Protein AF-0000000074732002 (afdb_homodimer)

Sequence (1206 aa):
MQPGLLLALLLPKAAGVPVTGSPECPCVDVESGGYGRGCAAHDINNSAYPQCMSDAPPGWCGDMWCYVNRSNCLVTNEVSISPTAPPAYWSYTTCGYRDLFSLNNITDSIRGQTLRVLFIGNTGGWKGNYCTDNGQICVNQRGYGPVQRILDSMTRSSGFNLHQLNEAPEAVREHMARVNPTGSQFDLCTWATGMGFVDICGCSMVMLPRRTDASPFLTLWTEPVVLVGPLRGNQGLGGDFGAMLGKAFRPLSPGLWGLAVVVALSMSFLITMFEKTEGGQFEDVEHGESFGSGLFMAFFSLVTFEVQFAPQTVGGRIVSLGLAFILILLVSGYTASLTSFLVVDNRLSSTVSDLNGAIRLGLKICAHRSDSVQLLLNGVKEENVVIQQSRSVVLPSVSEGACDLAVVRQEDLEASQAQNGGSFCQLTRIGDPVTTSMIGIAVSKKWSWALQYAMTSAEQEGLVLQAQSAYKPQDFCSAVAAEAEATAEPPSLQVEGMAGPFVLTSAIAGFGVLVHLTKAQIDKRRRGRKSQREKSQREKMNPEVTDATDTFEDVGQEAAKPVLPELQVEAAGAAQAGTKSLARDEVNAKEDEVEDCLQVSPIMQPGLLLALLLPKAAGVPVTGSPECPCVDVESGGYGRGCAAHDINNSAYPQCMSDAPPGWCGDMWCYVNRSNCLVTNEVSISPTAPPAYWSYTTCGYRDLFSLNNITDSIRGQTLRVLFIGNTGGWKGNYCTDNGQICVNQRGYGPVQRILDSMTRSSGFNLHQLNEAPEAVREHMARVNPTGSQFDLCTWATGMGFVDICGCSMVMLPRRTDASPFLTLWTEPVVLVGPLRGNQGLGGDFGAMLGKAFRPLSPGLWGLAVVVALSMSFLITMFEKTEGGQFEDVEHGESFGSGLFMAFFSLVTFEVQFAPQTVGGRIVSLGLAFILILLVSGYTASLTSFLVVDNRLSSTVSDLNGAIRLGLKICAHRSDSVQLLLNGVKEENVVIQQSRSVVLPSVSEGACDLAVVRQEDLEASQAQNGGSFCQLTRIGDPVTTSMIGIAVSKKWSWALQYAMTSAEQEGLVLQAQSAYKPQDFCSAVAAEAEATAEPPSLQVEGMAGPFVLTSAIAGFGVLVHLTKAQIDKRRRGRKSQREKSQREKMNPEVTDATDTFEDVGQEAAKPVLPELQVEAAGAAQAGTKSLARDEVNAKEDEVEDCLQVSPI

Structure (mmCIF, N/CA/C/O backbone):
data_AF-0000000074732002-model_v1
#
loop_
_entity.id
_entity.type
_entity.pdbx_description
1 polymer 'Ionotropic glutamate receptor C-terminal domain-containing protein'
#
loop_
_atom_site.group_PDB
_atom_site.id
_atom_site.type_symbol
_atom_site.label_atom_id
_atom_site.label_alt_id
_atom_site.label_comp_id
_atom_site.label_asym_id
_atom_site.label_entity_id
_atom_site.label_seq_id
_atom_site.pdbx_PDB_ins_code
_atom_site.Cartn_x
_atom_site.Cartn_y
_atom_site.Cartn_z
_atom_site.occupancy
_atom_site.B_iso_or_equiv
_atom_site.auth_seq_id
_atom_site.auth_comp_id
_atom_site.auth_asym_id
_atom_site.auth_atom_id
_atom_site.pdbx_PDB_model_num
ATOM 1 N N . MET A 1 1 ? 47 73.25 50.094 1 30.72 1 MET A N 1
ATOM 2 C CA . MET A 1 1 ? 45.688 73.25 49.438 1 30.72 1 MET A CA 1
ATOM 3 C C . MET A 1 1 ? 45.625 72.062 48.469 1 30.72 1 MET A C 1
ATOM 5 O O . MET A 1 1 ? 46.312 72 47.438 1 30.72 1 MET A O 1
ATOM 9 N N . GLN A 1 2 ? 45.625 70.875 49 1 38.81 2 GLN A N 1
ATOM 10 C CA . GLN A 1 2 ? 45.781 69.562 48.344 1 38.81 2 GLN A CA 1
ATOM 11 C C . GLN A 1 2 ? 44.625 69.312 47.406 1 38.81 2 GLN A C 1
ATOM 13 O O . GLN A 1 2 ? 43.469 69.5 47.781 1 38.81 2 GLN A O 1
ATOM 18 N N . PRO A 1 3 ? 44.844 69.312 46.031 1 44.06 3 PRO A N 1
ATOM 19 C CA . PRO A 1 3 ? 43.781 69.062 45.062 1 44.06 3 PRO A CA 1
ATOM 20 C C . PRO A 1 3 ? 43.062 67.75 45.312 1 44.06 3 PRO A C 1
ATOM 22 O O . PRO A 1 3 ? 43.688 66.688 45.5 1 44.06 3 PRO A O 1
ATOM 25 N N . GLY A 1 4 ? 41.875 67.688 45.969 1 35.75 4 GLY A N 1
ATOM 26 C CA . GLY A 1 4 ? 40.969 66.562 46.188 1 35.75 4 GLY A CA 1
ATOM 27 C C . GLY A 1 4 ? 40.469 65.938 44.906 1 35.75 4 GLY A C 1
ATOM 28 O O . GLY A 1 4 ? 39.844 66.562 44.094 1 35.75 4 GLY A O 1
ATOM 29 N N . LEU A 1 5 ? 41.281 65 44.344 1 39.12 5 LEU A N 1
ATOM 30 C CA . LEU A 1 5 ? 40.875 64.25 43.188 1 39.12 5 LEU A CA 1
ATOM 31 C C . LEU A 1 5 ? 39.5 63.594 43.406 1 39.12 5 LEU A C 1
ATOM 33 O O . LEU A 1 5 ? 39.344 62.812 44.344 1 39.12 5 LEU A O 1
ATOM 37 N N . LEU A 1 6 ? 38.406 64.25 43 1 36.28 6 LEU A N 1
ATOM 38 C CA . LEU A 1 6 ? 37.062 63.75 42.906 1 36.28 6 LEU A CA 1
ATOM 39 C C . LEU A 1 6 ? 37.031 62.469 42.062 1 36.28 6 LEU A C 1
ATOM 41 O O . LEU A 1 6 ? 37.312 62.469 40.875 1 36.28 6 LEU A O 1
ATOM 45 N N . LEU A 1 7 ? 37.281 61.312 42.656 1 35.44 7 LEU A N 1
ATOM 46 C CA . LEU A 1 7 ? 37.031 60.031 42.062 1 35.44 7 LEU A CA 1
ATOM 47 C C . LEU A 1 7 ? 35.562 59.875 41.656 1 35.44 7 LEU A C 1
ATOM 49 O O . LEU A 1 7 ? 34.688 59.812 42.531 1 35.44 7 LEU A O 1
ATOM 53 N N . ALA A 1 8 ? 35.156 60.469 40.531 1 36.59 8 ALA A N 1
ATOM 54 C CA . ALA A 1 8 ? 33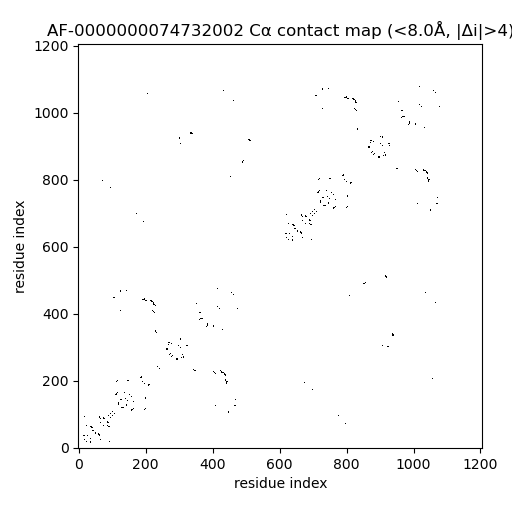.875 60.156 39.969 1 36.59 8 ALA A CA 1
ATOM 55 C C . ALA A 1 8 ? 33.656 58.625 39.875 1 36.59 8 ALA A C 1
ATOM 57 O O . ALA A 1 8 ? 34.406 57.938 39.156 1 36.59 8 ALA A O 1
ATOM 58 N N . LEU A 1 9 ? 33.156 58.062 40.906 1 33.19 9 LEU A N 1
ATOM 59 C CA . LEU A 1 9 ? 32.594 56.719 40.875 1 33.19 9 LEU A CA 1
ATOM 60 C C . LEU A 1 9 ? 31.703 56.5 39.656 1 33.19 9 LEU A C 1
ATOM 62 O O . LEU A 1 9 ? 30.641 57.125 39.531 1 33.19 9 LEU A O 1
ATOM 66 N N . LEU A 1 10 ? 32.344 56.344 38.469 1 34.72 10 LEU A N 1
ATOM 67 C CA . LEU A 1 10 ? 31.562 55.812 37.344 1 34.72 10 LEU A CA 1
ATOM 68 C C . LEU A 1 10 ? 30.734 54.625 37.75 1 34.72 10 LEU A C 1
ATOM 70 O O . LEU A 1 10 ? 31.266 53.531 38.031 1 34.72 10 LEU A O 1
ATOM 74 N N . LEU A 1 11 ? 29.609 54.844 38.406 1 33.88 11 LEU A N 1
ATOM 75 C CA . LEU A 1 11 ? 28.625 53.781 38.531 1 33.88 11 LEU A CA 1
ATOM 76 C C . LEU A 1 11 ? 28.359 53.094 37.219 1 33.88 11 LEU A C 1
ATOM 78 O O . LEU A 1 11 ? 28.062 53.75 36.219 1 33.88 11 LEU A O 1
ATOM 82 N N . PRO A 1 12 ? 28.984 51.938 37 1 36.31 12 PRO A N 1
ATOM 83 C CA . PRO A 1 12 ? 28.562 51.25 35.781 1 36.31 12 PRO A CA 1
ATOM 84 C C . PRO A 1 12 ? 27.047 51.25 35.594 1 36.31 12 PRO A C 1
ATOM 86 O O . PRO A 1 12 ? 26.312 50.969 36.531 1 36.31 12 PRO A O 1
ATOM 89 N N . LYS A 1 13 ? 26.562 52.188 34.781 1 39.94 13 LYS A N 1
ATOM 90 C CA . LYS A 1 13 ? 25.172 52.094 34.375 1 39.94 13 LYS A CA 1
ATOM 91 C C . LYS A 1 13 ? 24.766 50.625 34.156 1 39.94 13 LYS A C 1
ATOM 93 O O . LYS A 1 13 ? 25.531 49.844 33.594 1 39.94 13 LYS A O 1
ATOM 98 N N . ALA A 1 14 ? 23.891 50.188 35 1 36.88 14 ALA A N 1
ATOM 99 C CA . ALA A 1 14 ? 23.172 48.906 34.781 1 36.88 14 ALA A CA 1
ATOM 100 C C . ALA A 1 14 ? 22.875 48.688 33.312 1 36.88 14 ALA A C 1
ATOM 102 O O . ALA A 1 14 ? 22.172 49.469 32.688 1 36.88 14 ALA A O 1
ATOM 103 N N . ALA A 1 15 ? 23.875 48.312 32.562 1 37.59 15 ALA A N 1
ATOM 104 C CA . ALA A 1 15 ? 23.656 47.844 31.203 1 37.59 15 ALA A CA 1
ATOM 105 C C . ALA A 1 15 ? 22.312 47.125 31.094 1 37.59 15 ALA A C 1
ATOM 107 O O . ALA A 1 15 ? 22.031 46.156 31.844 1 37.59 15 ALA A O 1
ATOM 108 N N . GLY A 1 16 ? 21.234 47.875 30.812 1 38.06 16 GLY A N 1
ATOM 109 C CA . GLY A 1 16 ? 19.938 47.312 30.516 1 38.06 16 GLY A CA 1
ATOM 110 C C . GLY A 1 16 ? 20.031 45.938 29.891 1 38.06 16 GLY A C 1
ATOM 111 O O . GLY A 1 16 ? 21.016 45.594 29.219 1 38.06 16 GLY A O 1
ATOM 112 N N . VAL A 1 17 ? 19.5 44.969 30.562 1 43.12 17 VAL A N 1
ATOM 113 C CA . VAL A 1 17 ? 19.406 43.625 30.016 1 43.12 17 VAL A CA 1
ATOM 114 C C . VAL A 1 17 ? 19.281 43.688 28.5 1 43.12 17 VAL A C 1
ATOM 116 O O . VAL A 1 17 ? 18.391 44.344 27.969 1 43.12 17 VAL A O 1
ATOM 119 N N . PRO A 1 18 ? 20.266 43.625 27.734 1 48.44 18 PRO A N 1
ATOM 120 C CA . PRO A 1 18 ? 20.141 43.656 26.266 1 48.44 18 PRO A CA 1
ATOM 121 C C . PRO A 1 18 ? 18.906 42.906 25.766 1 48.44 18 PRO A C 1
ATOM 123 O O . PRO A 1 18 ? 18.531 41.875 26.328 1 48.44 18 PRO A O 1
ATOM 126 N N . VAL A 1 19 ? 17.859 43.531 25.266 1 58.47 19 VAL A N 1
ATOM 127 C CA . VAL A 1 19 ? 16.656 43.062 24.594 1 58.47 19 VAL A CA 1
ATOM 128 C C . VAL A 1 19 ? 17 42 23.562 1 58.47 19 VAL A C 1
ATOM 130 O O . VAL A 1 19 ? 17.219 42.281 22.391 1 58.47 19 VAL A O 1
ATOM 133 N N . THR A 1 20 ? 17.625 40.875 23.984 1 70 20 THR A N 1
ATOM 134 C CA . THR A 1 20 ? 18.281 40 23.031 1 70 20 THR A CA 1
ATOM 135 C C . THR A 1 20 ? 17.344 38.875 22.594 1 70 20 THR A C 1
ATOM 137 O O . THR A 1 20 ? 16.656 38.281 23.422 1 70 20 THR A O 1
ATOM 140 N N . GLY A 1 21 ? 16.609 38.625 21.625 1 78.69 21 GLY A N 1
ATOM 141 C CA . GLY A 1 21 ? 15.969 37.562 20.875 1 78.69 21 GLY A CA 1
ATOM 142 C C . GLY A 1 21 ? 16.719 37.188 19.609 1 78.69 21 GLY A C 1
ATOM 143 O O . GLY A 1 21 ? 17.688 37.844 19.234 1 78.69 21 GLY A O 1
ATOM 144 N N . SER A 1 22 ? 16.406 36.094 19.172 1 81.38 22 SER A N 1
ATOM 145 C CA . SER A 1 22 ? 16.984 35.719 17.891 1 81.38 22 SER A CA 1
ATOM 146 C C . SER A 1 22 ? 16.875 36.844 16.859 1 81.38 22 SER A C 1
ATOM 148 O O . SER A 1 22 ? 15.922 37.625 16.906 1 81.38 22 SER A O 1
ATOM 150 N N . PRO A 1 23 ? 17.859 36.969 16.016 1 79.81 23 PRO A N 1
ATOM 151 C CA . PRO A 1 23 ? 17.766 38 14.977 1 79.81 23 PRO A CA 1
ATOM 152 C C . PRO A 1 23 ? 16.516 37.875 14.117 1 79.81 23 PRO A C 1
ATOM 154 O O . PRO A 1 23 ? 16.031 38.875 13.586 1 79.81 23 PRO A O 1
ATOM 157 N N . GLU A 1 24 ? 15.977 36.688 14.031 1 81 24 GLU A N 1
ATOM 158 C CA . GLU A 1 24 ? 14.797 36.438 13.211 1 81 24 GLU A CA 1
ATOM 159 C C . GLU A 1 24 ? 13.531 36.938 13.898 1 81 24 GLU A C 1
ATOM 161 O O . GLU A 1 24 ? 12.484 37.094 13.266 1 81 24 GLU A O 1
ATOM 166 N N . CYS A 1 25 ? 13.656 37.219 15.18 1 86.88 25 CYS A N 1
ATOM 167 C CA . CYS A 1 25 ? 12.539 37.688 15.984 1 86.88 25 CYS A CA 1
ATOM 168 C C . CYS A 1 25 ? 13.023 38.438 17.219 1 86.88 25 CYS A C 1
ATOM 170 O O . CYS A 1 25 ? 12.961 37.938 18.328 1 86.88 25 CYS A O 1
ATOM 172 N N . PRO A 1 26 ? 13.414 39.719 17.016 1 86.69 26 PRO A N 1
ATOM 173 C CA . PRO A 1 26 ? 13.977 40.469 18.141 1 86.69 26 PRO A CA 1
ATOM 174 C C . PRO A 1 26 ? 12.938 40.812 19.203 1 86.69 26 PRO A C 1
ATOM 176 O O . PRO A 1 26 ? 11.773 41.094 18.875 1 86.69 26 PRO A O 1
ATOM 179 N N . CYS A 1 27 ? 13.383 40.719 20.422 1 89.12 27 CYS A N 1
ATOM 180 C CA . CYS A 1 27 ? 12.516 41.125 21.516 1 89.12 27 CYS A CA 1
ATOM 181 C C . CYS A 1 27 ? 12.234 42.625 21.469 1 89.12 27 CYS A C 1
ATOM 183 O O . CYS A 1 27 ? 13.07 43.406 21 1 89.12 27 CYS A O 1
ATOM 185 N N . VAL A 1 28 ? 11 42.969 21.844 1 85.12 28 VAL A N 1
ATOM 186 C CA . VAL A 1 28 ? 10.633 44.375 21.859 1 85.12 28 VAL A CA 1
ATOM 187 C C . VAL A 1 28 ? 10.812 44.938 23.281 1 85.12 28 VAL A C 1
ATOM 189 O O . VAL A 1 28 ? 10.711 44.219 24.266 1 85.12 28 VAL A O 1
ATOM 192 N N . ASP A 1 29 ? 11.234 46.188 23.328 1 76.06 29 ASP A N 1
ATOM 193 C CA . ASP A 1 29 ? 11.359 46.875 24.594 1 76.06 29 ASP A CA 1
ATOM 194 C C . ASP A 1 29 ? 10.008 47.406 25.062 1 76.06 29 ASP A C 1
ATOM 196 O O . ASP A 1 29 ? 9.492 48.375 24.516 1 76.06 29 ASP A O 1
ATOM 200 N N . VAL A 1 30 ? 9.352 46.562 25.844 1 69.06 30 VAL A N 1
ATOM 201 C CA . VAL A 1 30 ? 8.031 47 26.297 1 69.06 30 VAL A CA 1
ATOM 202 C C . VAL A 1 30 ? 8.172 47.75 27.625 1 69.06 30 VAL A C 1
ATOM 204 O O . VAL A 1 30 ? 9.094 47.469 28.391 1 69.06 30 VAL A O 1
ATOM 207 N N . GLU A 1 31 ? 7.504 48.875 27.734 1 61.06 31 GLU A N 1
ATOM 208 C CA . GLU A 1 31 ? 7.551 49.75 28.906 1 61.06 31 GLU A CA 1
ATOM 209 C C . GLU A 1 31 ? 7.008 49.031 30.141 1 61.06 31 GLU A C 1
ATOM 211 O O . GLU A 1 31 ? 7.254 49.5 31.266 1 61.06 31 GLU A O 1
ATOM 216 N N . SER A 1 32 ? 6.32 47.906 29.922 1 55.59 32 SER A N 1
ATOM 217 C CA . SER A 1 32 ? 5.555 47.438 31.062 1 55.59 32 SER A CA 1
ATOM 218 C C . SER A 1 32 ? 6.434 46.625 32.031 1 55.59 32 SER A C 1
ATOM 220 O O . SER A 1 32 ? 6.559 45.406 31.891 1 55.59 32 SER A O 1
ATOM 222 N N . GLY A 1 33 ? 6.938 47.312 33.156 1 64.94 33 GLY A N 1
ATOM 223 C CA . GLY A 1 33 ? 7.438 46.812 34.438 1 64.94 33 GLY A CA 1
ATOM 224 C C . GLY A 1 33 ? 8.367 45.625 34.281 1 64.94 33 GLY A C 1
ATOM 225 O O . GLY A 1 33 ? 8.523 44.812 35.219 1 64.94 33 GLY A O 1
ATOM 226 N N . GLY A 1 34 ? 8.914 45.375 33.125 1 76.31 34 GLY A N 1
ATOM 227 C CA . GLY A 1 34 ? 9.953 44.375 33 1 76.31 34 GLY A CA 1
ATOM 228 C C . GLY A 1 34 ? 9.422 43.031 32.5 1 76.31 34 GLY A C 1
ATOM 229 O O . GLY A 1 34 ? 10.195 42.188 32 1 76.31 34 GLY A O 1
ATOM 230 N N . TYR A 1 35 ? 8.094 42.844 32.625 1 84.75 35 TYR A N 1
ATOM 231 C CA . TYR A 1 35 ? 7.508 41.594 32.188 1 84.75 35 TYR A CA 1
ATOM 232 C C . TYR A 1 35 ? 7.539 41.469 30.688 1 84.75 35 TYR A C 1
ATOM 234 O O . TYR A 1 35 ? 7.023 42.312 29.969 1 84.75 35 TYR A O 1
ATOM 242 N N . GLY A 1 36 ? 8.258 40.406 30.281 1 86.44 36 GLY A N 1
ATOM 243 C CA . GLY A 1 36 ? 8.344 40.156 28.859 1 86.44 36 GLY A CA 1
ATOM 244 C C . GLY A 1 36 ? 9.453 40.938 28.172 1 86.44 36 GLY A C 1
ATOM 245 O O . GLY A 1 36 ? 9.648 40.781 26.953 1 86.44 36 GLY A O 1
ATOM 246 N N . ARG A 1 37 ? 10.117 41.75 29.078 1 84.44 37 ARG A N 1
ATOM 247 C CA . ARG A 1 37 ? 11.234 42.469 28.516 1 84.44 37 ARG A CA 1
ATOM 248 C C . ARG A 1 37 ? 12.484 41.625 28.422 1 84.44 37 ARG A C 1
ATOM 250 O O . ARG A 1 37 ? 13.031 41.188 29.453 1 84.44 37 ARG A O 1
ATOM 257 N N . GLY A 1 38 ? 12.891 41.375 27.188 1 86.5 38 GLY A N 1
ATOM 258 C CA . GLY A 1 38 ? 14.055 40.5 26.984 1 86.5 38 GLY A CA 1
ATOM 259 C C . GLY A 1 38 ? 13.797 39.062 27.344 1 86.5 38 GLY A C 1
ATOM 260 O O . GLY A 1 38 ? 12.766 38.75 27.953 1 86.5 38 GLY A O 1
ATOM 261 N N . CYS A 1 39 ? 14.695 38.25 26.906 1 88.94 39 CYS A N 1
ATOM 262 C CA . CYS A 1 39 ? 14.539 36.812 27.156 1 88.94 39 CYS A CA 1
ATOM 263 C C . CYS A 1 39 ? 14.82 36.469 28.625 1 88.94 39 CYS A C 1
ATOM 265 O O . CYS A 1 39 ? 15.945 36.625 29.094 1 88.94 39 CYS A O 1
ATOM 267 N N . ALA A 1 40 ? 13.797 36.125 29.359 1 88.69 40 ALA A N 1
ATOM 268 C CA . ALA A 1 40 ? 13.883 35.688 30.75 1 88.69 40 ALA A CA 1
ATOM 269 C C . ALA A 1 40 ? 12.711 34.781 31.109 1 88.69 40 ALA A C 1
ATOM 271 O O . ALA A 1 40 ? 11.766 34.656 30.344 1 88.69 40 ALA A O 1
ATOM 272 N N . ALA A 1 41 ? 12.922 34.062 32.219 1 89.75 41 ALA A N 1
ATOM 273 C CA . ALA A 1 41 ? 11.812 33.25 32.719 1 89.75 41 ALA A CA 1
ATOM 274 C C . ALA A 1 41 ? 10.758 34.125 33.406 1 89.75 41 ALA A C 1
ATOM 276 O O . ALA A 1 41 ? 10.609 34.062 34.625 1 89.75 41 ALA A O 1
ATOM 277 N N . HIS A 1 42 ? 10.031 34.812 32.656 1 87.38 42 HIS A N 1
ATOM 278 C CA . HIS A 1 42 ? 9.109 35.812 33.156 1 87.38 42 HIS A CA 1
ATOM 279 C C . HIS A 1 42 ? 7.984 35.188 33.969 1 87.38 42 HIS A C 1
ATOM 281 O O . HIS A 1 42 ? 7.344 35.844 34.781 1 87.38 42 HIS A O 1
ATOM 287 N N . ASP A 1 43 ? 7.773 33.906 33.75 1 86.5 43 ASP A N 1
ATOM 288 C CA . ASP A 1 43 ? 6.609 33.281 34.375 1 86.5 43 ASP A CA 1
ATOM 289 C C . ASP A 1 43 ? 7.016 32.5 35.625 1 86.5 43 ASP A C 1
ATOM 291 O O . ASP A 1 43 ? 6.16 31.938 36.312 1 86.5 43 ASP A O 1
ATOM 295 N N . ILE A 1 44 ? 8.305 32.531 35.812 1 87.56 44 ILE A N 1
ATOM 296 C CA . ILE A 1 44 ? 8.75 31.781 36.969 1 87.56 44 ILE A CA 1
ATOM 297 C C . ILE A 1 44 ? 8.156 32.406 38.219 1 87.56 44 ILE A C 1
ATOM 299 O O . ILE A 1 44 ? 8.25 33.625 38.438 1 87.56 44 ILE A O 1
ATOM 303 N N . ASN A 1 45 ? 7.516 31.641 39.062 1 79.31 45 ASN A N 1
ATOM 304 C CA . ASN A 1 45 ? 6.906 32.062 40.344 1 79.31 45 ASN A CA 1
ATOM 305 C C . ASN A 1 45 ? 5.961 33.25 40.125 1 79.31 45 ASN A C 1
ATOM 307 O O . ASN A 1 45 ? 5.941 34.188 40.938 1 79.31 45 ASN A O 1
ATOM 311 N N . ASN A 1 46 ? 5.422 33.312 38.875 1 76.31 46 ASN A N 1
ATOM 312 C CA . ASN A 1 46 ? 4.508 34.406 38.531 1 76.31 46 ASN A CA 1
ATOM 313 C C . ASN A 1 46 ? 3.08 34.094 38.969 1 76.31 46 ASN A C 1
ATOM 315 O O . ASN A 1 46 ? 2.533 33.031 38.656 1 76.31 46 ASN A O 1
ATOM 319 N N . SER A 1 47 ? 2.531 35 39.625 1 71.81 47 SER A N 1
ATOM 320 C CA . SER A 1 47 ? 1.199 34.844 40.188 1 71.81 47 SER A CA 1
ATOM 321 C C . SER A 1 47 ? 0.131 34.812 39.094 1 71.81 47 SER A C 1
ATOM 323 O O . SER A 1 47 ? -0.982 34.344 39.312 1 71.81 47 SER A O 1
ATOM 325 N N . ALA A 1 48 ? 0.428 35.312 37.969 1 73.88 48 ALA A N 1
ATOM 326 C CA . ALA A 1 48 ? -0.546 35.312 36.875 1 73.88 48 ALA A CA 1
ATOM 327 C C . ALA A 1 48 ? -0.835 33.906 36.375 1 73.88 48 ALA A C 1
ATOM 329 O O . ALA A 1 48 ? -1.889 33.656 35.812 1 73.88 48 ALA A O 1
ATOM 330 N N . TYR A 1 49 ? 0.095 33.062 36.688 1 77.12 49 TYR A N 1
ATOM 331 C CA . TYR A 1 49 ? -0.057 31.641 36.312 1 77.12 49 TYR A CA 1
ATOM 332 C C . TYR A 1 49 ? 0.107 30.75 37.562 1 77.12 49 TYR A C 1
ATOM 334 O O . TYR A 1 49 ? 1.218 30.328 37.875 1 77.12 49 TYR A O 1
ATOM 342 N N . PRO A 1 50 ? -0.963 30.578 38.219 1 77.5 50 PRO A N 1
ATOM 343 C CA . PRO A 1 50 ? -0.922 29.828 39.469 1 77.5 50 PRO A CA 1
ATOM 344 C C . PRO A 1 50 ? -0.18 28.5 39.344 1 77.5 50 PRO A C 1
ATOM 346 O O . PRO A 1 50 ? 0.439 28.031 40.281 1 77.5 50 PRO A O 1
ATOM 349 N N . GLN A 1 51 ? -0.234 27.859 38.188 1 80.19 51 GLN A N 1
ATOM 350 C CA . GLN A 1 51 ? 0.463 26.609 37.969 1 80.19 51 GLN A CA 1
ATOM 351 C C . GLN A 1 51 ? 1.967 26.766 38.188 1 80.19 51 GLN A C 1
ATOM 353 O O . GLN A 1 51 ? 2.652 25.812 38.562 1 80.19 51 GLN A O 1
ATOM 358 N N . CYS A 1 52 ? 2.396 27.875 37.875 1 86.31 52 CYS A N 1
ATOM 359 C CA . CYS A 1 52 ? 3.83 28.125 38 1 86.31 52 CYS A CA 1
ATOM 360 C C . CYS A 1 52 ? 4.242 28.328 39.438 1 86.31 52 CYS A C 1
ATOM 362 O O . CYS A 1 52 ? 5.434 28.359 39.75 1 86.31 52 CYS A O 1
ATOM 364 N N . MET A 1 53 ? 3.318 28.406 40.344 1 83 53 MET A N 1
ATOM 365 C CA . MET A 1 53 ? 3.58 28.547 41.781 1 83 53 MET A CA 1
ATOM 366 C C . MET A 1 53 ? 3.393 27.203 42.5 1 83 53 MET A C 1
ATOM 368 O O . MET A 1 53 ? 3.637 27.094 43.688 1 83 53 MET A O 1
ATOM 372 N N . SER A 1 54 ? 3.023 26.281 41.781 1 82.44 54 SER A N 1
ATOM 373 C CA . SER A 1 54 ? 2.752 24.969 42.344 1 82.44 54 SER A CA 1
ATOM 374 C C . SER A 1 54 ? 4.043 24.219 42.688 1 82.44 54 SER A C 1
ATOM 376 O O . SER A 1 54 ? 5.133 24.688 42.312 1 82.44 54 SER A O 1
ATOM 378 N N . ASP A 1 55 ? 3.902 23.141 43.469 1 82.44 55 ASP A N 1
ATOM 379 C CA . ASP A 1 55 ? 5.035 22.312 43.875 1 82.44 55 ASP A CA 1
ATOM 380 C C . ASP A 1 55 ? 5.715 21.656 42.688 1 82.44 55 ASP A C 1
ATOM 382 O O . ASP A 1 55 ? 6.918 21.406 42.688 1 82.44 55 ASP A O 1
ATOM 386 N N . ALA A 1 56 ? 4.984 21.391 41.656 1 82.5 56 ALA A N 1
ATOM 387 C CA . ALA A 1 56 ? 5.531 20.812 40.438 1 82.5 56 ALA A CA 1
ATOM 388 C C . ALA A 1 56 ? 5.16 21.656 39.219 1 82.5 56 ALA A C 1
ATOM 390 O O . ALA A 1 56 ? 4.277 21.281 38.438 1 82.5 56 ALA A O 1
ATOM 391 N N . PRO A 1 57 ? 5.859 22.766 39.094 1 81.5 57 PRO A N 1
ATOM 392 C CA . PRO A 1 57 ? 5.484 23.656 38 1 81.5 57 PRO A CA 1
ATOM 393 C C . PRO A 1 57 ? 5.785 23.062 36.625 1 81.5 57 PRO A C 1
ATOM 395 O O . PRO A 1 57 ? 6.762 22.328 36.469 1 81.5 57 PRO A O 1
ATOM 398 N N . PRO A 1 58 ? 4.926 23.328 35.781 1 78.19 58 PRO A N 1
ATOM 399 C CA . PRO A 1 58 ? 5.227 22.891 34.406 1 78.19 58 PRO A CA 1
ATOM 400 C C . PRO A 1 58 ? 6.559 23.438 33.906 1 78.19 58 PRO A C 1
ATOM 402 O O . PRO A 1 58 ? 7.004 24.5 34.344 1 78.19 58 PRO A O 1
ATOM 405 N N . GLY A 1 59 ? 7.172 22.75 33.031 1 75.81 59 GLY A N 1
ATOM 406 C CA . GLY A 1 59 ? 8.492 23.094 32.531 1 75.81 59 GLY A CA 1
ATOM 407 C C . GLY A 1 59 ? 8.555 24.469 31.891 1 75.81 59 GLY A C 1
ATOM 408 O O . GLY A 1 59 ? 9.57 25.156 31.984 1 75.81 59 GLY A O 1
ATOM 409 N N . TRP A 1 60 ? 7.402 24.891 31.328 1 80.19 60 TRP A N 1
ATOM 410 C CA . TRP A 1 60 ? 7.426 26.156 30.578 1 80.19 60 TRP A CA 1
ATOM 411 C C . TRP A 1 60 ? 7.52 27.344 31.531 1 80.19 60 TRP A C 1
ATOM 413 O O . TRP A 1 60 ? 7.852 28.453 31.125 1 80.19 60 TRP A O 1
ATOM 423 N N . CYS A 1 61 ? 7.152 27.109 32.812 1 84.25 61 CYS A N 1
ATOM 424 C CA . CYS A 1 61 ? 7.254 28.188 33.781 1 84.25 61 CYS A CA 1
ATOM 425 C C . CYS A 1 61 ? 8.68 28.703 33.875 1 84.25 61 CYS A C 1
ATOM 427 O O . CYS A 1 61 ? 8.906 29.875 34.156 1 84.25 61 CYS A O 1
ATOM 429 N N . GLY A 1 62 ? 9.625 27.75 33.688 1 84.94 62 GLY A N 1
ATOM 430 C CA . GLY A 1 62 ? 11.031 28.109 33.781 1 84.94 62 GLY A CA 1
ATOM 431 C C . GLY A 1 62 ? 11.648 28.469 32.438 1 84.94 62 GLY A C 1
ATOM 432 O O . GLY A 1 62 ? 12.828 28.828 32.375 1 84.94 62 GLY A O 1
ATOM 433 N N . ASP A 1 63 ? 10.859 28.469 31.391 1 86.44 63 ASP A N 1
ATOM 434 C CA . ASP A 1 63 ? 11.383 28.766 30.062 1 86.44 63 ASP A CA 1
ATOM 435 C C . ASP A 1 63 ? 11.43 30.281 29.828 1 86.44 63 ASP A C 1
ATOM 437 O O . ASP A 1 63 ? 10.633 31.031 30.391 1 86.44 63 ASP A O 1
ATOM 441 N N . MET A 1 64 ? 12.367 30.656 28.969 1 86.94 64 MET A N 1
ATOM 442 C CA . MET A 1 64 ? 12.531 32.094 28.703 1 86.94 64 MET A CA 1
ATOM 443 C C . MET A 1 64 ? 11.68 32.531 27.516 1 86.94 64 MET A C 1
ATOM 445 O O . MET A 1 64 ? 11.539 31.766 26.547 1 86.94 64 MET A O 1
ATOM 449 N N . TRP A 1 65 ? 11 33.625 27.656 1 88.5 65 TRP A N 1
ATOM 450 C CA . TRP A 1 65 ? 10.242 34.219 26.562 1 88.5 65 TRP A CA 1
ATOM 451 C C . TRP A 1 65 ? 10.312 35.75 26.641 1 88.5 65 TRP A C 1
ATOM 453 O O . TRP A 1 65 ? 10.812 36.312 27.609 1 88.5 65 TRP A O 1
ATOM 463 N N . CYS A 1 66 ? 9.938 36.438 25.531 1 88.31 66 CYS A N 1
ATOM 464 C CA . CYS A 1 66 ? 9.859 37.906 25.516 1 88.31 66 CYS A CA 1
ATOM 465 C C . CYS A 1 66 ? 8.758 38.375 24.578 1 88.31 66 CYS A C 1
ATOM 467 O O . CYS A 1 66 ? 8.203 37.594 23.812 1 88.31 66 CYS A O 1
ATOM 469 N N . TYR A 1 67 ? 8.352 39.562 24.75 1 87.5 67 TYR A N 1
ATOM 470 C CA . TYR A 1 67 ? 7.438 40.188 23.797 1 87.5 67 TYR A CA 1
ATOM 471 C C . TYR A 1 67 ? 8.148 40.5 22.484 1 87.5 67 TYR A C 1
ATOM 473 O O . TYR A 1 67 ? 9.32 40.875 22.484 1 87.5 67 TYR A O 1
ATOM 481 N N . VAL A 1 68 ? 7.469 40.25 21.453 1 85.88 68 VAL A N 1
ATOM 482 C CA . VAL A 1 68 ? 8.039 40.438 20.125 1 85.88 68 VAL A CA 1
ATOM 483 C C . VAL A 1 68 ? 7.047 41.219 19.25 1 85.88 68 VAL A C 1
ATOM 485 O O . VAL A 1 68 ? 5.875 41.344 19.609 1 85.88 68 VAL A O 1
ATOM 488 N N . ASN A 1 69 ? 7.613 41.844 18.234 1 78.62 69 ASN A N 1
ATOM 489 C CA . ASN A 1 69 ? 6.789 42.406 17.172 1 78.62 69 ASN A CA 1
ATOM 490 C C . ASN A 1 69 ? 6.469 41.375 16.094 1 78.62 69 ASN A C 1
ATOM 492 O O . ASN A 1 69 ? 7.375 40.906 15.422 1 78.62 69 ASN A O 1
ATOM 496 N N . ARG A 1 70 ? 5.266 41.031 15.938 1 75.56 70 ARG A N 1
ATOM 497 C CA . ARG A 1 70 ? 4.844 40 15.016 1 75.56 70 ARG A CA 1
ATOM 498 C C . ARG A 1 70 ? 5.344 40.281 13.602 1 75.56 70 ARG A C 1
ATOM 500 O O . ARG A 1 70 ? 5.664 39.344 12.859 1 75.56 70 ARG A O 1
ATOM 507 N N . SER A 1 71 ? 5.402 41.531 13.234 1 71 71 SER A N 1
ATOM 508 C CA . SER A 1 71 ? 5.758 41.906 11.867 1 71 71 SER A CA 1
ATOM 509 C C . SER A 1 71 ? 7.215 41.562 11.562 1 71 71 SER A C 1
ATOM 511 O O . SER A 1 71 ? 7.586 41.375 10.406 1 71 71 SER A O 1
ATOM 513 N N . ASN A 1 72 ? 7.98 41.5 12.664 1 74.75 72 ASN A N 1
ATOM 514 C CA . ASN A 1 72 ? 9.398 41.219 12.469 1 74.75 72 ASN A CA 1
ATOM 515 C C . ASN A 1 72 ? 9.805 39.875 13.07 1 74.75 72 ASN A C 1
ATOM 517 O O . ASN A 1 72 ? 10.969 39.688 13.414 1 74.75 72 ASN A O 1
ATOM 521 N N . CYS A 1 73 ? 8.828 39.094 13.273 1 79.88 73 CYS A N 1
ATOM 522 C CA . CYS A 1 73 ? 9.109 37.812 13.922 1 79.88 73 CYS A CA 1
ATOM 523 C C . CYS A 1 73 ? 8.805 36.656 12.992 1 79.88 73 CYS A C 1
ATOM 525 O O . CYS A 1 73 ? 7.641 36.406 12.656 1 79.88 73 CYS A O 1
ATOM 527 N N . LEU A 1 74 ? 9.859 35.938 12.602 1 72.44 74 LEU A N 1
ATOM 528 C CA . LEU A 1 74 ? 9.711 34.844 11.641 1 72.44 74 LEU A CA 1
ATOM 529 C C . LEU A 1 74 ? 9.555 33.5 12.344 1 72.44 74 LEU A C 1
ATOM 531 O O . LEU A 1 74 ? 9.305 32.5 11.703 1 72.44 74 LEU A O 1
ATOM 535 N N . VAL A 1 75 ? 9.711 33.594 13.688 1 79.25 75 VAL A N 1
ATOM 536 C CA . VAL A 1 75 ? 9.602 32.344 14.438 1 79.25 75 VAL A CA 1
ATOM 537 C C . VAL A 1 75 ? 8.258 32.281 15.156 1 79.25 75 VAL A C 1
ATOM 539 O O . VAL A 1 75 ? 7.465 33.219 15.078 1 79.25 75 VAL A O 1
ATOM 542 N N . THR A 1 76 ? 8.047 31.188 15.727 1 78.75 76 THR A N 1
ATOM 543 C CA . THR A 1 76 ? 6.754 30.984 16.375 1 78.75 76 THR A CA 1
ATOM 544 C C . THR A 1 76 ? 6.504 32.031 17.438 1 78.75 76 THR A C 1
ATOM 546 O O . THR A 1 76 ? 7.387 32.344 18.234 1 78.75 76 THR A O 1
ATOM 549 N N . ASN A 1 77 ? 5.363 32.688 17.359 1 76.69 77 ASN A N 1
ATOM 550 C CA . ASN A 1 77 ? 4.898 33.688 18.312 1 76.69 77 ASN A CA 1
ATOM 551 C C . ASN A 1 77 ? 3.381 33.656 18.469 1 76.69 77 ASN A C 1
ATOM 553 O O . ASN A 1 77 ? 2.678 33.125 17.594 1 76.69 77 ASN A O 1
ATOM 557 N N . GLU A 1 78 ? 2.971 33.969 19.609 1 74.25 78 GLU A N 1
ATOM 558 C CA . GLU A 1 78 ? 1.538 33.969 19.891 1 74.25 78 GLU A CA 1
ATOM 559 C C . GLU A 1 78 ? 1.081 35.312 20.438 1 74.25 78 GLU A C 1
ATOM 561 O O . GLU A 1 78 ? 1.883 36.062 21 1 74.25 78 GLU A O 1
ATOM 566 N N . VAL A 1 79 ? -0.176 35.625 20.219 1 66.56 79 VAL A N 1
ATOM 567 C CA . VAL A 1 79 ? -0.743 36.875 20.688 1 66.56 79 VAL A CA 1
ATOM 568 C C . VAL A 1 79 ? -0.935 36.812 22.203 1 66.56 79 VAL A C 1
ATOM 570 O O . VAL A 1 79 ? -1.355 35.781 22.75 1 66.56 79 VAL A O 1
ATOM 573 N N . SER A 1 80 ? -0.401 37.781 22.906 1 62.59 80 SER A N 1
ATOM 574 C CA . SER A 1 80 ? -0.615 37.875 24.359 1 62.59 80 SER A CA 1
ATOM 575 C C . SER A 1 80 ? -2.014 38.406 24.672 1 62.59 80 SER A C 1
ATOM 577 O O . SER A 1 80 ? -2.51 39.312 24 1 62.59 80 SER A O 1
ATOM 579 N N . ILE A 1 81 ? -2.791 37.594 25.422 1 51.44 81 ILE A N 1
ATOM 580 C CA . ILE A 1 81 ? -4.125 38.031 25.812 1 51.44 81 ILE A CA 1
ATOM 581 C C . ILE A 1 81 ? -4.02 39.094 26.922 1 51.44 81 ILE A C 1
ATOM 583 O O . ILE A 1 81 ? -5.039 39.562 27.438 1 51.44 81 ILE A O 1
ATOM 587 N N . SER A 1 82 ? -2.895 39.406 27.406 1 49.53 82 SER A N 1
ATOM 588 C CA . SER A 1 82 ? -2.873 40.344 28.516 1 49.53 82 SER A CA 1
ATOM 589 C C . SER A 1 82 ? -3.492 41.688 28.141 1 49.53 82 SER A C 1
ATOM 591 O O . SER A 1 82 ? -3.189 42.219 27.078 1 49.53 82 SER A O 1
ATOM 593 N N . PRO A 1 83 ? -4.594 42.125 28.797 1 43.34 83 PRO A N 1
ATOM 594 C CA . PRO A 1 83 ? -5.344 43.375 28.609 1 43.34 83 PRO A CA 1
ATOM 595 C C . PRO A 1 83 ? -4.438 44.594 28.5 1 43.34 83 PRO A C 1
ATOM 597 O O . PRO A 1 83 ? -4.895 45.656 28.125 1 43.34 83 PRO A O 1
ATOM 600 N N . THR A 1 84 ? -3.566 44.75 29.297 1 42.75 84 THR A N 1
ATOM 601 C CA . THR A 1 84 ? -3.004 46.062 29.516 1 42.75 84 THR A CA 1
ATOM 602 C C . THR A 1 84 ? -2.23 46.562 28.297 1 42.75 84 THR A C 1
ATOM 604 O O . THR A 1 84 ? -1.922 47.75 28.172 1 42.75 84 THR A O 1
ATOM 607 N N . ALA A 1 85 ? -1.327 45.875 27.688 1 42.31 85 ALA A N 1
ATOM 608 C CA . ALA A 1 85 ? -0.413 46.438 26.703 1 42.31 85 ALA A CA 1
ATOM 609 C C . ALA A 1 85 ? -0.907 46.156 25.281 1 42.31 85 ALA A C 1
ATOM 611 O O . ALA A 1 85 ? -1.697 45.25 25.062 1 42.31 85 ALA A O 1
ATOM 612 N N . PRO A 1 86 ? -0.654 47.062 24.328 1 47.72 86 PRO A N 1
ATOM 613 C CA . PRO A 1 86 ? -0.893 46.812 22.906 1 47.72 86 PRO A CA 1
ATOM 614 C C . PRO A 1 86 ? -0.668 45.344 22.516 1 47.72 86 PRO A C 1
ATOM 616 O O . PRO A 1 86 ? 0.08 44.625 23.188 1 47.72 86 PRO A O 1
ATOM 619 N N . PRO A 1 87 ? -1.619 44.75 21.766 1 53.22 87 PRO A N 1
ATOM 620 C CA . PRO A 1 87 ? -1.541 43.312 21.406 1 53.22 87 PRO A CA 1
ATOM 621 C C . PRO A 1 87 ? -0.103 42.812 21.297 1 53.22 87 PRO A C 1
ATOM 623 O O . PRO A 1 87 ? 0.634 43.25 20.406 1 53.22 87 PRO A O 1
ATOM 626 N N . ALA A 1 88 ? 0.568 42.594 22.422 1 67.31 88 ALA A N 1
ATOM 627 C CA . ALA A 1 88 ? 1.956 42.156 22.438 1 67.31 88 ALA A CA 1
ATOM 628 C C . ALA A 1 88 ? 2.051 40.656 22.094 1 67.31 88 ALA A C 1
ATOM 630 O O . ALA A 1 88 ? 1.107 39.906 22.328 1 67.31 88 ALA A O 1
ATOM 631 N N . TYR A 1 89 ? 2.824 40.375 21.125 1 81.25 89 TYR A N 1
ATOM 632 C CA . TYR A 1 89 ? 3.162 39 20.797 1 81.25 89 TYR A CA 1
ATOM 633 C C . TYR A 1 89 ? 4.332 38.5 21.641 1 81.25 89 TYR A C 1
ATOM 635 O O . TYR A 1 89 ? 5.176 39.281 22.062 1 81.25 89 TYR A O 1
ATOM 643 N N . TRP A 1 90 ? 4.152 37.344 22.047 1 86.19 90 TRP A N 1
ATOM 644 C CA . TRP A 1 90 ? 5.25 36.75 22.797 1 86.19 90 TRP A CA 1
ATOM 645 C C . TRP A 1 90 ? 5.82 35.531 22.078 1 86.19 90 TRP A C 1
ATOM 647 O O . TRP A 1 90 ? 5.141 34.938 21.25 1 86.19 90 TRP A O 1
ATOM 657 N N . SER A 1 91 ? 7.109 35.281 22.312 1 86.75 91 SER A N 1
ATOM 658 C CA . SER A 1 91 ? 7.773 34.156 21.656 1 86.75 91 SER A CA 1
ATOM 659 C C . SER A 1 91 ? 8.766 33.5 22.609 1 86.75 91 SER A C 1
ATOM 661 O O . SER A 1 91 ? 9.703 34.125 23.078 1 86.75 91 SER A O 1
ATOM 663 N N . TYR A 1 92 ? 8.531 32.219 22.906 1 85.25 92 TYR A N 1
ATOM 664 C CA . TYR A 1 92 ? 9.531 31.391 23.578 1 85.25 92 TYR A CA 1
ATOM 665 C C . TYR A 1 92 ? 10.688 31.078 22.625 1 85.25 92 TYR A C 1
ATOM 667 O O . TYR A 1 92 ? 11.852 31.047 23.047 1 85.25 92 TYR A O 1
ATOM 675 N N . THR A 1 93 ? 10.359 31.062 21.406 1 83.12 93 THR A N 1
ATOM 676 C CA . THR A 1 93 ? 11.266 30.562 20.375 1 83.12 93 THR A CA 1
ATOM 677 C C . THR A 1 93 ? 12.438 31.531 20.172 1 83.12 93 THR A C 1
ATOM 679 O O . THR A 1 93 ? 13.578 31.094 19.969 1 83.12 93 THR A O 1
ATOM 682 N N . THR A 1 94 ? 12.078 32.781 20.172 1 86.25 94 THR A N 1
ATOM 683 C CA . THR A 1 94 ? 13.148 33.75 19.969 1 86.25 94 THR A CA 1
ATOM 684 C C . THR A 1 94 ? 14.188 33.656 21.078 1 86.25 94 THR A C 1
ATOM 686 O O . THR A 1 94 ? 15.344 34.031 20.875 1 86.25 94 THR A O 1
ATOM 689 N N . CYS A 1 95 ? 13.711 33.094 22.219 1 86.12 95 CYS A N 1
ATOM 690 C CA . CYS A 1 95 ? 14.609 32.969 23.359 1 86.12 95 CYS A CA 1
ATOM 691 C C . CYS A 1 95 ? 15.219 31.578 23.438 1 86.12 95 CYS A C 1
ATOM 693 O O . CYS A 1 95 ? 15.852 31.234 24.438 1 86.12 95 CYS A O 1
ATOM 695 N N . GLY A 1 96 ? 14.953 30.781 22.438 1 77.31 96 GLY A N 1
ATOM 696 C CA . GLY A 1 96 ? 15.609 29.484 22.328 1 77.31 96 GLY A CA 1
ATOM 697 C C . GLY A 1 96 ? 14.789 28.344 22.938 1 77.31 96 GLY A C 1
ATOM 698 O O . GLY A 1 96 ? 15.297 27.25 23.141 1 77.31 96 GLY A O 1
ATOM 699 N N . TYR A 1 97 ? 13.594 28.656 23.266 1 79.56 97 TYR A N 1
ATOM 700 C CA . TYR A 1 97 ? 12.766 27.625 23.891 1 79.56 97 TYR A CA 1
ATOM 701 C C . TYR A 1 97 ? 11.57 27.281 23.016 1 79.56 97 TYR A C 1
ATOM 703 O O . TYR A 1 97 ? 11.102 28.125 22.234 1 79.56 97 TYR A O 1
ATOM 711 N N . ARG A 1 98 ? 11.281 26.109 23.094 1 75.81 98 ARG A N 1
ATOM 712 C CA . ARG A 1 98 ? 10.031 25.703 22.469 1 75.81 98 ARG A CA 1
ATOM 713 C C . ARG A 1 98 ? 8.828 26.219 23.25 1 75.81 98 ARG A C 1
ATOM 715 O O . ARG A 1 98 ? 8.867 26.281 24.484 1 75.81 98 ARG A O 1
ATOM 722 N N . ASP A 1 99 ? 7.926 26.688 22.469 1 74.69 99 ASP A N 1
ATOM 723 C CA . ASP A 1 99 ? 6.723 27.188 23.141 1 74.69 99 ASP A CA 1
ATOM 724 C C . ASP A 1 99 ? 5.934 26.031 23.766 1 74.69 99 ASP A C 1
ATOM 726 O O . ASP A 1 99 ? 4.938 25.578 23.203 1 74.69 99 ASP A O 1
ATOM 730 N N . LEU A 1 100 ? 6.449 25.625 24.812 1 70.88 100 LEU A N 1
ATOM 731 C CA . LEU A 1 100 ? 5.754 24.562 25.516 1 70.88 100 LEU A CA 1
ATOM 732 C C . LEU A 1 100 ? 4.473 25.062 26.156 1 70.88 100 LEU A C 1
ATOM 734 O O . LEU A 1 100 ? 3.562 24.281 26.453 1 70.88 100 LEU A O 1
ATOM 738 N N . PHE A 1 101 ? 4.488 26.375 26.391 1 68.19 101 PHE A N 1
ATOM 739 C CA . PHE A 1 101 ? 3.301 26.984 26.969 1 68.19 101 PHE A CA 1
ATOM 740 C C . PHE A 1 101 ? 2.082 26.75 26.078 1 68.19 101 PHE A C 1
ATOM 742 O O . PHE A 1 101 ? 1.069 26.219 26.547 1 68.19 101 PHE A O 1
ATOM 749 N N . SER A 1 102 ? 2.436 27.141 24.75 1 62.22 102 SER A N 1
ATOM 750 C CA . SER A 1 102 ? 1.339 26.984 23.797 1 62.22 102 SER A CA 1
ATOM 751 C C . SER A 1 102 ? 1.123 25.516 23.438 1 62.22 102 SER A C 1
ATOM 753 O O . SER A 1 102 ? -0.012 25.078 23.234 1 62.22 102 SER A O 1
ATOM 755 N N . LEU A 1 103 ? 2.527 24.766 23.328 1 55.81 103 LEU A N 1
ATOM 756 C CA . LEU A 1 103 ? 2.504 23.375 22.875 1 55.81 103 LEU A CA 1
ATOM 757 C C . LEU A 1 103 ? 2.02 22.453 23.984 1 55.81 103 LEU A C 1
ATOM 759 O O . LEU A 1 103 ? 1.334 21.469 23.719 1 55.81 103 LEU A O 1
ATOM 763 N N . ASN A 1 104 ? 2.99 22.438 25.172 1 51.09 104 ASN A N 1
ATOM 764 C CA . ASN A 1 104 ? 2.422 21.672 26.281 1 51.09 104 ASN A CA 1
ATOM 765 C C . ASN A 1 104 ? 0.896 21.656 26.234 1 51.09 104 ASN A C 1
ATOM 767 O O . ASN A 1 104 ? 0.266 20.688 26.672 1 51.09 104 ASN A O 1
ATOM 771 N N . ASN A 1 105 ? 0.552 22.469 25.375 1 49.22 105 ASN A N 1
ATOM 772 C CA . ASN A 1 105 ? -0.901 22.578 25.297 1 49.22 105 ASN A CA 1
ATOM 773 C C . ASN A 1 105 ? -1.46 21.766 24.125 1 49.22 105 ASN A C 1
ATOM 775 O O . ASN A 1 105 ? -2.674 21.578 24.016 1 49.22 105 ASN A O 1
ATOM 779 N N . ILE A 1 106 ? -0.485 21.438 23.156 1 53.66 106 ILE A N 1
ATOM 780 C CA . ILE A 1 106 ? -1.153 20.688 22.094 1 53.66 106 ILE A CA 1
ATOM 781 C C . ILE A 1 106 ? -1.827 19.453 22.688 1 53.66 106 ILE A C 1
ATOM 783 O O . ILE A 1 106 ? -3.006 19.203 22.422 1 53.66 106 ILE A O 1
ATOM 787 N N . THR A 1 107 ? -0.901 18.531 23.328 1 56.31 107 THR A N 1
ATOM 788 C CA . THR A 1 107 ? -1.568 17.391 23.953 1 56.31 107 THR A CA 1
ATOM 789 C C . THR A 1 107 ? -2.592 17.875 24.984 1 56.31 107 THR A C 1
ATOM 791 O O . THR A 1 107 ? -3.709 17.359 25.031 1 56.31 107 THR A O 1
ATOM 794 N N . ASP A 1 108 ? -2.055 18.781 25.672 1 60.84 108 ASP A N 1
ATOM 795 C CA . ASP A 1 108 ? -2.943 19.266 26.719 1 60.84 108 ASP A CA 1
ATOM 796 C C . ASP A 1 108 ? -4.035 20.172 26.141 1 60.84 108 ASP A C 1
ATOM 798 O O . ASP A 1 108 ? -5.117 20.297 26.719 1 60.84 108 ASP A O 1
ATOM 802 N N . SER A 1 109 ? -3.686 20.594 24.938 1 65.31 109 SER A N 1
ATOM 803 C CA . SER A 1 109 ? -4.625 21.547 24.359 1 65.31 109 SER A CA 1
ATOM 804 C C . SER A 1 109 ? -5.918 20.859 23.938 1 65.31 109 SER A C 1
ATOM 806 O O . SER A 1 109 ? -6.996 21.453 24 1 65.31 109 SER A O 1
ATOM 808 N N . ILE A 1 110 ? -5.684 19.609 23.594 1 79.19 110 ILE A N 1
ATOM 809 C CA . ILE A 1 110 ? -6.887 18.953 23.078 1 79.19 110 ILE A CA 1
ATOM 810 C C . ILE A 1 110 ? -7.57 18.188 24.203 1 79.19 110 ILE A C 1
ATOM 812 O O . ILE A 1 110 ? -8.766 17.875 24.125 1 79.19 110 ILE A O 1
ATOM 816 N N . ARG A 1 111 ? -6.805 17.984 25.234 1 80.81 111 ARG A N 1
ATOM 817 C CA . ARG A 1 111 ? -7.348 17.203 26.344 1 80.81 111 ARG A CA 1
ATOM 818 C C . ARG A 1 111 ? -8.516 17.922 27 1 80.81 111 ARG A C 1
ATOM 820 O O . ARG A 1 111 ? -8.438 19.125 27.281 1 80.81 111 ARG A O 1
ATOM 827 N N . GLY A 1 112 ? -9.672 17.219 27.156 1 81 112 GLY A N 1
ATOM 828 C CA . GLY A 1 112 ? -10.852 17.75 27.812 1 81 112 GLY A CA 1
ATOM 829 C C . GLY A 1 112 ? -11.734 18.547 26.891 1 81 112 GLY A C 1
ATOM 830 O O . GLY A 1 112 ? -12.852 18.938 27.266 1 81 112 GLY A O 1
ATOM 831 N N . GLN A 1 113 ? -11.188 18.844 25.75 1 83.75 113 GLN A N 1
ATOM 832 C CA . GLN A 1 113 ? -11.984 19.594 24.781 1 83.75 113 GLN A CA 1
ATOM 833 C C . GLN A 1 113 ? -13.039 18.719 24.125 1 83.75 113 GLN A C 1
ATOM 835 O O . GLN A 1 113 ? -12.883 17.5 24.047 1 83.75 113 GLN A O 1
ATOM 840 N N . THR A 1 114 ? -14.094 19.375 23.766 1 90.88 114 THR A N 1
ATOM 841 C CA . THR A 1 114 ? -15.141 18.688 23.016 1 90.88 114 THR A CA 1
ATOM 842 C C . THR A 1 114 ? -15.141 19.141 21.562 1 90.88 114 THR A C 1
ATOM 844 O O . THR A 1 114 ? -15.367 20.312 21.266 1 90.88 114 THR A O 1
ATOM 847 N N . LEU A 1 115 ? -14.875 18.25 20.719 1 93.5 115 LEU A N 1
ATOM 848 C CA . LEU A 1 115 ? -14.797 18.547 19.281 1 93.5 115 LEU A CA 1
ATOM 849 C C . LEU A 1 115 ? -16.094 18.156 18.578 1 93.5 115 LEU A C 1
ATOM 851 O O . LEU A 1 115 ? -16.656 17.094 18.859 1 93.5 115 LEU A O 1
ATOM 855 N N . ARG A 1 116 ? -16.625 19.031 17.719 1 94.06 116 ARG A N 1
ATOM 856 C CA . ARG A 1 116 ? -17.812 18.766 16.906 1 94.06 116 ARG A CA 1
ATOM 857 C C . ARG A 1 116 ? -17.484 17.844 15.75 1 94.06 116 ARG A C 1
ATOM 859 O O . ARG A 1 116 ? -16.578 18.141 14.953 1 94.06 116 ARG A O 1
ATOM 866 N N . VAL A 1 117 ? -18.188 16.75 15.641 1 96.69 117 VAL A N 1
ATOM 867 C CA . VAL A 1 117 ? -17.906 15.781 14.594 1 96.69 117 VAL A CA 1
ATOM 868 C C . VAL A 1 117 ? -19.156 15.531 13.758 1 96.69 117 VAL A C 1
ATOM 870 O O . VAL A 1 117 ? -20.266 15.469 14.297 1 96.69 117 VAL A O 1
ATOM 873 N N . LEU A 1 118 ? -19.016 15.555 12.484 1 96.38 118 LEU A N 1
ATOM 874 C CA . LEU A 1 118 ? -20.031 15.125 11.539 1 96.38 118 LEU A CA 1
ATOM 875 C C . LEU A 1 118 ? -19.688 13.773 10.93 1 96.38 118 LEU A C 1
ATOM 877 O O . LEU A 1 118 ? -18.812 13.688 10.062 1 96.38 118 LEU A O 1
ATOM 881 N N . PHE A 1 119 ? -20.391 12.758 11.336 1 96.62 119 PHE A N 1
ATOM 882 C CA . PHE A 1 119 ? -20.156 11.422 10.797 1 96.62 119 PHE A CA 1
ATOM 883 C C . PHE A 1 119 ? -20.859 11.242 9.461 1 96.62 119 PHE A C 1
ATOM 885 O O . PHE A 1 119 ? -22 11.648 9.297 1 96.62 119 PHE A O 1
ATOM 892 N N . ILE A 1 120 ? -20.125 10.719 8.516 1 95.75 120 ILE A N 1
ATOM 893 C CA . ILE A 1 120 ? -20.656 10.445 7.188 1 95.75 120 ILE A CA 1
ATOM 894 C C . ILE A 1 120 ? -20.438 8.969 6.84 1 95.75 120 ILE A C 1
ATOM 896 O O . ILE A 1 120 ? -19.391 8.406 7.137 1 95.75 120 ILE A O 1
ATOM 900 N N . GLY A 1 121 ? -21.484 8.398 6.266 1 94.56 121 GLY A N 1
ATOM 901 C CA . GLY A 1 121 ? -21.328 7.035 5.781 1 94.56 121 GLY A CA 1
ATOM 902 C C . GLY A 1 121 ? -20.562 6.945 4.477 1 94.56 121 GLY A C 1
ATOM 903 O O . GLY A 1 121 ? -20.938 7.57 3.486 1 94.56 121 GLY A O 1
ATOM 904 N N . ASN A 1 122 ? -19.516 6.156 4.48 1 93.31 122 ASN A N 1
ATOM 905 C CA . ASN A 1 122 ? -18.75 5.977 3.258 1 93.31 122 ASN A CA 1
ATOM 906 C C . ASN A 1 122 ? -19.516 5.156 2.221 1 93.31 122 ASN A C 1
ATOM 908 O O . ASN A 1 122 ? -20.406 4.383 2.572 1 93.31 122 ASN A O 1
ATOM 912 N N . THR A 1 123 ? -19.156 5.32 0.886 1 84.94 123 THR A N 1
ATOM 913 C CA . THR A 1 123 ? -19.875 4.684 -0.21 1 84.94 123 THR A CA 1
ATOM 914 C C . THR A 1 123 ? -19.203 3.379 -0.617 1 84.94 123 THR A C 1
ATOM 916 O O . THR A 1 123 ? -19.781 2.57 -1.343 1 84.94 123 THR A O 1
ATOM 919 N N . GLY A 1 124 ? -18.156 2.963 -0.088 1 82.94 124 GLY A N 1
ATOM 920 C CA . GLY A 1 124 ? -17.469 1.758 -0.498 1 82.94 124 GLY A CA 1
ATOM 921 C C . GLY A 1 124 ? -16.312 1.389 0.429 1 82.94 124 GLY A C 1
ATOM 922 O O . GLY A 1 124 ? -16.078 2.062 1.434 1 82.94 124 GLY A O 1
ATOM 923 N N . GLY A 1 125 ? -15.859 0.117 0.062 1 89.75 125 GLY A N 1
ATOM 924 C CA . GLY A 1 125 ? -14.727 -0.348 0.84 1 89.75 125 GLY A CA 1
ATOM 925 C C . GLY A 1 125 ? -15.109 -0.833 2.227 1 89.75 125 GLY A C 1
ATOM 926 O O . GLY A 1 125 ? -16.281 -1.076 2.5 1 89.75 125 GLY A O 1
ATOM 927 N N . TRP A 1 126 ? -14.148 -1.069 3.051 1 93.44 126 TRP A N 1
ATOM 928 C CA . TRP A 1 126 ? -14.406 -1.574 4.395 1 93.44 126 TRP A CA 1
ATOM 929 C C . TRP A 1 126 ? -13.648 -0.762 5.438 1 93.44 126 TRP A C 1
ATOM 931 O O . TRP A 1 126 ? -13.883 -0.907 6.641 1 93.44 126 TRP A O 1
ATOM 941 N N . LYS A 1 127 ? -12.812 0.136 5 1 94.75 127 LYS A N 1
ATOM 942 C CA . LYS A 1 127 ? -11.945 0.842 5.934 1 94.75 127 LYS A CA 1
ATOM 943 C C . LYS A 1 127 ? -12.609 2.113 6.453 1 94.75 127 LYS A C 1
ATOM 945 O O . LYS A 1 127 ? -12.102 2.758 7.371 1 94.75 127 LYS A O 1
ATOM 950 N N . GLY A 1 128 ? -13.742 2.508 5.922 1 95.12 128 GLY A N 1
ATOM 951 C CA . GLY A 1 128 ? -14.375 3.771 6.254 1 95.12 128 GLY A CA 1
ATOM 952 C C . GLY A 1 128 ? -15.344 3.668 7.418 1 95.12 128 GLY A C 1
ATOM 953 O O . GLY A 1 128 ? -15.188 2.805 8.281 1 95.12 128 GLY A O 1
ATOM 954 N N . ASN A 1 129 ? -16.109 4.73 7.59 1 96.12 129 ASN A N 1
ATOM 955 C CA . ASN A 1 129 ? -17.234 4.766 8.508 1 96.12 129 ASN A CA 1
ATOM 956 C C . ASN A 1 129 ? -18.547 4.449 7.793 1 96.12 129 ASN A C 1
ATOM 958 O O . ASN A 1 129 ? -18.828 5 6.727 1 96.12 129 ASN A O 1
ATOM 962 N N . TYR A 1 130 ? -19.312 3.566 8.461 1 94.88 130 TYR A N 1
ATOM 963 C CA . TYR A 1 130 ? -20.531 3.137 7.777 1 94.88 130 TYR A CA 1
ATOM 964 C C . TYR A 1 130 ? -21.75 3.285 8.68 1 94.88 130 TYR A C 1
ATOM 966 O O . TYR A 1 130 ? -21.641 3.098 9.898 1 94.88 130 TYR A O 1
ATOM 974 N N . CYS A 1 131 ? -22.812 3.693 8.039 1 94 131 CYS A N 1
ATOM 975 C CA . CYS A 1 131 ? -24.094 3.793 8.711 1 94 131 CYS A CA 1
ATOM 976 C C . CYS A 1 131 ? -25.234 3.43 7.758 1 94 131 CYS A C 1
ATOM 978 O O . CYS A 1 131 ? -25 2.805 6.723 1 94 131 CYS A O 1
ATOM 980 N N . THR A 1 132 ? -26.422 3.762 8.078 1 87.56 132 THR A N 1
ATOM 981 C CA . THR A 1 132 ? -27.609 3.27 7.383 1 87.56 132 THR A CA 1
ATOM 982 C C . THR A 1 132 ? -27.609 3.721 5.926 1 87.56 132 THR A C 1
ATOM 984 O O . THR A 1 132 ? -27.891 2.928 5.023 1 87.56 132 THR A O 1
ATOM 987 N N . ASP A 1 133 ? -27.25 4.973 5.738 1 86.12 133 ASP A N 1
ATOM 988 C CA . ASP A 1 133 ? -27.281 5.52 4.383 1 86.12 133 ASP A CA 1
ATOM 989 C C . ASP A 1 133 ? -25.859 5.836 3.896 1 86.12 133 ASP A C 1
ATOM 991 O O . ASP A 1 133 ? -25.172 6.676 4.48 1 86.12 133 ASP A O 1
ATOM 995 N N . ASN A 1 134 ? -25.531 5.219 2.758 1 84.38 134 ASN A N 1
ATOM 996 C CA . ASN A 1 134 ? -24.203 5.473 2.184 1 84.38 134 ASN A CA 1
ATOM 997 C C . ASN A 1 134 ? -24.109 6.879 1.598 1 84.38 134 ASN A C 1
ATOM 999 O O . ASN A 1 134 ? -25.031 7.34 0.927 1 84.38 134 ASN A O 1
ATOM 1003 N N . GLY A 1 135 ? -23.047 7.457 1.864 1 87.88 135 GLY A N 1
ATOM 1004 C CA . GLY A 1 135 ? -22.781 8.766 1.281 1 87.88 135 GLY A CA 1
ATOM 1005 C C . GLY A 1 135 ? -23.547 9.883 1.96 1 87.88 135 GLY A C 1
ATOM 1006 O O . GLY A 1 135 ? -23.531 11.023 1.492 1 87.88 135 GLY A O 1
ATOM 1007 N N . GLN A 1 136 ? -24.203 9.492 3.088 1 90.5 136 GLN A N 1
ATOM 1008 C CA . GLN A 1 136 ? -25.016 10.484 3.799 1 90.5 136 GLN A CA 1
ATOM 1009 C C . GLN A 1 136 ? -24.531 10.656 5.234 1 90.5 136 GLN A C 1
ATOM 1011 O O . GLN A 1 136 ? -23.781 9.82 5.75 1 90.5 136 GLN A O 1
ATOM 1016 N N . ILE A 1 137 ? -24.953 11.773 5.781 1 93.25 137 ILE A N 1
ATOM 1017 C CA . ILE A 1 137 ? -24.656 12.039 7.184 1 93.25 137 ILE A CA 1
ATOM 1018 C C . ILE A 1 137 ? -25.312 10.984 8.062 1 93.25 137 ILE A C 1
ATOM 1020 O O . ILE A 1 137 ? -26.484 10.625 7.84 1 93.25 137 ILE A O 1
ATOM 1024 N N . CYS A 1 138 ? -24.5 10.461 8.977 1 94.38 138 CYS A N 1
ATOM 1025 C CA . CYS A 1 138 ? -25.016 9.492 9.93 1 94.38 138 CYS A CA 1
ATOM 1026 C C . CYS A 1 138 ? -25.875 10.18 10.984 1 94.38 138 CYS A C 1
ATOM 1028 O O . CYS A 1 138 ? -25.359 10.594 12.031 1 94.38 138 CYS A O 1
ATOM 1030 N N . VAL A 1 139 ? -27.172 10.141 10.797 1 92.38 139 VAL A N 1
ATOM 1031 C CA . VAL A 1 139 ? -28.078 10.859 11.703 1 92.38 139 VAL A CA 1
ATOM 1032 C C . VAL A 1 139 ? -28.344 10.008 12.945 1 92.38 139 VAL A C 1
ATOM 1034 O O . VAL A 1 139 ? -28.781 8.867 12.836 1 92.38 139 VAL A O 1
ATOM 1037 N N . ASN A 1 140 ? -28.094 10.5 14.117 1 89.06 140 ASN A N 1
ATOM 1038 C CA . ASN A 1 140 ? -28.344 9.914 15.422 1 89.06 140 ASN A CA 1
ATOM 1039 C C . ASN A 1 140 ? -27.609 8.594 15.602 1 89.06 140 ASN A C 1
ATOM 1041 O O . ASN A 1 140 ? -28.094 7.68 16.266 1 89.06 140 ASN A O 1
ATOM 1045 N N . GLN A 1 141 ? -26.562 8.508 14.844 1 89.25 141 GLN A N 1
ATOM 1046 C CA . GLN A 1 141 ? -25.688 7.344 14.984 1 89.25 141 GLN A CA 1
ATOM 1047 C C . GLN A 1 141 ? -24.25 7.691 14.609 1 89.25 141 GLN A C 1
ATOM 1049 O O . GLN A 1 141 ? -24.016 8.508 13.711 1 89.25 141 GLN A O 1
ATOM 1054 N N . ARG A 1 142 ? -23.312 7.125 15.242 1 88.44 142 ARG A N 1
ATOM 1055 C CA . ARG A 1 142 ? -21.891 7.371 14.945 1 88.44 142 ARG A CA 1
ATOM 1056 C C . ARG A 1 142 ? -21.438 6.527 13.766 1 88.44 142 ARG A C 1
ATOM 1058 O O . ARG A 1 142 ? -20.578 6.957 12.992 1 88.44 142 ARG A O 1
ATOM 1065 N N . GLY A 1 143 ? -22.094 5.438 13.562 1 91.62 143 GLY A N 1
ATOM 1066 C CA . GLY A 1 143 ? -21.656 4.504 12.539 1 91.62 143 GLY A CA 1
ATOM 1067 C C . GLY A 1 143 ? -20.703 3.449 13.07 1 91.62 143 GLY A C 1
ATOM 1068 O O . GLY A 1 143 ? -20.578 3.264 14.289 1 91.62 143 GLY A O 1
ATOM 1069 N N . TYR A 1 144 ? -20.25 2.627 12.188 1 93.81 144 TYR A N 1
ATOM 1070 C CA . TYR A 1 144 ? -19.297 1.574 12.523 1 93.81 144 TYR A CA 1
ATOM 1071 C C . TYR A 1 144 ? -18.203 1.472 11.461 1 93.81 144 TYR A C 1
ATOM 1073 O O . TYR A 1 144 ? -18.344 2.014 10.359 1 93.81 144 TYR A O 1
ATOM 1081 N N . GLY A 1 145 ? -17.094 0.87 11.844 1 95.12 145 GLY A N 1
ATOM 1082 C CA . GLY A 1 145 ? -15.977 0.692 10.93 1 95.12 145 GLY A CA 1
ATOM 1083 C C . GLY A 1 145 ? -14.648 1.131 11.516 1 95.12 145 GLY A C 1
ATOM 1084 O O . GLY A 1 145 ? -14.602 1.624 12.648 1 95.12 145 GLY A O 1
ATOM 1085 N N . PRO A 1 146 ? -13.617 0.932 10.773 1 95.75 146 PRO A N 1
ATOM 1086 C CA . PRO A 1 146 ? -12.281 1.255 11.281 1 95.75 146 PRO A CA 1
ATOM 1087 C C . PRO A 1 146 ? -12.125 2.732 11.633 1 95.75 146 PRO A C 1
ATOM 1089 O O . PRO A 1 146 ? -11.492 3.068 12.633 1 95.75 146 PRO A O 1
ATOM 1092 N N . VAL A 1 147 ? -12.719 3.611 10.828 1 96.31 147 VAL A N 1
ATOM 1093 C CA . VAL A 1 147 ? -12.562 5.043 11.07 1 96.31 147 VAL A CA 1
ATOM 1094 C C . VAL A 1 147 ? -13.203 5.422 12.398 1 96.31 147 VAL A C 1
ATOM 1096 O O . VAL A 1 147 ? -12.633 6.191 13.172 1 96.31 147 VAL A O 1
ATOM 1099 N N . GLN A 1 148 ? -14.375 4.941 12.609 1 95.12 148 GLN A N 1
ATOM 1100 C CA . GLN A 1 148 ? -15.023 5.211 13.891 1 95.12 148 GLN A CA 1
ATOM 1101 C C . GLN A 1 148 ? -14.188 4.688 15.047 1 95.12 148 GLN A C 1
ATOM 1103 O O . GLN A 1 148 ? -14.047 5.363 16.078 1 95.12 148 GLN A O 1
ATOM 1108 N N . ARG A 1 149 ? -13.656 3.57 14.93 1 94.88 149 ARG A N 1
ATOM 1109 C CA . ARG A 1 149 ? -12.836 2.98 15.984 1 94.88 149 ARG A CA 1
ATOM 1110 C C . ARG A 1 149 ? -11.547 3.773 16.188 1 94.88 149 ARG A C 1
ATOM 1112 O O . ARG A 1 149 ? -11.062 3.898 17.312 1 94.88 149 ARG A O 1
ATOM 1119 N N . ILE A 1 150 ? -10.977 4.199 15.125 1 95.44 150 ILE A N 1
ATOM 1120 C CA . ILE A 1 150 ? -9.773 5.023 15.203 1 95.44 150 ILE A CA 1
ATOM 1121 C C . ILE A 1 150 ? -10.078 6.312 15.961 1 95.44 150 ILE A C 1
ATOM 1123 O O . ILE A 1 150 ? -9.32 6.723 16.844 1 95.44 150 ILE A O 1
ATOM 1127 N N . LEU A 1 151 ? -11.188 6.93 15.648 1 96.06 151 LEU A N 1
ATOM 1128 C CA . LEU A 1 151 ? -11.57 8.148 16.344 1 96.06 151 LEU A CA 1
ATOM 1129 C C . LEU A 1 151 ? -11.805 7.875 17.828 1 96.06 151 LEU A C 1
ATOM 1131 O O . LEU A 1 151 ? -11.414 8.672 18.688 1 96.06 151 LEU A O 1
ATOM 1135 N N . ASP A 1 152 ? -12.391 6.727 18.109 1 93.5 152 ASP A N 1
ATOM 1136 C CA . ASP A 1 152 ? -12.578 6.344 19.5 1 93.5 152 ASP A CA 1
ATOM 1137 C C . ASP A 1 152 ? -11.242 6.164 20.219 1 93.5 152 ASP A C 1
ATOM 1139 O O . ASP A 1 152 ? -11.078 6.57 21.359 1 93.5 152 ASP A O 1
ATOM 1143 N N . SER A 1 153 ? -10.406 5.566 19.531 1 91.94 153 SER A N 1
ATOM 1144 C CA . SER A 1 153 ? -9.078 5.344 20.094 1 91.94 153 SER A CA 1
ATOM 1145 C C . SER A 1 153 ? -8.352 6.664 20.344 1 91.94 153 SER A C 1
ATOM 1147 O O . SER A 1 153 ? -7.664 6.82 21.359 1 91.94 153 SER A O 1
ATOM 1149 N N . MET A 1 154 ? -8.461 7.551 19.406 1 92.5 154 MET A N 1
ATOM 1150 C CA . MET A 1 154 ? -7.84 8.859 19.578 1 92.5 154 MET A CA 1
ATOM 1151 C C . MET A 1 154 ? -8.43 9.602 20.766 1 92.5 154 MET A C 1
ATOM 1153 O O . MET A 1 154 ? -7.707 10.258 21.516 1 92.5 154 MET A O 1
ATOM 1157 N N . THR A 1 155 ? -9.758 9.469 20.922 1 91.75 155 THR A N 1
ATOM 1158 C CA . THR A 1 155 ? -10.414 10.109 22.047 1 91.75 155 THR A CA 1
ATOM 1159 C C . THR A 1 155 ? -9.914 9.539 23.375 1 91.75 155 THR A C 1
ATOM 1161 O O . THR A 1 155 ? -9.695 10.273 24.328 1 91.75 155 THR A O 1
ATOM 1164 N N . ARG A 1 156 ? -9.711 8.312 23.391 1 86.19 156 ARG A N 1
ATOM 1165 C CA . ARG A 1 156 ? -9.273 7.645 24.625 1 86.19 156 ARG A CA 1
ATOM 1166 C C . ARG A 1 156 ? -7.816 7.984 24.938 1 86.19 156 ARG A C 1
ATOM 1168 O O . ARG A 1 156 ? -7.473 8.273 26.078 1 86.19 156 ARG A O 1
ATOM 1175 N N . SER A 1 157 ? -7.051 8.008 23.953 1 81.81 157 SER A N 1
ATOM 1176 C CA . SER A 1 157 ? -5.617 8.211 24.156 1 81.81 157 SER A CA 1
ATOM 1177 C C . SER A 1 157 ? -5.297 9.664 24.453 1 81.81 157 SER A C 1
ATOM 1179 O O . SER A 1 157 ? -4.414 9.961 25.266 1 81.81 157 SER A O 1
ATOM 1181 N N . SER A 1 158 ? -5.98 10.57 23.812 1 84.94 158 SER A N 1
ATOM 1182 C CA . SER A 1 158 ? -5.645 11.977 23.953 1 84.94 158 SER A CA 1
ATOM 1183 C C . SER A 1 158 ? -6.598 12.688 24.906 1 84.94 158 SER A C 1
ATOM 1185 O O . SER A 1 158 ? -6.344 13.82 25.312 1 84.94 158 SER A O 1
ATOM 1187 N N . GLY A 1 159 ? -7.695 12.07 25.188 1 83.12 159 GLY A N 1
ATOM 1188 C CA . GLY A 1 159 ? -8.562 12.547 26.25 1 83.12 159 GLY A CA 1
ATOM 1189 C C . GLY A 1 159 ? -9.531 13.625 25.781 1 83.12 159 GLY A C 1
ATOM 1190 O O . GLY A 1 159 ? -9.93 14.492 26.578 1 83.12 159 GLY A O 1
ATOM 1191 N N . PHE A 1 160 ? -9.789 13.781 24.516 1 89.81 160 PHE A N 1
ATOM 1192 C CA . PHE A 1 160 ? -10.805 14.727 24.062 1 89.81 160 PHE A CA 1
ATOM 1193 C C . PHE A 1 160 ? -12.148 14.016 23.859 1 89.81 160 PHE A C 1
ATOM 1195 O O . PHE A 1 160 ? -12.219 12.789 23.938 1 89.81 160 PHE A O 1
ATOM 1202 N N . ASN A 1 161 ? -13.195 14.828 23.734 1 91.5 161 ASN A N 1
ATOM 1203 C CA . ASN A 1 161 ? -14.539 14.297 23.562 1 91.5 161 ASN A CA 1
ATOM 1204 C C . ASN A 1 161 ? -15.117 14.68 22.203 1 91.5 161 ASN A C 1
ATOM 1206 O O . ASN A 1 161 ? -14.648 15.625 21.562 1 91.5 161 ASN A O 1
ATOM 1210 N N . LEU A 1 162 ? -16.094 13.836 21.828 1 94.69 162 LEU A N 1
ATOM 1211 C CA . LEU A 1 162 ? -16.75 14.109 20.547 1 94.69 162 LEU A CA 1
ATOM 1212 C C . LEU A 1 162 ? -18.203 14.477 20.75 1 94.69 162 LEU A C 1
ATOM 1214 O O . LEU A 1 162 ? -18.922 13.828 21.531 1 94.69 162 LEU A O 1
ATOM 1218 N N . HIS A 1 163 ? -18.578 15.578 20.156 1 94.81 163 HIS A N 1
ATOM 1219 C CA . HIS A 1 163 ? -19.984 15.969 20.062 1 94.81 163 HIS A CA 1
ATOM 1220 C C . HIS A 1 163 ? -20.5 15.781 18.641 1 94.81 163 HIS A C 1
ATOM 1222 O O . HIS A 1 163 ? -20.109 16.516 17.734 1 94.81 163 HIS A O 1
ATOM 1228 N N . GLN A 1 164 ? -21.391 14.93 18.469 1 95 164 GLN A N 1
ATOM 1229 C CA . GLN A 1 164 ? -21.875 14.586 17.141 1 95 164 GLN A CA 1
ATOM 1230 C C . GLN A 1 164 ? -22.938 15.57 16.672 1 95 164 GLN A C 1
ATOM 1232 O O . GLN A 1 164 ? -23.922 15.812 17.391 1 95 164 GLN A O 1
ATOM 1237 N N . LEU A 1 165 ? -22.688 16.031 15.445 1 93.88 165 LEU A N 1
ATOM 1238 C CA . LEU A 1 165 ? -23.688 16.844 14.766 1 93.88 165 LEU A CA 1
ATOM 1239 C C . LEU A 1 165 ? -24.516 15.984 13.812 1 93.88 165 LEU A C 1
ATOM 1241 O O . LEU A 1 165 ? -24 15.055 13.188 1 93.88 165 LEU A O 1
ATOM 1245 N N . ASN A 1 166 ? -25.766 16.312 13.703 1 92.38 166 ASN A N 1
ATOM 1246 C CA . ASN A 1 166 ? -26.656 15.508 12.867 1 92.38 166 ASN A CA 1
ATOM 1247 C C . ASN A 1 166 ? -26.922 16.188 11.523 1 92.38 166 ASN A C 1
ATOM 1249 O O . ASN A 1 166 ? -27.547 15.594 10.641 1 92.38 166 ASN A O 1
ATOM 1253 N N . GLU A 1 167 ? -26.516 17.406 11.461 1 90 167 GLU A N 1
ATOM 1254 C CA . GLU A 1 167 ? -26.641 18.141 10.203 1 90 167 GLU A CA 1
ATOM 1255 C C . GLU A 1 167 ? -25.547 19.188 10.062 1 90 167 GLU A C 1
ATOM 1257 O O . GLU A 1 167 ? -25 19.656 11.062 1 90 167 GLU A O 1
ATOM 1262 N N . ALA A 1 168 ? -25.266 19.422 8.789 1 86.5 168 ALA A N 1
ATOM 1263 C CA . ALA A 1 168 ? -24.297 20.5 8.555 1 86.5 168 ALA A CA 1
ATOM 1264 C C . ALA A 1 168 ? -24.906 21.859 8.867 1 86.5 168 ALA A C 1
ATOM 1266 O O . ALA A 1 168 ? -26.094 22.094 8.625 1 86.5 168 ALA A O 1
ATOM 1267 N N . PRO A 1 169 ? -24.109 22.672 9.359 1 81.38 169 PRO A N 1
ATOM 1268 C CA . PRO A 1 169 ? -24.609 24.016 9.656 1 81.38 169 PRO A CA 1
ATOM 1269 C C . PRO A 1 169 ? -25.219 24.703 8.438 1 81.38 169 PRO A C 1
ATOM 1271 O O . PRO A 1 169 ? -24.703 24.547 7.32 1 81.38 169 PRO A O 1
ATOM 1274 N N . GLU A 1 170 ? -26.281 25.438 8.68 1 79.69 170 GLU A N 1
ATOM 1275 C CA . GLU A 1 170 ? -27.047 26.062 7.613 1 79.69 170 GLU A CA 1
ATOM 1276 C C . GLU A 1 170 ? -26.172 27.016 6.797 1 79.69 170 GLU A C 1
ATOM 1278 O O . GLU A 1 170 ? -26.281 27.062 5.57 1 79.69 170 GLU A O 1
ATOM 1283 N N . ALA A 1 171 ? -25.344 27.703 7.48 1 71.75 171 ALA A N 1
ATOM 1284 C CA . ALA A 1 171 ? -24.484 28.672 6.801 1 71.75 171 ALA A CA 1
ATOM 1285 C C . ALA A 1 171 ? -23.609 27.984 5.758 1 71.75 171 ALA A C 1
ATOM 1287 O O . ALA A 1 171 ? -23.359 28.531 4.688 1 71.75 171 ALA A O 1
ATOM 1288 N N . VAL A 1 172 ? -23.188 26.797 6.102 1 81.75 172 VAL A N 1
ATOM 1289 C CA . VAL A 1 172 ? -22.312 26.047 5.203 1 81.75 172 VAL A CA 1
ATOM 1290 C C . VAL A 1 172 ? -23.125 25.516 4.027 1 81.75 172 VAL A C 1
ATOM 1292 O O . VAL A 1 172 ? -22.656 25.547 2.883 1 81.75 172 VAL A O 1
ATOM 1295 N N . ARG A 1 173 ? -24.25 25.062 4.281 1 85.5 173 ARG A N 1
ATOM 1296 C CA . ARG A 1 173 ? -25.125 24.547 3.229 1 85.5 173 ARG A CA 1
ATOM 1297 C C . ARG A 1 173 ? -25.453 25.641 2.213 1 85.5 173 ARG A C 1
ATOM 1299 O O . ARG A 1 173 ? -25.453 25.391 1.006 1 85.5 173 ARG A O 1
ATOM 1306 N N . GLU A 1 174 ? -25.75 26.781 2.703 1 77.75 174 GLU A N 1
ATOM 1307 C CA . GLU A 1 174 ? -26.062 27.906 1.825 1 77.75 174 GLU A CA 1
ATOM 1308 C C . GLU A 1 174 ? -24.859 28.297 0.973 1 77.75 174 GLU A C 1
ATOM 1310 O O . GLU A 1 174 ? -25 28.562 -0.222 1 77.75 174 GLU A O 1
ATOM 1315 N N . HIS A 1 175 ? -23.766 28.297 1.63 1 76.12 175 HIS A N 1
ATOM 1316 C CA . HIS A 1 175 ? -22.562 28.641 0.894 1 76.12 175 HIS A CA 1
ATOM 1317 C C . HIS A 1 175 ? -22.281 27.625 -0.2 1 76.12 175 HIS A C 1
ATOM 1319 O O . HIS A 1 175 ? -21.938 27.984 -1.33 1 76.12 175 HIS A O 1
ATOM 1325 N N . MET A 1 176 ? -22.344 26.438 0.154 1 79.19 176 MET A N 1
ATOM 1326 C CA . MET A 1 176 ? -22.062 25.375 -0.809 1 79.19 176 MET A CA 1
ATOM 1327 C C . MET A 1 176 ? -23.047 25.422 -1.974 1 79.19 176 MET A C 1
ATOM 1329 O O . MET A 1 176 ? -22.672 25.172 -3.121 1 79.19 176 MET A O 1
ATOM 1333 N N . ALA A 1 177 ? -24.234 25.641 -1.693 1 80.31 177 ALA A N 1
ATOM 1334 C CA . ALA A 1 177 ? -25.25 25.734 -2.738 1 80.31 177 ALA A CA 1
ATOM 1335 C C . ALA A 1 177 ? -24.906 26.812 -3.752 1 80.31 177 ALA A C 1
ATOM 1337 O O . ALA A 1 177 ? -25.234 26.703 -4.934 1 80.31 177 ALA A O 1
ATOM 1338 N N . ARG A 1 178 ? -24.234 27.797 -3.336 1 73.81 178 ARG A N 1
ATOM 1339 C CA . ARG A 1 178 ? -23.844 28.922 -4.195 1 73.81 178 ARG A CA 1
ATOM 1340 C C . ARG A 1 178 ? -22.625 28.578 -5.039 1 73.81 178 ARG A C 1
ATOM 1342 O O . ARG A 1 178 ? -22.562 28.906 -6.223 1 73.81 178 ARG A O 1
ATOM 1349 N N . VAL A 1 179 ? -21.641 27.891 -4.441 1 71.94 179 VAL A N 1
ATOM 1350 C CA . VAL A 1 179 ? -20.328 27.734 -5.082 1 71.94 179 VAL A CA 1
ATOM 1351 C C . VAL A 1 179 ? -20.266 26.391 -5.793 1 71.94 179 VAL A C 1
ATOM 1353 O O . VAL A 1 179 ? -19.641 26.266 -6.848 1 71.94 179 VAL A O 1
ATOM 1356 N N . ASN A 1 180 ? -20.781 25.375 -5.137 1 75.25 180 ASN A N 1
ATOM 1357 C CA . ASN A 1 180 ? -20.766 24.031 -5.68 1 75.25 180 ASN A CA 1
ATOM 1358 C C . ASN A 1 180 ? -22.062 23.281 -5.406 1 75.25 180 ASN A C 1
ATOM 1360 O O . ASN A 1 180 ? -22.109 22.375 -4.586 1 75.25 180 ASN A O 1
ATOM 1364 N N . PRO A 1 181 ? -22.969 23.609 -6.199 1 72.12 181 PRO A N 1
ATOM 1365 C CA . PRO A 1 181 ? -24.297 23.062 -5.93 1 72.12 181 PRO A CA 1
ATOM 1366 C C . PRO A 1 181 ? -24.359 21.547 -6.062 1 72.12 181 PRO A C 1
ATOM 1368 O O . PRO A 1 181 ? -25.234 20.906 -5.48 1 72.12 181 PRO A O 1
ATOM 1371 N N . THR A 1 182 ? -23.469 21 -6.691 1 68.62 182 THR A N 1
ATOM 1372 C CA . THR A 1 182 ? -23.5 19.562 -6.91 1 68.62 182 THR A CA 1
ATOM 1373 C C . THR A 1 182 ? -22.5 18.859 -5.988 1 68.62 182 THR A C 1
ATOM 1375 O O . THR A 1 182 ? -22.125 17.703 -6.23 1 68.62 182 THR A O 1
ATOM 1378 N N . GLY A 1 183 ? -22.219 19.547 -4.996 1 78.19 183 GLY A N 1
ATOM 1379 C CA . GLY A 1 183 ? -21.219 18.969 -4.105 1 78.19 183 GLY A CA 1
ATOM 1380 C C . GLY A 1 183 ? -21.766 17.828 -3.264 1 78.19 183 GLY A C 1
ATOM 1381 O O . GLY A 1 183 ? -22.953 17.797 -2.939 1 78.19 183 GLY A O 1
ATOM 1382 N N . SER A 1 184 ? -20.969 16.859 -2.971 1 84.19 184 SER A N 1
ATOM 1383 C CA . SER A 1 184 ? -21.328 15.711 -2.139 1 84.19 184 SER A CA 1
ATOM 1384 C C . SER A 1 184 ? -21.344 16.078 -0.661 1 84.19 184 SER A C 1
ATOM 1386 O O . SER A 1 184 ? -20.922 17.172 -0.286 1 84.19 184 SER A O 1
ATOM 1388 N N . GLN A 1 185 ? -21.891 15.195 0.131 1 90.62 185 GLN A N 1
ATOM 1389 C CA . GLN A 1 185 ? -21.859 15.398 1.575 1 90.62 185 GLN A CA 1
ATOM 1390 C C . GLN A 1 185 ? -20.422 15.414 2.1 1 90.62 185 GLN A C 1
ATOM 1392 O O . GLN A 1 185 ? -20.141 16.047 3.115 1 90.62 185 GLN A O 1
ATOM 1397 N N . PHE A 1 186 ? -19.594 14.766 1.366 1 91.69 186 PHE A N 1
ATOM 1398 C CA . PHE A 1 186 ? -18.188 14.789 1.717 1 91.69 186 PHE A CA 1
ATOM 1399 C C . PHE A 1 186 ? -17.609 16.188 1.54 1 91.69 186 PHE A C 1
ATOM 1401 O O . PHE A 1 186 ? -16.875 16.672 2.408 1 91.69 186 PHE A O 1
ATOM 1408 N N . ASP A 1 187 ? -17.922 16.828 0.489 1 89.12 187 ASP A N 1
ATOM 1409 C CA . ASP A 1 187 ? -17.469 18.188 0.232 1 89.12 187 ASP A CA 1
ATOM 1410 C C . ASP A 1 187 ? -18.078 19.172 1.222 1 89.12 187 ASP A C 1
ATOM 1412 O O . ASP A 1 187 ? -17.406 20.094 1.685 1 89.12 187 ASP A O 1
ATOM 1416 N N . LEU A 1 188 ? -19.312 18.906 1.44 1 90.38 188 LEU A N 1
ATOM 1417 C CA . LEU A 1 188 ? -20 19.766 2.402 1 90.38 188 LEU A CA 1
ATOM 1418 C C . LEU A 1 188 ? -19.312 19.734 3.758 1 90.38 188 LEU A C 1
ATOM 1420 O O . LEU A 1 188 ? -19.094 20.781 4.371 1 90.38 188 LEU A O 1
ATOM 1424 N N . CYS A 1 189 ? -18.969 18.609 4.227 1 94.12 189 CYS A N 1
ATOM 1425 C CA . CYS A 1 189 ? -18.297 18.469 5.508 1 94.12 189 CYS A CA 1
ATOM 1426 C C . CYS A 1 189 ? -16.906 19.109 5.461 1 94.12 189 CYS A C 1
ATOM 1428 O O . CYS A 1 189 ? -16.469 19.703 6.438 1 94.12 189 CYS A O 1
ATOM 1430 N N . THR A 1 190 ? -16.234 18.922 4.348 1 92.12 190 THR A N 1
ATOM 1431 C CA . THR A 1 190 ? -14.914 19.516 4.188 1 92.12 190 THR A CA 1
ATOM 1432 C C . THR A 1 190 ? -14.977 21.031 4.289 1 92.12 190 THR A C 1
ATOM 1434 O O . THR A 1 190 ? -14.133 21.656 4.938 1 92.12 190 THR A O 1
ATOM 1437 N N . TRP A 1 191 ? -15.969 21.578 3.693 1 86.25 191 TRP A N 1
ATOM 1438 C CA . TRP A 1 191 ? -16.156 23.016 3.783 1 86.25 191 TRP A CA 1
ATOM 1439 C C . TRP A 1 191 ? -16.516 23.438 5.207 1 86.25 191 TRP A C 1
ATOM 1441 O O . TRP A 1 191 ? -16.062 24.469 5.691 1 86.25 191 TRP A O 1
ATOM 1451 N N . ALA A 1 192 ? -17.297 22.625 5.855 1 88.94 192 ALA A N 1
ATOM 1452 C CA . ALA A 1 192 ? -17.703 22.922 7.23 1 88.94 192 ALA A CA 1
ATOM 1453 C C . ALA A 1 192 ? -16.5 22.953 8.156 1 88.94 192 ALA A C 1
ATOM 1455 O O . ALA A 1 192 ? -16.406 23.812 9.047 1 88.94 192 ALA A O 1
ATOM 1456 N N . THR A 1 193 ? -15.594 22.047 7.984 1 91.31 193 THR A N 1
ATOM 1457 C CA . THR A 1 193 ? -14.391 22.016 8.812 1 91.31 193 THR A CA 1
ATOM 1458 C C . THR A 1 193 ? -13.461 23.172 8.453 1 91.31 193 THR A C 1
ATOM 1460 O O . THR A 1 193 ? -12.844 23.781 9.336 1 91.31 193 THR A O 1
ATOM 1463 N N . GLY A 1 194 ? -13.375 23.422 7.172 1 85.19 194 GLY A N 1
ATOM 1464 C CA . GLY A 1 194 ? -12.555 24.562 6.754 1 85.19 194 GLY A CA 1
ATOM 1465 C C . GLY A 1 194 ? -13.039 25.875 7.309 1 85.19 194 GLY A C 1
ATOM 1466 O O . GLY A 1 194 ? -12.227 26.766 7.59 1 85.19 194 GLY A O 1
ATOM 1467 N N . MET A 1 195 ? -14.297 25.938 7.5 1 82.12 195 MET A N 1
ATOM 1468 C CA . MET A 1 195 ? -14.906 27.172 8 1 82.12 195 MET A CA 1
ATOM 1469 C C . MET A 1 195 ? -14.953 27.172 9.523 1 82.12 195 MET A C 1
ATOM 1471 O O . MET A 1 195 ? -15.281 28.188 10.141 1 82.12 195 MET A O 1
ATOM 1475 N N . GLY A 1 196 ? -14.641 26.016 10.125 1 83.19 196 GLY A N 1
ATOM 1476 C CA . GLY A 1 196 ? -14.516 25.938 11.57 1 83.19 196 GLY A CA 1
ATOM 1477 C C . GLY A 1 196 ? -15.82 25.594 12.266 1 83.19 196 GLY A C 1
ATOM 1478 O O . GLY A 1 196 ? -15.891 25.562 13.5 1 83.19 196 GLY A O 1
ATOM 1479 N N . PHE A 1 197 ? -16.938 25.328 11.438 1 86.94 197 PHE A N 1
ATOM 1480 C CA . PHE A 1 197 ? -18.219 24.969 12.031 1 86.94 197 PHE A CA 1
ATOM 1481 C C . PHE A 1 197 ? -18.188 23.547 12.578 1 86.94 197 PHE A C 1
ATOM 1483 O O . PHE A 1 197 ? -18.938 23.203 13.5 1 86.94 197 PHE A O 1
ATOM 1490 N N . VAL A 1 198 ? -17.391 22.766 11.93 1 91.25 198 VAL A N 1
ATOM 1491 C CA . VAL A 1 198 ? -17.156 21.375 12.297 1 91.25 198 VAL A CA 1
ATOM 1492 C C . VAL A 1 198 ? -15.664 21.141 12.539 1 91.25 198 VAL A C 1
ATOM 1494 O O . VAL A 1 198 ? -14.828 21.812 11.922 1 91.25 198 VAL A O 1
ATOM 1497 N N . ASP A 1 199 ? -15.375 20.25 13.461 1 93.19 199 ASP A N 1
ATOM 1498 C CA . ASP A 1 199 ? -13.969 20.047 13.781 1 93.19 199 ASP A CA 1
ATOM 1499 C C . ASP A 1 199 ? -13.414 18.812 13.07 1 93.19 199 ASP A C 1
ATOM 1501 O O . ASP A 1 199 ? -12.234 18.766 12.734 1 93.19 199 ASP A O 1
ATOM 1505 N N . ILE A 1 200 ? -14.305 17.797 12.969 1 97.12 200 ILE A N 1
ATOM 1506 C CA . ILE A 1 200 ? -13.859 16.547 12.375 1 97.12 200 ILE A CA 1
ATOM 1507 C C . ILE A 1 200 ? -14.945 16 11.445 1 97.12 200 ILE A C 1
ATOM 1509 O O . ILE A 1 200 ? -16.109 15.945 11.812 1 97.12 200 ILE A O 1
ATOM 1513 N N . CYS A 1 201 ? -14.547 15.648 10.242 1 97.56 201 CYS A N 1
ATOM 1514 C CA . CYS A 1 201 ? -15.414 14.828 9.406 1 97.56 201 CYS A CA 1
ATOM 1515 C C . CYS A 1 201 ? -15.172 13.344 9.664 1 97.56 201 CYS A C 1
ATOM 1517 O O . CYS A 1 201 ? -14.156 12.797 9.242 1 97.56 201 CYS A O 1
ATOM 1519 N N . GLY A 1 202 ? -16.125 12.695 10.289 1 96.75 202 GLY A N 1
ATOM 1520 C CA . GLY A 1 202 ? -15.961 11.305 10.688 1 96.75 202 GLY A CA 1
ATOM 1521 C C . GLY A 1 202 ? -16.172 10.328 9.547 1 96.75 202 GLY A C 1
ATOM 1522 O O . GLY A 1 202 ? -17.109 9.523 9.578 1 96.75 202 GLY A O 1
ATOM 1523 N N . CYS A 1 203 ? -15.312 10.406 8.562 1 96.38 203 CYS A N 1
ATOM 1524 C CA . CYS A 1 203 ? -15.305 9.516 7.41 1 96.38 203 CYS A CA 1
ATOM 1525 C C . CYS A 1 203 ? -13.938 9.5 6.738 1 96.38 203 CYS A C 1
ATOM 1527 O O . CYS A 1 203 ? -13.102 10.352 7.02 1 96.38 203 CYS A O 1
ATOM 1529 N N . SER A 1 204 ? -13.68 8.484 5.98 1 95.25 204 SER A N 1
ATOM 1530 C CA . SER A 1 204 ? -12.453 8.445 5.191 1 95.25 204 SER A CA 1
ATOM 1531 C C . SER A 1 204 ? -12.695 8.922 3.766 1 95.25 204 SER A C 1
ATOM 1533 O O . SER A 1 204 ? -13.633 8.469 3.104 1 95.25 204 SER A O 1
ATOM 1535 N N . MET A 1 205 ? -11.906 9.859 3.324 1 92.81 205 MET A N 1
ATOM 1536 C CA . MET A 1 205 ? -12.078 10.367 1.966 1 92.81 205 MET A CA 1
ATOM 1537 C C . MET A 1 205 ? -10.734 10.523 1.268 1 92.81 205 MET A C 1
ATOM 1539 O O . MET A 1 205 ? -9.703 10.648 1.926 1 92.81 205 MET A O 1
ATOM 1543 N N . VAL A 1 206 ? -10.836 10.453 -0.044 1 90.31 206 VAL A N 1
ATOM 1544 C CA . VAL A 1 206 ? -9.648 10.734 -0.844 1 90.31 206 VAL A CA 1
ATOM 1545 C C . VAL A 1 206 ? -9.266 12.203 -0.703 1 90.31 206 VAL A C 1
ATOM 1547 O O . VAL A 1 206 ? -10.117 13.086 -0.784 1 90.31 206 VAL A O 1
ATOM 1550 N N . MET A 1 207 ? -8 12.406 -0.437 1 92.81 207 MET A N 1
ATOM 1551 C CA . MET A 1 207 ? -7.508 13.773 -0.321 1 92.81 207 MET A CA 1
ATOM 1552 C C . MET A 1 207 ? -7.293 14.391 -1.697 1 92.81 207 MET A C 1
ATOM 1554 O O . MET A 1 207 ? -6.188 14.344 -2.24 1 92.81 207 MET A O 1
ATOM 1558 N N . LEU A 1 208 ? -8.305 15.023 -2.16 1 86.5 208 LEU A N 1
ATOM 1559 C CA . LEU A 1 208 ? -8.266 15.734 -3.434 1 86.5 208 LEU A CA 1
ATOM 1560 C C . LEU A 1 208 ? -7.848 17.188 -3.232 1 86.5 208 LEU A C 1
ATOM 1562 O O . LEU A 1 208 ? -8.094 17.766 -2.174 1 86.5 208 LEU A O 1
ATOM 1566 N N . PRO A 1 209 ? -7.281 17.812 -4.27 1 84 209 PRO A N 1
ATOM 1567 C CA . PRO A 1 209 ? -6.871 19.203 -4.129 1 84 209 PRO A CA 1
ATOM 1568 C C . PRO A 1 209 ? -8.031 20.125 -3.77 1 84 209 PRO A C 1
ATOM 1570 O O . PRO A 1 209 ? -7.867 21.047 -2.959 1 84 209 PRO A O 1
ATOM 1573 N N . ARG A 1 210 ? -9.148 19.891 -4.324 1 81.31 210 ARG A N 1
ATOM 1574 C CA . ARG A 1 210 ? -10.297 20.75 -4.012 1 81.31 210 ARG A CA 1
ATOM 1575 C C . ARG A 1 210 ? -10.68 20.625 -2.541 1 81.31 210 ARG A C 1
ATOM 1577 O O . ARG A 1 210 ? -11.156 21.594 -1.938 1 81.31 210 ARG A O 1
ATOM 1584 N N . ARG A 1 211 ? -10.484 19.5 -1.964 1 87.12 211 ARG A N 1
ATOM 1585 C CA . ARG A 1 211 ? -10.82 19.281 -0.56 1 87.12 211 ARG A CA 1
ATOM 1586 C C . ARG A 1 211 ? -9.734 19.844 0.352 1 87.12 211 ARG A C 1
ATOM 1588 O O . ARG A 1 211 ? -10.031 20.484 1.363 1 87.12 211 ARG A O 1
ATOM 1595 N N . THR A 1 212 ? -8.453 19.625 -0.053 1 89.5 212 THR A N 1
ATOM 1596 C CA . THR A 1 212 ? -7.359 20.094 0.794 1 89.5 212 THR A CA 1
ATOM 1597 C C . THR A 1 212 ? -7.211 21.609 0.696 1 89.5 212 THR A C 1
ATOM 1599 O O . THR A 1 212 ? -6.574 22.219 1.548 1 89.5 212 THR A O 1
ATOM 1602 N N . ASP A 1 213 ? -7.785 22.125 -0.327 1 82 213 ASP A N 1
ATOM 1603 C CA . ASP A 1 213 ? -7.879 23.578 -0.418 1 82 213 ASP A CA 1
ATOM 1604 C C . ASP A 1 213 ? -8.891 24.141 0.583 1 82 213 ASP A C 1
ATOM 1606 O O . ASP A 1 213 ? -8.719 25.234 1.111 1 82 213 ASP A O 1
ATOM 1610 N N . ALA A 1 214 ? -9.867 23.312 0.806 1 83.44 214 ALA A N 1
ATOM 1611 C CA . ALA A 1 214 ? -10.977 23.766 1.639 1 83.44 214 ALA A CA 1
ATOM 1612 C C . ALA A 1 214 ? -10.672 23.562 3.119 1 83.44 214 ALA A C 1
ATOM 1614 O O . ALA A 1 214 ? -11.141 24.328 3.969 1 83.44 214 ALA A O 1
ATOM 1615 N N . SER A 1 215 ? -9.945 22.531 3.41 1 89.81 215 SER A N 1
ATOM 1616 C CA . SER A 1 215 ? -9.688 22.203 4.809 1 89.81 215 SER A CA 1
ATOM 1617 C C . SER A 1 215 ? -8.406 21.375 4.953 1 89.81 215 SER A C 1
ATOM 1619 O O . SER A 1 215 ? -8.008 20.672 4.023 1 89.81 215 SER A O 1
ATOM 1621 N N . PRO A 1 216 ? -7.766 21.516 6.164 1 91.69 216 PRO A N 1
ATOM 1622 C CA . PRO A 1 216 ? -6.68 20.578 6.449 1 91.69 216 PRO A CA 1
ATOM 1623 C C . PRO A 1 216 ? -7.172 19.141 6.629 1 91.69 216 PRO A C 1
ATOM 1625 O O . PRO A 1 216 ? -8.344 18.922 6.941 1 91.69 216 PRO A O 1
ATOM 1628 N N . PHE A 1 217 ? -6.211 18.281 6.375 1 96.25 217 PHE A N 1
ATOM 1629 C CA . PHE A 1 217 ? -6.551 16.875 6.484 1 96.25 217 PHE A CA 1
ATOM 1630 C C . PHE A 1 217 ? -5.617 16.156 7.457 1 96.25 217 PHE A C 1
ATOM 1632 O O . PHE A 1 217 ? -4.438 16.516 7.562 1 96.25 217 PHE A O 1
ATOM 1639 N N . LEU A 1 218 ? -6.184 15.258 8.148 1 96.19 218 LEU A N 1
ATOM 1640 C CA . LEU A 1 218 ? -5.438 14.219 8.852 1 96.19 218 LEU A CA 1
ATOM 1641 C C . LEU A 1 218 ? -5.316 12.961 8 1 96.19 218 LEU A C 1
ATOM 1643 O O . LEU A 1 218 ? -6.316 12.297 7.723 1 96.19 218 LEU A O 1
ATOM 1647 N N . THR A 1 219 ? -4.133 12.672 7.621 1 94.38 219 THR A N 1
ATOM 1648 C CA . THR A 1 219 ? -3.945 11.492 6.789 1 94.38 219 THR A CA 1
ATOM 1649 C C . THR A 1 219 ? -4.066 10.219 7.621 1 94.38 219 THR A C 1
ATOM 1651 O O . THR A 1 219 ? -3.455 10.109 8.688 1 94.38 219 THR A O 1
ATOM 1654 N N . LEU A 1 220 ? -4.801 9.297 7.098 1 94 220 LEU A N 1
ATOM 1655 C CA . LEU A 1 220 ? -4.988 8.023 7.789 1 94 220 LEU A CA 1
ATOM 1656 C C . LEU A 1 220 ? -4.082 6.945 7.203 1 94 220 LEU A C 1
ATOM 1658 O O . LEU A 1 220 ? -3.404 6.227 7.941 1 94 220 LEU A O 1
ATOM 1662 N N . TRP A 1 221 ? -4.191 6.773 5.945 1 91.75 221 TRP A N 1
ATOM 1663 C CA . TRP A 1 221 ? -3.385 5.781 5.246 1 91.75 221 TRP A CA 1
ATOM 1664 C C . TRP A 1 221 ? -3.33 6.078 3.752 1 91.75 221 TRP A C 1
ATOM 1666 O O . TRP A 1 221 ? -3.982 7.012 3.273 1 91.75 221 TRP A O 1
ATOM 1676 N N . THR A 1 222 ? -2.428 5.398 3.121 1 90.94 222 THR A N 1
ATOM 1677 C CA . THR A 1 222 ? -2.426 5.383 1.663 1 90.94 222 THR A CA 1
ATOM 1678 C C . THR A 1 222 ? -3.102 4.121 1.135 1 90.94 222 THR A C 1
ATOM 1680 O O . THR A 1 222 ? -2.918 3.033 1.687 1 90.94 222 THR A O 1
ATOM 1683 N N . GLU A 1 223 ? -3.939 4.379 0.223 1 90.75 223 GLU A N 1
ATOM 1684 C CA . GLU A 1 223 ? -4.691 3.26 -0.339 1 90.75 223 GLU A CA 1
ATOM 1685 C C . GLU A 1 223 ? -4.23 2.941 -1.758 1 90.75 223 GLU A C 1
ATOM 1687 O O . GLU A 1 223 ? -4.305 3.793 -2.646 1 90.75 223 GLU A O 1
ATOM 1692 N N . PRO A 1 224 ? -3.76 1.693 -1.95 1 89 224 PRO A N 1
ATOM 1693 C CA . PRO A 1 224 ? -3.373 1.317 -3.312 1 89 224 PRO A CA 1
ATOM 1694 C C . PRO A 1 224 ? -4.57 1.196 -4.254 1 89 224 PRO A C 1
ATOM 1696 O O . PRO A 1 224 ? -5.629 0.712 -3.85 1 89 224 PRO A O 1
ATOM 1699 N N . VAL A 1 225 ? -4.371 1.665 -5.387 1 90.62 225 VAL A N 1
ATOM 1700 C CA . VAL A 1 225 ? -5.297 1.443 -6.492 1 90.62 225 VAL A CA 1
ATOM 1701 C C . VAL A 1 225 ? -4.746 0.361 -7.418 1 90.62 225 VAL A C 1
ATOM 1703 O O . VAL A 1 225 ? -3.686 0.534 -8.023 1 90.62 225 VAL A O 1
ATOM 1706 N N . VAL A 1 226 ? -5.516 -0.709 -7.555 1 91.94 226 VAL A N 1
ATOM 1707 C CA . VAL A 1 226 ? -4.941 -1.897 -8.18 1 91.94 226 VAL A CA 1
ATOM 1708 C C . VAL A 1 226 ? -5.676 -2.205 -9.477 1 91.94 226 VAL A C 1
ATOM 1710 O O . VAL A 1 226 ? -6.848 -1.852 -9.633 1 91.94 226 VAL A O 1
ATOM 1713 N N . LEU A 1 227 ? -4.871 -2.787 -10.305 1 92.44 227 LEU A N 1
ATOM 1714 C CA . LEU A 1 227 ? -5.422 -3.332 -11.539 1 92.44 227 LEU A CA 1
ATOM 1715 C C . LEU A 1 227 ? -5.988 -4.73 -11.312 1 92.44 227 LEU A C 1
ATOM 1717 O O . LEU A 1 227 ? -5.336 -5.578 -10.703 1 92.44 227 LEU A O 1
ATOM 1721 N N . VAL A 1 228 ? -7.23 -4.941 -11.711 1 92.56 228 VAL A N 1
ATOM 1722 C CA . VAL A 1 228 ? -7.914 -6.207 -11.469 1 92.56 228 VAL A CA 1
ATOM 1723 C C . VAL A 1 228 ? -8.398 -6.793 -12.797 1 92.56 228 VAL A C 1
ATOM 1725 O O . VAL A 1 228 ? -8.906 -6.062 -13.656 1 92.56 228 VAL A O 1
ATOM 1728 N N . GLY A 1 229 ? -8.164 -8.047 -12.938 1 88.88 229 GLY A N 1
ATOM 1729 C CA . GLY A 1 229 ? -8.594 -8.75 -14.133 1 88.88 229 GLY A CA 1
ATOM 1730 C C . GLY A 1 229 ? -8.938 -10.211 -13.883 1 88.88 229 GLY A C 1
ATOM 1731 O O . GLY A 1 229 ? -8.711 -10.727 -12.781 1 88.88 229 GLY A O 1
ATOM 1732 N N . PRO A 1 230 ? -9.633 -10.789 -14.766 1 83.88 230 PRO A N 1
ATOM 1733 C CA . PRO A 1 230 ? -10.031 -12.195 -14.617 1 83.88 230 PRO A CA 1
ATOM 1734 C C . PRO A 1 230 ? -8.844 -13.148 -14.656 1 83.88 230 PRO A C 1
ATOM 1736 O O . PRO A 1 230 ? -7.867 -12.906 -15.367 1 83.88 230 PRO A O 1
ATOM 1739 N N . LEU A 1 231 ? -8.93 -14.023 -13.57 1 65.62 231 LEU A N 1
ATOM 1740 C CA . LEU A 1 231 ? -7.977 -15.125 -13.586 1 65.62 231 LEU A CA 1
ATOM 1741 C C . LEU A 1 231 ? -8.32 -16.125 -14.688 1 65.62 231 LEU A C 1
ATOM 1743 O O . LEU A 1 231 ? -9.422 -16.672 -14.711 1 65.62 231 LEU A O 1
ATOM 1747 N N . ARG A 1 232 ? -7.992 -16.016 -15.781 1 52.91 232 ARG A N 1
ATOM 1748 C CA . ARG A 1 232 ? -8.297 -17.016 -16.797 1 52.91 232 ARG A CA 1
ATOM 1749 C C . ARG A 1 232 ? -7.383 -18.219 -16.672 1 52.91 232 ARG A C 1
ATOM 1751 O O . ARG A 1 232 ? -6.16 -18.078 -16.594 1 52.91 232 ARG A O 1
ATOM 1758 N N . GLY A 1 233 ? -7.742 -19.156 -15.75 1 44.41 233 GLY A N 1
ATOM 1759 C CA . GLY A 1 233 ? -7.062 -20.422 -15.953 1 44.41 233 GLY A CA 1
ATOM 1760 C C . GLY A 1 233 ? -6.668 -20.656 -17.406 1 44.41 233 GLY A C 1
ATOM 1761 O O . GLY A 1 233 ? -7.285 -20.109 -18.312 1 44.41 233 GLY A O 1
ATOM 1762 N N . ASN A 1 234 ? -5.453 -20.734 -17.594 1 38.31 234 ASN A N 1
ATOM 1763 C CA . ASN A 1 234 ? -5.332 -21.312 -18.922 1 38.31 234 ASN A CA 1
ATOM 1764 C C . ASN A 1 234 ? -6.469 -22.297 -19.203 1 38.31 234 ASN A C 1
ATOM 1766 O O . ASN A 1 234 ? -6.422 -23.453 -18.781 1 38.31 234 ASN A O 1
ATOM 1770 N N . GLN A 1 235 ? -7.691 -22.031 -18.688 1 36.84 235 GLN A N 1
ATOM 1771 C CA . GLN A 1 235 ? -8.742 -22.938 -19.156 1 36.84 235 GLN A CA 1
ATOM 1772 C C . GLN A 1 235 ? -8.32 -23.656 -20.422 1 36.84 235 GLN A C 1
ATOM 1774 O O . GLN A 1 235 ? -7.832 -23.031 -21.375 1 36.84 235 GLN A O 1
ATOM 1779 N N . GLY A 1 236 ? -7.828 -24.891 -20.25 1 36.22 236 GLY A N 1
ATOM 1780 C CA . GLY A 1 236 ? -7.875 -25.797 -21.406 1 36.22 236 GLY A CA 1
ATOM 1781 C C . GLY A 1 236 ? -8.891 -25.375 -22.438 1 36.22 236 GLY A C 1
ATOM 1782 O O . GLY A 1 236 ? -9.875 -24.703 -22.125 1 36.22 236 GLY A O 1
ATOM 1783 N N . LEU A 1 237 ? -8.477 -24.906 -23.531 1 33.97 237 LEU A N 1
ATOM 1784 C CA . LEU A 1 237 ? -9.398 -24.953 -24.656 1 33.97 237 LEU A CA 1
ATOM 1785 C C . LEU A 1 237 ? -10.609 -25.828 -24.344 1 33.97 237 LEU A C 1
ATOM 1787 O O . LEU A 1 237 ? -10.461 -27.031 -24.125 1 33.97 237 LEU A O 1
ATOM 1791 N N . GLY A 1 238 ? -11.547 -25.531 -23.562 1 36.62 238 GLY A N 1
ATOM 1792 C CA . GLY A 1 238 ? -12.836 -26.203 -23.422 1 36.62 238 GLY A CA 1
ATOM 1793 C C . GLY A 1 238 ? -12.984 -27.406 -24.344 1 36.62 238 GLY A C 1
ATOM 1794 O O . GLY A 1 238 ? -12.008 -27.875 -24.922 1 36.62 238 GLY A O 1
ATOM 1795 N N . GLY A 1 239 ? -14.312 -27.5 -24.938 1 40.31 239 GLY A N 1
ATOM 1796 C CA . GLY A 1 239 ? -15.375 -28.344 -25.484 1 40.31 239 GLY A CA 1
ATOM 1797 C C . GLY A 1 239 ? -14.961 -29.109 -26.719 1 40.31 239 GLY A C 1
ATOM 1798 O O . GLY A 1 239 ? -15.773 -29.812 -27.312 1 40.31 239 GLY A O 1
ATOM 1799 N N . ASP A 1 240 ? -14.062 -28.531 -27.406 1 42.66 240 ASP A N 1
ATOM 1800 C CA . ASP A 1 240 ? -13.977 -29.156 -28.719 1 42.66 240 ASP A CA 1
ATOM 1801 C C . ASP A 1 240 ? -13.273 -30.516 -28.641 1 42.66 240 ASP A C 1
ATOM 1803 O O . ASP A 1 240 ? -12.18 -30.609 -28.062 1 42.66 240 ASP A O 1
ATOM 1807 N N . PHE A 1 241 ? -14.07 -31.469 -28.516 1 50.72 241 PHE A N 1
ATOM 1808 C CA . PHE A 1 241 ? -13.617 -32.844 -28.625 1 50.72 241 PHE A CA 1
ATOM 1809 C C . PHE A 1 241 ? -12.266 -32.938 -29.328 1 50.72 241 PHE A C 1
ATOM 1811 O O . PHE A 1 241 ? -11.383 -33.688 -28.906 1 50.72 241 PHE A O 1
ATOM 1818 N N . GLY A 1 242 ? -12.18 -32 -30.172 1 52.34 242 GLY A N 1
ATOM 1819 C CA . GLY A 1 242 ? -10.914 -31.953 -30.891 1 52.34 242 GLY A CA 1
ATOM 1820 C C . GLY A 1 242 ? -9.758 -31.453 -30.047 1 52.34 242 GLY A C 1
ATOM 1821 O O . GLY A 1 242 ? -8.648 -31.984 -30.125 1 52.34 242 GLY A O 1
ATOM 1822 N N . ALA A 1 243 ? -10.031 -30.609 -29.141 1 54.47 243 ALA A N 1
ATOM 1823 C CA . ALA A 1 243 ? -8.961 -30.047 -28.312 1 54.47 243 ALA A CA 1
ATOM 1824 C C . ALA A 1 243 ? -8.523 -31.047 -27.234 1 54.47 243 ALA A C 1
ATOM 1826 O O . ALA A 1 243 ? -7.336 -31.156 -26.938 1 54.47 243 ALA A O 1
ATOM 1827 N N . MET A 1 244 ? -9.43 -31.719 -26.781 1 52.81 244 MET A N 1
ATOM 1828 C CA . MET A 1 244 ? -9.117 -32.75 -25.797 1 52.81 244 MET A CA 1
ATOM 1829 C C . MET A 1 244 ? -8.25 -33.844 -26.422 1 52.81 244 MET A C 1
ATOM 1831 O O . MET A 1 244 ? -7.309 -34.312 -25.797 1 52.81 244 MET A O 1
ATOM 1835 N N . LEU A 1 245 ? -8.711 -34.219 -27.703 1 55.25 245 LEU A N 1
ATOM 1836 C CA . LEU A 1 245 ? -7.941 -35.219 -28.438 1 55.25 245 LEU A CA 1
ATOM 1837 C C . LEU A 1 245 ? -6.539 -34.688 -28.734 1 55.25 245 LEU A C 1
ATOM 1839 O O . LEU A 1 245 ? -5.574 -35.469 -28.734 1 55.25 245 LEU A O 1
ATOM 1843 N N . GLY A 1 246 ? -6.59 -33.312 -28.797 1 58.19 246 GLY A N 1
ATOM 1844 C CA . GLY A 1 246 ? -5.332 -32.719 -29.203 1 58.19 246 GLY A CA 1
ATOM 1845 C C . GLY A 1 246 ? -4.383 -32.469 -28.031 1 58.19 246 GLY A C 1
ATOM 1846 O O . GLY A 1 246 ? -3.184 -32.281 -28.234 1 58.19 246 GLY A O 1
ATOM 1847 N N . LYS A 1 247 ? -4.859 -32.656 -26.875 1 61.69 247 LYS A N 1
ATOM 1848 C CA . LYS A 1 247 ? -4.023 -32.375 -25.719 1 61.69 247 LYS A CA 1
ATOM 1849 C C . LYS A 1 247 ? -2.859 -33.344 -25.625 1 61.69 247 LYS A C 1
ATOM 1851 O O . LYS A 1 247 ? -1.761 -32.969 -25.203 1 61.69 247 LYS A O 1
ATOM 1856 N N . ALA A 1 248 ? -3.193 -34.594 -26 1 61.06 248 ALA A N 1
ATOM 1857 C CA . ALA A 1 248 ? -2.162 -35.625 -25.922 1 61.06 248 ALA A CA 1
ATOM 1858 C C . ALA A 1 248 ? -1.031 -35.344 -26.906 1 61.06 248 ALA A C 1
ATOM 1860 O O . ALA A 1 248 ? 0.088 -35.812 -26.734 1 61.06 248 ALA A O 1
ATOM 1861 N N . PHE A 1 249 ? -1.354 -34.469 -27.906 1 63.09 249 PHE A N 1
ATOM 1862 C CA . PHE A 1 249 ? -0.373 -34.25 -28.953 1 63.09 249 PHE A CA 1
ATOM 1863 C C . PHE A 1 249 ? 0.273 -32.875 -28.797 1 63.09 249 PHE A C 1
ATOM 1865 O O . PHE A 1 249 ? 1.123 -32.469 -29.594 1 63.09 249 PHE A O 1
ATOM 1872 N N . ARG A 1 250 ? -0.088 -32.219 -27.703 1 63.84 250 ARG A N 1
ATOM 1873 C CA . ARG A 1 250 ? 0.372 -30.844 -27.531 1 63.84 250 ARG A CA 1
ATOM 1874 C C . ARG A 1 250 ? 1.825 -30.797 -27.062 1 63.84 250 ARG A C 1
ATOM 1876 O O . ARG A 1 250 ? 2.551 -29.844 -27.344 1 63.84 250 ARG A O 1
ATOM 1883 N N . PRO A 1 251 ? 2.234 -31.828 -26.391 1 63.53 251 PRO A N 1
ATOM 1884 C CA . PRO A 1 251 ? 3.594 -31.719 -25.859 1 63.53 251 PRO A CA 1
ATOM 1885 C C . PRO A 1 251 ? 4.652 -31.609 -26.953 1 63.53 251 PRO A C 1
ATOM 1887 O O . PRO A 1 251 ? 5.699 -30.984 -26.734 1 63.53 251 PRO A O 1
ATOM 1890 N N . LEU A 1 252 ? 4.371 -32.312 -28.125 1 64.38 252 LEU A N 1
ATOM 1891 C CA . LEU A 1 252 ? 5.305 -32.219 -29.234 1 64.38 252 LEU A CA 1
ATOM 1892 C C . LEU A 1 252 ? 4.688 -31.453 -30.406 1 64.38 252 LEU A C 1
ATOM 1894 O O . LEU A 1 252 ? 3.482 -31.531 -30.641 1 64.38 252 LEU A O 1
ATOM 1898 N N . SER A 1 253 ? 5.43 -30.547 -31.016 1 66.75 253 SER A N 1
ATOM 1899 C CA . SER A 1 253 ? 4.949 -29.828 -32.188 1 66.75 253 SER A CA 1
ATOM 1900 C C . SER A 1 253 ? 4.582 -30.797 -33.312 1 66.75 253 SER A C 1
ATOM 1902 O O . SER A 1 253 ? 5.082 -31.922 -33.375 1 66.75 253 SER A O 1
ATOM 1904 N N . PRO A 1 254 ? 3.658 -30.469 -34.188 1 71.75 254 PRO A N 1
ATOM 1905 C CA . PRO A 1 254 ? 3.293 -31.328 -35.312 1 71.75 254 PRO A CA 1
ATOM 1906 C C . PRO A 1 254 ? 4.488 -31.688 -36.188 1 71.75 254 PRO A C 1
ATOM 1908 O O . PRO A 1 254 ? 4.562 -32.812 -36.688 1 71.75 254 PRO A O 1
ATOM 1911 N N . GLY A 1 255 ? 5.41 -30.766 -36.281 1 68.19 255 GLY A N 1
ATOM 1912 C CA . GLY A 1 255 ? 6.625 -31.094 -37 1 68.19 255 GLY A CA 1
ATOM 1913 C C . GLY A 1 255 ? 7.449 -32.188 -36.344 1 68.19 255 GLY A C 1
ATOM 1914 O O . GLY A 1 255 ? 7.953 -33.094 -37.031 1 68.19 255 GLY A O 1
ATOM 1915 N N . LEU A 1 256 ? 7.535 -32.094 -35.062 1 70.94 256 LEU A N 1
ATOM 1916 C CA . LEU A 1 256 ? 8.312 -33.094 -34.344 1 70.94 256 LEU A CA 1
ATOM 1917 C C . LEU A 1 256 ? 7.605 -34.438 -34.375 1 70.94 256 LEU A C 1
ATOM 1919 O O . LEU A 1 256 ? 8.25 -35.469 -34.469 1 70.94 256 LEU A O 1
ATOM 1923 N N . TRP A 1 257 ? 6.32 -34.406 -34.344 1 74.88 257 TRP A N 1
ATOM 1924 C CA . TRP A 1 257 ? 5.57 -35.656 -34.5 1 74.88 257 TRP A CA 1
ATOM 1925 C C . TRP A 1 257 ? 5.852 -36.312 -35.844 1 74.88 257 TRP A C 1
ATOM 1927 O O . TRP A 1 257 ? 6.086 -37.5 -35.938 1 74.88 257 TRP A O 1
ATOM 1937 N N . GLY A 1 258 ? 5.789 -35.531 -36.906 1 75.19 258 GLY A N 1
ATOM 1938 C CA . GLY A 1 258 ? 6.074 -36.031 -38.25 1 75.19 258 GLY A CA 1
ATOM 1939 C C . GLY A 1 258 ? 7.473 -36.594 -38.375 1 75.19 258 GLY A C 1
ATOM 1940 O O . GLY A 1 258 ? 7.648 -37.688 -38.969 1 75.19 258 GLY A O 1
ATOM 1941 N N . LEU A 1 259 ? 8.359 -35.906 -37.812 1 72.69 259 LEU A N 1
ATOM 1942 C CA . LEU A 1 259 ? 9.734 -36.375 -37.875 1 72.69 259 LEU A CA 1
ATOM 1943 C C . LEU A 1 259 ? 9.914 -37.688 -37.125 1 72.69 259 LEU A C 1
ATOM 1945 O O . LEU A 1 259 ? 10.641 -38.562 -37.562 1 72.69 259 LEU A O 1
ATOM 1949 N N . ALA A 1 260 ? 9.289 -37.812 -35.969 1 75.5 260 ALA A N 1
ATOM 1950 C CA . ALA A 1 260 ? 9.367 -39.031 -35.188 1 75.5 260 ALA A CA 1
ATOM 1951 C C . ALA A 1 260 ? 8.812 -40.219 -35.969 1 75.5 260 ALA A C 1
ATOM 1953 O O . ALA A 1 260 ? 9.406 -41.312 -35.969 1 75.5 260 ALA A O 1
ATOM 1954 N N . VAL A 1 261 ? 7.723 -40 -36.719 1 79.81 261 VAL A N 1
ATOM 1955 C CA . VAL A 1 261 ? 7.102 -41.062 -37.5 1 79.81 261 VAL A CA 1
ATOM 1956 C C . VAL A 1 261 ? 8.023 -41.438 -38.656 1 79.81 261 VAL A C 1
ATOM 1958 O O . VAL A 1 261 ? 8.242 -42.625 -38.906 1 79.81 261 VAL A O 1
ATOM 1961 N N . VAL A 1 262 ? 8.633 -40.469 -39.312 1 78.38 262 VAL A N 1
ATOM 1962 C CA . VAL A 1 262 ? 9.5 -40.719 -40.469 1 78.38 262 VAL A CA 1
ATOM 1963 C C . VAL A 1 262 ? 10.742 -41.469 -40 1 78.38 262 VAL A C 1
ATOM 1965 O O . VAL A 1 262 ? 11.164 -42.438 -40.656 1 78.38 262 VAL A O 1
ATOM 1968 N N . VAL A 1 263 ? 11.336 -41.062 -38.938 1 77.94 263 VAL A N 1
ATOM 1969 C CA . VAL A 1 263 ? 12.539 -41.719 -38.438 1 77.94 263 VAL A CA 1
ATOM 1970 C C . VAL A 1 263 ? 12.227 -43.125 -38 1 77.94 263 VAL A C 1
ATOM 1972 O O . VAL A 1 263 ? 12.969 -44.062 -38.312 1 77.94 263 VAL A O 1
ATOM 1975 N N . ALA A 1 264 ? 11.125 -43.344 -37.281 1 79.56 264 ALA A N 1
ATOM 1976 C CA . ALA A 1 264 ? 10.75 -44.688 -36.844 1 79.56 264 ALA A CA 1
ATOM 1977 C C . ALA A 1 264 ? 10.477 -45.594 -38.031 1 79.56 264 ALA A C 1
ATOM 1979 O O . ALA A 1 264 ? 10.891 -46.75 -38.031 1 79.56 264 ALA A O 1
ATOM 1980 N N . LEU A 1 265 ? 9.812 -45.062 -39.031 1 80.81 265 LEU A N 1
ATOM 1981 C CA . LEU A 1 265 ? 9.492 -45.844 -40.219 1 80.81 265 LEU A CA 1
ATOM 1982 C C . LEU A 1 265 ? 10.758 -46.156 -41 1 80.81 265 LEU A C 1
ATOM 1984 O O . LEU A 1 265 ? 10.938 -47.281 -41.469 1 80.81 265 LEU A O 1
ATOM 1988 N N . SER A 1 266 ? 11.633 -45.219 -41.188 1 81.38 266 SER A N 1
ATOM 1989 C CA . SER A 1 266 ? 12.867 -45.438 -41.938 1 81.38 266 SER A CA 1
ATOM 1990 C C . SER A 1 266 ? 13.766 -46.438 -41.25 1 81.38 266 SER A C 1
ATOM 1992 O O . SER A 1 266 ? 14.289 -47.344 -41.906 1 81.38 266 SER A O 1
ATOM 1994 N N . MET A 1 267 ? 13.867 -46.344 -39.969 1 80.38 267 MET A N 1
ATOM 1995 C CA . MET A 1 267 ? 14.711 -47.281 -39.25 1 80.38 267 MET A CA 1
ATOM 1996 C C . MET A 1 267 ? 14.086 -48.656 -39.219 1 80.38 267 MET A C 1
ATOM 1998 O O . MET A 1 267 ? 14.797 -49.656 -39.344 1 80.38 267 MET A O 1
ATOM 2002 N N . SER A 1 268 ? 12.797 -48.719 -39.062 1 82.88 268 SER A N 1
ATOM 2003 C CA . SER A 1 268 ? 12.117 -50.031 -39.094 1 82.88 268 SER A CA 1
ATOM 2004 C C . SER A 1 268 ? 12.25 -50.688 -40.469 1 82.88 268 SER A C 1
ATOM 2006 O O . SER A 1 268 ? 12.398 -51.906 -40.562 1 82.88 268 SER A O 1
ATOM 2008 N N . PHE A 1 269 ? 12.219 -49.844 -41.5 1 81.75 269 PHE A N 1
ATOM 2009 C CA . PHE A 1 269 ? 12.414 -50.344 -42.844 1 81.75 269 PHE A CA 1
ATOM 2010 C C . PHE A 1 269 ? 13.82 -50.906 -43.031 1 81.75 269 PHE A C 1
ATOM 2012 O O . PHE A 1 269 ? 14 -52 -43.594 1 81.75 269 PHE A O 1
ATOM 2019 N N . LEU A 1 270 ? 14.766 -50.25 -42.531 1 80.31 270 LEU A N 1
ATOM 2020 C CA . LEU A 1 270 ? 16.141 -50.719 -42.625 1 80.31 270 LEU A CA 1
ATOM 2021 C C . LEU A 1 270 ? 16.328 -52.031 -41.875 1 80.31 270 LEU A C 1
ATOM 2023 O O . LEU A 1 270 ? 16.969 -52.938 -42.375 1 80.31 270 LEU A O 1
ATOM 2027 N N . ILE A 1 271 ? 15.703 -52.125 -40.719 1 81.62 271 ILE A N 1
ATOM 2028 C CA . ILE A 1 271 ? 15.805 -53.375 -39.969 1 81.62 271 ILE A CA 1
ATOM 2029 C C . ILE A 1 271 ? 15.164 -54.5 -40.719 1 81.62 271 ILE A C 1
ATOM 2031 O O . ILE A 1 271 ? 15.727 -55.594 -40.812 1 81.62 271 ILE A O 1
ATOM 2035 N N . THR A 1 272 ? 14.023 -54.25 -41.344 1 83.94 272 THR A N 1
ATOM 2036 C CA . THR A 1 272 ? 13.32 -55.281 -42.094 1 83.94 272 THR A CA 1
ATOM 2037 C C . THR A 1 272 ? 14.148 -55.75 -43.312 1 83.94 272 THR A C 1
ATOM 2039 O O . THR A 1 272 ? 14.195 -56.938 -43.594 1 83.94 272 THR A O 1
ATOM 2042 N N . MET A 1 273 ? 14.875 -54.781 -43.906 1 81.06 273 MET A N 1
ATOM 2043 C CA . MET A 1 273 ? 15.719 -55.125 -45.062 1 81.06 273 MET A CA 1
ATOM 2044 C C . MET A 1 273 ? 16.922 -55.938 -44.625 1 81.06 273 MET A C 1
ATOM 2046 O O . MET A 1 273 ? 17.281 -56.906 -45.312 1 81.06 273 MET A O 1
ATOM 2050 N N . PHE A 1 274 ? 17.453 -55.594 -43.531 1 79.31 274 PHE A N 1
ATOM 2051 C CA . PHE A 1 274 ? 18.609 -56.344 -43.031 1 79.31 274 PHE A CA 1
ATOM 2052 C C . PHE A 1 274 ? 18.203 -57.719 -42.562 1 79.31 274 PHE A C 1
ATOM 2054 O O . PHE A 1 274 ? 18.938 -58.688 -42.781 1 79.31 274 PHE A O 1
ATOM 2061 N N . GLU A 1 275 ? 17.016 -57.812 -42.062 1 81.31 275 GLU A N 1
ATOM 2062 C CA . GLU A 1 275 ? 16.578 -59.094 -41.469 1 81.31 275 GLU A CA 1
ATOM 2063 C C . GLU A 1 275 ? 16 -60 -42.531 1 81.31 275 GLU A C 1
ATOM 2065 O O . GLU A 1 275 ? 15.68 -61.156 -42.25 1 81.31 275 GLU A O 1
ATOM 2070 N N . LYS A 1 276 ? 16 -59.562 -43.719 1 80 276 LYS A N 1
ATOM 2071 C CA . LYS A 1 276 ? 15.586 -60.438 -44.844 1 80 276 LYS A CA 1
ATOM 2072 C C . LYS A 1 276 ? 16.766 -61.25 -45.375 1 80 276 LYS A C 1
ATOM 2074 O O . LYS A 1 276 ? 16.578 -62.219 -46.094 1 80 276 LYS A O 1
ATOM 2079 N N . THR A 1 277 ? 17.906 -60.906 -44.938 1 74.06 277 THR A N 1
ATOM 2080 C CA . THR A 1 277 ? 19.078 -61.625 -45.375 1 74.06 277 THR A CA 1
ATOM 2081 C C . THR A 1 277 ? 19.188 -62.969 -44.625 1 74.06 277 THR A C 1
ATOM 2083 O O . THR A 1 277 ? 18.422 -63.219 -43.688 1 74.06 277 THR A O 1
ATOM 2086 N N . GLU A 1 278 ? 20.094 -63.875 -45.125 1 71.94 278 GLU A N 1
ATOM 2087 C CA . GLU A 1 278 ? 20.281 -65.188 -44.562 1 71.94 278 GLU A CA 1
ATOM 2088 C C . GLU A 1 278 ? 20.5 -65.125 -43.062 1 71.94 278 GLU A C 1
ATOM 2090 O O . GLU A 1 278 ? 21.359 -64.438 -42.562 1 71.94 278 GLU A O 1
ATOM 2095 N N . GLY A 1 279 ? 19.641 -65.812 -42.219 1 64.75 279 GLY A N 1
ATOM 2096 C CA . GLY A 1 279 ? 19.766 -65.875 -40.781 1 64.75 279 GLY A CA 1
ATOM 2097 C C . GLY A 1 279 ? 18.922 -64.875 -40.062 1 64.75 279 GLY A C 1
ATOM 2098 O O . GLY A 1 279 ? 18.938 -64.812 -38.844 1 64.75 279 GLY A O 1
ATOM 2099 N N . GLY A 1 280 ? 18.203 -64.125 -40.938 1 71.94 280 GLY A N 1
ATOM 2100 C CA . GLY A 1 280 ? 17.453 -63.031 -40.312 1 71.94 280 GLY A CA 1
ATOM 2101 C C . GLY A 1 280 ? 16.062 -63.438 -39.875 1 71.94 280 GLY A C 1
ATOM 2102 O O . GLY A 1 280 ? 15.609 -64.562 -40.219 1 71.94 280 GLY A O 1
ATOM 2103 N N . GLN A 1 281 ? 15.383 -62.562 -39 1 75.88 281 GLN A N 1
ATOM 2104 C CA . GLN A 1 281 ? 14.062 -62.781 -38.406 1 75.88 281 GLN A CA 1
ATOM 2105 C C . GLN A 1 281 ? 13.016 -62.969 -39.5 1 75.88 281 GLN A C 1
ATOM 2107 O O . GLN A 1 281 ? 12.07 -63.75 -39.344 1 75.88 281 GLN A O 1
ATOM 2112 N N . PHE A 1 282 ? 13.227 -62.406 -40.719 1 75.56 282 PHE A N 1
ATOM 2113 C CA . PHE A 1 282 ? 12.234 -62.438 -41.781 1 75.56 282 PHE A CA 1
ATOM 2114 C C . PHE A 1 282 ? 12.727 -63.25 -42.969 1 75.56 282 PHE A C 1
ATOM 2116 O O . PHE A 1 282 ? 12.266 -63.062 -44.094 1 75.56 282 PHE A O 1
ATOM 2123 N N . GLU A 1 283 ? 13.68 -64.125 -42.688 1 73.88 283 GLU A N 1
ATOM 2124 C CA . GLU A 1 283 ? 14.273 -64.875 -43.781 1 73.88 283 GLU A CA 1
ATOM 2125 C C . GLU A 1 283 ? 13.211 -65.688 -44.5 1 73.88 283 GLU A C 1
ATOM 2127 O O . GLU A 1 283 ? 13.164 -65.688 -45.75 1 73.88 283 GLU A O 1
ATOM 2132 N N . ASP A 1 284 ? 12.32 -66.438 -43.719 1 72.44 284 ASP A N 1
ATOM 2133 C CA . ASP A 1 284 ? 11.414 -67.375 -44.344 1 72.44 284 ASP A CA 1
ATOM 2134 C C . ASP A 1 284 ? 10.055 -66.75 -44.625 1 72.44 284 ASP A C 1
ATOM 2136 O O . ASP A 1 284 ? 9.109 -67.438 -45 1 72.44 284 ASP A O 1
ATOM 2140 N N . VAL A 1 285 ? 9.953 -65.438 -44.438 1 74 285 VAL A N 1
ATOM 2141 C CA . VAL A 1 285 ? 8.648 -64.812 -44.594 1 74 285 VAL A CA 1
ATOM 2142 C C . VAL A 1 285 ? 8.539 -64.188 -45.969 1 74 285 VAL A C 1
ATOM 2144 O O . VAL A 1 285 ? 9.531 -63.688 -46.531 1 74 285 VAL A O 1
ATOM 2147 N N . GLU A 1 286 ? 7.426 -64.375 -46.656 1 73.94 286 GLU A N 1
ATOM 2148 C CA . GLU A 1 286 ? 7.199 -63.844 -48 1 73.94 286 GLU A CA 1
ATOM 2149 C C . GLU A 1 286 ? 7.379 -62.312 -47.969 1 73.94 286 GLU A C 1
ATOM 2151 O O . GLU A 1 286 ? 7.16 -61.688 -46.969 1 73.94 286 GLU A O 1
ATOM 2156 N N . HIS A 1 287 ? 7.949 -61.812 -49.125 1 71.69 287 HIS A N 1
ATOM 2157 C CA . HIS A 1 287 ? 8.297 -60.406 -49.25 1 71.69 287 HIS A CA 1
ATOM 2158 C C . HIS A 1 287 ? 7.141 -59.5 -48.812 1 71.69 287 HIS A C 1
ATOM 2160 O O . HIS A 1 287 ? 7.344 -58.531 -48.094 1 71.69 287 HIS A O 1
ATOM 2166 N N . GLY A 1 288 ? 5.914 -59.812 -49.219 1 70.06 288 GLY A N 1
ATOM 2167 C CA . GLY A 1 288 ? 4.766 -59 -48.875 1 70.06 288 GLY A CA 1
ATOM 2168 C C . GLY A 1 288 ? 4.418 -59.062 -47.375 1 70.06 288 GLY A C 1
ATOM 2169 O O . GLY A 1 288 ? 4.094 -58.031 -46.781 1 70.06 288 GLY A O 1
ATOM 2170 N N . GLU A 1 289 ? 4.598 -60.094 -46.812 1 75.56 289 GLU A N 1
ATOM 2171 C CA . GLU A 1 289 ? 4.27 -60.281 -45.406 1 75.56 289 GLU A CA 1
ATOM 2172 C C . GLU A 1 289 ? 5.348 -59.688 -44.5 1 75.56 289 GLU A C 1
ATOM 2174 O O . GLU A 1 289 ? 5.047 -59.188 -43.406 1 75.56 289 GLU A O 1
ATOM 2179 N N . SER A 1 290 ? 6.547 -59.75 -45.031 1 75.69 290 SER A N 1
ATOM 2180 C CA . SER A 1 290 ? 7.641 -59.156 -44.25 1 75.69 290 SER A CA 1
ATOM 2181 C C . SER A 1 290 ? 7.496 -57.656 -44.156 1 75.69 290 SER A C 1
ATOM 2183 O O . SER A 1 290 ? 7.738 -57.062 -43.094 1 75.69 290 SER A O 1
ATOM 2185 N N . PHE A 1 291 ? 7.043 -57.125 -45.281 1 76.25 291 PHE A N 1
ATOM 2186 C CA . PHE A 1 291 ? 6.832 -55.656 -45.312 1 76.25 291 PHE A CA 1
ATOM 2187 C C . PHE A 1 291 ? 5.695 -55.281 -44.375 1 76.25 291 PHE A C 1
ATOM 2189 O O . PHE A 1 291 ? 5.797 -54.281 -43.625 1 76.25 291 PHE A O 1
ATOM 2196 N N . GLY A 1 292 ? 4.645 -56.031 -44.406 1 77.44 292 GLY A N 1
ATOM 2197 C CA . GLY A 1 292 ? 3.537 -55.781 -43.5 1 77.44 292 GLY A CA 1
ATOM 2198 C C . GLY A 1 292 ? 3.902 -55.938 -42.031 1 77.44 292 GLY A C 1
ATOM 2199 O O . GLY A 1 292 ? 3.525 -55.094 -41.188 1 77.44 292 GLY A O 1
ATOM 2200 N N . SER A 1 293 ? 4.66 -56.906 -41.812 1 78.62 293 SER A N 1
ATOM 2201 C CA . SER A 1 293 ? 5.09 -57.156 -40.438 1 78.62 293 SER A CA 1
ATOM 2202 C C . SER A 1 293 ? 6.047 -56.062 -39.969 1 78.62 293 SER A C 1
ATOM 2204 O O . SER A 1 293 ? 5.957 -55.594 -38.812 1 78.62 293 SER A O 1
ATOM 2206 N N . GLY A 1 294 ? 6.918 -55.656 -40.875 1 78.06 294 GLY A N 1
ATOM 2207 C CA . GLY A 1 294 ? 7.828 -54.562 -40.562 1 78.06 294 GLY A CA 1
ATOM 2208 C C . GLY A 1 294 ? 7.113 -53.25 -40.25 1 78.06 294 GLY A C 1
ATOM 2209 O O . GLY A 1 294 ? 7.465 -52.562 -39.281 1 78.06 294 GLY A O 1
ATOM 2210 N N . LEU A 1 295 ? 6.148 -52.969 -41 1 78.62 295 LEU A N 1
ATOM 2211 C CA . LEU A 1 295 ? 5.359 -51.75 -40.812 1 78.62 295 LEU A CA 1
ATOM 2212 C C . LEU A 1 295 ? 4.625 -51.781 -39.469 1 78.62 295 LEU A C 1
ATOM 2214 O O . LEU A 1 295 ? 4.551 -50.781 -38.75 1 78.62 295 LEU A O 1
ATOM 2218 N N . PHE A 1 296 ? 4.145 -52.844 -39.188 1 78.06 296 PHE A N 1
ATOM 2219 C CA . PHE A 1 296 ? 3.457 -53.031 -37.906 1 78.06 296 PHE A CA 1
ATOM 2220 C C . PHE A 1 296 ? 4.418 -52.812 -36.75 1 78.06 296 PHE A C 1
ATOM 2222 O O . PHE A 1 296 ? 4.09 -52.125 -35.781 1 78.06 296 PHE A O 1
ATOM 2229 N N . MET A 1 297 ? 5.52 -53.438 -36.844 1 81 297 ME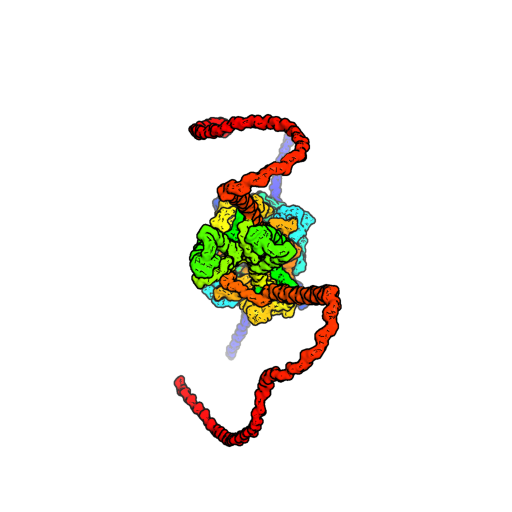T A N 1
ATOM 2230 C CA . MET A 1 297 ? 6.477 -53.344 -35.75 1 81 297 MET A CA 1
ATOM 2231 C C . MET A 1 297 ? 6.973 -51.906 -35.594 1 81 297 MET A C 1
ATOM 2233 O O . MET A 1 297 ? 7.262 -51.469 -34.5 1 81 297 MET A O 1
ATOM 2237 N N . ALA A 1 298 ? 6.996 -51.25 -36.719 1 79.5 298 ALA A N 1
ATOM 2238 C CA . ALA A 1 298 ? 7.383 -49.844 -36.656 1 79.5 298 ALA A CA 1
ATOM 2239 C C . ALA A 1 298 ? 6.367 -49.031 -35.875 1 79.5 298 ALA A C 1
ATOM 2241 O O . ALA A 1 298 ? 6.734 -48.25 -34.969 1 79.5 298 ALA A O 1
ATOM 2242 N N . PHE A 1 299 ? 5.137 -49.188 -36.156 1 80.25 299 PHE A N 1
ATOM 2243 C CA . PHE A 1 299 ? 4.086 -48.438 -35.469 1 80.25 299 PHE A CA 1
ATOM 2244 C C . PHE A 1 299 ? 3.977 -48.844 -34 1 80.25 299 PHE A C 1
ATOM 2246 O O . PHE A 1 299 ? 3.77 -48 -33.125 1 80.25 299 PHE A O 1
ATOM 2253 N N . PHE A 1 300 ? 4.129 -50.062 -33.812 1 80.75 300 PHE A N 1
ATOM 2254 C CA . PHE A 1 300 ? 4.066 -50.562 -32.438 1 80.75 300 PHE A CA 1
ATOM 2255 C C . PHE A 1 300 ? 5.207 -50 -31.609 1 80.75 300 PHE A C 1
ATOM 2257 O O . PHE A 1 300 ? 5.012 -49.625 -30.453 1 80.75 300 PHE A O 1
ATOM 2264 N N . SER A 1 301 ? 6.316 -49.906 -32.219 1 77.81 301 SER A N 1
ATOM 2265 C CA . SER A 1 301 ? 7.461 -49.312 -31.516 1 77.81 301 SER A CA 1
ATOM 2266 C C . SER A 1 301 ? 7.223 -47.844 -31.188 1 77.81 301 SER A C 1
ATOM 2268 O O . SER A 1 301 ? 7.59 -47.375 -30.109 1 77.81 301 SER A O 1
ATOM 2270 N N . LEU A 1 302 ? 6.602 -47.156 -32.094 1 76.81 302 LEU A N 1
ATOM 2271 C CA . LEU A 1 302 ? 6.352 -45.75 -31.891 1 76.81 302 LEU A CA 1
ATOM 2272 C C . LEU A 1 302 ? 5.305 -45.5 -30.812 1 76.81 302 LEU A C 1
ATOM 2274 O O . LEU A 1 302 ? 5.418 -44.562 -30.031 1 76.81 302 LEU A O 1
ATOM 2278 N N . VAL A 1 303 ? 4.395 -46.344 -30.781 1 74.12 303 VAL A N 1
ATOM 2279 C CA . VAL A 1 303 ? 3.303 -46.156 -29.844 1 74.12 303 VAL A CA 1
ATOM 2280 C C . VAL A 1 303 ? 3.758 -46.594 -28.438 1 74.12 303 VAL A C 1
ATOM 2282 O O . VAL A 1 303 ? 3.406 -45.969 -27.453 1 74.12 303 VAL A O 1
ATOM 2285 N N . THR A 1 304 ? 4.613 -47.531 -28.359 1 72.94 304 THR A N 1
ATOM 2286 C CA . THR A 1 304 ? 5.051 -48.031 -27.062 1 72.94 304 THR A CA 1
ATOM 2287 C C . THR A 1 304 ? 6.367 -47.406 -26.641 1 72.94 304 THR A C 1
ATOM 2289 O O . THR A 1 304 ? 6.809 -47.562 -25.516 1 72.94 304 THR A O 1
ATOM 2292 N N . PHE A 1 305 ? 6.91 -46.719 -27.578 1 73.25 305 PHE A N 1
ATOM 2293 C CA . PHE A 1 305 ? 8.234 -46.156 -27.375 1 73.25 305 PHE A CA 1
ATOM 2294 C C . PHE A 1 305 ? 9.242 -47.219 -26.984 1 73.25 305 PHE A C 1
ATOM 2296 O O . PHE A 1 305 ? 10.125 -46.969 -26.156 1 73.25 305 PHE A O 1
ATOM 2303 N N . GLU A 1 306 ? 8.984 -48.469 -27.406 1 75.31 306 GLU A N 1
ATOM 2304 C CA . GLU A 1 306 ? 9.883 -49.594 -27.234 1 75.31 306 GLU A CA 1
ATOM 2305 C C . GLU A 1 306 ? 10.094 -50.344 -28.547 1 75.31 306 GLU A C 1
ATOM 2307 O O . GLU A 1 306 ? 9.156 -50.5 -29.344 1 75.31 306 GLU A O 1
ATOM 2312 N N . VAL A 1 307 ? 11.383 -50.75 -28.812 1 74.06 307 VAL A N 1
ATOM 2313 C CA . VAL A 1 307 ? 11.695 -51.469 -30.047 1 74.06 307 VAL A CA 1
ATOM 2314 C C . VAL A 1 307 ? 11.125 -52.906 -29.969 1 74.06 307 VAL A C 1
ATOM 2316 O O . VAL A 1 307 ? 11.375 -53.625 -29 1 74.06 307 VAL A O 1
ATOM 2319 N N . GLN A 1 308 ? 10.25 -53.281 -30.922 1 76.31 308 GLN A N 1
ATOM 2320 C CA . GLN A 1 308 ? 9.586 -54.594 -30.922 1 76.31 308 GLN A CA 1
ATOM 2321 C C . GLN A 1 308 ? 10.305 -55.562 -31.859 1 76.31 308 GLN A C 1
ATOM 2323 O O . GLN A 1 308 ? 9.953 -56.75 -31.906 1 76.31 308 GLN A O 1
ATOM 2328 N N . PHE A 1 309 ? 11.43 -55.188 -32.531 1 77.81 309 PHE A N 1
ATOM 2329 C CA . PHE A 1 309 ? 12.195 -56.062 -33.406 1 77.81 309 PHE A CA 1
ATOM 2330 C C . PHE A 1 309 ? 13.141 -56.938 -32.625 1 77.81 309 PHE A C 1
ATOM 2332 O O . PHE A 1 309 ? 13.609 -56.562 -31.547 1 77.81 309 PHE A O 1
ATOM 2339 N N . ALA A 1 310 ? 13.141 -58.188 -32.938 1 76.88 310 ALA A N 1
ATOM 2340 C CA . ALA A 1 310 ? 14.172 -59.062 -32.406 1 76.88 310 ALA A CA 1
ATOM 2341 C C . ALA A 1 310 ? 15.211 -59.375 -33.469 1 76.88 310 ALA A C 1
ATOM 2343 O O . ALA A 1 310 ? 15.227 -60.5 -34.031 1 76.88 310 ALA A O 1
ATOM 2344 N N . PRO A 1 311 ? 16.016 -58.406 -33.719 1 72.12 311 PRO A N 1
ATOM 2345 C CA . PRO A 1 311 ? 16.969 -58.562 -34.812 1 72.12 311 PRO A CA 1
ATOM 2346 C C . PRO A 1 311 ? 18 -59.656 -34.531 1 72.12 311 PRO A C 1
ATOM 2348 O O . PRO A 1 311 ? 18.453 -59.812 -33.406 1 72.12 311 PRO A O 1
ATOM 2351 N N . GLN A 1 312 ? 18.297 -60.438 -35.594 1 73.44 312 GLN A N 1
ATOM 2352 C CA . GLN A 1 312 ? 19.297 -61.5 -35.469 1 73.44 312 GLN A CA 1
ATOM 2353 C C . GLN A 1 312 ? 20.578 -61.125 -36.219 1 73.44 312 GLN A C 1
ATOM 2355 O O . GLN A 1 312 ? 21.641 -61.656 -35.938 1 73.44 312 GLN A O 1
ATOM 2360 N N . THR A 1 313 ? 20.453 -60.156 -37.094 1 74.75 313 THR A N 1
ATOM 2361 C CA . THR A 1 313 ? 21.625 -59.688 -37.844 1 74.75 313 THR A CA 1
ATOM 2362 C C . THR A 1 313 ? 22.344 -58.562 -37.094 1 74.75 313 THR A C 1
ATOM 2364 O O . THR A 1 313 ? 21.75 -57.906 -36.281 1 74.75 313 THR A O 1
ATOM 2367 N N . VAL A 1 314 ? 23.672 -58.5 -37.344 1 70.38 314 VAL A N 1
ATOM 2368 C CA . VAL A 1 314 ? 24.469 -57.5 -36.688 1 70.38 314 VAL A CA 1
ATOM 2369 C C . VAL A 1 314 ? 23.969 -56.094 -37.094 1 70.38 314 VAL A C 1
ATOM 2371 O O . VAL A 1 314 ? 23.859 -55.219 -36.25 1 70.38 314 VAL A O 1
ATOM 2374 N N . GLY A 1 315 ? 23.688 -55.938 -38.344 1 70.56 315 GLY A N 1
ATOM 2375 C CA . GLY A 1 315 ? 23.156 -54.656 -38.812 1 70.56 315 GLY A CA 1
ATOM 2376 C C . GLY A 1 315 ? 21.812 -54.312 -38.188 1 70.56 315 GLY A C 1
ATOM 2377 O O . GLY A 1 315 ? 21.594 -53.156 -37.75 1 70.56 315 GLY A O 1
ATOM 2378 N N . GLY A 1 316 ? 20.969 -55.25 -38.125 1 76.94 316 GLY A N 1
ATOM 2379 C CA . GLY A 1 316 ? 19.672 -55.031 -37.5 1 76.94 316 GLY A CA 1
ATOM 2380 C C . GLY A 1 316 ? 19.75 -54.688 -36.031 1 76.94 316 GLY A C 1
ATOM 2381 O O . GLY A 1 316 ? 19.016 -53.812 -35.562 1 76.94 316 GLY A O 1
ATOM 2382 N N . ARG A 1 317 ? 20.688 -55.219 -35.344 1 73.62 317 ARG A N 1
ATOM 2383 C CA . ARG A 1 317 ? 20.859 -54.969 -33.906 1 73.62 317 ARG A CA 1
ATOM 2384 C C . ARG A 1 317 ? 21.359 -53.531 -33.688 1 73.62 317 ARG A C 1
ATOM 2386 O O . ARG A 1 317 ? 20.891 -52.844 -32.781 1 73.62 317 ARG A O 1
ATOM 2393 N N . ILE A 1 318 ? 22.172 -53.094 -34.531 1 71.06 318 ILE A N 1
ATOM 2394 C CA . ILE A 1 318 ? 22.719 -51.75 -34.406 1 71.06 318 ILE A CA 1
ATOM 2395 C C . ILE A 1 318 ? 21.625 -50.719 -34.688 1 71.06 318 ILE A C 1
ATOM 2397 O O . ILE A 1 318 ? 21.469 -49.75 -33.938 1 71.06 318 ILE A O 1
ATOM 2401 N N . VAL A 1 319 ? 20.906 -50.906 -35.688 1 78.06 319 VAL A N 1
ATOM 2402 C CA . VAL A 1 319 ? 19.844 -49.969 -36.031 1 78.06 319 VAL A CA 1
ATOM 2403 C C . VAL A 1 319 ? 18.75 -50 -34.969 1 78.06 319 VAL A C 1
ATOM 2405 O O . VAL A 1 319 ? 18.156 -48.969 -34.625 1 78.06 319 VAL A O 1
ATOM 2408 N N . SER A 1 320 ? 18.594 -51.156 -34.375 1 77.81 320 SER A N 1
ATOM 2409 C CA . SER A 1 320 ? 17.609 -51.281 -33.312 1 77.81 320 SER A CA 1
ATOM 2410 C C . SER A 1 320 ? 18.031 -50.5 -32.062 1 77.81 320 SER A C 1
ATOM 2412 O O . SER A 1 320 ? 17.188 -49.906 -31.375 1 77.81 320 SER A O 1
ATOM 2414 N N . LEU A 1 321 ? 19.297 -50.469 -31.859 1 70.94 321 LEU A N 1
ATOM 2415 C CA . LEU A 1 321 ? 19.797 -49.656 -30.766 1 70.94 321 LEU A CA 1
ATOM 2416 C C . LEU A 1 321 ? 19.562 -48.188 -31.031 1 70.94 321 LEU A C 1
ATOM 2418 O O . LEU A 1 321 ? 19.234 -47.438 -30.109 1 70.94 321 LEU A O 1
ATOM 2422 N N . GLY A 1 322 ? 19.75 -47.75 -32.219 1 73.5 322 GLY A N 1
ATOM 2423 C CA . GLY A 1 322 ? 19.453 -46.375 -32.594 1 73.5 322 GLY A CA 1
ATOM 2424 C C . GLY A 1 322 ? 17.984 -46.031 -32.438 1 73.5 322 GLY A C 1
ATOM 2425 O O . GLY A 1 322 ? 17.641 -44.969 -31.906 1 73.5 322 GLY A O 1
ATOM 2426 N N . LEU A 1 323 ? 17.172 -46.906 -32.812 1 77.25 323 LEU A N 1
ATOM 2427 C CA . LEU A 1 323 ? 15.742 -46.688 -32.688 1 77.25 323 LEU A CA 1
ATOM 2428 C C . LEU A 1 323 ? 15.336 -46.625 -31.219 1 77.25 323 LEU A C 1
ATOM 2430 O O . LEU A 1 323 ? 14.539 -45.781 -30.828 1 77.25 323 LEU A O 1
ATOM 2434 N N . ALA A 1 324 ? 15.93 -47.5 -30.422 1 70.69 324 ALA A N 1
ATOM 2435 C CA . ALA A 1 324 ? 15.641 -47.5 -28.984 1 70.69 324 ALA A CA 1
ATOM 2436 C C . ALA A 1 324 ? 16.047 -46.188 -28.344 1 70.69 324 ALA A C 1
ATOM 2438 O O . ALA A 1 324 ? 15.328 -45.625 -27.5 1 70.69 324 ALA A O 1
ATOM 2439 N N . PHE A 1 325 ? 17.125 -45.656 -28.766 1 67.69 325 PHE A N 1
ATOM 2440 C CA . PHE A 1 325 ? 17.641 -44.406 -28.234 1 67.69 325 PHE A CA 1
ATOM 2441 C C . PHE A 1 325 ? 16.703 -43.25 -28.531 1 67.69 325 PHE A C 1
ATOM 2443 O O . PHE A 1 325 ? 16.391 -42.469 -27.641 1 67.69 325 PHE A O 1
ATOM 2450 N N . ILE A 1 326 ? 16.266 -43.188 -29.75 1 71.31 326 ILE A N 1
ATOM 2451 C CA . ILE A 1 326 ? 15.398 -42.094 -30.141 1 71.31 326 ILE A CA 1
ATOM 2452 C C . ILE A 1 326 ? 14.047 -42.219 -29.422 1 71.31 326 ILE A C 1
ATOM 2454 O O . ILE A 1 326 ? 13.461 -41.219 -29.016 1 71.31 326 ILE A O 1
ATOM 2458 N N . LEU A 1 327 ? 13.586 -43.406 -29.203 1 74.25 327 LEU A N 1
ATOM 2459 C CA . LEU A 1 327 ? 12.281 -43.625 -28.578 1 74.25 327 LEU A CA 1
ATOM 2460 C C . LEU A 1 327 ? 12.32 -43.25 -27.094 1 74.25 327 LEU A C 1
ATOM 2462 O O . LEU A 1 327 ? 11.383 -42.656 -26.578 1 74.25 327 LEU A O 1
ATOM 2466 N N . ILE A 1 328 ? 13.43 -43.562 -26.469 1 65.12 328 ILE A N 1
ATOM 2467 C CA . ILE A 1 328 ? 13.547 -43.219 -25.047 1 65.12 328 ILE A CA 1
ATOM 2468 C C . ILE A 1 328 ? 13.625 -41.719 -24.906 1 65.12 328 ILE A C 1
ATOM 2470 O O . ILE A 1 328 ? 13.047 -41.125 -23.969 1 65.12 328 ILE A O 1
ATOM 2474 N N . LEU A 1 329 ? 14.281 -41.094 -25.828 1 63.72 329 LEU A N 1
ATOM 2475 C CA . LEU A 1 329 ? 14.367 -39.625 -25.797 1 63.72 329 LEU A CA 1
ATOM 2476 C C . LEU A 1 329 ? 13.008 -39 -26.078 1 63.72 329 LEU A C 1
ATOM 2478 O O . LEU A 1 329 ? 12.656 -38 -25.453 1 63.72 329 LEU A O 1
ATOM 2482 N N . LEU A 1 330 ? 12.312 -39.594 -26.938 1 68.56 330 LEU A N 1
ATOM 2483 C CA . LEU A 1 330 ? 11.008 -39.062 -27.297 1 68.56 330 LEU A CA 1
ATOM 2484 C C . LEU A 1 330 ? 10.023 -39.188 -26.141 1 68.56 330 LEU A C 1
ATOM 2486 O O . LEU A 1 330 ? 9.273 -38.25 -25.844 1 68.56 330 LEU A O 1
ATOM 2490 N N . VAL A 1 331 ? 10.07 -40.344 -25.453 1 71.44 331 VAL A N 1
ATOM 2491 C CA . VAL A 1 331 ? 9.133 -40.531 -24.359 1 71.44 331 VAL A CA 1
ATOM 2492 C C . VAL A 1 331 ? 9.508 -39.656 -23.172 1 71.44 331 VAL A C 1
ATOM 2494 O O . VAL A 1 331 ? 8.633 -39.062 -22.516 1 71.44 331 VAL A O 1
ATOM 2497 N N . SER A 1 332 ? 10.703 -39.5 -22.984 1 62.94 332 SER A N 1
ATOM 2498 C CA . SER A 1 332 ? 11.164 -38.625 -21.922 1 62.94 332 SER A CA 1
ATOM 2499 C C . SER A 1 332 ? 10.828 -37.156 -22.234 1 62.94 332 SER A C 1
ATOM 2501 O O . SER A 1 332 ? 10.391 -36.406 -21.344 1 62.94 332 SER A O 1
ATOM 2503 N N . GLY A 1 333 ? 11.094 -36.781 -23.438 1 61.38 333 GLY A N 1
ATOM 2504 C CA . GLY A 1 333 ? 10.727 -35.438 -23.844 1 61.38 333 GLY A CA 1
ATOM 2505 C C . GLY A 1 333 ? 9.234 -35.188 -23.781 1 61.38 333 GLY A C 1
ATOM 2506 O O . GLY A 1 333 ? 8.805 -34.125 -23.359 1 61.38 333 GLY A O 1
ATOM 2507 N N . TYR A 1 334 ? 8.484 -36.062 -24.203 1 66.31 334 TYR A N 1
ATOM 2508 C CA . TYR A 1 334 ? 7.031 -35.969 -24.141 1 66.31 334 TYR A CA 1
ATOM 2509 C C . TYR A 1 334 ? 6.547 -35.812 -22.719 1 66.31 334 TYR A C 1
ATOM 2511 O O . TYR A 1 334 ? 5.727 -34.938 -22.422 1 66.31 334 TYR A O 1
ATOM 2519 N N . THR A 1 335 ? 7.086 -36.594 -21.812 1 66.44 335 THR A N 1
ATOM 2520 C CA . THR A 1 335 ? 6.656 -36.594 -20.406 1 66.44 335 THR A CA 1
ATOM 2521 C C . THR A 1 335 ? 7.051 -35.25 -19.75 1 66.44 335 THR A C 1
ATOM 2523 O O . THR A 1 335 ? 6.273 -34.688 -18.984 1 66.44 335 THR A O 1
ATOM 2526 N N . ALA A 1 336 ? 8.117 -34.812 -20.062 1 60.19 336 ALA A N 1
ATOM 2527 C CA . ALA A 1 336 ? 8.602 -33.562 -19.5 1 60.19 336 ALA A CA 1
ATOM 2528 C C . ALA A 1 336 ? 7.75 -32.375 -19.984 1 60.19 336 ALA A C 1
ATOM 2530 O O . ALA A 1 336 ? 7.402 -31.5 -19.188 1 60.19 336 ALA A O 1
ATOM 2531 N N . SER A 1 337 ? 7.535 -32.344 -21.234 1 59.22 337 SER A N 1
ATOM 2532 C CA . SER A 1 337 ? 6.734 -31.266 -21.812 1 59.22 337 SER A CA 1
ATOM 2533 C C . SER A 1 337 ? 5.301 -31.297 -21.281 1 59.22 337 SER A C 1
ATOM 2535 O O . SER A 1 337 ? 4.707 -30.266 -21.016 1 59.22 337 SER A O 1
ATOM 2537 N N . LEU A 1 338 ? 4.859 -32.469 -21.156 1 62.88 338 LEU A N 1
ATOM 2538 C CA . LEU A 1 338 ? 3.52 -32.594 -20.609 1 62.88 338 LEU A CA 1
ATOM 2539 C C . LEU A 1 338 ? 3.467 -32.094 -19.172 1 62.88 338 LEU A C 1
ATOM 2541 O O . LEU A 1 338 ? 2.494 -31.438 -18.781 1 62.88 338 LEU A O 1
ATOM 2545 N N . THR A 1 339 ? 4.48 -32.312 -18.469 1 60.09 339 THR A N 1
ATOM 2546 C CA . THR A 1 339 ? 4.578 -31.828 -17.094 1 60.09 339 THR A CA 1
ATOM 2547 C C . THR A 1 339 ? 4.566 -30.312 -17.047 1 60.09 339 THR A C 1
ATOM 2549 O O . THR A 1 339 ? 3.881 -29.719 -16.219 1 60.09 339 THR A O 1
ATOM 2552 N N . SER A 1 340 ? 5.316 -29.797 -17.859 1 56.72 340 SER A N 1
ATOM 2553 C CA . SER A 1 340 ? 5.406 -28.344 -17.922 1 56.72 340 SER A CA 1
ATOM 2554 C C . SER A 1 340 ? 4.051 -27.719 -18.25 1 56.72 340 SER A C 1
ATOM 2556 O O . SER A 1 340 ? 3.674 -26.703 -17.656 1 56.72 340 SER A O 1
ATOM 2558 N N . PHE A 1 341 ? 3.453 -28.359 -19.203 1 54.06 341 PHE A N 1
ATOM 2559 C CA . PHE A 1 341 ? 2.141 -27.859 -19.594 1 54.06 341 PHE A CA 1
ATOM 2560 C C . PHE A 1 341 ? 1.161 -27.953 -18.438 1 54.06 341 PHE A C 1
ATOM 2562 O O . PHE A 1 341 ? 0.364 -27.031 -18.203 1 54.06 341 PHE A O 1
ATOM 2569 N N . LEU A 1 342 ? 1.302 -28.922 -17.766 1 53.53 342 LEU A N 1
ATOM 2570 C CA . LEU A 1 342 ? 0.354 -29.141 -16.672 1 53.53 342 LEU A CA 1
ATOM 2571 C C . LEU A 1 342 ? 0.653 -28.203 -15.508 1 53.53 342 LEU A C 1
ATOM 2573 O O . LEU A 1 342 ? -0.264 -27.766 -14.812 1 53.53 342 LEU A O 1
ATOM 2577 N N . VAL A 1 343 ? 1.814 -27.984 -15.344 1 53.31 343 VAL A N 1
ATOM 2578 C CA . VAL A 1 343 ? 2.209 -27.078 -14.266 1 53.31 343 VAL A CA 1
ATOM 2579 C C . VAL A 1 343 ? 1.828 -25.656 -14.625 1 53.31 343 VAL A C 1
ATOM 2581 O O . VAL A 1 343 ? 1.324 -24.906 -13.781 1 53.31 343 VAL A O 1
ATOM 2584 N N . VAL A 1 344 ? 2.244 -25.25 -15.828 1 48.91 344 VAL A N 1
ATOM 2585 C CA . VAL A 1 344 ? 1.981 -23.891 -16.25 1 48.91 344 VAL A CA 1
ATOM 2586 C C . VAL A 1 344 ? 0.476 -23.656 -16.375 1 48.91 344 VAL A C 1
ATOM 2588 O O . VAL A 1 344 ? -0.024 -22.578 -16.047 1 48.91 344 VAL A O 1
ATOM 2591 N N . ASP A 1 345 ? -0.169 -24.625 -17.078 1 47.84 345 ASP A N 1
ATOM 2592 C CA . ASP A 1 345 ? -1.609 -24.484 -17.266 1 47.84 345 ASP A CA 1
ATOM 2593 C C . ASP A 1 345 ? -2.33 -24.312 -15.938 1 47.84 345 ASP A C 1
ATOM 2595 O O . ASP A 1 345 ? -3.375 -23.672 -15.867 1 47.84 345 ASP A O 1
ATOM 2599 N N . ASN A 1 346 ? -1.822 -24.906 -15.039 1 44.72 346 ASN A N 1
ATOM 2600 C CA . ASN A 1 346 ? -2.521 -24.797 -13.758 1 44.72 346 ASN A CA 1
ATOM 2601 C C . ASN A 1 346 ? -2.244 -23.469 -13.07 1 44.72 346 ASN A C 1
ATOM 2603 O O . ASN A 1 346 ? -2.871 -23.156 -12.055 1 44.72 346 ASN A O 1
ATOM 2607 N N . ARG A 1 347 ? -1.293 -22.891 -13.555 1 44.38 347 ARG A N 1
ATOM 2608 C CA . ARG A 1 347 ? -1.09 -21.594 -12.922 1 44.38 347 ARG A CA 1
ATOM 2609 C C . ARG A 1 347 ? -2.033 -20.547 -13.508 1 44.38 347 ARG A C 1
ATOM 2611 O O . ARG A 1 347 ? -2.139 -20.422 -14.727 1 44.38 347 ARG A O 1
ATOM 2618 N N . LEU A 1 348 ? -3.07 -20.297 -12.93 1 45.06 348 LEU A N 1
ATOM 2619 C CA . LEU A 1 348 ? -4.008 -19.219 -13.234 1 45.06 348 LEU A CA 1
ATOM 2620 C C . LEU A 1 348 ? -3.27 -17.906 -13.469 1 45.06 348 LEU A C 1
ATOM 2622 O O . LEU A 1 348 ? -2.5 -17.453 -12.617 1 45.06 348 LEU A O 1
ATOM 2626 N N . SER A 1 349 ? -2.727 -17.719 -14.727 1 52.16 349 SER A N 1
ATOM 2627 C CA . SER A 1 349 ? -2.068 -16.438 -14.906 1 52.16 349 SER A CA 1
ATOM 2628 C C . SER A 1 349 ? -2.984 -15.438 -15.602 1 52.16 349 SER A C 1
ATOM 2630 O O . SER A 1 349 ? -3.904 -15.828 -16.328 1 52.16 349 SER A O 1
ATOM 2632 N N . SER A 1 350 ? -3.053 -14.234 -15.141 1 57.22 350 SER A N 1
ATOM 2633 C CA . SER A 1 350 ? -3.762 -13.148 -15.812 1 57.22 350 SER A CA 1
ATOM 2634 C C . SER A 1 350 ? -3.188 -12.883 -17.203 1 57.22 350 SER A C 1
ATOM 2636 O O . SER A 1 350 ? -2.031 -13.211 -17.469 1 57.22 350 SER A O 1
ATOM 2638 N N . THR A 1 351 ? -4.082 -12.617 -18.219 1 60.59 351 THR A N 1
ATOM 2639 C CA . THR A 1 351 ? -3.727 -12.289 -19.594 1 60.59 351 THR A CA 1
ATOM 2640 C C . THR A 1 351 ? -2.635 -11.227 -19.625 1 60.59 351 THR A C 1
ATOM 2642 O O . THR A 1 351 ? -1.808 -11.211 -20.547 1 60.59 351 THR A O 1
ATOM 2645 N N . VAL A 1 352 ? -2.736 -10.328 -18.594 1 75.31 352 VAL A N 1
ATOM 2646 C CA . VAL A 1 352 ? -1.76 -9.242 -18.547 1 75.31 352 VAL A CA 1
ATOM 2647 C C . VAL A 1 352 ? -1.055 -9.25 -17.188 1 75.31 352 VAL A C 1
ATOM 2649 O O . VAL A 1 352 ? -1.642 -9.641 -16.172 1 75.31 352 VAL A O 1
ATOM 2652 N N . SER A 1 353 ? 0.201 -8.898 -17.25 1 71.88 353 SER A N 1
ATOM 2653 C CA . SER A 1 353 ? 0.99 -8.93 -16.031 1 71.88 353 SER A CA 1
ATOM 2654 C C . SER A 1 353 ? 1.019 -7.559 -15.359 1 71.88 353 SER A C 1
ATOM 2656 O O . SER A 1 353 ? 1.301 -7.457 -14.156 1 71.88 353 SER A O 1
ATOM 2658 N N . ASP A 1 354 ? 0.858 -6.562 -16.219 1 81.94 354 ASP A N 1
ATOM 2659 C CA . ASP A 1 354 ? 0.911 -5.207 -15.68 1 81.94 354 ASP A CA 1
ATOM 2660 C C . ASP A 1 354 ? 0.084 -4.246 -16.531 1 81.94 354 ASP A C 1
ATOM 2662 O O . ASP A 1 354 ? -0.523 -4.652 -17.516 1 81.94 354 ASP A O 1
ATOM 2666 N N . LEU A 1 355 ? 0.034 -3.008 -16.062 1 86.81 355 LEU A N 1
ATOM 2667 C CA . LEU A 1 355 ? -0.746 -1.988 -16.766 1 86.81 355 LEU A CA 1
ATOM 2668 C C . LEU A 1 355 ? -0.174 -1.717 -18.141 1 86.81 355 LEU A C 1
ATOM 2670 O O . LEU A 1 355 ? -0.923 -1.472 -19.094 1 86.81 355 LEU A O 1
ATOM 2674 N N . ASN A 1 356 ? 1.136 -1.745 -18.266 1 84.19 356 ASN A N 1
ATOM 2675 C CA . ASN A 1 356 ? 1.763 -1.531 -19.562 1 84.19 356 ASN A CA 1
ATOM 2676 C C . ASN A 1 356 ? 1.342 -2.596 -20.578 1 84.19 356 ASN A C 1
ATOM 2678 O O . ASN A 1 356 ? 1.149 -2.299 -21.75 1 84.19 356 ASN A O 1
ATOM 2682 N N . GLY A 1 357 ? 1.27 -3.793 -20.031 1 82.06 357 GLY A N 1
ATOM 2683 C CA . GLY A 1 357 ? 0.756 -4.855 -20.875 1 82.06 357 GLY A CA 1
ATOM 2684 C C . GLY A 1 357 ? -0.664 -4.609 -21.359 1 82.06 357 GLY A C 1
ATOM 2685 O O . GLY A 1 357 ? -0.995 -4.883 -22.516 1 82.06 357 GLY A O 1
ATOM 2686 N N . ALA A 1 358 ? -1.451 -4.066 -20.562 1 88.88 358 ALA A N 1
ATOM 2687 C CA . ALA A 1 358 ? -2.834 -3.75 -20.906 1 88.88 358 ALA A CA 1
ATOM 2688 C C . ALA A 1 358 ? -2.898 -2.641 -21.953 1 88.88 358 ALA A C 1
ATOM 2690 O O . ALA A 1 358 ? -3.732 -2.684 -22.859 1 88.88 358 ALA A O 1
ATOM 2691 N N . ILE A 1 359 ? -2.051 -1.68 -21.781 1 89.88 359 ILE A N 1
ATOM 2692 C CA . ILE A 1 359 ? -1.999 -0.553 -22.703 1 89.88 359 ILE A CA 1
ATOM 2693 C C . ILE A 1 359 ? -1.57 -1.039 -24.078 1 89.88 359 ILE A C 1
ATOM 2695 O O . ILE A 1 359 ? -2.154 -0.644 -25.094 1 89.88 359 ILE A O 1
ATOM 2699 N N . ARG A 1 360 ? -0.61 -1.918 -24.109 1 85.25 360 ARG A N 1
ATOM 2700 C CA . ARG A 1 360 ? -0.093 -2.451 -25.359 1 85.25 360 ARG A CA 1
ATOM 2701 C C . ARG A 1 360 ? -1.162 -3.25 -26.094 1 85.25 360 ARG A C 1
ATOM 2703 O O . ARG A 1 360 ? -1.247 -3.195 -27.328 1 85.25 360 ARG A O 1
ATOM 2710 N N . LEU A 1 361 ? -1.966 -3.918 -25.375 1 86 361 LEU A N 1
ATOM 2711 C CA . LEU A 1 361 ? -2.992 -4.77 -25.969 1 86 361 LEU A CA 1
ATOM 2712 C C . LEU A 1 361 ? -4.258 -3.969 -26.266 1 86 361 LEU A C 1
ATOM 2714 O O . LEU A 1 361 ? -5.184 -4.477 -26.906 1 86 361 LEU A O 1
ATOM 2718 N N . GLY A 1 362 ? -4.336 -2.727 -25.766 1 88.06 362 GLY A N 1
ATOM 2719 C CA . GLY A 1 362 ? -5.48 -1.867 -26.016 1 88.06 362 GLY A CA 1
ATOM 2720 C C . GLY A 1 362 ? -6.742 -2.322 -25.312 1 88.06 362 GLY A C 1
ATOM 2721 O O . GLY A 1 362 ? -7.836 -2.26 -25.859 1 88.06 362 GLY A O 1
ATOM 2722 N N . LEU A 1 363 ? -6.613 -2.785 -24.141 1 90.88 363 LEU A N 1
ATOM 2723 C CA . LEU A 1 363 ? -7.75 -3.299 -23.391 1 90.88 363 LEU A CA 1
ATOM 2724 C C . LEU A 1 363 ? -8.547 -2.158 -22.766 1 90.88 363 LEU A C 1
ATOM 2726 O O . LEU A 1 363 ? -7.98 -1.114 -22.422 1 90.88 363 LEU A O 1
ATOM 2730 N N . LYS A 1 364 ? -9.82 -2.396 -22.625 1 93.94 364 LYS A N 1
ATOM 2731 C CA . LYS A 1 364 ? -10.695 -1.428 -21.969 1 93.94 364 LYS A CA 1
ATOM 2732 C C . LYS A 1 364 ? -10.656 -1.592 -20.453 1 93.94 364 LYS A C 1
ATOM 2734 O O . LYS A 1 364 ? -10.781 -2.705 -19.953 1 93.94 364 LYS A O 1
ATOM 2739 N N . ILE A 1 365 ? -10.469 -0.466 -19.797 1 95.31 365 ILE A N 1
ATOM 2740 C CA . ILE A 1 365 ? -10.328 -0.503 -18.344 1 95.31 365 ILE A CA 1
ATOM 2741 C C . ILE A 1 365 ? -11.445 0.314 -17.703 1 95.31 365 ILE A C 1
ATOM 2743 O O . ILE A 1 365 ? -11.602 1.5 -18 1 95.31 365 ILE A O 1
ATOM 2747 N N . CYS A 1 366 ? -12.219 -0.313 -16.828 1 95.5 366 CYS A N 1
ATOM 2748 C CA . CYS A 1 366 ? -13.25 0.379 -16.062 1 95.5 366 CYS A CA 1
ATOM 2749 C C . CYS A 1 366 ? -12.664 1 -14.805 1 95.5 366 CYS A C 1
ATOM 2751 O O . CYS A 1 366 ? -11.828 0.387 -14.133 1 95.5 366 CYS A O 1
ATOM 2753 N N . ALA A 1 367 ? -13.031 2.234 -14.492 1 93.62 367 ALA A N 1
ATOM 2754 C CA . ALA A 1 367 ? -12.555 2.918 -13.289 1 93.62 367 ALA A CA 1
ATOM 2755 C C . ALA A 1 367 ? -13.594 3.908 -12.773 1 93.62 367 ALA A C 1
ATOM 2757 O O . ALA A 1 367 ? -14.422 4.406 -13.539 1 93.62 367 ALA A O 1
ATOM 2758 N N . HIS A 1 368 ? -13.594 4.086 -11.469 1 89.31 368 HIS A N 1
ATOM 2759 C CA . HIS A 1 368 ? -14.375 5.172 -10.891 1 89.31 368 HIS A CA 1
ATOM 2760 C C . HIS A 1 368 ? -13.836 6.531 -11.32 1 89.31 368 HIS A C 1
ATOM 2762 O O . HIS A 1 368 ? -12.648 6.668 -11.617 1 89.31 368 HIS A O 1
ATOM 2768 N N . ARG A 1 369 ? -14.641 7.531 -11.25 1 82.88 369 ARG A N 1
ATOM 2769 C CA . ARG A 1 369 ? -14.297 8.875 -11.688 1 82.88 369 ARG A CA 1
ATOM 2770 C C . ARG A 1 369 ? -13.07 9.406 -10.953 1 82.88 369 ARG A C 1
ATOM 2772 O O . ARG A 1 369 ? -12.211 10.047 -11.555 1 82.88 369 ARG A O 1
ATOM 2779 N N . SER A 1 370 ? -12.977 9.094 -9.719 1 76.38 370 SER A N 1
ATOM 2780 C CA . SER A 1 370 ? -11.883 9.617 -8.906 1 76.38 370 SER A CA 1
ATOM 2781 C C . SER A 1 370 ? -10.555 8.961 -9.273 1 76.38 370 SER A C 1
ATOM 2783 O O . SER A 1 370 ? -9.492 9.531 -9.047 1 76.38 370 SER A O 1
ATOM 2785 N N . ASP A 1 371 ? -10.57 7.797 -9.875 1 83.19 371 ASP A N 1
ATOM 2786 C CA . ASP A 1 371 ? -9.359 7.039 -10.156 1 83.19 371 ASP A CA 1
ATOM 2787 C C . ASP A 1 371 ? -9.023 7.07 -11.648 1 83.19 371 ASP A C 1
ATOM 2789 O O . ASP A 1 371 ? -7.926 6.672 -12.047 1 83.19 371 ASP A O 1
ATOM 2793 N N . SER A 1 372 ? -9.953 7.555 -12.461 1 84.62 372 SER A N 1
ATOM 2794 C CA . SER A 1 372 ? -9.789 7.527 -13.906 1 84.62 372 SER A CA 1
ATOM 2795 C C . SER A 1 372 ? -8.664 8.453 -14.352 1 84.62 372 SER A C 1
ATOM 2797 O O . SER A 1 372 ? -7.98 8.18 -15.344 1 84.62 372 SER A O 1
ATOM 2799 N N . VAL A 1 373 ? -8.492 9.516 -13.633 1 78 373 VAL A N 1
ATOM 2800 C CA . VAL A 1 373 ? -7.484 10.508 -14 1 78 373 VAL A CA 1
ATOM 2801 C C . VAL A 1 373 ? -6.094 9.883 -13.938 1 78 373 VAL A C 1
ATOM 2803 O O . VAL A 1 373 ? -5.238 10.172 -14.773 1 78 373 VAL A O 1
ATOM 2806 N N . GLN A 1 374 ? -5.957 9.078 -13.031 1 79.06 374 GLN A N 1
ATOM 2807 C CA . GLN A 1 374 ? -4.652 8.453 -12.844 1 79.06 374 GLN A CA 1
ATOM 2808 C C . GLN A 1 374 ? -4.336 7.48 -13.977 1 79.06 374 GLN A C 1
ATOM 2810 O O . GLN A 1 374 ? -3.176 7.312 -14.352 1 79.06 374 GLN A O 1
ATOM 2815 N N . LEU A 1 375 ? -5.316 6.879 -14.492 1 86.75 375 LEU A N 1
ATOM 2816 C CA . LEU A 1 375 ? -5.117 5.984 -15.625 1 86.75 375 LEU A CA 1
ATOM 2817 C C . LEU A 1 375 ? -4.637 6.754 -16.844 1 86.75 375 LEU A C 1
ATOM 2819 O O . LEU A 1 375 ? -3.727 6.305 -17.547 1 86.75 375 LEU A O 1
ATOM 2823 N N . LEU A 1 376 ? -5.195 7.887 -17.016 1 84.56 376 LEU A N 1
ATOM 2824 C CA . LEU A 1 376 ? -4.836 8.727 -18.156 1 84.56 376 LEU A CA 1
ATOM 2825 C C . LEU A 1 376 ? -3.402 9.227 -18.031 1 84.56 376 LEU A C 1
ATOM 2827 O O . LEU A 1 376 ? -2.66 9.266 -19.016 1 84.56 376 LEU A O 1
ATOM 2831 N N . LEU A 1 377 ? -3.084 9.5 -16.859 1 78.69 377 LEU A N 1
ATOM 2832 C CA . LEU A 1 377 ? -1.743 10.016 -16.594 1 78.69 377 LEU A CA 1
ATOM 2833 C C . LEU A 1 377 ? -0.698 8.922 -16.781 1 78.69 377 LEU A C 1
ATOM 2835 O O . LEU A 1 377 ? 0.457 9.211 -17.109 1 78.69 377 LEU A O 1
ATOM 2839 N N . ASN A 1 378 ? -1.115 7.711 -16.641 1 81.75 378 ASN A N 1
ATOM 2840 C CA . ASN A 1 378 ? -0.193 6.59 -16.797 1 81.75 378 ASN A CA 1
ATOM 2841 C C . ASN A 1 378 ? -0.132 6.098 -18.234 1 81.75 378 ASN A C 1
ATOM 2843 O O . ASN A 1 378 ? 0.44 5.043 -18.516 1 81.75 378 ASN A O 1
ATOM 2847 N N . GLY A 1 379 ? -0.829 6.77 -19.094 1 82.81 379 GLY A N 1
ATOM 2848 C CA . GLY A 1 379 ? -0.643 6.477 -20.5 1 82.81 379 GLY A CA 1
ATOM 2849 C C . GLY A 1 379 ? -1.816 5.738 -21.125 1 82.81 379 GLY A C 1
ATOM 2850 O O . GLY A 1 379 ? -1.778 5.375 -22.297 1 82.81 379 GLY A O 1
ATOM 2851 N N . VAL A 1 380 ? -2.818 5.504 -20.344 1 90.75 380 VAL A N 1
ATOM 2852 C CA . VAL A 1 380 ? -3.99 4.859 -20.938 1 90.75 380 VAL A CA 1
ATOM 2853 C C . VAL A 1 380 ? -4.75 5.859 -21.797 1 90.75 380 VAL A C 1
ATOM 2855 O O . VAL A 1 380 ? -5.008 6.988 -21.375 1 90.75 380 VAL A O 1
ATOM 2858 N N . LYS A 1 381 ? -5.074 5.438 -22.969 1 90.31 381 LYS A N 1
ATOM 2859 C CA . LYS A 1 381 ? -5.82 6.316 -23.859 1 90.31 381 LYS A CA 1
ATOM 2860 C C . LYS A 1 381 ? -7.238 6.555 -23.344 1 90.31 381 LYS A C 1
ATOM 2862 O O . LYS A 1 381 ? -7.84 5.668 -22.734 1 90.31 381 LYS A O 1
ATOM 2867 N N . GLU A 1 382 ? -7.793 7.691 -23.594 1 90.38 382 GLU A N 1
ATOM 2868 C CA . GLU A 1 382 ? -9.109 8.094 -23.109 1 90.38 382 GLU A CA 1
ATOM 2869 C C . GLU A 1 382 ? -10.195 7.156 -23.641 1 90.38 382 GLU A C 1
ATOM 2871 O O . GLU A 1 382 ? -11.172 6.875 -22.938 1 90.38 382 GLU A O 1
ATOM 2876 N N . GLU A 1 383 ? -10 6.625 -24.797 1 90.5 383 GLU A N 1
ATOM 2877 C CA . GLU A 1 383 ? -10.992 5.754 -25.438 1 90.5 383 GLU A CA 1
ATOM 2878 C C . GLU A 1 383 ? -11.07 4.402 -24.719 1 90.5 383 GLU A C 1
ATOM 2880 O O . GLU A 1 383 ? -12.086 3.717 -24.797 1 90.5 383 GLU A O 1
ATOM 2885 N N . ASN A 1 384 ? -10.039 4.102 -24.062 1 93.12 384 ASN A N 1
ATOM 2886 C CA . ASN A 1 384 ? -9.961 2.795 -23.422 1 93.12 384 ASN A CA 1
ATOM 2887 C C . ASN A 1 384 ? -10.352 2.869 -21.953 1 93.12 384 ASN A C 1
ATOM 2889 O O . ASN A 1 384 ? -10.344 1.858 -21.25 1 93.12 384 ASN A O 1
ATOM 2893 N N . VAL A 1 385 ? -10.648 4.07 -21.531 1 94.12 385 VAL A N 1
ATOM 2894 C CA . VAL A 1 385 ? -11.07 4.23 -20.141 1 94.12 385 VAL A CA 1
ATOM 2895 C C . VAL A 1 385 ? -12.594 4.367 -20.078 1 94.12 385 VAL A C 1
ATOM 2897 O O . VAL A 1 385 ? -13.164 5.27 -20.688 1 94.12 385 VAL A O 1
ATOM 2900 N N . VAL A 1 386 ? -13.219 3.484 -19.359 1 93.88 386 VAL A N 1
ATOM 2901 C CA . VAL A 1 386 ? -14.656 3.551 -19.125 1 93.88 386 VAL A CA 1
ATOM 2902 C C . VAL A 1 386 ? -14.922 4.051 -17.703 1 93.88 386 VAL A C 1
ATOM 2904 O O . VAL A 1 386 ? -14.648 3.348 -16.719 1 93.88 386 VAL A O 1
ATOM 2907 N N . ILE A 1 387 ? -15.547 5.191 -17.625 1 92.56 387 ILE A N 1
ATOM 2908 C CA . ILE A 1 387 ? -15.742 5.84 -16.328 1 92.56 387 ILE A CA 1
ATOM 2909 C C . ILE A 1 387 ? -17.078 5.402 -15.727 1 92.56 387 ILE A C 1
ATOM 2911 O O . ILE A 1 387 ? -18.109 5.469 -16.391 1 92.56 387 ILE A O 1
ATOM 2915 N N . GLN A 1 388 ? -16.953 4.961 -14.516 1 88.94 388 GLN A N 1
ATOM 2916 C CA . GLN A 1 388 ? -18.141 4.594 -13.758 1 88.94 388 GLN A CA 1
ATOM 2917 C C . GLN A 1 388 ? -18.438 5.629 -12.68 1 88.94 388 GLN A C 1
ATOM 2919 O O . GLN A 1 388 ? -17.531 6.215 -12.094 1 88.94 388 GLN A O 1
ATOM 2924 N N . GLN A 1 389 ? -19.703 5.77 -12.352 1 80.19 389 GLN A N 1
ATOM 2925 C CA . GLN A 1 389 ? -20.125 6.809 -11.414 1 80.19 389 GLN A CA 1
ATOM 2926 C C . GLN A 1 389 ? -20.062 6.309 -9.977 1 80.19 389 GLN A C 1
ATOM 2928 O O . GLN A 1 389 ? -19.922 7.098 -9.039 1 80.19 389 GLN A O 1
ATOM 2933 N N . SER A 1 390 ? -20.297 5.035 -9.945 1 82.19 390 SER A N 1
ATOM 2934 C CA . SER A 1 390 ? -20.297 4.465 -8.602 1 82.19 390 SER A CA 1
ATOM 2935 C C . SER A 1 390 ? -19.188 3.426 -8.453 1 82.19 390 SER A C 1
ATOM 2937 O O . SER A 1 390 ? -18.906 2.676 -9.383 1 82.19 390 SER A O 1
ATOM 2939 N N . ARG A 1 391 ? -18.625 3.361 -7.266 1 84.31 391 ARG A N 1
ATOM 2940 C CA . ARG A 1 391 ? -17.531 2.432 -6.969 1 84.31 391 ARG A CA 1
ATOM 2941 C C . ARG A 1 391 ? -18.031 0.989 -6.996 1 84.31 391 ARG A C 1
ATOM 2943 O O . ARG A 1 391 ? -17.297 0.081 -7.379 1 84.31 391 ARG A O 1
ATOM 2950 N N . SER A 1 392 ? -19.281 0.786 -6.688 1 82.38 392 SER A N 1
ATOM 2951 C CA . SER A 1 392 ? -19.828 -0.559 -6.52 1 82.38 392 SER A CA 1
ATOM 2952 C C . SER A 1 392 ? -20.078 -1.227 -7.867 1 82.38 392 SER A C 1
ATOM 2954 O O . SER A 1 392 ? -20.219 -2.449 -7.941 1 82.38 392 SER A O 1
ATOM 2956 N N . VAL A 1 393 ? -19.984 -0.431 -8.922 1 88.25 393 VAL A N 1
ATOM 2957 C CA . VAL A 1 393 ? -20.359 -0.982 -10.227 1 88.25 393 VAL A CA 1
ATOM 2958 C C . VAL A 1 393 ? -19.094 -1.322 -11.023 1 88.25 393 VAL A C 1
ATOM 2960 O O . VAL A 1 393 ? -19.172 -2.033 -12.023 1 88.25 393 VAL A O 1
ATOM 2963 N N . VAL A 1 394 ? -18 -1.018 -10.539 1 92.31 394 VAL A N 1
ATOM 2964 C CA . VAL A 1 394 ? -16.766 -1.146 -11.312 1 92.31 394 VAL A CA 1
ATOM 2965 C C . VAL A 1 394 ? -16.438 -2.623 -11.516 1 92.31 394 VAL A C 1
ATOM 2967 O O . VAL A 1 394 ? -16.219 -3.072 -12.641 1 92.31 394 VAL A O 1
ATOM 2970 N N . LEU A 1 395 ? -16.469 -3.426 -10.477 1 91.94 395 LEU A N 1
ATOM 2971 C CA . LEU A 1 395 ? -16.078 -4.828 -10.562 1 91.94 395 LEU A CA 1
ATOM 2972 C C . LEU A 1 395 ? -17.125 -5.637 -11.328 1 91.94 395 LEU A C 1
ATOM 2974 O O . LEU A 1 395 ? -16.781 -6.449 -12.188 1 91.94 395 LEU A O 1
ATOM 2978 N N . PRO A 1 396 ? -18.422 -5.402 -11.055 1 90.56 396 PRO A N 1
ATOM 2979 C CA . PRO A 1 396 ? -19.422 -6.105 -11.844 1 90.56 396 PRO A CA 1
ATOM 2980 C C . PRO A 1 396 ? -19.312 -5.816 -13.344 1 90.56 396 PRO A C 1
ATOM 2982 O O . PRO A 1 396 ? -19.641 -6.676 -14.164 1 90.56 396 PRO A O 1
ATOM 2985 N N . SER A 1 397 ? -18.812 -4.68 -13.703 1 92.38 397 SER A N 1
ATOM 2986 C CA . SER A 1 397 ? -18.688 -4.324 -15.109 1 92.38 397 SER A CA 1
ATOM 2987 C C . SER A 1 397 ? -17.656 -5.203 -15.812 1 92.38 397 SER A C 1
ATOM 2989 O O . SER A 1 397 ? -17.766 -5.445 -17.016 1 92.38 397 SER A O 1
ATOM 2991 N N . VAL A 1 398 ? -16.688 -5.621 -15.117 1 91.19 398 VAL A N 1
ATOM 2992 C CA . VAL A 1 398 ? -15.695 -6.527 -15.68 1 91.19 398 VAL A CA 1
ATOM 2993 C C . VAL A 1 398 ? -16.281 -7.93 -15.805 1 91.19 398 VAL A C 1
ATOM 2995 O O . VAL A 1 398 ? -16.094 -8.602 -16.828 1 91.19 398 VAL A O 1
ATOM 2998 N N . SER A 1 399 ? -16.984 -8.305 -14.828 1 84.38 399 SER A N 1
ATOM 2999 C CA . SER A 1 399 ? -17.594 -9.633 -14.82 1 84.38 399 SER A CA 1
ATOM 3000 C C . SER A 1 399 ? -18.656 -9.758 -15.906 1 84.38 399 SER A C 1
ATOM 3002 O O . SER A 1 399 ? -18.875 -10.844 -16.453 1 84.38 399 SER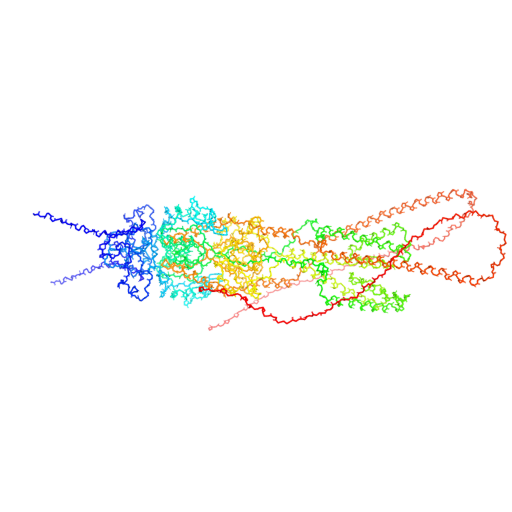 A O 1
ATOM 3004 N N . GLU A 1 400 ? -19.328 -8.672 -16.172 1 85.88 400 GLU A N 1
ATOM 3005 C CA . GLU A 1 400 ? -20.391 -8.656 -17.172 1 85.88 400 GLU A CA 1
ATOM 3006 C C . GLU A 1 400 ? -19.812 -8.469 -18.578 1 85.88 400 GLU A C 1
ATOM 3008 O O . GLU A 1 400 ? -20.516 -8.609 -19.562 1 85.88 400 GLU A O 1
ATOM 3013 N N . GLY A 1 401 ? -18.562 -8.148 -18.688 1 86.62 401 GLY A N 1
ATOM 3014 C CA . GLY A 1 401 ? -17.891 -8.078 -19.969 1 86.62 401 GLY A CA 1
ATOM 3015 C C . GLY A 1 401 ? -17.906 -6.688 -20.578 1 86.62 401 GLY A C 1
ATOM 3016 O O . GLY A 1 401 ? -17.562 -6.512 -21.75 1 86.62 401 GLY A O 1
ATOM 3017 N N . ALA A 1 402 ? -18.266 -5.75 -19.844 1 89.81 402 ALA A N 1
ATOM 3018 C CA . ALA A 1 402 ? -18.266 -4.375 -20.344 1 89.81 402 ALA A CA 1
ATOM 3019 C C . ALA A 1 402 ? -16.844 -3.848 -20.484 1 89.81 402 ALA A C 1
ATOM 3021 O O . ALA A 1 402 ? -16.562 -3.01 -21.344 1 89.81 402 ALA A O 1
ATOM 3022 N N . CYS A 1 403 ? -16 -4.285 -19.594 1 94.19 403 CYS A N 1
ATOM 3023 C CA . CYS A 1 403 ? -14.586 -3.945 -19.609 1 94.19 403 CYS A CA 1
ATOM 3024 C C . CYS A 1 403 ? -13.727 -5.191 -19.453 1 94.19 403 CYS A C 1
ATOM 3026 O O . CYS A 1 403 ? -14.203 -6.223 -18.969 1 94.19 403 CYS A O 1
ATOM 3028 N N . ASP A 1 404 ? -12.539 -5.086 -19.938 1 91.12 404 ASP A N 1
ATOM 3029 C CA . ASP A 1 404 ? -11.602 -6.203 -19.828 1 91.12 404 ASP A CA 1
ATOM 3030 C C . ASP A 1 404 ? -10.961 -6.246 -18.438 1 91.12 404 ASP A C 1
ATOM 3032 O O . ASP A 1 404 ? -10.727 -7.328 -17.891 1 91.12 404 ASP A O 1
ATOM 3036 N N . LEU A 1 405 ? -10.648 -5.066 -18.031 1 94.19 405 LEU A N 1
ATOM 3037 C CA . LEU A 1 405 ? -9.992 -4.902 -16.75 1 94.19 405 LEU A CA 1
ATOM 3038 C C . LEU A 1 405 ? -10.656 -3.793 -15.938 1 94.19 405 LEU A C 1
ATOM 3040 O O . LEU A 1 405 ? -11.484 -3.049 -16.453 1 94.19 405 LEU A O 1
ATOM 3044 N N . ALA A 1 406 ? -10.328 -3.777 -14.68 1 94.88 406 ALA A N 1
ATOM 3045 C CA . ALA A 1 406 ? -10.82 -2.705 -13.82 1 94.88 406 ALA A CA 1
ATOM 3046 C C . ALA A 1 406 ? -9.711 -2.182 -12.914 1 94.88 406 ALA A C 1
ATOM 3048 O O . ALA A 1 406 ? -8.758 -2.904 -12.602 1 94.88 406 ALA A O 1
ATOM 3049 N N . VAL A 1 407 ? -9.836 -0.913 -12.641 1 94.19 407 VAL A N 1
ATOM 3050 C CA . VAL A 1 407 ? -9 -0.32 -11.602 1 94.19 407 VAL A CA 1
ATOM 3051 C C . VAL A 1 407 ? -9.859 0.019 -10.383 1 94.19 407 VAL A C 1
ATOM 3053 O O . VAL A 1 407 ? -10.844 0.751 -10.492 1 94.19 407 VAL A O 1
ATOM 3056 N N . VAL A 1 408 ? -9.531 -0.61 -9.297 1 93.31 408 VAL A N 1
ATOM 3057 C CA . VAL A 1 408 ? -10.281 -0.389 -8.062 1 93.31 408 VAL A CA 1
ATOM 3058 C C . VAL A 1 408 ? -9.32 -0.243 -6.887 1 93.31 408 VAL A C 1
ATOM 3060 O O . VAL A 1 408 ? -8.164 -0.67 -6.969 1 93.31 408 VAL A O 1
ATOM 3063 N N . ARG A 1 409 ? -9.82 0.373 -5.875 1 92.56 409 ARG A N 1
ATOM 3064 C CA . ARG A 1 409 ? -9.047 0.414 -4.637 1 92.56 409 ARG A CA 1
ATOM 3065 C C . ARG A 1 409 ? -8.961 -0.969 -4 1 92.56 409 ARG A C 1
ATOM 3067 O O . ARG A 1 409 ? -9.906 -1.754 -4.078 1 92.56 409 ARG A O 1
ATOM 3074 N N . GLN A 1 410 ? -7.863 -1.212 -3.398 1 91.44 410 GLN A N 1
ATOM 3075 C CA . GLN A 1 410 ? -7.637 -2.518 -2.789 1 91.44 410 GLN A CA 1
ATOM 3076 C C . GLN A 1 410 ? -8.727 -2.846 -1.771 1 91.44 410 GLN A C 1
ATOM 3078 O O . GLN A 1 410 ? -9.195 -3.982 -1.701 1 91.44 410 GLN A O 1
ATOM 3083 N N . GLU A 1 411 ? -9.133 -1.877 -0.99 1 92.44 411 GLU A N 1
ATOM 3084 C CA . GLU A 1 411 ? -10.164 -2.121 0.015 1 92.44 411 GLU A CA 1
ATOM 3085 C C . GLU A 1 411 ? -11.492 -2.496 -0.636 1 92.44 411 GLU A C 1
ATOM 3087 O O . GLU A 1 411 ? -12.273 -3.268 -0.072 1 92.44 411 GLU A O 1
ATOM 3092 N N . ASP A 1 412 ? -11.742 -1.896 -1.802 1 92.31 412 ASP A N 1
ATOM 3093 C CA . ASP A 1 412 ? -12.969 -2.219 -2.518 1 92.31 412 ASP A CA 1
ATOM 3094 C C . ASP A 1 412 ? -12.945 -3.656 -3.029 1 92.31 412 ASP A C 1
ATOM 3096 O O . ASP A 1 412 ? -13.961 -4.352 -2.994 1 92.31 412 ASP A O 1
ATOM 3100 N N . LEU A 1 413 ? -11.844 -4.023 -3.57 1 92.31 413 LEU A N 1
ATOM 3101 C CA . LEU A 1 413 ? -11.688 -5.395 -4.047 1 92.31 413 LEU A CA 1
ATOM 3102 C C . LEU A 1 413 ? -11.883 -6.391 -2.91 1 92.31 413 LEU A C 1
ATOM 3104 O O . LEU A 1 413 ? -12.633 -7.363 -3.057 1 92.31 413 LEU A O 1
ATOM 3108 N N . GLU A 1 414 ? -11.266 -6.18 -1.831 1 90.12 414 GLU A N 1
ATOM 3109 C CA . GLU A 1 414 ? -11.344 -7.059 -0.667 1 90.12 414 GLU A CA 1
ATOM 3110 C C . GLU A 1 414 ? -12.773 -7.137 -0.137 1 90.12 414 GLU A C 1
ATOM 3112 O O . GLU A 1 414 ? -13.258 -8.219 0.214 1 90.12 414 GLU A O 1
ATOM 3117 N N . ALA A 1 415 ? -13.391 -5.961 -0.026 1 91 415 ALA A N 1
ATOM 3118 C CA . ALA A 1 415 ? -14.766 -5.914 0.469 1 91 415 ALA A CA 1
ATOM 3119 C C . ALA A 1 415 ? -15.711 -6.668 -0.461 1 91 415 ALA A C 1
ATOM 3121 O O . ALA A 1 415 ? -16.594 -7.387 -0.002 1 91 415 ALA A O 1
ATOM 3122 N N . SER A 1 416 ? -15.516 -6.461 -1.738 1 89.94 416 SER A N 1
ATOM 3123 C CA . SER A 1 416 ? -16.391 -7.102 -2.717 1 89.94 416 SER A CA 1
ATOM 3124 C C . SER A 1 416 ? -16.188 -8.617 -2.734 1 89.94 416 SER A C 1
ATOM 3126 O O . SER A 1 416 ? -17.141 -9.375 -2.906 1 89.94 416 SER A O 1
ATOM 3128 N N . GLN A 1 417 ? -15.039 -9.047 -2.564 1 89.06 417 GLN A N 1
ATOM 3129 C CA . GLN A 1 417 ? -14.734 -10.469 -2.605 1 89.06 417 GLN A CA 1
ATOM 3130 C C . GLN A 1 417 ? -15.195 -11.172 -1.335 1 89.06 417 GLN A C 1
ATOM 3132 O O . GLN A 1 417 ? -15.367 -12.391 -1.319 1 89.06 417 GLN A O 1
ATOM 3137 N N . ALA A 1 418 ? -15.297 -10.484 -0.371 1 86.56 418 ALA A N 1
ATOM 3138 C CA . ALA A 1 418 ? -15.742 -11.062 0.896 1 86.56 418 ALA A CA 1
ATOM 3139 C C . ALA A 1 418 ? -17.266 -11.148 0.957 1 86.56 418 ALA A C 1
ATOM 3141 O O . ALA A 1 418 ? -17.812 -11.867 1.797 1 86.56 418 ALA A O 1
ATOM 3142 N N . GLN A 1 419 ? -17.844 -10.43 0.051 1 82.06 419 GLN A N 1
ATOM 3143 C CA . GLN A 1 419 ? -19.297 -10.414 0.067 1 82.06 419 GLN A CA 1
ATOM 3144 C C . GLN A 1 419 ? -19.859 -11.766 -0.343 1 82.06 419 GLN A C 1
ATOM 3146 O O . GLN A 1 419 ? -19.312 -12.445 -1.206 1 82.06 419 GLN A O 1
ATOM 3151 N N . ASN A 1 420 ? -20.922 -12.156 0.187 1 74.81 420 ASN A N 1
ATOM 3152 C CA . ASN A 1 420 ? -21.703 -13.352 -0.119 1 74.81 420 ASN A CA 1
ATOM 3153 C C . ASN A 1 420 ? -20.828 -14.602 -0.149 1 74.81 420 ASN A C 1
ATOM 3155 O O . ASN A 1 420 ? -20.984 -15.453 -1.021 1 74.81 420 ASN A O 1
ATOM 3159 N N . GLY A 1 421 ? -19.828 -14.688 0.663 1 69.69 421 GLY A N 1
ATOM 3160 C CA . GLY A 1 421 ? -19 -15.883 0.77 1 69.69 421 GLY A CA 1
ATOM 3161 C C . GLY A 1 421 ? -18 -16.016 -0.357 1 69.69 421 GLY A C 1
ATOM 3162 O O . GLY A 1 421 ? -17.578 -17.125 -0.699 1 69.69 421 GLY A O 1
ATOM 3163 N N . GLY A 1 422 ? -17.641 -14.93 -1.022 1 75.56 422 GLY A N 1
ATOM 3164 C CA . GLY A 1 422 ? -16.594 -15 -2.033 1 75.56 422 GLY A CA 1
ATOM 3165 C C . GLY A 1 422 ? -17.078 -14.578 -3.412 1 75.56 422 GLY A C 1
ATOM 3166 O O . GLY A 1 422 ? -16.891 -15.312 -4.387 1 75.56 422 GLY A O 1
ATOM 3167 N N . SER A 1 423 ? -17.547 -13.453 -3.512 1 82.69 423 SER A N 1
ATOM 3168 C CA . SER A 1 423 ? -17.953 -12.93 -4.812 1 82.69 423 SER A CA 1
ATOM 3169 C C . SER A 1 423 ? -16.75 -12.422 -5.598 1 82.69 423 SER A C 1
ATOM 3171 O O . SER A 1 423 ? -15.758 -11.992 -5.008 1 82.69 423 SER A O 1
ATOM 3173 N N . PHE A 1 424 ? -16.719 -12.539 -6.852 1 86.94 424 PHE A N 1
ATOM 3174 C CA . PHE A 1 424 ? -15.727 -12 -7.777 1 86.94 424 PHE A CA 1
ATOM 3175 C C . PHE A 1 424 ? -14.375 -12.664 -7.562 1 86.94 424 PHE A C 1
ATOM 3177 O O . PHE A 1 424 ? -13.336 -12.031 -7.738 1 86.94 424 PHE A O 1
ATOM 3184 N N . CYS A 1 425 ? -14.414 -13.805 -7 1 83 425 CYS A N 1
ATOM 3185 C CA . CYS A 1 425 ? -13.164 -14.516 -6.75 1 83 425 CYS A CA 1
ATOM 3186 C C . CYS A 1 425 ? -12.461 -14.859 -8.055 1 83 425 CYS A C 1
ATOM 3188 O O . CYS A 1 425 ? -11.289 -15.234 -8.055 1 83 425 CYS A O 1
ATOM 3190 N N . GLN A 1 426 ? -13.164 -14.664 -9.156 1 79.56 426 GLN A N 1
ATOM 3191 C CA . GLN A 1 426 ? -12.555 -14.906 -10.461 1 79.56 426 GLN A CA 1
ATOM 3192 C C . GLN A 1 426 ? -11.672 -13.734 -10.883 1 79.56 426 GLN A C 1
ATOM 3194 O O . GLN A 1 426 ? -10.961 -13.812 -11.883 1 79.56 426 GLN A O 1
ATOM 3199 N N . LEU A 1 427 ? -11.836 -12.695 -10.195 1 86.69 427 LEU A N 1
ATOM 3200 C CA . LEU A 1 427 ? -11.008 -11.516 -10.461 1 86.69 427 LEU A CA 1
ATOM 3201 C C . LEU A 1 427 ? -9.844 -11.438 -9.484 1 86.69 427 LEU A C 1
ATOM 3203 O O . LEU A 1 427 ? -10 -11.75 -8.305 1 86.69 427 LEU A O 1
ATOM 3207 N N . THR A 1 428 ? -8.688 -11.133 -10.07 1 83.5 428 THR A N 1
ATOM 3208 C CA . THR A 1 428 ? -7.512 -11.039 -9.211 1 83.5 428 THR A CA 1
ATOM 3209 C C . THR A 1 428 ? -6.715 -9.773 -9.516 1 83.5 428 THR A C 1
ATOM 3211 O O . THR A 1 428 ? -6.852 -9.195 -10.594 1 83.5 428 THR A O 1
ATOM 3214 N N . ARG A 1 429 ? -6 -9.398 -8.5 1 87.06 429 ARG A N 1
ATOM 3215 C CA . ARG A 1 429 ? -5.094 -8.266 -8.656 1 87.06 429 ARG A CA 1
ATOM 3216 C C . ARG A 1 429 ? -3.957 -8.594 -9.617 1 87.06 429 ARG A C 1
ATOM 3218 O O . ARG A 1 429 ? -3.41 -9.703 -9.586 1 87.06 429 ARG A O 1
ATOM 3225 N N . ILE A 1 430 ? -3.705 -7.594 -10.477 1 83.88 430 ILE A N 1
ATOM 3226 C CA . ILE A 1 430 ? -2.676 -7.789 -11.492 1 83.88 430 ILE A CA 1
ATOM 3227 C C . ILE A 1 430 ? -1.491 -6.867 -11.203 1 83.88 430 ILE A C 1
ATOM 3229 O O . ILE A 1 430 ? -1.637 -5.641 -11.195 1 83.88 430 ILE A O 1
ATOM 3233 N N . GLY A 1 431 ? -0.372 -7.41 -11.023 1 75.56 431 GLY A N 1
ATOM 3234 C CA . GLY A 1 431 ? 0.844 -6.617 -10.922 1 75.56 431 GLY A CA 1
ATOM 3235 C C . GLY A 1 431 ? 0.849 -5.676 -9.734 1 75.56 431 GLY A C 1
ATOM 3236 O O . GLY A 1 431 ? 0.146 -5.91 -8.75 1 75.56 431 GLY A O 1
ATOM 3237 N N . ASP A 1 432 ? 1.705 -4.652 -9.82 1 74.19 432 ASP A N 1
ATOM 3238 C CA . ASP A 1 432 ? 1.844 -3.625 -8.789 1 74.19 432 ASP A CA 1
ATOM 3239 C C . ASP A 1 432 ? 0.704 -2.613 -8.867 1 74.19 432 ASP A C 1
ATOM 3241 O O . ASP A 1 432 ? 0.054 -2.479 -9.906 1 74.19 432 ASP A O 1
ATOM 3245 N N . PRO A 1 433 ? 0.51 -2.053 -7.754 1 85.06 433 PRO A N 1
ATOM 3246 C CA . PRO A 1 433 ? -0.527 -1.02 -7.797 1 85.06 433 PRO A CA 1
ATOM 3247 C C . PRO A 1 433 ? -0.241 0.058 -8.844 1 85.06 433 PRO A C 1
ATOM 3249 O O . PRO A 1 433 ? 0.916 0.435 -9.047 1 85.06 433 PRO A O 1
ATOM 3252 N N . VAL A 1 434 ? -1.357 0.49 -9.484 1 84.44 434 VAL A N 1
ATOM 3253 C CA . VAL A 1 434 ? -1.262 1.53 -10.5 1 84.44 434 VAL A CA 1
ATOM 3254 C C . VAL A 1 434 ? -0.871 2.855 -9.852 1 84.44 434 VAL A C 1
ATOM 3256 O O . VAL A 1 434 ? -0.073 3.615 -10.406 1 84.44 434 VAL A O 1
ATOM 3259 N N . THR A 1 435 ? -1.55 3.102 -8.773 1 83.56 435 THR A N 1
ATOM 3260 C CA . THR A 1 435 ? -1.271 4.301 -7.996 1 83.56 435 THR A CA 1
ATOM 3261 C C . THR A 1 435 ? -1.674 4.102 -6.535 1 83.56 435 THR A C 1
ATOM 3263 O O . THR A 1 435 ? -2.164 3.035 -6.164 1 83.56 435 THR A O 1
ATOM 3266 N N . THR A 1 436 ? -1.23 5.043 -5.785 1 84.81 436 THR A N 1
ATOM 3267 C CA . THR A 1 436 ? -1.658 5.078 -4.391 1 84.81 436 THR A CA 1
ATOM 3268 C C . THR A 1 436 ? -2.352 6.398 -4.07 1 84.81 436 THR A C 1
ATOM 3270 O O . THR A 1 436 ? -1.951 7.453 -4.57 1 84.81 436 THR A O 1
ATOM 3273 N N . SER A 1 437 ? -3.451 6.34 -3.406 1 87.25 437 SER A N 1
ATOM 3274 C CA . SER A 1 437 ? -4.18 7.539 -3.016 1 87.25 437 SER A CA 1
ATOM 3275 C C . SER A 1 437 ? -4.059 7.797 -1.517 1 87.25 437 SER A C 1
ATOM 3277 O O . SER A 1 437 ? -4.109 6.863 -0.715 1 87.25 437 SER A O 1
ATOM 3279 N N . MET A 1 438 ? -3.887 9.078 -1.24 1 91.06 438 MET A N 1
ATOM 3280 C CA . MET A 1 438 ? -3.891 9.461 0.169 1 91.06 438 MET A CA 1
ATOM 3281 C C . MET A 1 438 ? -5.316 9.57 0.701 1 91.06 438 MET A C 1
ATOM 3283 O O . MET A 1 438 ? -6.156 10.25 0.104 1 91.06 438 MET A O 1
ATOM 3287 N N . ILE A 1 439 ? -5.543 8.883 1.767 1 94.12 439 ILE A N 1
ATOM 3288 C CA . ILE A 1 439 ? -6.852 8.891 2.406 1 94.12 439 ILE A CA 1
ATOM 3289 C C . ILE A 1 439 ? -6.758 9.57 3.768 1 94.12 439 ILE A C 1
ATOM 3291 O O . ILE A 1 439 ? -5.844 9.289 4.547 1 94.12 439 ILE A O 1
ATOM 3295 N N . GLY A 1 440 ? -7.695 10.461 3.977 1 96.38 440 GLY A N 1
ATOM 3296 C CA . GLY A 1 440 ? -7.66 11.172 5.246 1 96.38 440 GLY A CA 1
ATOM 3297 C C . GLY A 1 440 ? -9.023 11.656 5.695 1 96.38 440 GLY A C 1
ATOM 3298 O O . GLY A 1 440 ? -10.047 11.266 5.129 1 96.38 440 GLY A O 1
ATOM 3299 N N . ILE A 1 441 ? -9 12.406 6.809 1 97.25 441 ILE A N 1
ATOM 3300 C CA . ILE A 1 441 ? -10.156 13.047 7.422 1 97.25 441 ILE A CA 1
ATOM 3301 C C . ILE A 1 441 ? -9.961 14.562 7.441 1 97.25 441 ILE A C 1
ATOM 3303 O O . ILE A 1 441 ? -8.898 15.047 7.852 1 97.25 441 ILE A O 1
ATOM 3307 N N . ALA A 1 442 ? -11.023 15.195 6.938 1 96.81 442 ALA A N 1
ATOM 3308 C CA . ALA A 1 442 ? -10.953 16.656 7.027 1 96.81 442 ALA A CA 1
ATOM 3309 C C . ALA A 1 442 ? -11.117 17.125 8.469 1 96.81 442 ALA A C 1
ATOM 3311 O O . ALA A 1 442 ? -11.953 16.594 9.211 1 96.81 442 ALA A O 1
ATOM 3312 N N . VAL A 1 443 ? -10.25 18.031 8.836 1 96.25 443 VAL A N 1
ATOM 3313 C CA . VAL A 1 443 ? -10.281 18.531 10.203 1 96.25 443 VAL A CA 1
ATOM 3314 C C . VAL A 1 443 ? -10.188 20.062 10.203 1 96.25 443 VAL A C 1
ATOM 3316 O O . VAL A 1 443 ? -9.789 20.656 9.195 1 96.25 443 VAL A O 1
ATOM 3319 N N . SER A 1 444 ? -10.609 20.625 11.328 1 90.25 444 SER A N 1
ATOM 3320 C CA . SER A 1 444 ? -10.5 22.078 11.445 1 90.25 444 SER A CA 1
ATOM 3321 C C . SER A 1 444 ? -9.055 22.516 11.617 1 90.25 444 SER A C 1
ATOM 3323 O O . SER A 1 444 ? -8.234 21.766 12.156 1 90.25 444 SER A O 1
ATOM 3325 N N . LYS A 1 445 ? -8.789 23.688 11.148 1 83.25 445 LYS A N 1
ATOM 3326 C CA . LYS A 1 445 ? -7.441 24.234 11.242 1 83.25 445 LYS A CA 1
ATOM 3327 C C . LYS A 1 445 ? -6.98 24.312 12.695 1 83.25 445 LYS A C 1
ATOM 3329 O O . LYS A 1 445 ? -5.812 24.047 12.992 1 83.25 445 LYS A O 1
ATOM 3334 N N . LYS A 1 446 ? -7.879 24.594 13.531 1 78.44 446 LYS A N 1
ATOM 3335 C CA . LYS A 1 446 ? -7.578 24.781 14.945 1 78.44 446 LYS A CA 1
ATOM 3336 C C . LYS A 1 446 ? -6.988 23.516 15.555 1 78.44 446 LYS A C 1
ATOM 3338 O O . LYS A 1 446 ? -6.066 23.578 16.375 1 78.44 446 LYS A O 1
ATOM 3343 N N . TRP A 1 447 ? -7.453 22.406 15.109 1 87.38 447 TRP A N 1
ATOM 3344 C CA . TRP A 1 447 ? -7.117 21.172 15.805 1 87.38 447 TRP A CA 1
ATOM 3345 C C . TRP A 1 447 ? -6.25 20.266 14.93 1 87.38 447 TRP A C 1
ATOM 3347 O O . TRP A 1 447 ? -5.91 19.156 15.32 1 87.38 447 TRP A O 1
ATOM 3357 N N . SER A 1 448 ? -5.891 20.703 13.773 1 90.94 448 SER A N 1
ATOM 3358 C CA . SER A 1 448 ? -5.199 19.875 12.805 1 90.94 448 SER A CA 1
ATOM 3359 C C . SER A 1 448 ? -3.92 19.281 13.383 1 90.94 448 SER A C 1
ATOM 3361 O O . SER A 1 448 ? -3.672 18.078 13.266 1 90.94 448 SER A O 1
ATOM 3363 N N . TRP A 1 449 ? -3.113 20.078 14.047 1 88.19 449 TRP A N 1
ATOM 3364 C CA . TRP A 1 449 ? -1.835 19.609 14.586 1 88.19 449 TRP A CA 1
ATOM 3365 C C . TRP A 1 449 ? -2.045 18.688 15.773 1 88.19 449 TRP A C 1
ATOM 3367 O O . TRP A 1 449 ? -1.403 17.641 15.875 1 88.19 449 TRP A O 1
ATOM 3377 N N . ALA A 1 450 ? -2.941 19.047 16.656 1 87.5 450 ALA A N 1
ATOM 3378 C CA . ALA A 1 450 ? -3.229 18.234 17.828 1 87.5 450 ALA A CA 1
ATOM 3379 C C . ALA A 1 450 ? -3.762 16.859 17.422 1 87.5 450 ALA A C 1
ATOM 3381 O O . ALA A 1 450 ? -3.424 15.844 18.031 1 87.5 450 ALA A O 1
ATOM 3382 N N . LEU A 1 451 ? -4.562 16.906 16.438 1 92.62 451 LEU A N 1
ATOM 3383 C CA . LEU A 1 451 ? -5.148 15.648 15.977 1 92.62 451 LEU A CA 1
ATOM 3384 C C . LEU A 1 451 ? -4.098 14.781 15.289 1 92.62 451 LEU A C 1
ATOM 3386 O O . LEU A 1 451 ? -4.16 13.547 15.352 1 92.62 451 LEU A O 1
ATOM 3390 N N . GLN A 1 452 ? -3.201 15.445 14.609 1 92.94 452 GLN A N 1
ATOM 3391 C CA . GLN A 1 452 ? -2.1 14.68 14.031 1 92.94 452 GLN A CA 1
ATOM 3392 C C . GLN A 1 452 ? -1.288 13.977 15.109 1 92.94 452 GLN A C 1
ATOM 3394 O O . GLN A 1 452 ? -0.892 12.82 14.938 1 92.94 452 GLN A O 1
ATOM 3399 N N . TYR A 1 453 ? -1.013 14.656 16.172 1 88.44 453 TYR A N 1
ATOM 3400 C CA . TYR A 1 453 ? -0.329 14.047 17.297 1 88.44 453 TYR A CA 1
ATOM 3401 C C . TYR A 1 453 ? -1.142 12.883 17.859 1 88.44 453 TYR A C 1
ATOM 3403 O O . TYR A 1 453 ? -0.593 11.82 18.156 1 88.44 453 TYR A O 1
ATOM 3411 N N . ALA A 1 454 ? -2.404 13.117 18.016 1 90.69 454 ALA A N 1
ATOM 3412 C CA . ALA A 1 454 ? -3.281 12.062 18.516 1 90.69 454 ALA A CA 1
ATOM 3413 C C . ALA A 1 454 ? -3.234 10.828 17.609 1 90.69 454 ALA A C 1
ATOM 3415 O O . ALA A 1 454 ? -3.209 9.695 18.109 1 90.69 454 ALA A O 1
ATOM 3416 N N . MET A 1 455 ? -3.227 11.055 16.344 1 92.81 455 MET A N 1
ATOM 3417 C CA . MET A 1 455 ? -3.217 9.961 15.375 1 92.81 455 MET A CA 1
ATOM 3418 C C . MET A 1 455 ? -1.912 9.18 15.453 1 92.81 455 MET A C 1
ATOM 3420 O O . MET A 1 455 ? -1.924 7.945 15.477 1 92.81 455 MET A O 1
ATOM 3424 N N . THR A 1 456 ? -0.796 9.859 15.469 1 89.5 456 THR A N 1
ATOM 3425 C CA . THR A 1 456 ? 0.496 9.188 15.516 1 89.5 456 THR A CA 1
ATOM 3426 C C . THR A 1 456 ? 0.674 8.445 16.844 1 89.5 456 THR A C 1
ATOM 3428 O O . THR A 1 456 ? 1.312 7.391 16.891 1 89.5 456 THR A O 1
ATOM 3431 N N . SER A 1 457 ? 0.092 9 17.891 1 86.06 457 SER A N 1
ATOM 3432 C CA . SER A 1 457 ? 0.125 8.305 19.172 1 86.06 457 SER A CA 1
ATOM 3433 C C . SER A 1 457 ? -0.689 7.02 19.125 1 86.06 457 SER A C 1
ATOM 3435 O O . SER A 1 457 ? -0.249 5.984 19.625 1 86.06 457 SER A O 1
ATOM 3437 N N . ALA A 1 458 ? -1.813 7.141 18.562 1 87.81 458 ALA A N 1
ATOM 3438 C CA . ALA A 1 458 ? -2.654 5.957 18.406 1 87.81 458 ALA A CA 1
ATOM 3439 C C . ALA A 1 458 ? -1.973 4.906 17.531 1 87.81 458 ALA A C 1
ATOM 3441 O O . ALA A 1 458 ? -2.092 3.707 17.781 1 87.81 458 ALA A O 1
ATOM 3442 N N . GLU A 1 459 ? -1.336 5.332 16.516 1 86.38 459 GLU A N 1
ATOM 3443 C CA . GLU A 1 459 ? -0.629 4.422 15.609 1 86.38 459 GLU A CA 1
ATOM 3444 C C . GLU A 1 459 ? 0.513 3.713 16.328 1 86.38 459 GLU A C 1
ATOM 3446 O O . GLU A 1 459 ? 0.716 2.51 16.156 1 86.38 459 GLU A O 1
ATOM 3451 N N . GLN A 1 460 ? 1.251 4.449 17.078 1 80.75 460 GLN A N 1
ATOM 3452 C CA . GLN A 1 460 ? 2.387 3.885 17.797 1 80.75 460 GLN A CA 1
ATOM 3453 C C . GLN A 1 460 ? 1.932 2.842 18.812 1 80.75 460 GLN A C 1
ATOM 3455 O O . GLN A 1 460 ? 2.637 1.863 19.078 1 80.75 460 GLN A O 1
ATOM 3460 N N . GLU A 1 461 ? 0.739 3.066 19.375 1 81.06 461 GLU A N 1
ATOM 3461 C CA . GLU A 1 461 ? 0.181 2.123 20.328 1 81.06 461 GLU A CA 1
ATOM 3462 C C . GLU A 1 461 ? -0.443 0.921 19.625 1 81.06 461 GLU A C 1
ATOM 3464 O O . GLU A 1 461 ? -0.884 -0.026 20.281 1 81.06 461 GLU A O 1
ATOM 3469 N N . GLY A 1 462 ? -0.483 0.942 18.359 1 80.12 462 GLY A N 1
ATOM 3470 C CA . GLY A 1 462 ? -1.015 -0.173 17.594 1 80.12 462 GLY A CA 1
ATOM 3471 C C . GLY A 1 462 ? -2.527 -0.146 17.469 1 80.12 462 GLY A C 1
ATOM 3472 O O . GLY A 1 462 ? -3.135 -1.109 17 1 80.12 462 GLY A O 1
ATOM 3473 N N . LEU A 1 463 ? -3.102 0.916 17.828 1 84.56 463 LEU A N 1
ATOM 3474 C CA . LEU A 1 463 ? -4.559 0.981 17.875 1 84.56 463 LEU A CA 1
ATOM 3475 C C . LEU A 1 463 ? -5.145 1.108 16.469 1 84.56 463 LEU A C 1
ATOM 3477 O O . LEU A 1 463 ? -6.234 0.604 16.203 1 84.56 463 LEU A O 1
ATOM 3481 N N . VAL A 1 464 ? -4.43 1.786 15.625 1 87.25 464 VAL A N 1
ATOM 3482 C CA . VAL A 1 464 ? -4.895 1.952 14.25 1 87.25 464 VAL A CA 1
ATOM 3483 C C . VAL A 1 464 ? -4.895 0.602 13.539 1 87.25 464 VAL A C 1
ATOM 3485 O O . VAL A 1 464 ? -5.859 0.256 12.852 1 87.25 464 VAL A O 1
ATOM 3488 N N . LEU A 1 465 ? -3.855 -0.1 13.688 1 83.44 465 LEU A N 1
ATOM 3489 C CA . LEU A 1 465 ? -3.773 -1.43 13.094 1 83.44 465 LEU A CA 1
ATOM 3490 C C . LEU A 1 465 ? -4.852 -2.346 13.656 1 83.44 465 LEU A C 1
ATOM 3492 O O . LEU A 1 465 ? -5.457 -3.133 12.922 1 83.44 465 LEU A O 1
ATOM 3496 N N . GLN A 1 466 ? -5.062 -2.287 14.914 1 84.38 466 GLN A N 1
ATOM 3497 C CA . GLN A 1 466 ? -6.102 -3.094 15.547 1 84.38 466 GLN A CA 1
ATOM 3498 C C . GLN A 1 466 ? -7.48 -2.76 14.984 1 84.38 466 GLN A C 1
ATOM 3500 O O . GLN A 1 466 ? -8.297 -3.654 14.766 1 84.38 466 GLN A O 1
ATOM 3505 N N . ALA A 1 467 ? -7.699 -1.517 14.828 1 89.94 467 ALA A N 1
ATOM 3506 C CA . ALA A 1 467 ? -8.977 -1.077 14.266 1 89.94 467 ALA A CA 1
ATOM 3507 C C . ALA A 1 467 ? -9.172 -1.623 12.852 1 89.94 467 ALA A C 1
ATOM 3509 O O . ALA A 1 467 ? -10.266 -2.061 12.5 1 89.94 467 ALA A O 1
ATOM 3510 N N . GLN A 1 468 ? -8.172 -1.588 12.125 1 88.81 468 GLN A N 1
ATOM 3511 C CA . GLN A 1 468 ? -8.258 -2.096 10.766 1 88.81 468 GLN A CA 1
ATOM 3512 C C . GLN A 1 468 ? -8.391 -3.615 10.75 1 88.81 468 GLN A C 1
ATOM 3514 O O . GLN A 1 468 ? -9.203 -4.164 9.992 1 88.81 468 GLN A O 1
ATOM 3519 N N . SER A 1 469 ? -7.652 -4.281 11.555 1 84 469 SER A N 1
ATOM 3520 C CA . SER A 1 469 ? -7.668 -5.742 11.594 1 84 469 SER A CA 1
ATOM 3521 C C . SER A 1 469 ? -9.023 -6.266 12.055 1 84 469 SER A C 1
ATOM 3523 O O . SER A 1 469 ? -9.461 -7.336 11.625 1 84 469 SER A O 1
ATOM 3525 N N . ALA A 1 470 ? -9.625 -5.531 12.922 1 87.31 470 ALA A N 1
ATOM 3526 C CA . ALA A 1 470 ? -10.906 -5.953 13.469 1 87.31 470 ALA A CA 1
ATOM 3527 C C . ALA A 1 470 ? -11.992 -5.973 12.398 1 87.31 470 ALA A C 1
ATOM 3529 O O . ALA A 1 470 ? -12.953 -6.738 12.484 1 87.31 470 ALA A O 1
ATOM 3530 N N . TYR A 1 471 ? -11.828 -5.172 11.398 1 91.31 471 TYR A N 1
ATOM 3531 C CA . TYR A 1 471 ? -12.898 -5.043 10.414 1 91.31 471 TYR A CA 1
ATOM 3532 C C . TYR A 1 471 ? -12.461 -5.594 9.062 1 91.31 471 TYR A C 1
ATOM 3534 O O . TYR A 1 471 ? -13.242 -5.598 8.102 1 91.31 471 TYR A O 1
ATOM 3542 N N . LYS A 1 472 ? -11.219 -5.965 8.938 1 88.75 472 LYS A N 1
ATOM 3543 C CA . LYS A 1 472 ? -10.742 -6.523 7.676 1 88.75 472 LYS A CA 1
ATOM 3544 C C . LYS A 1 472 ? -11.555 -7.758 7.281 1 88.75 472 LYS A C 1
ATOM 3546 O O . LYS A 1 472 ? -11.711 -8.68 8.078 1 88.75 472 LYS A O 1
ATOM 3551 N N . PRO A 1 473 ? -12.016 -7.637 6.09 1 88.12 473 PRO A N 1
ATOM 3552 C CA . PRO A 1 473 ? -12.797 -8.805 5.66 1 88.12 473 PRO A CA 1
ATOM 3553 C C . PRO A 1 473 ? -11.945 -10.062 5.527 1 88.12 473 PRO A C 1
ATOM 3555 O O . PRO A 1 473 ? -10.758 -9.984 5.223 1 88.12 473 PRO A O 1
ATOM 3558 N N . GLN A 1 474 ? -12.547 -11.188 5.762 1 80.38 474 GLN A N 1
ATOM 3559 C CA . GLN A 1 474 ? -11.883 -12.477 5.594 1 80.38 474 GLN A CA 1
ATOM 3560 C C . GLN A 1 474 ? -11.594 -12.758 4.125 1 80.38 474 GLN A C 1
ATOM 3562 O O . GLN A 1 474 ? -12.398 -12.43 3.252 1 80.38 474 GLN A O 1
ATOM 3567 N N . ASP A 1 475 ? -10.359 -13.188 3.934 1 76.25 475 ASP A N 1
ATOM 3568 C CA . ASP A 1 475 ? -9.984 -13.531 2.564 1 76.25 475 ASP A CA 1
ATOM 3569 C C . ASP A 1 475 ? -10.641 -14.836 2.125 1 76.25 475 ASP A C 1
ATOM 3571 O O . ASP A 1 475 ? -10.055 -15.914 2.279 1 76.25 475 ASP A O 1
ATOM 3575 N N . PHE A 1 476 ? -11.703 -14.703 1.612 1 74 476 PHE A N 1
ATOM 3576 C CA . PHE A 1 476 ? -12.438 -15.875 1.169 1 74 476 PHE A CA 1
ATOM 3577 C C . PHE A 1 476 ? -11.82 -16.469 -0.093 1 74 476 PHE A C 1
ATOM 3579 O O . PHE A 1 476 ? -11.766 -17.688 -0.258 1 74 476 PHE A O 1
ATOM 3586 N N . CYS A 1 477 ? -11.328 -15.555 -0.84 1 74.25 477 CYS A N 1
ATOM 3587 C CA . CYS A 1 477 ? -10.875 -15.984 -2.156 1 74.25 477 CYS A CA 1
ATOM 3588 C C . CYS A 1 477 ? -9.594 -16.797 -2.053 1 74.25 477 CYS A C 1
ATOM 3590 O O . CYS A 1 477 ? -9.383 -17.734 -2.82 1 74.25 477 CYS A O 1
ATOM 3592 N N . SER A 1 478 ? -8.633 -16.312 -1.205 1 65.06 478 SER A N 1
ATOM 3593 C CA . SER A 1 478 ? -7.43 -17.125 -1.017 1 65.06 478 SER A CA 1
ATOM 3594 C C . SER A 1 478 ? -7.77 -18.5 -0.471 1 65.06 478 SER A C 1
ATOM 3596 O O . SER A 1 478 ? -7.145 -19.5 -0.847 1 65.06 478 SER A O 1
ATOM 3598 N N . ALA A 1 479 ? -8.688 -18.516 0.416 1 58.44 479 ALA A N 1
ATOM 3599 C CA . ALA A 1 479 ? -9.133 -19.797 0.949 1 58.44 479 ALA A CA 1
ATOM 3600 C C . ALA A 1 479 ? -9.773 -20.656 -0.143 1 58.44 479 ALA A C 1
ATOM 3602 O O . ALA A 1 479 ? -9.539 -21.875 -0.206 1 58.44 479 ALA A O 1
ATOM 3603 N N . VAL A 1 480 ? -10.5 -19.938 -0.826 1 55.16 480 VAL A N 1
ATOM 3604 C CA . VAL A 1 480 ? -11.133 -20.625 -1.945 1 55.16 480 VAL A CA 1
ATOM 3605 C C . VAL A 1 480 ? -10.062 -21.094 -2.928 1 55.16 480 VAL A C 1
ATOM 3607 O O . VAL A 1 480 ? -10.133 -22.219 -3.428 1 55.16 480 VAL A O 1
ATOM 3610 N N . ALA A 1 481 ? -9.141 -20.172 -3.098 1 55.25 481 ALA A N 1
ATOM 3611 C CA . ALA A 1 481 ? -8.039 -20.547 -3.986 1 55.25 481 ALA A CA 1
ATOM 3612 C C . ALA A 1 481 ? -7.211 -21.672 -3.389 1 55.25 481 ALA A C 1
ATOM 3614 O O . ALA A 1 481 ? -6.816 -22.609 -4.098 1 55.25 481 ALA A O 1
ATOM 3615 N N . ALA A 1 482 ? -6.816 -21.406 -2.096 1 51.12 482 ALA A N 1
ATOM 3616 C CA . ALA A 1 482 ? -6.082 -22.469 -1.411 1 51.12 482 ALA A CA 1
ATOM 3617 C C . ALA A 1 482 ? -6.859 -23.781 -1.433 1 51.12 482 ALA A C 1
ATOM 3619 O O . ALA A 1 482 ? -6.281 -24.844 -1.634 1 51.12 482 ALA A O 1
ATOM 3620 N N . GLU A 1 483 ? -8.125 -23.625 -1.015 1 47.25 483 GLU A N 1
ATOM 3621 C CA . GLU A 1 483 ? -8.969 -24.812 -1.11 1 47.25 483 GLU A CA 1
ATOM 3622 C C . GLU A 1 483 ? -9.008 -25.344 -2.539 1 47.25 483 GLU A C 1
ATOM 3624 O O . GLU A 1 483 ? -8.969 -26.547 -2.76 1 47.25 483 GLU A O 1
ATOM 3629 N N . ALA A 1 484 ? -9.109 -24.312 -3.312 1 46.88 484 ALA A N 1
ATOM 3630 C CA . ALA A 1 484 ? -9.062 -24.719 -4.715 1 46.88 484 ALA A CA 1
ATOM 3631 C C . ALA A 1 484 ? -7.699 -25.297 -5.074 1 46.88 484 ALA A C 1
ATOM 3633 O O . ALA A 1 484 ? -7.617 -26.281 -5.82 1 46.88 484 ALA A O 1
ATOM 3634 N N . GLU A 1 485 ? -6.738 -24.547 -4.547 1 44.56 485 GLU A N 1
ATOM 3635 C CA . GLU A 1 485 ? -5.391 -25.078 -4.715 1 44.56 485 GLU A CA 1
ATOM 3636 C C . GLU A 1 485 ? -5.207 -26.375 -3.932 1 44.56 485 GLU A C 1
ATOM 3638 O O . GLU A 1 485 ? -4.543 -27.312 -4.398 1 44.56 485 GLU A O 1
ATOM 3643 N N . ALA A 1 486 ? -5.453 -26.219 -2.611 1 40.09 486 ALA A N 1
ATOM 3644 C CA . ALA A 1 486 ? -5.434 -27.453 -1.816 1 40.09 486 ALA A CA 1
ATOM 3645 C C . ALA A 1 486 ? -6.289 -28.531 -2.459 1 40.09 486 ALA A C 1
ATOM 3647 O O . ALA A 1 486 ? -5.938 -29.719 -2.422 1 40.09 486 ALA A O 1
ATOM 3648 N N . THR A 1 487 ? -7.43 -28.094 -2.615 1 36.88 487 THR A N 1
ATOM 3649 C CA . THR A 1 487 ? -8.242 -29.047 -3.363 1 36.88 487 THR A CA 1
ATOM 3650 C C . THR A 1 487 ? -7.695 -29.234 -4.777 1 36.88 487 THR A C 1
ATOM 3652 O O . THR A 1 487 ? -8.07 -30.172 -5.477 1 36.88 487 THR A O 1
ATOM 3655 N N . ALA A 1 488 ? -7.211 -28.219 -5.164 1 36.62 488 ALA A N 1
ATOM 3656 C CA . ALA A 1 488 ? -6.531 -28.375 -6.449 1 36.62 488 ALA A CA 1
ATOM 3657 C C . ALA A 1 488 ? -5.289 -29.25 -6.301 1 36.62 488 ALA A C 1
ATOM 3659 O O . ALA A 1 488 ? -4.254 -28.797 -5.809 1 36.62 488 ALA A O 1
ATOM 3660 N N . GLU A 1 489 ? -5.113 -30.172 -5.465 1 36.19 489 GLU A N 1
ATOM 3661 C CA . GLU A 1 489 ? -4.152 -31.266 -5.629 1 36.19 489 GLU A CA 1
ATOM 3662 C C . GLU A 1 489 ? -3.518 -31.234 -7.02 1 36.19 489 GLU A C 1
ATOM 3664 O O . GLU A 1 489 ? -4.191 -30.938 -8.008 1 36.19 489 GLU A O 1
ATOM 3669 N N . PRO A 1 490 ? -2.262 -30.891 -7.074 1 39.56 490 PRO A N 1
ATOM 3670 C CA . PRO A 1 490 ? -1.901 -31.125 -8.477 1 39.56 490 PRO A CA 1
ATOM 3671 C C . PRO A 1 490 ? -2.818 -32.125 -9.156 1 39.56 490 PRO A C 1
ATOM 3673 O O . PRO A 1 490 ? -3.004 -33.25 -8.648 1 39.56 490 PRO A O 1
ATOM 3676 N N . PRO A 1 491 ? -3.799 -31.703 -9.766 1 41.12 491 PRO A N 1
ATOM 3677 C CA . PRO A 1 491 ? -4.883 -32.562 -10.234 1 41.12 491 PRO A CA 1
ATOM 3678 C C . PRO A 1 491 ? -4.383 -33.906 -10.781 1 41.12 491 PRO A C 1
ATOM 3680 O O . PRO A 1 491 ? -3.447 -33.938 -11.586 1 41.12 491 PRO A O 1
ATOM 3683 N N . SER A 1 492 ? -4.379 -34.844 -9.773 1 47.59 492 SER A N 1
ATOM 3684 C CA . SER A 1 492 ? -4.223 -36.156 -10.398 1 47.59 492 SER A CA 1
ATOM 3685 C C . SER A 1 492 ? -4.887 -36.188 -11.773 1 47.59 492 SER A C 1
ATOM 3687 O O . SER A 1 492 ? -5.883 -35.5 -12.008 1 47.59 492 SER A O 1
ATOM 3689 N N . LEU A 1 493 ? -4.02 -36.5 -12.609 1 53.53 493 LEU A N 1
ATOM 3690 C CA . LEU A 1 493 ? -4.617 -36.656 -13.93 1 53.53 493 LEU A CA 1
ATOM 3691 C C . LEU A 1 493 ? -5.969 -37.344 -13.836 1 53.53 493 LEU A C 1
ATOM 3693 O O . LEU A 1 493 ? -6.082 -38.406 -13.227 1 53.53 493 LEU A O 1
ATOM 3697 N N . GLN A 1 494 ? -6.973 -36.656 -14.094 1 49 494 GLN A N 1
ATOM 3698 C CA . GLN A 1 494 ? -8.32 -37.188 -14.031 1 49 494 GLN A CA 1
ATOM 3699 C C . GLN A 1 494 ? -8.656 -37.969 -15.305 1 49 494 GLN A C 1
ATOM 3701 O O . GLN A 1 494 ? -7.898 -37.938 -16.281 1 49 494 GLN A O 1
ATOM 3706 N N . VAL A 1 495 ? -9.789 -38.75 -15.227 1 54.72 495 VAL A N 1
ATOM 3707 C CA . VAL A 1 495 ? -10.258 -39.562 -16.359 1 54.72 495 VAL A CA 1
ATOM 3708 C C . VAL A 1 495 ? -10.492 -38.656 -17.562 1 54.72 495 VAL A C 1
ATOM 3710 O O . VAL A 1 495 ? -10.211 -39.031 -18.703 1 54.72 495 VAL A O 1
ATOM 3713 N N . GLU A 1 496 ? -10.844 -37.438 -17.281 1 55.78 496 GLU A N 1
ATOM 3714 C CA . GLU A 1 496 ? -11.141 -36.5 -18.359 1 55.78 496 GLU A CA 1
ATOM 3715 C C . GLU A 1 496 ? -9.867 -36.094 -19.109 1 55.78 496 GLU A C 1
ATOM 3717 O O . GLU A 1 496 ? -9.891 -35.844 -20.312 1 55.78 496 GLU A O 1
ATOM 3722 N N . GLY A 1 497 ? -8.867 -36.125 -18.328 1 54.84 497 GLY A N 1
ATOM 3723 C CA . GLY A 1 497 ? -7.594 -35.781 -18.953 1 54.84 497 GLY A CA 1
ATOM 3724 C C . GLY A 1 497 ? -7.078 -36.875 -19.891 1 54.84 497 GLY A C 1
ATOM 3725 O O . GLY A 1 497 ? -6.316 -36.594 -20.812 1 54.84 497 GLY A O 1
ATOM 3726 N N . MET A 1 498 ? -7.551 -38.156 -19.656 1 57.12 498 MET A N 1
ATOM 3727 C CA . MET A 1 498 ? -7.109 -39.281 -20.484 1 57.12 498 MET A CA 1
ATOM 3728 C C . MET A 1 498 ? -8.25 -39.781 -21.344 1 57.12 498 MET A C 1
ATOM 3730 O O . MET A 1 498 ? -8.18 -40.906 -21.859 1 57.12 498 MET A O 1
ATOM 3734 N N . ALA A 1 499 ? -9.289 -39.062 -21.406 1 55.44 499 ALA A N 1
ATOM 3735 C CA . ALA A 1 499 ? -10.438 -39.531 -22.172 1 55.44 499 ALA A CA 1
ATOM 3736 C C . ALA A 1 499 ? -10.07 -39.719 -23.641 1 55.44 499 ALA A C 1
ATOM 3738 O O . ALA A 1 499 ? -10.5 -40.688 -24.281 1 55.44 499 ALA A O 1
ATOM 3739 N N . GLY A 1 500 ? -9.375 -38.781 -24.203 1 54.38 500 GLY A N 1
ATOM 3740 C CA . GLY A 1 500 ? -8.953 -38.906 -25.594 1 54.38 500 GLY A CA 1
ATOM 3741 C C . GLY A 1 500 ? -8.203 -40.188 -25.875 1 54.38 500 GLY A C 1
ATOM 3742 O O . GLY A 1 500 ? -8.609 -40.969 -26.734 1 54.38 500 GLY A O 1
ATOM 3743 N N . PRO A 1 501 ? -7.195 -40.375 -25.062 1 59.56 501 PRO A N 1
ATOM 3744 C CA . PRO A 1 501 ? -6.473 -41.625 -25.25 1 59.56 501 PRO A CA 1
ATOM 3745 C C . PRO A 1 501 ? -7.367 -42.844 -25.094 1 59.56 501 PRO A C 1
ATOM 3747 O O . PRO A 1 501 ? -7.223 -43.844 -25.828 1 59.56 501 PRO A O 1
ATOM 3750 N N . PHE A 1 502 ? -8.312 -42.875 -24.281 1 64.38 502 PHE A N 1
ATOM 3751 C CA . PHE A 1 502 ? -9.203 -44.031 -24.094 1 64.38 502 PHE A CA 1
ATOM 3752 C C . PHE A 1 502 ? -10.109 -44.219 -25.297 1 64.38 502 PHE A C 1
ATOM 3754 O O . PHE A 1 502 ? -10.344 -45.344 -25.734 1 64.38 502 PHE A O 1
ATOM 3761 N N . VAL A 1 503 ? -10.609 -43.125 -25.812 1 62.69 503 VAL A N 1
ATOM 3762 C CA . VAL A 1 503 ? -11.469 -43.219 -26.984 1 62.69 503 VAL A CA 1
ATOM 3763 C C . VAL A 1 503 ? -10.672 -43.719 -28.172 1 62.69 503 VAL A C 1
ATOM 3765 O O . VAL A 1 503 ? -11.141 -44.594 -28.922 1 62.69 503 VAL A O 1
ATOM 3768 N N . LEU A 1 504 ? -9.492 -43.219 -28.281 1 61.44 504 LEU A N 1
ATOM 3769 C CA . LEU A 1 504 ? -8.656 -43.656 -29.391 1 61.44 504 LEU A CA 1
ATOM 3770 C C . LEU A 1 504 ? -8.297 -45.125 -29.25 1 61.44 504 LEU A C 1
ATOM 3772 O O . LEU A 1 504 ? -8.32 -45.875 -30.219 1 61.44 504 LEU A O 1
ATOM 3776 N N . THR A 1 505 ? -8.047 -45.531 -28.047 1 65.44 505 THR A N 1
ATOM 3777 C CA . THR A 1 505 ? -7.703 -46.938 -27.797 1 65.44 505 THR A CA 1
ATOM 3778 C C . THR A 1 505 ? -8.906 -47.844 -28.062 1 65.44 505 THR A C 1
ATOM 3780 O O . THR A 1 505 ? -8.766 -48.938 -28.625 1 65.44 505 THR A O 1
ATOM 3783 N N . SER A 1 506 ? -10.016 -47.375 -27.719 1 66.75 506 SER A N 1
ATOM 3784 C CA . SER A 1 506 ? -11.227 -48.156 -27.969 1 66.75 506 SER A CA 1
ATOM 3785 C C . SER A 1 506 ? -11.5 -48.281 -29.469 1 66.75 506 SER A C 1
ATOM 3787 O O . SER A 1 506 ? -11.93 -49.312 -29.953 1 66.75 506 SER A O 1
ATOM 3789 N N . ALA A 1 507 ? -11.242 -47.188 -30.188 1 66 507 ALA A N 1
ATOM 3790 C CA . ALA A 1 507 ? -11.422 -47.219 -31.625 1 66 507 ALA A CA 1
ATOM 3791 C C . ALA A 1 507 ? -10.445 -48.188 -32.281 1 66 507 ALA A C 1
ATOM 3793 O O . ALA A 1 507 ? -10.828 -48.938 -33.188 1 66 507 ALA A O 1
ATOM 3794 N N . ILE A 1 508 ? -9.289 -48.219 -31.766 1 66.88 508 ILE A N 1
ATOM 3795 C CA . ILE A 1 508 ? -8.297 -49.125 -32.312 1 66.88 508 ILE A CA 1
ATOM 3796 C C . ILE A 1 508 ? -8.688 -50.562 -31.984 1 66.88 508 ILE A C 1
ATOM 3798 O O . ILE A 1 508 ? -8.594 -51.469 -32.844 1 66.88 508 ILE A O 1
ATOM 3802 N N . ALA A 1 509 ? -9.148 -50.75 -30.781 1 67.75 509 ALA A N 1
ATOM 3803 C CA . ALA A 1 509 ? -9.625 -52.094 -30.406 1 67.75 509 ALA A CA 1
ATOM 3804 C C . ALA A 1 509 ? -10.797 -52.531 -31.281 1 67.75 509 ALA A C 1
ATOM 3806 O O . ALA A 1 509 ? -10.852 -53.656 -31.734 1 67.75 509 ALA A O 1
ATOM 3807 N N . GLY A 1 510 ? -11.75 -51.656 -31.5 1 69 510 GLY A N 1
ATOM 3808 C CA . GLY A 1 510 ? -12.867 -51.938 -32.375 1 69 510 GLY A CA 1
ATOM 3809 C C . GLY A 1 510 ? -12.43 -52.281 -33.781 1 69 510 GLY A C 1
ATOM 3810 O O . GLY A 1 510 ? -12.953 -53.219 -34.375 1 69 510 GLY A O 1
ATOM 3811 N N . PHE A 1 511 ? -11.469 -51.531 -34.25 1 72.88 511 PHE A N 1
ATOM 3812 C CA . PHE A 1 511 ? -10.922 -51.812 -35.562 1 72.88 511 PHE A CA 1
ATOM 3813 C C . PHE A 1 511 ? -10.234 -53.188 -35.594 1 72.88 511 PHE A C 1
ATOM 3815 O O . PHE A 1 511 ? -10.359 -53.906 -36.562 1 72.88 511 PHE A O 1
ATOM 3822 N N . GLY A 1 512 ? -9.578 -53.5 -34.562 1 68.75 512 GLY A N 1
ATOM 3823 C CA . GLY A 1 512 ? -8.961 -54.812 -34.469 1 68.75 512 GLY A CA 1
ATOM 3824 C C . GLY A 1 512 ? -9.961 -55.969 -34.5 1 68.75 512 GLY A C 1
ATOM 3825 O O . GLY A 1 512 ? -9.742 -56.969 -35.188 1 68.75 512 GLY A O 1
ATOM 3826 N N . VAL A 1 513 ? -10.977 -55.75 -33.844 1 70.75 513 VAL A N 1
ATOM 3827 C CA . VAL A 1 513 ? -12.031 -56.75 -33.844 1 70.75 513 VAL A CA 1
ATOM 3828 C C . VAL A 1 513 ? -12.609 -56.906 -35.25 1 70.75 513 VAL A C 1
ATOM 3830 O O . VAL A 1 513 ? -12.82 -58.031 -35.719 1 70.75 513 VAL A O 1
ATOM 3833 N N . LEU A 1 514 ? -12.781 -55.875 -35.969 1 70.94 514 LEU A N 1
ATOM 3834 C CA . LEU A 1 514 ? -13.359 -55.906 -37.312 1 70.94 514 LEU A CA 1
ATOM 3835 C C . LEU A 1 514 ? -12.438 -56.625 -38.281 1 70.94 514 LEU A C 1
ATOM 3837 O O . LEU A 1 514 ? -12.891 -57.438 -39.094 1 70.94 514 LEU A O 1
ATOM 3841 N N . VAL A 1 515 ? -11.219 -56.406 -38.156 1 71.75 515 VAL A N 1
ATOM 3842 C CA . VAL A 1 515 ? -10.25 -57.031 -39.062 1 71.75 515 VAL A CA 1
ATOM 3843 C C . VAL A 1 515 ? -10.164 -58.531 -38.75 1 71.75 515 VAL A C 1
ATOM 3845 O O . VAL A 1 515 ? -10.078 -59.344 -39.688 1 71.75 515 VAL A O 1
ATOM 3848 N N . HIS A 1 516 ? -10.234 -58.875 -37.531 1 72.56 516 HIS A N 1
ATOM 3849 C CA . HIS A 1 516 ? -10.172 -60.281 -37.156 1 72.56 516 HIS A CA 1
ATOM 3850 C C . HIS A 1 516 ? -11.383 -61.031 -37.688 1 72.56 516 HIS A C 1
ATOM 3852 O O . HIS A 1 516 ? -11.242 -62.125 -38.219 1 72.56 516 HIS A O 1
ATOM 3858 N N . LEU A 1 517 ? -12.461 -60.406 -37.656 1 71.44 517 LEU A N 1
ATOM 3859 C CA . LEU A 1 517 ? -13.68 -61.062 -38.125 1 71.44 517 LEU A CA 1
ATOM 3860 C C . LEU A 1 517 ? -13.68 -61.188 -39.656 1 71.44 517 LEU A C 1
ATOM 3862 O O . LEU A 1 517 ? -14.094 -62.219 -40.219 1 71.44 517 LEU A O 1
ATOM 3866 N N . THR A 1 518 ? -13.203 -60.219 -40.344 1 70.56 518 THR A N 1
ATOM 3867 C CA . THR A 1 518 ? -13.156 -60.25 -41.812 1 70.56 518 THR A CA 1
ATOM 3868 C C . THR A 1 518 ? -12.164 -61.312 -42.281 1 70.56 518 THR A C 1
ATOM 3870 O O . THR A 1 518 ? -12.445 -62.031 -43.25 1 70.56 518 THR A O 1
ATOM 3873 N N . LYS A 1 519 ? -11.07 -61.344 -41.594 1 69.12 519 LYS A N 1
ATOM 3874 C CA . LYS A 1 519 ? -10.086 -62.344 -41.969 1 69.12 519 LYS A CA 1
ATOM 3875 C C . LYS A 1 519 ? -10.609 -63.75 -41.719 1 69.12 519 LYS A C 1
ATOM 3877 O O . LYS A 1 519 ? -10.406 -64.688 -42.5 1 69.12 519 LYS A O 1
ATOM 3882 N N . ALA A 1 520 ? -11.25 -63.906 -40.656 1 66.94 520 ALA A N 1
ATOM 3883 C CA . ALA A 1 520 ? -11.844 -65.188 -40.344 1 66.94 520 ALA A CA 1
ATOM 3884 C C . ALA A 1 520 ? -12.867 -65.625 -41.406 1 66.94 520 ALA A C 1
ATOM 3886 O O . ALA A 1 520 ? -12.938 -66.75 -41.781 1 66.94 520 ALA A O 1
ATOM 3887 N N . GLN A 1 521 ? -13.5 -64.688 -42 1 67 521 GLN A N 1
ATOM 3888 C CA . GLN A 1 521 ? -14.492 -64.938 -43.031 1 67 521 GLN A CA 1
ATOM 3889 C C . GLN A 1 521 ? -13.828 -65.312 -44.344 1 67 521 GLN A C 1
ATOM 3891 O O . GLN A 1 521 ? -14.273 -66.188 -45.062 1 67 521 GLN A O 1
ATOM 3896 N N . ILE A 1 522 ? -12.773 -64.625 -44.594 1 66.88 522 ILE A N 1
ATOM 3897 C CA . ILE A 1 522 ? -12.055 -64.875 -45.844 1 66.88 522 ILE A CA 1
ATOM 3898 C C . ILE A 1 522 ? -11.391 -66.25 -45.812 1 66.88 522 ILE A C 1
ATOM 3900 O O . ILE A 1 522 ? -11.43 -66.938 -46.781 1 66.88 522 ILE A O 1
ATOM 3904 N N . ASP A 1 523 ? -10.852 -66.562 -44.656 1 66.19 523 ASP A N 1
ATOM 3905 C CA . ASP A 1 523 ? -10.195 -67.875 -44.531 1 66.19 523 ASP A CA 1
ATOM 3906 C C . ASP A 1 523 ? -11.203 -69 -44.625 1 66.19 523 ASP A C 1
ATOM 3908 O O . ASP A 1 523 ? -10.922 -70.062 -45.219 1 66.19 523 ASP A O 1
ATOM 3912 N N . LYS A 1 524 ? -12.305 -68.75 -44.094 1 63.94 524 LYS A N 1
ATOM 3913 C CA . LYS A 1 524 ? -13.367 -69.75 -44.219 1 63.94 524 LYS A CA 1
ATOM 3914 C C . LYS A 1 524 ? -13.805 -69.938 -45.656 1 63.94 524 LYS A C 1
ATOM 3916 O O . LYS A 1 524 ? -14.023 -71.062 -46.094 1 63.94 524 LYS A O 1
ATOM 3921 N N . ARG A 1 525 ? -13.797 -68.875 -46.344 1 64.31 525 ARG A N 1
ATOM 3922 C CA . ARG A 1 525 ? -14.172 -69 -47.75 1 64.31 525 ARG A CA 1
ATOM 3923 C C . ARG A 1 525 ? -13.094 -69.688 -48.594 1 64.31 525 ARG A C 1
ATOM 3925 O O . ARG A 1 525 ? -13.398 -70.438 -49.5 1 64.31 525 ARG A O 1
ATOM 3932 N N . ARG A 1 526 ? -11.914 -69.438 -48.188 1 62.62 526 ARG A N 1
ATOM 3933 C CA . ARG A 1 526 ? -10.805 -70 -48.938 1 62.62 526 ARG A CA 1
ATOM 3934 C C . ARG A 1 526 ? -10.695 -71.5 -48.625 1 62.62 526 ARG A C 1
ATOM 3936 O O . ARG A 1 526 ? -10.406 -72.312 -49.531 1 62.62 526 ARG A O 1
ATOM 3943 N N . ARG A 1 527 ? -10.922 -71.938 -47.438 1 68.94 527 ARG A N 1
ATOM 3944 C CA . ARG A 1 527 ? -10.914 -73.312 -47.094 1 68.94 527 ARG A CA 1
ATOM 3945 C C . ARG A 1 527 ? -12.062 -74.062 -47.75 1 68.94 527 ARG A C 1
ATOM 3947 O O . ARG A 1 527 ? -11.898 -75.188 -48.219 1 68.94 527 ARG A O 1
ATOM 3954 N N . GLY A 1 528 ? -13.055 -73.375 -47.844 1 63.41 528 GLY A N 1
ATOM 3955 C CA . GLY A 1 528 ? -14.18 -73.938 -48.562 1 63.41 528 GLY A CA 1
ATOM 3956 C C . GLY A 1 528 ? -13.891 -74.125 -50.031 1 63.41 528 GLY A C 1
ATOM 3957 O O . GLY A 1 528 ? -14.25 -75.188 -50.594 1 63.41 528 GLY A O 1
ATOM 3958 N N . ARG A 1 529 ? -13.242 -73.25 -50.562 1 63.91 529 ARG A N 1
ATOM 3959 C CA . ARG A 1 529 ? -12.914 -73.375 -51.969 1 63.91 529 ARG A CA 1
ATOM 3960 C C . ARG A 1 529 ? -11.852 -74.438 -52.219 1 63.91 529 ARG A C 1
ATOM 3962 O O . ARG A 1 529 ? -11.898 -75.188 -53.219 1 63.91 529 ARG A O 1
ATOM 3969 N N . LYS A 1 530 ? -10.953 -74.5 -51.375 1 63.94 530 LYS A N 1
ATOM 3970 C CA . LYS A 1 530 ? -9.906 -75.562 -51.5 1 63.94 530 LYS A CA 1
ATOM 3971 C C . LYS A 1 530 ? -10.477 -76.938 -51.344 1 63.94 530 LYS A C 1
ATOM 3973 O O . LYS A 1 530 ? -10.102 -77.875 -52.062 1 63.94 530 LYS A O 1
ATOM 3978 N N . SER A 1 531 ? -11.281 -77.062 -50.406 1 64.69 531 SER A N 1
ATOM 3979 C CA . SER A 1 531 ? -11.922 -78.375 -50.219 1 64.69 531 SER A CA 1
ATOM 3980 C C . SER A 1 531 ? -12.766 -78.75 -51.438 1 64.69 531 SER A C 1
ATOM 3982 O O . SER A 1 531 ? -12.773 -79.875 -51.844 1 64.69 531 SER A O 1
ATOM 3984 N N . GLN A 1 532 ? -13.336 -77.812 -52.094 1 64.81 532 GLN A N 1
ATOM 3985 C CA . GLN A 1 532 ? -14.117 -78.062 -53.312 1 64.81 532 GLN A CA 1
ATOM 3986 C C . GLN A 1 532 ? -13.219 -78.438 -54.5 1 64.81 532 GLN A C 1
ATOM 3988 O O . GLN A 1 532 ? -13.539 -79.312 -55.312 1 64.81 532 GLN A O 1
ATOM 3993 N N . ARG A 1 533 ? -12.141 -77.75 -54.5 1 61.47 533 ARG A N 1
ATOM 3994 C CA . ARG A 1 533 ? -11.203 -78 -55.594 1 61.47 533 ARG A CA 1
ATOM 3995 C C . ARG A 1 533 ? -10.523 -79.375 -55.438 1 61.47 533 ARG A C 1
ATOM 3997 O O . ARG A 1 533 ? -10.297 -80.062 -56.406 1 61.47 533 ARG A O 1
ATOM 4004 N N . GLU A 1 534 ? -10.148 -79.688 -54.281 1 64.31 534 GLU A N 1
ATOM 4005 C CA . GLU A 1 534 ? -9.531 -81 -54.031 1 64.31 534 GLU A CA 1
ATOM 4006 C C . GLU A 1 534 ? -10.531 -82.125 -54.25 1 64.31 534 GLU A C 1
ATOM 4008 O O . GLU A 1 534 ? -10.172 -83.188 -54.812 1 64.31 534 GLU A O 1
ATOM 4013 N N . LYS A 1 535 ? -11.742 -81.938 -53.969 1 65 535 LYS A N 1
ATOM 4014 C CA . LYS A 1 535 ? -12.789 -82.938 -54.25 1 65 535 LYS A CA 1
ATOM 4015 C C . LYS A 1 535 ? -13 -83.062 -55.781 1 65 535 LYS A C 1
ATOM 4017 O O . LYS A 1 535 ? -13.164 -84.188 -56.281 1 65 535 LYS A O 1
ATOM 4022 N N . SER A 1 536 ? -12.914 -82 -56.375 1 63.25 536 SER A N 1
ATOM 4023 C CA . SER A 1 536 ? -13.102 -82 -57.812 1 63.25 536 SER A CA 1
ATOM 4024 C C . SER A 1 536 ? -11.914 -82.688 -58.5 1 63.25 536 SER A C 1
ATOM 4026 O O . SER A 1 536 ? -12.086 -83.438 -59.469 1 63.25 536 SER A O 1
ATOM 4028 N N . GLN A 1 537 ? -10.727 -82.562 -57.969 1 59.47 537 GLN A N 1
ATOM 4029 C CA . GLN A 1 537 ? -9.531 -83.125 -58.594 1 59.47 537 GLN A CA 1
ATOM 4030 C C . GLN A 1 537 ? -9.438 -84.625 -58.25 1 59.47 537 GLN A C 1
ATOM 4032 O O . GLN A 1 537 ? -9.016 -85.438 -59.094 1 59.47 537 GLN A O 1
ATOM 4037 N N . ARG A 1 538 ? -9.766 -85.062 -57.094 1 58.84 538 ARG A N 1
ATOM 4038 C CA . ARG A 1 538 ? -9.82 -86.438 -56.781 1 58.84 538 ARG A CA 1
ATOM 4039 C C . ARG A 1 538 ? -10.852 -87.188 -57.625 1 58.84 538 ARG A C 1
ATOM 4041 O O . ARG A 1 538 ? -10.648 -88.312 -58.031 1 58.84 538 ARG A O 1
ATOM 4048 N N . GLU A 1 539 ? -11.922 -86.5 -57.906 1 58 539 GLU A N 1
ATOM 4049 C CA . GLU A 1 539 ? -12.93 -87.125 -58.781 1 58 539 GLU A CA 1
ATOM 4050 C C . GLU A 1 539 ? -12.398 -87.25 -60.188 1 58 539 GLU A C 1
ATOM 4052 O O . GLU A 1 539 ? -12.75 -88.25 -60.875 1 58 539 GLU A O 1
ATOM 4057 N N . LYS A 1 540 ? -11.484 -86.438 -60.719 1 58.66 540 LYS A N 1
ATOM 4058 C CA . LYS A 1 540 ? -10.945 -86.562 -62.062 1 58.66 540 LYS A CA 1
ATOM 4059 C C . LYS A 1 540 ? -9.859 -87.625 -62.125 1 58.66 540 LYS A C 1
ATOM 4061 O O . LYS A 1 540 ? -9.625 -88.188 -63.188 1 58.66 540 LYS A O 1
ATOM 4066 N N . MET A 1 541 ? -9.094 -87.75 -61.156 1 51.94 541 MET A N 1
ATOM 4067 C CA . MET A 1 541 ? -7.969 -88.688 -61.281 1 51.94 541 MET A CA 1
ATOM 4068 C C . MET A 1 541 ? -8.43 -90.125 -61.156 1 51.94 541 MET A C 1
ATOM 4070 O O . MET A 1 541 ? -7.762 -91.062 -61.656 1 51.94 541 MET A O 1
ATOM 4074 N N . ASN A 1 542 ? -9.211 -90.625 -60.188 1 41.88 542 ASN A N 1
ATOM 4075 C CA . ASN A 1 542 ? -9.523 -92 -60.156 1 41.88 542 ASN A CA 1
ATOM 4076 C C . ASN A 1 542 ? -10.844 -92.312 -60.875 1 41.88 542 ASN A C 1
ATOM 4078 O O . ASN A 1 542 ? -11.914 -92.188 -60.281 1 41.88 542 ASN A O 1
ATOM 4082 N N . PRO A 1 543 ? -10.812 -92.188 -62.312 1 42.81 543 PRO A N 1
ATOM 4083 C CA . PRO A 1 543 ? -12.039 -92.5 -63.062 1 42.81 543 PRO A CA 1
ATOM 4084 C C . PRO A 1 543 ? -12.594 -93.875 -62.719 1 42.81 543 PRO A C 1
ATOM 4086 O O . PRO A 1 543 ? -13.773 -94.125 -62.969 1 42.81 543 PRO A O 1
ATOM 4089 N N . GLU A 1 544 ? -11.547 -94.938 -62.656 1 37.69 544 GLU A N 1
ATOM 4090 C CA . GLU A 1 544 ? -11.93 -96.312 -62.938 1 37.69 544 GLU A CA 1
ATOM 4091 C C . GLU A 1 544 ? -12.898 -96.812 -61.875 1 37.69 544 GLU A C 1
ATOM 4093 O O . GLU A 1 544 ? -13.75 -97.688 -62.188 1 37.69 544 GLU A O 1
ATOM 4098 N N . VAL A 1 545 ? -12.406 -96.875 -60.625 1 36.34 545 VAL A N 1
ATOM 4099 C CA . VAL A 1 545 ? -12.812 -98 -59.844 1 36.34 545 VAL A CA 1
ATOM 4100 C C . VAL A 1 545 ? -14.305 -97.875 -59.5 1 36.34 545 VAL A C 1
ATOM 4102 O O . VAL A 1 545 ? -14.812 -98.625 -58.656 1 36.34 545 VAL A O 1
ATOM 4105 N N . THR A 1 546 ? -14.969 -96.812 -59.938 1 33 546 THR A N 1
ATOM 4106 C CA . THR A 1 546 ? -16.281 -96.75 -59.312 1 33 546 THR A CA 1
ATOM 4107 C C . THR A 1 546 ? -17.234 -97.75 -59.969 1 33 546 THR A C 1
ATOM 4109 O O . THR A 1 546 ? -18.453 -97.625 -59.75 1 33 546 THR A O 1
ATOM 4112 N N . ASP A 1 547 ? -16.562 -98.688 -60.875 1 30.52 547 ASP A N 1
ATOM 4113 C CA . ASP A 1 547 ? -17.672 -99.375 -61.5 1 30.52 547 ASP A CA 1
ATOM 4114 C C . ASP A 1 547 ? -18.5 -100.188 -60.469 1 30.52 547 ASP A C 1
ATOM 4116 O O . ASP A 1 547 ? -19.719 -100.312 -60.656 1 30.52 547 ASP A O 1
ATOM 4120 N N . ALA A 1 548 ? -17.719 -101.125 -59.812 1 28.91 548 ALA A N 1
ATOM 4121 C CA . ALA A 1 548 ? -18.344 -102.438 -59.594 1 28.91 548 ALA A CA 1
ATOM 4122 C C . ALA A 1 548 ? -19.547 -102.312 -58.656 1 28.91 548 ALA A C 1
ATOM 4124 O O . ALA A 1 548 ? -20.578 -103 -58.875 1 28.91 548 ALA A O 1
ATOM 4125 N N . THR A 1 549 ? -19.281 -102.062 -57.344 1 30.12 549 THR A N 1
ATOM 4126 C CA . THR A 1 549 ? -20.188 -102.562 -56.344 1 30.12 549 THR A CA 1
ATOM 4127 C C . THR A 1 549 ? -21.547 -101.875 -56.375 1 30.12 549 THR A C 1
ATOM 4129 O O . THR A 1 549 ? -21.75 -100.875 -55.719 1 30.12 549 THR A O 1
ATOM 4132 N N . ASP A 1 550 ? -22.031 -101.625 -57.562 1 27.7 550 ASP A N 1
ATOM 4133 C CA . ASP A 1 550 ? -23.234 -100.812 -57.719 1 27.7 550 ASP A CA 1
ATOM 4134 C C . ASP A 1 550 ? -24.438 -101.5 -57.062 1 27.7 550 ASP A C 1
ATOM 4136 O O . ASP A 1 550 ? -25.547 -100.938 -57.031 1 27.7 550 ASP A O 1
ATOM 4140 N N . THR A 1 551 ? -24.391 -102.938 -57.094 1 26.86 551 THR A N 1
ATOM 4141 C CA . THR A 1 551 ? -25.688 -103.562 -57.344 1 26.86 551 THR A CA 1
ATOM 4142 C C . THR A 1 551 ? -26.609 -103.375 -56.156 1 26.86 551 THR A C 1
ATOM 4144 O O . THR A 1 551 ? -27.797 -103.062 -56.312 1 26.86 551 THR A O 1
ATOM 4147 N N . PHE A 1 552 ? -26.375 -104.188 -55.031 1 24.19 552 PHE A N 1
ATOM 4148 C CA . PHE A 1 552 ? -27.547 -104.812 -54.406 1 24.19 552 PHE A CA 1
ATOM 4149 C C . PHE A 1 552 ? -28.438 -103.75 -53.781 1 24.19 552 PHE A C 1
ATOM 4151 O O . PHE A 1 552 ? -29.672 -103.812 -53.844 1 24.19 552 PHE A O 1
ATOM 4158 N N . GLU A 1 553 ? -27.844 -103.062 -52.688 1 22.14 553 GLU A N 1
ATOM 4159 C CA . GLU A 1 553 ? -28.734 -102.938 -51.531 1 22.14 553 GLU A CA 1
ATOM 4160 C C . GLU A 1 553 ? -29.828 -101.875 -51.812 1 22.14 553 GLU A C 1
ATOM 4162 O O . GLU A 1 553 ? -29.609 -100.688 -51.719 1 22.14 553 GLU A O 1
ATOM 4167 N N . ASP A 1 554 ? -30.469 -101.875 -52.938 1 23.23 554 ASP A N 1
ATOM 4168 C CA . ASP A 1 554 ? -31.391 -100.812 -53.406 1 23.23 554 ASP A CA 1
ATOM 4169 C C . ASP A 1 554 ? -32.625 -100.75 -52.5 1 23.23 554 ASP A C 1
ATOM 4171 O O . ASP A 1 554 ? -33.625 -100.125 -52.844 1 23.23 554 ASP A O 1
ATOM 4175 N N . VAL A 1 555 ? -32.875 -101.688 -51.594 1 20.72 555 VAL A N 1
ATOM 4176 C CA . VAL A 1 555 ? -34.281 -101.938 -51.375 1 20.72 555 VAL A CA 1
ATOM 4177 C C . VAL A 1 555 ? -34.906 -100.625 -50.812 1 20.72 555 VAL A C 1
ATOM 4179 O O . VAL A 1 555 ? -35.906 -100.125 -51.344 1 20.72 555 VAL A O 1
ATOM 4182 N N . GLY A 1 556 ? -35.438 -100.562 -49.531 1 17.62 556 GLY A N 1
ATOM 4183 C CA . GLY A 1 556 ? -36.781 -100.312 -49.062 1 17.62 556 GLY A CA 1
ATOM 4184 C C . GLY A 1 556 ? -37.094 -98.875 -48.875 1 17.62 556 GLY A C 1
ATOM 4185 O O . GLY A 1 556 ? -38.25 -98.438 -48.938 1 17.62 556 GLY A O 1
ATOM 4186 N N . GLN A 1 557 ? -36.219 -98.062 -48.188 1 17.69 557 GLN A N 1
ATOM 4187 C CA . GLN A 1 557 ? -36.938 -97.188 -47.25 1 17.69 557 GLN A CA 1
ATOM 4188 C C . GLN A 1 557 ? -37.594 -96 -48 1 17.69 557 GLN A C 1
ATOM 4190 O O . GLN A 1 557 ? -36.906 -95.125 -48.531 1 17.69 557 GLN A O 1
ATOM 4195 N N . GLU A 1 558 ? -38.719 -96.125 -48.594 1 17.56 558 GLU A N 1
ATOM 4196 C CA . GLU A 1 558 ? -39.531 -95.188 -49.406 1 17.56 558 GLU A CA 1
ATOM 4197 C C . GLU A 1 558 ? -39.969 -94 -48.594 1 17.56 558 GLU A C 1
ATOM 4199 O O . GLU A 1 558 ? -40.531 -93.062 -49.156 1 17.56 558 GLU A O 1
ATOM 4204 N N . ALA A 1 559 ? -39.906 -93.875 -47.281 1 17.45 559 ALA A N 1
ATOM 4205 C CA . ALA A 1 559 ? -41.125 -93.188 -46.875 1 17.45 559 ALA A CA 1
ATOM 4206 C C . ALA A 1 559 ? -41.094 -91.75 -47.406 1 17.45 559 ALA A C 1
ATOM 4208 O O . ALA A 1 559 ? -40.031 -91.188 -47.75 1 17.45 559 ALA A O 1
ATOM 4209 N N . ALA A 1 560 ? -42.062 -90.812 -46.719 1 17.67 560 ALA A N 1
ATOM 4210 C CA . ALA A 1 560 ? -43.062 -89.812 -47 1 17.67 560 ALA A CA 1
ATOM 4211 C C . ALA A 1 560 ? -42.438 -88.438 -47.156 1 17.67 560 ALA A C 1
ATOM 4213 O O . ALA A 1 560 ? -41.531 -88.062 -46.406 1 17.67 560 ALA A O 1
ATOM 4214 N N . LYS A 1 561 ? -42.75 -87.688 -48.281 1 18.98 561 LYS A N 1
ATOM 4215 C CA . LYS A 1 561 ? -42.531 -86.5 -49.062 1 18.98 561 LYS A CA 1
ATOM 4216 C C . LYS A 1 561 ? -43.156 -85.25 -48.406 1 18.98 561 LYS A C 1
ATOM 4218 O O . LYS A 1 561 ? -43.531 -84.312 -49.062 1 18.98 561 LYS A O 1
ATOM 4223 N N . PRO A 1 562 ? -43 -84.875 -47.094 1 17.64 562 PRO A N 1
ATOM 4224 C CA . PRO A 1 562 ? -44.062 -83.875 -46.844 1 17.64 562 PRO A CA 1
ATOM 4225 C C . PRO A 1 562 ? -43.844 -82.562 -47.625 1 17.64 562 PRO A C 1
ATOM 4227 O O . PRO A 1 562 ? -42.688 -82.188 -47.906 1 17.64 562 PRO A O 1
ATOM 4230 N N . VAL A 1 563 ? -44.938 -81.812 -48.188 1 16.34 563 VAL A N 1
ATOM 4231 C CA . VAL A 1 563 ? -45.406 -80.812 -49.188 1 16.34 563 VAL A CA 1
ATOM 4232 C C . VAL A 1 563 ? -45.219 -79.438 -48.656 1 16.34 563 VAL A C 1
ATOM 4234 O O . VAL A 1 563 ? -45.406 -78.438 -49.375 1 16.34 563 VAL A O 1
ATOM 4237 N N . LEU A 1 564 ? -44.562 -79 -47.625 1 16.73 564 LEU A N 1
ATOM 4238 C CA . LEU A 1 564 ? -45.219 -77.75 -47.125 1 16.73 564 LEU A CA 1
ATOM 4239 C C . LEU A 1 564 ? -45.062 -76.625 -48.125 1 16.73 564 LEU A C 1
ATOM 4241 O O . LEU A 1 564 ? -44.031 -76.5 -48.781 1 16.73 564 LEU A O 1
ATOM 4245 N N . PRO A 1 565 ? -46.031 -75.625 -48.188 1 17 565 PRO A N 1
ATOM 4246 C CA . PRO A 1 565 ? -46.688 -74.688 -49.094 1 17 565 PRO A CA 1
ATOM 4247 C C . PRO A 1 565 ? -45.844 -73.438 -49.375 1 17 565 PRO A C 1
ATOM 4249 O O . PRO A 1 565 ? -44.875 -73.188 -48.656 1 17 565 PRO A O 1
ATOM 4252 N N . GLU A 1 566 ? -46.531 -72.188 -49.906 1 16.42 566 GLU A N 1
ATOM 4253 C CA . GLU A 1 566 ? -46.656 -71.25 -51 1 16.42 566 GLU A CA 1
ATOM 4254 C C . GLU A 1 566 ? -46.188 -69.875 -50.594 1 16.42 566 GLU A C 1
ATOM 4256 O O . GLU A 1 566 ? -47.031 -69 -50.25 1 16.42 566 GLU A O 1
ATOM 4261 N N . LEU A 1 567 ? -45.312 -69.5 -49.812 1 15.99 567 LEU A N 1
ATOM 4262 C CA . LEU A 1 567 ? -45.406 -68.125 -49.281 1 15.99 567 LEU A CA 1
ATOM 4263 C C . LEU A 1 567 ? -45 -67.125 -50.344 1 15.99 567 LEU A C 1
ATOM 4265 O O . LEU A 1 567 ? -43.875 -67.125 -50.844 1 15.99 567 LEU A O 1
ATOM 4269 N N . GLN A 1 568 ? -45.906 -66.375 -51.125 1 15.77 568 GLN A N 1
ATOM 4270 C CA . GLN A 1 568 ? -45.938 -65.562 -52.281 1 15.77 568 GLN A CA 1
ATOM 4271 C C . GLN A 1 568 ? -45.406 -64.125 -51.969 1 15.77 568 GLN A C 1
ATOM 4273 O O . GLN A 1 568 ? -45.25 -63.312 -52.875 1 15.77 568 GLN A O 1
ATOM 4278 N N . VAL A 1 569 ? -45 -63.594 -50.844 1 18.19 569 VAL A N 1
ATOM 4279 C CA . VAL A 1 569 ? -45.469 -62.188 -50.688 1 18.19 569 VAL A CA 1
ATOM 4280 C C . VAL A 1 569 ? -44.656 -61.281 -51.625 1 18.19 569 VAL A C 1
ATOM 4282 O O . VAL A 1 569 ? -43.469 -61.5 -51.812 1 18.19 569 VAL A O 1
ATOM 4285 N N . GLU A 1 570 ? -45.219 -60.125 -52.188 1 16.72 570 GLU A N 1
ATOM 4286 C CA . GLU A 1 570 ? -45.344 -59.188 -53.281 1 16.72 570 GLU A CA 1
ATOM 4287 C C . GLU A 1 570 ? -44.375 -58 -53.094 1 16.72 570 GLU A C 1
ATOM 4289 O O . GLU A 1 570 ? -44.656 -57.125 -52.25 1 16.72 570 GLU A O 1
ATOM 4294 N N . ALA A 1 571 ? -43.156 -58.094 -52.906 1 16.58 571 ALA A N 1
ATOM 4295 C CA . ALA A 1 571 ? -42.281 -56.969 -52.531 1 16.58 571 ALA A CA 1
ATOM 4296 C C . ALA A 1 571 ? -42.125 -55.969 -53.656 1 16.58 571 ALA A C 1
ATOM 4298 O O . ALA A 1 571 ? -41.438 -56.281 -54.656 1 16.58 571 ALA A O 1
ATOM 4299 N N . ALA A 1 572 ? -43.156 -55.125 -53.812 1 15.7 572 ALA A N 1
ATOM 4300 C CA . ALA A 1 572 ? -43.344 -54.25 -54.938 1 15.7 572 ALA A CA 1
ATOM 4301 C C . ALA A 1 572 ? -42.125 -53.312 -55.125 1 15.7 572 ALA A C 1
ATOM 4303 O O . ALA A 1 572 ? -41.25 -53.281 -54.281 1 15.7 572 ALA A O 1
ATOM 4304 N N . GLY A 1 573 ? -42.344 -51.906 -54.938 1 16.34 573 GLY A N 1
ATOM 4305 C CA . GLY A 1 573 ? -42.344 -50.812 -55.906 1 16.34 573 GLY A CA 1
ATOM 4306 C C . GLY A 1 573 ? -41.031 -50.031 -55.938 1 16.34 573 GLY A C 1
ATOM 4307 O O . GLY A 1 573 ? -40.438 -49.781 -54.875 1 16.34 573 GLY A O 1
ATOM 4308 N N . ALA A 1 574 ? -40.344 -49.844 -56.906 1 16.19 574 ALA A N 1
ATOM 4309 C CA . ALA A 1 574 ? -39.031 -49.594 -57.5 1 16.19 574 ALA A CA 1
ATOM 4310 C C . ALA A 1 574 ? -38.625 -48.125 -57.281 1 16.19 574 ALA A C 1
ATOM 4312 O O . ALA A 1 574 ? -37.5 -47.844 -56.875 1 16.19 574 ALA A O 1
ATOM 4313 N N . ALA A 1 575 ? -39.531 -47.125 -57.688 1 15.73 575 ALA A N 1
ATOM 4314 C CA . ALA A 1 575 ? -38.938 -46.438 -58.844 1 15.73 575 ALA A CA 1
ATOM 4315 C C . ALA A 1 575 ? -37.969 -45.344 -58.406 1 15.73 575 ALA A C 1
ATOM 4317 O O . ALA A 1 575 ? -36.812 -45.344 -58.812 1 15.73 575 ALA A O 1
ATOM 4318 N N . GLN A 1 576 ? -38.438 -44 -58.344 1 16.67 576 GLN A N 1
ATOM 4319 C CA . GLN A 1 576 ? -38.156 -42.875 -59.219 1 16.67 576 GLN A CA 1
ATOM 4320 C C . GLN A 1 576 ? -37.094 -41.938 -58.594 1 16.67 576 GLN A C 1
ATOM 4322 O O . GLN A 1 576 ? -37.312 -41.375 -57.531 1 16.67 576 GLN A O 1
ATOM 4327 N N . ALA A 1 577 ? -35.781 -42.031 -58.875 1 18.22 577 ALA A N 1
ATOM 4328 C CA . ALA A 1 577 ? -34.594 -41.406 -58.312 1 18.22 577 ALA A CA 1
ATOM 4329 C C . ALA A 1 577 ? -34.5 -39.938 -58.75 1 18.22 577 ALA A C 1
ATOM 4331 O O . ALA A 1 577 ? -33.781 -39.625 -59.688 1 18.22 577 ALA A O 1
ATOM 4332 N N . GLY A 1 578 ? -35.781 -39.25 -58.688 1 16.73 578 GLY A N 1
ATOM 4333 C CA . GLY A 1 578 ? -35.719 -37.969 -59.375 1 16.73 578 GLY A CA 1
ATOM 4334 C C . GLY A 1 578 ? -34.562 -37.094 -58.906 1 16.73 578 GLY A C 1
ATOM 4335 O O . GLY A 1 578 ? -34.406 -36.875 -57.688 1 16.73 578 GLY A O 1
ATOM 4336 N N . THR A 1 579 ? -33.562 -37.062 -59.531 1 18.75 579 THR A N 1
ATOM 4337 C CA . THR A 1 579 ? -32.188 -36.562 -59.406 1 18.75 579 THR A CA 1
ATOM 4338 C C . THR A 1 579 ? -32.188 -35.062 -59.156 1 18.75 579 THR A C 1
ATOM 4340 O O . THR A 1 579 ? -31.469 -34.562 -58.281 1 18.75 579 THR A O 1
ATOM 4343 N N . LYS A 1 580 ? -32.75 -34.281 -60.031 1 16.66 580 LYS A N 1
ATOM 4344 C CA . LYS A 1 580 ? -31.844 -33.344 -60.719 1 16.66 580 LYS A CA 1
ATOM 4345 C C . LYS A 1 580 ? -31.562 -32.125 -59.875 1 16.66 580 LYS A C 1
ATOM 4347 O O . LYS A 1 580 ? -30.406 -31.75 -59.688 1 16.66 580 LYS A O 1
ATOM 4352 N N . SER A 1 581 ? -32.5 -31.031 -59.906 1 16.58 581 SER A N 1
ATOM 4353 C CA . SER A 1 581 ? -32.344 -29.734 -60.562 1 16.58 581 SER A CA 1
ATOM 4354 C C . SER A 1 581 ? -31.828 -28.672 -59.562 1 16.58 581 SER A C 1
ATOM 4356 O O . SER A 1 581 ? -32.562 -28.25 -58.688 1 16.58 581 SER A O 1
ATOM 4358 N N . LEU A 1 582 ? -30.656 -28.688 -59.031 1 18.42 582 LEU A N 1
ATOM 4359 C CA . LEU A 1 582 ? -30.203 -27.719 -58.031 1 18.42 582 LEU A CA 1
ATOM 4360 C C . LEU A 1 582 ? -30.109 -26.312 -58.625 1 18.42 582 LEU A C 1
ATOM 4362 O O . LEU A 1 582 ? -29.234 -26.062 -59.469 1 18.42 582 LEU A O 1
ATOM 4366 N N . ALA A 1 583 ? -31.281 -25.766 -58.969 1 16.95 583 ALA A N 1
ATOM 4367 C CA . ALA A 1 583 ? -31.359 -24.469 -59.656 1 16.95 583 ALA A CA 1
ATOM 4368 C C . ALA A 1 583 ? -30.438 -23.453 -59 1 16.95 583 ALA A C 1
ATOM 4370 O O . ALA A 1 583 ? -30.484 -23.25 -57.781 1 16.95 583 ALA A O 1
ATOM 4371 N N . ARG A 1 584 ? -29.375 -23.062 -59.625 1 17.81 584 ARG A N 1
ATOM 4372 C CA . ARG A 1 584 ? -28.219 -22.188 -59.562 1 17.81 584 ARG A CA 1
ATOM 4373 C C . ARG A 1 584 ? -28.641 -20.734 -59.375 1 17.81 584 ARG A C 1
ATOM 4375 O O . ARG A 1 584 ? -27.859 -19.922 -58.844 1 17.81 584 ARG A O 1
ATOM 4382 N N . ASP A 1 585 ? -29.719 -20.375 -60.031 1 16.27 585 ASP A N 1
ATOM 4383 C CA . ASP A 1 585 ? -29.375 -19.234 -60.875 1 16.27 585 ASP A CA 1
ATOM 4384 C C . ASP A 1 585 ? -28.844 -18.078 -60.031 1 16.27 585 ASP A C 1
ATOM 4386 O O . ASP A 1 585 ? -27.734 -17.609 -60.25 1 16.27 585 ASP A O 1
ATOM 4390 N N . GLU A 1 586 ? -29.703 -16.938 -60.125 1 16.38 586 GLU A N 1
ATOM 4391 C CA . GLU A 1 586 ? -29.641 -15.562 -60.625 1 16.38 586 GLU A CA 1
ATOM 4392 C C . GLU A 1 586 ? -29.234 -14.594 -59.5 1 16.38 586 GLU A C 1
ATOM 4394 O O . GLU A 1 586 ? -29.922 -14.477 -58.5 1 16.38 586 GLU A O 1
ATOM 4399 N N . VAL A 1 587 ? -27.938 -14.359 -59.25 1 18.95 587 VAL A N 1
ATOM 4400 C CA . VAL A 1 587 ? -27.328 -13.391 -58.344 1 18.95 587 VAL A CA 1
ATOM 4401 C C . VAL A 1 587 ? -27.906 -12 -58.594 1 18.95 587 VAL A C 1
ATOM 4403 O O . VAL A 1 587 ? -27.266 -10.992 -58.281 1 18.95 587 VAL A O 1
ATOM 4406 N N . ASN A 1 588 ? -29.047 -11.867 -59.438 1 15.88 588 ASN A N 1
ATOM 4407 C CA . ASN A 1 588 ? -28.984 -10.586 -60.125 1 15.88 588 ASN A CA 1
ATOM 4408 C C . ASN A 1 588 ? -28.625 -9.453 -59.188 1 15.88 588 ASN A C 1
ATOM 4410 O O . ASN A 1 588 ? -28.625 -9.648 -57.969 1 15.88 588 ASN A O 1
ATOM 4414 N N . ALA A 1 589 ? -29.5 -8.289 -59.438 1 16.59 589 ALA A N 1
ATOM 4415 C CA . ALA A 1 589 ? -29.516 -6.883 -59.812 1 16.59 589 ALA A CA 1
ATOM 4416 C C . ALA A 1 589 ? -29.281 -5.973 -58.625 1 16.59 589 ALA A C 1
ATOM 4418 O O . ALA A 1 589 ? -29.469 -6.391 -57.469 1 16.59 589 ALA A O 1
ATOM 4419 N N . LYS A 1 590 ? -29.328 -4.578 -59 1 17.64 590 LYS A N 1
ATOM 4420 C CA . LYS A 1 590 ? -28.812 -3.211 -59 1 17.64 590 LYS A CA 1
ATOM 4421 C C . LYS A 1 590 ? -29.094 -2.523 -57.656 1 17.64 590 LYS A C 1
ATOM 4423 O O . LYS A 1 590 ? -28.156 -2.037 -57 1 17.64 590 LYS A O 1
ATOM 4428 N N . GLU A 1 591 ? -29.734 -1.421 -57.875 1 16.62 591 GLU A N 1
ATOM 4429 C CA . GLU A 1 591 ? -29.609 0.027 -57.719 1 16.62 591 GLU A CA 1
ATOM 4430 C C . GLU A 1 591 ? -30.203 0.509 -56.406 1 16.62 591 GLU A C 1
ATOM 4432 O O . GLU A 1 591 ? -29.656 1.405 -55.781 1 16.62 591 GLU A O 1
ATOM 4437 N N . ASP A 1 592 ? -31.516 0.124 -56.25 1 17.05 592 ASP A N 1
ATOM 4438 C CA . ASP A 1 592 ? -32.406 1.279 -56.125 1 17.05 592 ASP A CA 1
ATOM 4439 C C . ASP A 1 592 ? -32.219 1.99 -54.812 1 17.05 592 ASP A C 1
ATOM 4441 O O . ASP A 1 592 ? -31.781 1.378 -53.812 1 17.05 592 ASP A O 1
ATOM 4445 N N . GLU A 1 593 ? -32.719 3.207 -54.906 1 17.66 593 GLU A N 1
ATOM 4446 C CA . GLU A 1 593 ? -32.906 4.59 -54.469 1 17.66 593 GLU A CA 1
ATOM 4447 C C . GLU A 1 593 ? -33.562 4.66 -53.094 1 17.66 593 GLU A C 1
ATOM 4449 O O . GLU A 1 593 ? -34.812 4.762 -53 1 17.66 593 GLU A O 1
ATOM 4454 N N . VAL A 1 594 ? -33.469 3.537 -52.406 1 17.31 594 VAL A N 1
ATOM 4455 C CA . VAL A 1 594 ? -34.5 3.865 -51.438 1 17.31 594 VAL A CA 1
ATOM 4456 C C . VAL A 1 594 ? -34.375 5.328 -51.031 1 17.31 594 VAL A C 1
ATOM 4458 O O . VAL A 1 594 ? -33.344 5.734 -50.469 1 17.31 594 VAL A O 1
ATOM 4461 N N . GLU A 1 595 ? -35.219 6.293 -51.719 1 16.53 595 GLU A N 1
ATOM 4462 C CA . GLU A 1 595 ? -35.812 7.621 -51.625 1 16.53 595 GLU A CA 1
ATOM 4463 C C . GLU A 1 595 ? -35.875 8.109 -50.188 1 16.53 595 GLU A C 1
ATOM 4465 O O . GLU A 1 595 ? -35.406 9.211 -49.875 1 16.53 595 GLU A O 1
ATOM 4470 N N . ASP A 1 596 ? -37.125 8.547 -50.031 1 16.78 596 ASP A N 1
ATOM 4471 C CA . ASP A 1 596 ? -37.781 9.789 -49.656 1 16.78 596 ASP A CA 1
ATOM 4472 C C . ASP A 1 596 ? -38 9.867 -48.156 1 16.78 596 ASP A C 1
ATOM 4474 O O . ASP A 1 596 ? -39.062 10.297 -47.719 1 16.78 596 ASP A O 1
ATOM 4478 N N . CYS A 1 597 ? -37.438 8.875 -47.469 1 15.53 597 CYS A N 1
ATOM 4479 C CA . CYS A 1 597 ? -38.219 9.18 -46.281 1 15.53 597 CYS A CA 1
ATOM 4480 C C . CYS A 1 597 ? -38.344 10.68 -46.094 1 15.53 597 CYS A C 1
ATOM 4482 O O . CYS A 1 597 ? -37.438 11.438 -46.375 1 15.53 597 CYS A O 1
ATOM 4484 N N . LEU A 1 598 ? -39.5 11.062 -45.375 1 16.31 598 LEU A N 1
ATOM 4485 C CA . LEU A 1 598 ? -40.469 12.062 -44.938 1 16.31 598 LEU A CA 1
ATOM 4486 C C . LEU A 1 598 ? -39.75 13.305 -44.375 1 16.31 598 LEU A C 1
ATOM 4488 O O . LEU A 1 598 ? -38.656 13.195 -43.812 1 16.31 598 LEU A O 1
ATOM 4492 N N . GLN A 1 599 ? -40.406 14.484 -44.625 1 16.36 599 GLN A N 1
ATOM 4493 C CA . GLN A 1 599 ? -40.75 15.891 -44.469 1 16.36 599 GLN A CA 1
ATOM 4494 C C . GLN A 1 599 ? -40.781 16.266 -43 1 16.36 599 GLN A C 1
ATOM 4496 O O . GLN A 1 599 ? -41.188 17.391 -42.656 1 16.36 599 GLN A O 1
ATOM 4501 N N . VAL A 1 600 ? -40.562 15.578 -41.969 1 18.27 600 VAL A N 1
ATOM 4502 C CA . VAL A 1 600 ? -41.188 16.375 -40.906 1 18.27 600 VAL A CA 1
ATOM 4503 C C . VAL A 1 600 ? -40.625 17.797 -40.938 1 18.27 600 VAL A C 1
ATOM 4505 O O . VAL A 1 600 ? -39.406 17.969 -41.031 1 18.27 600 VAL A O 1
ATOM 4508 N N . SER A 1 601 ? -41.531 18.938 -41 1 17.12 601 SER A N 1
ATOM 4509 C CA . SER A 1 601 ? -41.781 20.375 -40.969 1 17.12 601 SER A CA 1
ATOM 4510 C C . SER A 1 601 ? -40.875 21.062 -39.938 1 17.12 601 SER A C 1
ATOM 4512 O O . SER A 1 601 ? -40.25 20.406 -39.094 1 17.12 601 SER A O 1
ATOM 4514 N N . PRO A 1 602 ? -41.688 22.078 -39.031 1 21.83 602 PRO A N 1
ATOM 4515 C CA . PRO A 1 602 ? -41.562 23.5 -38.781 1 21.83 602 PRO A CA 1
ATOM 4516 C C . PRO A 1 602 ? -40.594 23.812 -37.625 1 21.83 602 PRO A C 1
ATOM 4518 O O . PRO A 1 602 ? -39.844 24.781 -37.688 1 21.83 602 PRO A O 1
ATOM 4521 N N . ILE A 1 603 ? -40.281 23.531 -36.312 1 21.34 603 ILE A N 1
ATOM 4522 C CA . ILE A 1 603 ? -39.906 24.844 -35.781 1 21.34 603 ILE A CA 1
ATOM 4523 C C . ILE A 1 603 ? -38.531 25.234 -36.375 1 21.34 603 ILE A C 1
ATOM 4525 O O . ILE A 1 603 ? -37.656 24.406 -36.5 1 21.34 603 ILE A O 1
ATOM 4529 N N . MET B 1 1 ? -62.281 76.875 9.219 1 31.72 1 MET B N 1
ATOM 4530 C CA . MET B 1 1 ? -60.906 76.625 9.617 1 31.72 1 MET B CA 1
ATOM 4531 C C . MET B 1 1 ? -60.594 75.125 9.508 1 31.72 1 MET B C 1
ATOM 4533 O O . MET B 1 1 ? -61.25 74.312 10.172 1 31.72 1 MET B O 1
ATOM 4537 N N . GLN B 1 2 ? -60.312 74.688 8.328 1 38.84 2 GLN B N 1
ATOM 4538 C CA . GLN B 1 2 ? -60.156 73.312 7.895 1 38.84 2 GLN B CA 1
ATOM 4539 C C . GLN B 1 2 ? -58.938 72.625 8.578 1 38.84 2 GLN B C 1
ATOM 4541 O O . GLN B 1 2 ? -57.875 73.25 8.641 1 38.84 2 GLN B O 1
ATOM 4546 N N . PRO B 1 3 ? -59.156 71.688 9.523 1 45.25 3 PRO B N 1
ATOM 4547 C CA . PRO B 1 3 ? -58.094 71 10.242 1 45.25 3 PRO B CA 1
ATOM 4548 C C . PRO B 1 3 ? -57.094 70.312 9.305 1 45.25 3 PRO B C 1
ATOM 4550 O O . PRO B 1 3 ? -57.5 69.562 8.375 1 45.25 3 PRO B O 1
ATOM 4553 N N . GLY B 1 4 ? -55.906 70.875 8.977 1 35.94 4 GLY B N 1
ATOM 4554 C CA . GLY B 1 4 ? -54.781 70.375 8.227 1 35.94 4 GLY B CA 1
ATOM 4555 C C . GLY B 1 4 ? -54.219 69.062 8.812 1 35.94 4 GLY B C 1
ATOM 4556 O O . GLY B 1 4 ? -53.875 69.062 9.992 1 35.94 4 GLY B O 1
ATOM 4557 N N . LEU B 1 5 ? -54.656 67.938 8.297 1 38.84 5 LEU B N 1
ATOM 4558 C CA . LEU B 1 5 ? -54.125 66.625 8.617 1 38.84 5 LEU B CA 1
ATOM 4559 C C . LEU B 1 5 ? -52.625 66.562 8.406 1 38.84 5 LEU B C 1
ATOM 4561 O O . LEU B 1 5 ? -52.156 66.688 7.277 1 38.84 5 LEU B O 1
ATOM 4565 N N . LEU B 1 6 ? -51.844 67 9.367 1 36.19 6 LEU B N 1
ATOM 4566 C CA . LEU B 1 6 ? -50.375 66.75 9.359 1 36.19 6 LEU B CA 1
ATOM 4567 C C . LEU B 1 6 ? -50.062 65.25 9.219 1 36.19 6 LEU B C 1
ATOM 4569 O O . LEU B 1 6 ? -50.406 64.5 10.094 1 36.19 6 LEU B O 1
ATOM 4573 N N . LEU B 1 7 ? -49.969 64.75 8 1 36.69 7 LEU B N 1
ATOM 4574 C CA . LEU B 1 7 ? -49.406 63.469 7.703 1 36.69 7 LEU B CA 1
ATOM 4575 C C . LEU B 1 7 ? -47.969 63.344 8.203 1 36.69 7 LEU B C 1
ATOM 4577 O O . LEU B 1 7 ? -47.062 64.062 7.691 1 36.69 7 LEU B O 1
ATOM 4581 N N . ALA B 1 8 ? -47.781 63.125 9.469 1 36.53 8 ALA B N 1
ATOM 4582 C CA . ALA B 1 8 ? -46.438 62.75 9.953 1 36.53 8 ALA B CA 1
ATOM 4583 C C . ALA B 1 8 ? -45.875 61.594 9.133 1 36.53 8 ALA B C 1
ATOM 4585 O O . ALA B 1 8 ? -46.438 60.5 9.102 1 36.53 8 ALA B O 1
ATOM 4586 N N . LEU B 1 9 ? -45.188 61.938 8.07 1 33.78 9 LEU B N 1
ATOM 4587 C CA . LEU B 1 9 ? -44.312 61.031 7.371 1 33.78 9 LEU B CA 1
ATOM 4588 C C . LEU B 1 9 ? -43.406 60.281 8.352 1 33.78 9 LEU B C 1
ATOM 4590 O O . LEU B 1 9 ? -42.562 60.875 8.992 1 33.78 9 LEU B O 1
ATOM 4594 N N . LEU B 1 10 ? -43.969 59.281 9.055 1 34.06 10 LEU B N 1
ATOM 4595 C CA . LEU B 1 10 ? -43.125 58.344 9.75 1 34.06 10 LEU B CA 1
ATOM 4596 C C . LEU B 1 10 ? -42 57.844 8.836 1 34.06 10 LEU B C 1
ATOM 4598 O O . LEU B 1 10 ? -42.25 57.125 7.871 1 34.06 10 LEU B O 1
ATOM 4602 N N . LEU B 1 11 ? -40.969 58.625 8.656 1 33.66 11 LEU B N 1
ATOM 4603 C CA . LEU B 1 11 ? -39.75 58.125 8.055 1 33.66 11 LEU B CA 1
ATOM 4604 C C . LEU B 1 11 ? -39.344 56.781 8.703 1 33.66 11 LEU B C 1
ATOM 4606 O O . LEU B 1 11 ? -39.219 56.719 9.93 1 33.66 11 LEU B O 1
ATOM 4610 N N . PRO B 1 12 ? -39.656 55.656 8.07 1 36.09 12 PRO B N 1
ATOM 4611 C CA . PRO B 1 12 ? -39.125 54.469 8.672 1 36.09 12 PRO B CA 1
ATOM 4612 C C . PRO B 1 12 ? -37.625 54.594 9.055 1 36.09 12 PRO B C 1
ATOM 4614 O O . PRO B 1 12 ? -36.844 55.188 8.297 1 36.09 12 PRO B O 1
ATOM 4617 N N . LYS B 1 13 ? -37.406 54.844 10.336 1 39.44 13 LYS B N 1
ATOM 4618 C CA . LYS B 1 13 ? -36.031 54.719 10.828 1 39.44 13 LYS B CA 1
ATOM 4619 C C . LYS B 1 13 ? -35.281 53.625 10.102 1 39.44 13 LYS B C 1
ATOM 4621 O O . LYS B 1 13 ? -35.844 52.531 9.875 1 39.44 13 LYS B O 1
ATOM 4626 N N . ALA B 1 14 ? -34.312 53.969 9.328 1 36.75 14 ALA B N 1
ATOM 4627 C CA . ALA B 1 14 ? -33.312 53.062 8.789 1 36.75 14 ALA B CA 1
ATOM 4628 C C . ALA B 1 14 ? -32.969 51.969 9.805 1 36.75 14 ALA B C 1
ATOM 4630 O O . ALA B 1 14 ? -32.469 52.281 10.898 1 36.75 14 ALA B O 1
ATOM 4631 N N . ALA B 1 15 ? -33.812 51 9.984 1 37.44 15 ALA B N 1
ATOM 4632 C CA . ALA B 1 15 ? -33.469 49.781 10.719 1 37.44 15 ALA B CA 1
ATOM 4633 C C . ALA B 1 15 ? -32 49.438 10.523 1 37.44 15 ALA B C 1
ATOM 4635 O O . ALA B 1 15 ? -31.516 49.344 9.391 1 37.44 15 ALA B O 1
ATOM 4636 N N . GLY B 1 16 ? -31.141 49.938 11.43 1 38.25 16 GLY B N 1
ATOM 4637 C CA . GLY B 1 16 ? -29.734 49.562 11.453 1 38.25 16 GLY B CA 1
ATOM 4638 C C . GLY B 1 16 ? -29.484 48.156 10.938 1 38.25 16 GLY B C 1
ATOM 4639 O O . GLY B 1 16 ? -30.328 47.281 11.078 1 38.25 16 GLY B O 1
ATOM 4640 N N . VAL B 1 17 ? -28.812 48.031 9.859 1 43.56 17 VAL B N 1
ATOM 4641 C CA . VAL B 1 17 ? -28.391 46.75 9.336 1 43.56 17 VAL B CA 1
ATOM 4642 C C . VAL B 1 17 ? -28.156 45.75 10.492 1 43.56 17 VAL B C 1
ATOM 4644 O O . VAL B 1 17 ? -27.359 46.031 11.398 1 43.56 17 VAL B O 1
ATOM 4647 N N . PRO B 1 18 ? -29.031 45 10.945 1 48.69 18 PRO B N 1
ATOM 4648 C CA . PRO B 1 18 ? -28.812 44.031 12.023 1 48.69 18 PRO B CA 1
ATOM 4649 C C . PRO B 1 18 ? -27.422 43.406 11.977 1 48.69 18 PRO B C 1
ATOM 4651 O O . PRO B 1 18 ? -26.891 43.156 10.891 1 48.69 18 PRO B O 1
ATOM 4654 N N . VAL B 1 19 ? -26.484 43.656 12.859 1 58.78 19 VAL B N 1
ATOM 4655 C CA . VAL B 1 19 ? -25.156 43.125 13.117 1 58.78 19 VAL B CA 1
ATOM 4656 C C . VAL B 1 19 ? -25.219 41.594 13.086 1 58.78 19 VAL B C 1
ATOM 4658 O O . VAL B 1 19 ? -25.344 40.938 14.125 1 58.78 19 VAL B O 1
ATOM 4661 N N . THR B 1 20 ? -25.719 40.938 12.008 1 69.75 20 THR B N 1
ATOM 4662 C CA . THR B 1 20 ? -26.094 39.531 12.117 1 69.75 20 THR B CA 1
ATOM 4663 C C . THR B 1 20 ? -24.969 38.625 11.641 1 69.75 20 THR B C 1
ATOM 4665 O O . THR B 1 20 ? -24.359 38.875 10.602 1 69.75 20 THR B O 1
ATOM 4668 N N . GLY B 1 21 ? -24.062 37.969 12.234 1 78.06 21 GLY B N 1
ATOM 4669 C CA . GLY B 1 21 ? -23.188 36.844 12.023 1 78.06 21 GLY B CA 1
ATOM 4670 C C . GLY B 1 21 ? -23.75 35.531 12.586 1 78.06 21 GLY B C 1
ATOM 4671 O O . GLY B 1 21 ? -24.797 35.531 13.234 1 78.06 21 GLY B O 1
ATOM 4672 N N . SER B 1 22 ? -23.203 34.531 12.156 1 81.06 22 SER B N 1
ATOM 4673 C CA . SER B 1 22 ? -23.594 33.25 12.742 1 81.06 22 SER B CA 1
ATOM 4674 C C . SER B 1 22 ? -23.625 33.344 14.266 1 81.06 22 SER B C 1
ATOM 4676 O O . SER B 1 22 ? -22.844 34.094 14.867 1 81.06 22 SER B O 1
ATOM 4678 N N . PRO B 1 23 ? -24.547 32.656 14.891 1 79.69 23 PRO B N 1
ATOM 4679 C CA . PRO B 1 23 ? -24.578 32.625 16.359 1 79.69 23 PRO B CA 1
ATOM 4680 C C . PRO B 1 23 ? -23.25 32.188 16.969 1 79.69 23 PRO B C 1
ATOM 4682 O O . PRO B 1 23 ? -22.922 32.562 18.094 1 79.69 23 PRO B O 1
ATOM 4685 N N . GLU B 1 24 ? -22.5 31.406 16.234 1 80.94 24 GLU B N 1
ATOM 4686 C CA . GLU B 1 24 ? -21.234 30.859 16.734 1 80.94 24 GLU B CA 1
ATOM 4687 C C . GLU B 1 24 ? -20.141 31.922 16.703 1 80.94 24 GLU B C 1
ATOM 4689 O O . GLU B 1 24 ? -19.094 31.766 17.328 1 80.94 24 GLU B O 1
ATOM 4694 N N . CYS B 1 25 ? -20.406 33 16 1 86.94 25 CYS B N 1
ATOM 4695 C CA . CYS B 1 25 ? -19.453 34.094 15.859 1 86.94 25 CYS B CA 1
ATOM 4696 C C . CYS B 1 25 ? -20.156 35.406 15.492 1 86.94 25 CYS B C 1
ATOM 4698 O O . CYS B 1 25 ? -20.078 35.844 14.352 1 86.94 25 CYS B O 1
ATOM 4700 N N . PRO B 1 26 ? -20.766 36.031 16.516 1 86.56 26 PRO B N 1
ATOM 4701 C CA . PRO B 1 26 ? -21.547 37.25 16.219 1 86.56 26 PRO B CA 1
ATOM 4702 C C . PRO B 1 26 ? -20.672 38.406 15.781 1 86.56 26 PRO B C 1
ATOM 4704 O O . PRO B 1 26 ? -19.578 38.594 16.312 1 86.56 26 PRO B O 1
ATOM 4707 N N . CYS B 1 27 ? -21.188 39.156 14.852 1 89.06 27 CYS B N 1
ATOM 4708 C CA . CYS B 1 27 ? -20.484 40.375 14.438 1 89.06 27 CYS B CA 1
ATOM 4709 C C . CYS B 1 27 ? -20.5 41.406 15.555 1 89.06 27 CYS B C 1
ATOM 4711 O O . CYS B 1 27 ? -21.422 41.438 16.375 1 89.06 27 CYS B O 1
ATOM 4713 N N . VAL B 1 28 ? -19.375 42.125 15.641 1 85.06 28 VAL B N 1
ATOM 4714 C CA . VAL B 1 28 ? -19.281 43.188 16.656 1 85.06 28 VAL B CA 1
ATOM 4715 C C . VAL B 1 28 ? -19.656 44.531 16.047 1 85.06 28 VAL B C 1
ATOM 4717 O O . VAL B 1 28 ? -19.484 44.75 14.844 1 85.06 28 VAL B O 1
ATOM 4720 N N . ASP B 1 29 ? -20.312 45.312 16.859 1 76.06 29 ASP B N 1
ATOM 4721 C CA . ASP B 1 29 ? -20.656 46.656 16.438 1 76.06 29 ASP B CA 1
ATOM 4722 C C . ASP B 1 29 ? -19.453 47.594 16.594 1 76.06 29 ASP B C 1
ATOM 4724 O O . ASP B 1 29 ? -19.094 47.969 17.719 1 76.06 29 ASP B O 1
ATOM 4728 N N . VAL B 1 30 ? -18.672 47.719 15.523 1 69.44 30 VAL B N 1
ATOM 4729 C CA . VAL B 1 30 ? -17.5 48.562 15.617 1 69.44 30 VAL B CA 1
ATOM 4730 C C . VAL B 1 30 ? -17.859 50 15.172 1 69.44 30 VAL B C 1
ATOM 4732 O O . VAL B 1 30 ? -18.766 50.188 14.359 1 69.44 30 VAL B O 1
ATOM 4735 N N . GLU B 1 31 ? -17.391 50.969 15.922 1 61.19 31 GLU B N 1
ATOM 4736 C CA . GLU B 1 31 ? -17.672 52.375 15.688 1 61.19 31 GLU B CA 1
ATOM 4737 C C . GLU B 1 31 ? -17.062 52.844 14.367 1 61.19 31 GLU B C 1
ATOM 4739 O O . GLU B 1 31 ? -17.359 53.938 13.891 1 61.19 31 GLU B O 1
ATOM 4744 N N . SER B 1 32 ? -16.281 52 13.742 1 55.34 32 SER B N 1
ATOM 4745 C CA . SER B 1 32 ? -15.477 52.531 12.641 1 55.34 32 SER B CA 1
ATOM 4746 C C . SER B 1 32 ? -16.297 52.656 11.359 1 55.34 32 SER B C 1
ATOM 4748 O O . SER B 1 32 ? -16.234 51.781 10.5 1 55.34 32 SER B O 1
ATOM 4750 N N . GLY B 1 33 ? -16.984 53.812 11.125 1 65.06 33 GLY B N 1
ATOM 4751 C CA . GLY B 1 33 ? -17.531 54.344 9.883 1 65.06 33 GLY B CA 1
ATOM 4752 C C . GLY B 1 33 ? -18.203 53.25 9.039 1 65.06 33 GLY B C 1
ATOM 4753 O O . GLY B 1 33 ? -18.281 53.375 7.816 1 65.06 33 GLY B O 1
ATOM 4754 N N . GLY B 1 34 ? -18.578 52.156 9.578 1 76.12 34 GLY B N 1
ATOM 4755 C CA . GLY B 1 34 ? -19.391 51.188 8.875 1 76.12 34 GLY B CA 1
ATOM 4756 C C . GLY B 1 34 ? -18.578 50 8.344 1 76.12 34 GLY B C 1
ATOM 4757 O O . GLY B 1 34 ? -19.141 48.969 8.016 1 76.12 34 GLY B O 1
ATOM 4758 N N . TYR B 1 35 ? -17.25 50.219 8.227 1 84.56 35 TYR B N 1
ATOM 4759 C CA . TYR B 1 35 ? -16.406 49.156 7.684 1 84.56 35 TYR B CA 1
ATOM 4760 C C . TYR B 1 35 ? -16.312 48 8.656 1 84.56 35 TYR B C 1
ATOM 4762 O O . TYR B 1 35 ? -15.914 48.156 9.812 1 84.56 35 TYR B O 1
ATOM 4770 N N . GLY B 1 36 ? -16.812 46.844 8.156 1 86.38 36 GLY B N 1
ATOM 4771 C CA . GLY B 1 36 ? -16.75 45.656 8.961 1 86.38 36 GLY B CA 1
ATOM 4772 C C . GLY B 1 36 ? -17.922 45.5 9.898 1 86.38 36 GLY B C 1
ATOM 4773 O O . GLY B 1 36 ? -18.016 44.531 10.648 1 86.38 36 GLY B O 1
ATOM 4774 N N . ARG B 1 37 ? -18.781 46.594 9.781 1 84.5 37 ARG B N 1
ATOM 4775 C CA . ARG B 1 37 ? -19.984 46.5 10.617 1 84.5 37 ARG B CA 1
ATOM 4776 C C . ARG B 1 37 ? -21.031 45.625 9.969 1 84.5 37 ARG B C 1
ATOM 4778 O O . ARG B 1 37 ? -21.578 45.969 8.914 1 84.5 37 ARG B O 1
ATOM 4785 N N . GLY B 1 38 ? -21.281 44.5 10.594 1 86.31 38 GLY B N 1
ATOM 4786 C CA . GLY B 1 38 ? -22.25 43.562 10.039 1 86.31 38 GLY B CA 1
ATOM 4787 C C . GLY B 1 38 ? -21.766 42.875 8.781 1 86.31 38 GLY B C 1
ATOM 4788 O O . GLY B 1 38 ? -20.734 43.25 8.211 1 86.31 38 GLY B O 1
ATOM 4789 N N . CYS B 1 39 ? -22.469 41.844 8.43 1 88.88 39 CYS B N 1
ATOM 4790 C CA . CYS B 1 39 ? -22.078 41.094 7.258 1 88.88 39 CYS B CA 1
ATOM 4791 C C . CYS B 1 39 ? -22.391 41.844 5.977 1 88.88 39 CYS B C 1
ATOM 4793 O O . CYS B 1 39 ? -23.562 42.094 5.668 1 88.88 39 CYS B O 1
ATOM 4795 N N . ALA B 1 40 ? -21.391 42.312 5.297 1 88.62 40 ALA B N 1
ATOM 4796 C CA . ALA B 1 40 ? -21.5 42.969 4.008 1 88.62 40 ALA B CA 1
ATOM 4797 C C . ALA B 1 40 ? -20.203 42.812 3.197 1 88.62 40 ALA B C 1
ATOM 4799 O O . ALA B 1 40 ? -19.188 42.375 3.721 1 88.62 40 ALA B O 1
ATOM 4800 N N . ALA B 1 41 ? -20.359 43.062 1.898 1 89.81 41 ALA B N 1
ATOM 4801 C CA . ALA B 1 41 ? -19.172 43.062 1.058 1 89.81 41 ALA B CA 1
ATOM 4802 C C . ALA B 1 41 ? -18.344 44.344 1.264 1 89.81 41 ALA B C 1
ATOM 4804 O O . ALA B 1 41 ? -18.297 45.188 0.384 1 89.81 41 ALA B O 1
ATOM 4805 N N . HIS B 1 42 ? -17.688 44.406 2.359 1 87.44 42 HIS B N 1
ATOM 4806 C CA . HIS B 1 42 ? -17.016 45.625 2.789 1 87.44 42 HIS B CA 1
ATOM 4807 C C . HIS B 1 42 ? -15.859 45.969 1.855 1 87.44 42 HIS B C 1
ATOM 4809 O O . HIS B 1 42 ? -15.414 47.125 1.81 1 87.44 42 HIS B O 1
ATOM 4815 N N . ASP B 1 43 ? -15.391 45 1.121 1 86.62 43 ASP B N 1
ATOM 4816 C CA . ASP B 1 43 ? -14.188 45.219 0.333 1 86.62 43 ASP B CA 1
ATOM 4817 C C . ASP B 1 43 ? -14.531 45.469 -1.132 1 86.62 43 ASP B C 1
ATOM 4819 O O . ASP B 1 43 ? -13.641 45.719 -1.949 1 86.62 43 ASP B O 1
ATOM 4823 N N . ILE B 1 44 ? -15.836 45.406 -1.314 1 87.38 44 ILE B N 1
ATOM 4824 C CA . ILE B 1 44 ? -16.219 45.625 -2.703 1 87.38 44 ILE B CA 1
ATOM 4825 C C . ILE B 1 44 ? -15.836 47.062 -3.111 1 87.38 44 ILE B C 1
ATOM 4827 O O . ILE B 1 44 ? -16.156 48.031 -2.408 1 87.38 44 ILE B O 1
ATOM 4831 N N . ASN B 1 45 ? -15.117 47.25 -4.18 1 79.06 45 ASN B N 1
ATOM 4832 C CA . ASN B 1 45 ? -14.688 48.531 -4.715 1 79.06 45 ASN B CA 1
ATOM 4833 C C . ASN B 1 45 ? -13.953 49.344 -3.664 1 79.06 45 ASN B C 1
ATOM 4835 O O . ASN B 1 45 ? -14.156 50.562 -3.564 1 79.06 45 ASN B O 1
ATOM 4839 N N . ASN B 1 46 ? -13.344 48.625 -2.699 1 75.56 46 ASN B N 1
ATOM 4840 C CA . ASN B 1 46 ? -12.602 49.281 -1.625 1 75.56 46 ASN B CA 1
ATOM 4841 C C . ASN B 1 46 ? -11.18 49.625 -2.055 1 75.56 46 ASN B C 1
ATOM 4843 O O . ASN B 1 46 ? -10.445 48.75 -2.535 1 75.56 46 ASN B O 1
ATOM 4847 N N . SER B 1 47 ? -10.875 50.781 -1.815 1 71.19 47 SER B N 1
ATOM 4848 C CA . SER B 1 47 ? -9.578 51.312 -2.242 1 71.19 47 SER B CA 1
ATOM 4849 C C . SER B 1 47 ? -8.445 50.719 -1.404 1 71.19 47 SER B C 1
ATOM 4851 O O . SER B 1 47 ? -7.285 50.75 -1.822 1 71.19 47 SER B O 1
ATOM 4853 N N . ALA B 1 48 ? -8.727 50.219 -0.252 1 73.56 48 ALA B N 1
ATOM 4854 C CA . ALA B 1 48 ? -7.684 49.656 0.593 1 73.56 48 ALA B CA 1
ATOM 4855 C C . ALA B 1 48 ? -7.102 48.375 -0.043 1 73.56 48 ALA B C 1
ATOM 4857 O O . ALA B 1 48 ? -5.977 48 0.269 1 73.56 48 ALA B O 1
ATOM 4858 N N . TYR B 1 49 ? -7.871 47.844 -0.92 1 76.5 49 TYR B N 1
ATOM 4859 C CA . TYR B 1 49 ? -7.434 46.656 -1.652 1 76.5 49 TYR B CA 1
ATOM 4860 C C . TYR B 1 49 ? -7.523 46.875 -3.156 1 76.5 49 TYR B C 1
ATOM 4862 O O . TYR B 1 49 ? -8.555 46.594 -3.771 1 76.5 49 TYR B O 1
ATOM 4870 N N . PRO B 1 50 ? -6.469 47.406 -3.666 1 76.94 50 PRO B N 1
ATOM 4871 C CA . PRO B 1 50 ? -6.457 47.781 -5.09 1 76.94 50 PRO B CA 1
ATOM 4872 C C . PRO B 1 50 ? -6.93 46.625 -5.98 1 76.94 50 PRO B C 1
ATOM 4874 O O . PRO B 1 50 ? -7.512 46.875 -7.043 1 76.94 50 PRO B O 1
ATOM 4877 N N . GLN B 1 51 ? -6.695 45.406 -5.59 1 80.06 51 GLN B N 1
ATOM 4878 C CA . GLN B 1 51 ? -7.133 44.281 -6.383 1 80.06 51 GLN B CA 1
ATOM 4879 C C . GLN B 1 51 ? -8.648 44.25 -6.539 1 80.06 51 GLN B C 1
ATOM 4881 O O . GLN B 1 51 ? -9.172 43.75 -7.531 1 80.06 51 GLN B O 1
ATOM 4886 N N . CYS B 1 52 ? -9.266 44.719 -5.586 1 86.38 52 CYS B N 1
ATOM 4887 C CA . CYS B 1 52 ? -10.727 44.719 -5.609 1 86.38 52 CYS B CA 1
ATOM 4888 C C . CYS B 1 52 ? -11.266 45.812 -6.531 1 86.38 52 CYS B C 1
ATOM 4890 O O . CYS B 1 52 ? -12.461 45.812 -6.84 1 86.38 52 CYS B O 1
ATOM 4892 N N . MET B 1 53 ? -10.43 46.688 -7.039 1 82.44 53 MET B N 1
ATOM 4893 C CA . MET B 1 53 ? -10.812 47.719 -7.98 1 82.44 53 MET B CA 1
ATOM 4894 C C . MET B 1 53 ? -10.438 47.344 -9.406 1 82.44 53 MET B C 1
ATOM 4896 O O . MET B 1 53 ? -10.734 48.062 -10.352 1 82.44 53 MET B O 1
ATOM 4900 N N . SER B 1 54 ? -9.859 46.281 -9.523 1 82.06 54 SER B N 1
ATOM 4901 C CA . SER B 1 54 ? -9.383 45.812 -10.828 1 82.06 54 SER B CA 1
ATOM 4902 C C . SER B 1 54 ? -10.539 45.344 -11.695 1 82.06 54 SER B C 1
ATOM 4904 O O . SER B 1 54 ? -11.672 45.219 -11.219 1 82.06 54 SER B O 1
ATOM 4906 N N . ASP B 1 55 ? -10.266 45.125 -12.992 1 82.19 55 ASP B N 1
ATOM 4907 C CA . ASP B 1 55 ? -11.25 44.656 -13.969 1 82.19 55 ASP B CA 1
ATOM 4908 C C . ASP B 1 55 ? -11.719 43.25 -13.633 1 82.19 55 ASP B C 1
ATOM 4910 O O . ASP B 1 55 ? -12.852 42.875 -13.945 1 82.19 55 ASP B O 1
ATOM 4914 N N . ALA B 1 56 ? -10.906 42.469 -13.031 1 81.88 56 ALA B N 1
ATOM 4915 C CA . ALA B 1 56 ? -11.25 41.125 -12.609 1 81.88 56 ALA B CA 1
ATOM 4916 C C . ALA B 1 56 ? -10.953 40.906 -11.133 1 81.88 56 ALA B C 1
ATOM 4918 O O . ALA B 1 56 ? -9.969 40.25 -10.773 1 81.88 56 ALA B O 1
ATOM 4919 N N . PRO B 1 57 ? -11.836 41.469 -10.336 1 81.38 57 PRO B N 1
ATOM 4920 C CA . PRO B 1 57 ? -11.547 41.375 -8.906 1 81.38 57 PRO B CA 1
ATOM 4921 C C . PRO B 1 57 ? -11.633 39.938 -8.383 1 81.38 57 PRO B C 1
ATOM 4923 O O . PRO B 1 57 ? -12.445 39.156 -8.859 1 81.38 57 PRO B O 1
ATOM 4926 N N . PRO B 1 58 ? -10.781 39.656 -7.527 1 78 58 PRO B N 1
ATOM 4927 C CA . PRO B 1 58 ? -10.891 38.344 -6.887 1 78 58 PRO B CA 1
ATOM 4928 C C . PRO B 1 58 ? -12.266 38.125 -6.254 1 78 58 PRO B C 1
ATOM 4930 O O . PRO B 1 58 ? -12.938 39.062 -5.859 1 78 58 PRO B O 1
ATOM 4933 N N . GLY B 1 59 ? -12.672 36.938 -6.184 1 76.06 59 GLY B N 1
ATOM 4934 C CA . GLY B 1 59 ? -14 36.562 -5.703 1 76.06 59 GLY B CA 1
ATOM 4935 C C . GLY B 1 59 ? -14.273 37.031 -4.289 1 76.06 59 GLY B C 1
ATOM 4936 O O . GLY B 1 59 ? -15.414 37.406 -3.963 1 76.06 59 GLY B O 1
ATOM 4937 N N . TRP B 1 60 ? -13.172 37.156 -3.504 1 80.56 60 TRP B N 1
ATOM 4938 C CA . TRP B 1 60 ? -13.391 37.5 -2.1 1 80.56 60 TRP B CA 1
ATOM 4939 C C . TRP B 1 60 ? -13.773 38.938 -1.946 1 80.56 60 TRP B C 1
ATOM 4941 O O . TRP B 1 60 ? -14.289 39.375 -0.9 1 80.56 60 TRP B O 1
ATOM 4951 N N . CYS B 1 61 ? -13.461 39.75 -2.961 1 84.5 61 CYS B N 1
ATOM 4952 C CA . CYS B 1 61 ? -13.836 41.188 -2.898 1 84.5 61 CYS B CA 1
ATOM 4953 C C . CYS B 1 61 ? -15.336 41.344 -2.719 1 84.5 61 CYS B C 1
ATOM 4955 O O . CYS B 1 61 ? -15.789 42.312 -2.098 1 84.5 61 CYS B O 1
ATOM 4957 N N . GLY B 1 62 ? -16.078 40.375 -3.332 1 84.94 62 GLY B N 1
ATOM 4958 C CA . GLY B 1 62 ? -17.531 40.469 -3.258 1 84.94 62 GLY B CA 1
ATOM 4959 C C . GLY B 1 62 ? -18.109 39.625 -2.117 1 84.94 62 GLY B C 1
ATOM 4960 O O . GLY B 1 62 ? -19.328 39.625 -1.913 1 84.94 62 GLY B O 1
ATOM 4961 N N . ASP B 1 63 ? -17.25 39.062 -1.311 1 86.38 63 ASP B N 1
ATOM 4962 C CA . ASP B 1 63 ? -17.719 38.219 -0.204 1 86.38 63 ASP B CA 1
ATOM 4963 C C . ASP B 1 63 ? -18.031 39.062 1.026 1 86.38 63 ASP B C 1
ATOM 4965 O O . ASP B 1 63 ? -17.438 40.156 1.209 1 86.38 63 ASP B O 1
ATOM 4969 N N . MET B 1 64 ? -18.953 38.562 1.812 1 87.06 64 MET B N 1
ATOM 4970 C CA . MET B 1 64 ? -19.344 39.312 2.998 1 87.06 64 MET B CA 1
ATOM 4971 C C . MET B 1 64 ? -18.516 38.938 4.207 1 87.06 64 MET B C 1
ATOM 4973 O O . MET B 1 64 ? -18.156 37.75 4.367 1 87.06 64 MET B O 1
ATOM 4977 N N . TRP B 1 65 ? -18.047 39.906 4.945 1 88.5 65 TRP B N 1
ATOM 4978 C CA . TRP B 1 65 ? -17.344 39.688 6.203 1 88.5 65 TRP B CA 1
ATOM 4979 C C . TRP B 1 65 ? -17.688 40.75 7.227 1 88.5 65 TRP B C 1
ATOM 4981 O O . TRP B 1 65 ? -18.359 41.719 6.898 1 88.5 65 TRP B O 1
ATOM 4991 N N . CYS B 1 66 ? -17.391 40.5 8.523 1 88.25 66 CYS B N 1
ATOM 4992 C CA . CYS B 1 66 ? -17.578 41.5 9.57 1 88.25 66 CYS B CA 1
ATOM 4993 C C . CYS B 1 66 ? -16.531 41.344 10.664 1 88.25 66 CYS B C 1
ATOM 4995 O O . CYS B 1 66 ? -15.773 40.375 10.68 1 88.25 66 CYS B O 1
ATOM 4997 N N . TYR B 1 67 ? -16.375 42.344 11.414 1 87.44 67 TYR B N 1
ATOM 4998 C CA . TYR B 1 67 ? -15.516 42.25 12.594 1 87.44 67 TYR B CA 1
ATOM 4999 C C . TYR B 1 67 ? -16.172 41.406 13.672 1 87.44 67 TYR B C 1
ATOM 5001 O O . TYR B 1 67 ? -17.391 41.438 13.844 1 87.44 67 TYR B O 1
ATOM 5009 N N . VAL B 1 68 ? -15.367 40.625 14.273 1 85.75 68 VAL B N 1
ATOM 5010 C CA . VAL B 1 68 ? -15.859 39.719 15.289 1 85.75 68 VAL B CA 1
ATOM 5011 C C . VAL B 1 68 ? -14.969 39.781 16.531 1 85.75 68 VAL B C 1
ATOM 5013 O O . VAL B 1 68 ? -13.875 40.375 16.484 1 85.75 68 VAL B O 1
ATOM 5016 N N . ASN B 1 69 ? -15.57 39.406 17.641 1 78.44 69 ASN B N 1
ATOM 5017 C CA . ASN B 1 69 ? -14.789 39.188 18.859 1 78.44 69 ASN B CA 1
ATOM 5018 C C . ASN B 1 69 ? -14.211 37.781 18.906 1 78.44 69 ASN B C 1
ATOM 5020 O O . ASN B 1 69 ? -14.953 36.812 18.969 1 78.44 69 ASN B O 1
ATOM 5024 N N . ARG B 1 70 ? -12.945 37.656 18.859 1 75.5 70 ARG B N 1
ATOM 5025 C CA . ARG B 1 70 ? -12.273 36.375 18.797 1 75.5 70 ARG B CA 1
ATOM 5026 C C . ARG B 1 70 ? -12.703 35.469 19.938 1 75.5 70 ARG B C 1
ATOM 5028 O O . ARG B 1 70 ? -12.789 34.25 19.781 1 75.5 70 ARG B O 1
ATOM 5035 N N . SER B 1 71 ? -12.969 36.031 21.094 1 70.94 71 SER B N 1
ATOM 5036 C CA . SER B 1 71 ? -13.281 35.25 22.266 1 70.94 71 SER B CA 1
ATOM 5037 C C . SER B 1 71 ? -14.625 34.531 22.125 1 70.94 71 SER B C 1
ATOM 5039 O O . SER B 1 71 ? -14.875 33.531 22.766 1 70.94 71 SER B O 1
ATOM 5041 N N . ASN B 1 72 ? -15.453 35.156 21.25 1 74.69 72 ASN B N 1
ATOM 5042 C CA . ASN B 1 72 ? -16.781 34.562 21.094 1 74.69 72 ASN B CA 1
ATOM 5043 C C . ASN B 1 72 ? -16.969 34 19.688 1 74.69 72 ASN B C 1
ATOM 5045 O O . ASN B 1 72 ? -18.109 33.875 19.203 1 74.69 72 ASN B O 1
ATOM 5049 N N . CYS B 1 73 ? -15.883 33.781 19.062 1 80.06 73 CYS B N 1
ATOM 5050 C CA . CYS B 1 73 ? -15.977 33.344 17.672 1 80.06 73 CYS B CA 1
ATOM 5051 C C . CYS B 1 73 ? -15.383 31.938 17.531 1 80.06 73 CYS B C 1
ATOM 5053 O O . CYS B 1 73 ? -14.18 31.75 17.688 1 80.06 73 CYS B O 1
ATOM 5055 N N . LEU B 1 74 ? -16.25 30.984 17.188 1 72.62 74 LEU B N 1
ATOM 5056 C CA . LEU B 1 74 ? -15.836 29.578 17.094 1 72.62 74 LEU B CA 1
ATOM 5057 C C . LEU B 1 74 ? -15.477 29.203 15.664 1 72.62 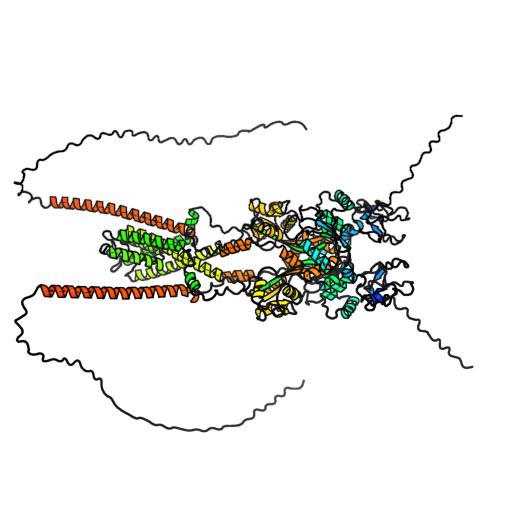74 LEU B C 1
ATOM 5059 O O . LEU B 1 74 ? -14.953 28.109 15.414 1 72.62 74 LEU B O 1
ATOM 5063 N N . VAL B 1 75 ? -15.773 30.188 14.781 1 79.38 75 VAL B N 1
ATOM 5064 C CA . VAL B 1 75 ? -15.484 29.891 13.383 1 79.38 75 VAL B CA 1
ATOM 5065 C C . VAL B 1 75 ? -14.219 30.609 12.945 1 79.38 75 VAL B C 1
ATOM 5067 O O . VAL B 1 75 ? -13.609 31.344 13.734 1 79.38 75 VAL B O 1
ATOM 5070 N N . THR B 1 76 ? -13.844 30.297 11.781 1 78.75 76 THR B N 1
ATOM 5071 C CA . THR B 1 76 ? -12.586 30.844 11.289 1 78.75 76 THR B CA 1
ATOM 5072 C C . THR B 1 76 ? -12.617 32.375 11.328 1 78.75 76 THR B C 1
ATOM 5074 O O . THR B 1 76 ? -13.594 33 10.906 1 78.75 76 THR B O 1
ATOM 5077 N N . ASN B 1 77 ? -11.617 32.938 11.93 1 76.81 77 ASN B N 1
ATOM 5078 C CA . ASN B 1 77 ? -11.414 34.406 12 1 76.81 77 ASN B CA 1
ATOM 5079 C C . ASN B 1 77 ? -9.93 34.75 11.984 1 76.81 77 ASN B C 1
ATOM 5081 O O . ASN B 1 77 ? -9.078 33.906 12.266 1 76.81 77 ASN B O 1
ATOM 5085 N N . GLU B 1 78 ? -9.672 35.875 11.453 1 74.38 78 GLU B N 1
ATOM 5086 C CA . GLU B 1 78 ? -8.289 36.312 11.359 1 74.38 78 GLU B CA 1
ATOM 5087 C C . GLU B 1 78 ? -8.125 37.719 11.969 1 74.38 78 GLU B C 1
ATOM 5089 O O . GLU B 1 78 ? -9.094 38.469 12.062 1 74.38 78 GLU B O 1
ATOM 5094 N N . VAL B 1 79 ? -6.941 37.969 12.43 1 66.12 79 VAL B N 1
ATOM 5095 C CA . VAL B 1 79 ? -6.648 39.281 13.039 1 66.12 79 VAL B CA 1
ATOM 5096 C C . VAL B 1 79 ? -6.574 40.344 11.953 1 66.12 79 VAL B C 1
ATOM 5098 O O . VAL B 1 79 ? -6.023 40.094 10.875 1 66.12 79 VAL B O 1
ATOM 5101 N N . SER B 1 80 ? -7.336 41.406 12.102 1 62.34 80 SER B N 1
ATOM 5102 C CA . SER B 1 80 ? -7.262 42.531 11.18 1 62.34 80 SER B CA 1
ATOM 5103 C C . SER B 1 80 ? -6.023 43.375 11.445 1 62.34 80 SER B C 1
ATOM 5105 O O . SER B 1 80 ? -5.66 43.594 12.594 1 62.34 80 SER B O 1
ATOM 5107 N N . ILE B 1 81 ? -5.168 43.5 10.461 1 51.66 81 ILE B N 1
ATOM 5108 C CA . ILE B 1 81 ? -3.982 44.344 10.586 1 51.66 81 ILE B CA 1
ATOM 5109 C C . ILE B 1 81 ? -4.387 45.812 10.531 1 51.66 81 ILE B C 1
ATOM 5111 O O . ILE B 1 81 ? -3.531 46.688 10.555 1 51.66 81 ILE B O 1
ATOM 5115 N N . SER B 1 82 ? -5.594 46.125 10.336 1 49.19 82 SER B N 1
ATOM 5116 C CA . SER B 1 82 ? -5.887 47.562 10.195 1 49.19 82 SER B CA 1
ATOM 5117 C C . SER B 1 82 ? -5.473 48.344 11.438 1 49.19 82 SER B C 1
ATOM 5119 O O . SER B 1 82 ? -5.75 47.906 12.562 1 49.19 82 SER B O 1
ATOM 5121 N N . PRO B 1 83 ? -4.52 49.312 11.32 1 42.94 83 PRO B N 1
ATOM 5122 C CA . PRO B 1 83 ? -3.971 50.188 12.359 1 42.94 83 PRO B CA 1
ATOM 5123 C C . PRO B 1 83 ? -5.047 50.781 13.266 1 42.94 83 PRO B C 1
ATOM 5125 O O . PRO B 1 83 ? -4.734 51.344 14.32 1 42.94 83 PRO B O 1
ATOM 5128 N N . THR B 1 84 ? -6.039 51.281 12.789 1 42.16 84 THR B N 1
ATOM 5129 C CA . THR B 1 84 ? -6.82 52.219 13.57 1 42.16 84 THR B CA 1
ATOM 5130 C C . THR B 1 84 ? -7.488 51.531 14.758 1 42.16 84 THR B C 1
ATOM 5132 O O . THR B 1 84 ? -7.91 52.188 15.711 1 42.16 84 THR B O 1
ATOM 5135 N N . ALA B 1 85 ? -8.297 50.5 14.641 1 42.34 85 ALA B N 1
ATOM 5136 C CA . ALA B 1 85 ? -9.164 50.031 15.711 1 42.34 85 ALA B CA 1
ATOM 5137 C C . ALA B 1 85 ? -8.5 48.906 16.516 1 42.34 85 ALA B C 1
ATOM 5139 O O . ALA B 1 85 ? -7.57 48.25 16.016 1 42.34 85 ALA B O 1
ATOM 5140 N N . PRO B 1 86 ? -8.789 48.75 17.797 1 47.5 86 PRO B N 1
ATOM 5141 C CA . PRO B 1 86 ? -8.383 47.594 18.625 1 47.5 86 PRO B CA 1
ATOM 5142 C C . PRO B 1 86 ? -8.336 46.312 17.828 1 47.5 86 PRO B C 1
ATOM 5144 O O . PRO B 1 86 ? -9.023 46.156 16.812 1 47.5 86 PRO B O 1
ATOM 5147 N N . PRO B 1 87 ? -7.234 45.5 17.953 1 52.94 87 PRO B N 1
ATOM 5148 C CA . PRO B 1 87 ? -7.059 44.281 17.156 1 52.94 87 PRO B CA 1
ATOM 5149 C C . PRO B 1 87 ? -8.383 43.625 16.797 1 52.94 87 PRO B C 1
ATOM 5151 O O . PRO B 1 87 ? -9.117 43.188 17.672 1 52.94 87 PRO B O 1
ATOM 5154 N N . ALA B 1 88 ? -9.086 44.156 15.789 1 66.94 88 ALA B N 1
ATOM 5155 C CA . ALA B 1 88 ? -10.367 43.625 15.352 1 66.94 88 ALA B CA 1
ATOM 5156 C C . ALA B 1 88 ? -10.172 42.344 14.531 1 66.94 88 ALA B C 1
ATOM 5158 O O . ALA B 1 88 ? -9.125 42.156 13.898 1 66.94 88 ALA B O 1
ATOM 5159 N N . TYR B 1 89 ? -10.812 41.344 14.961 1 81.25 89 TYR B N 1
ATOM 5160 C CA . TYR B 1 89 ? -10.867 40.094 14.188 1 81.25 89 TYR B CA 1
ATOM 5161 C C . TYR B 1 89 ? -11.984 40.156 13.156 1 81.25 89 TYR B C 1
ATOM 5163 O O . TYR B 1 89 ? -12.992 40.844 13.352 1 81.25 89 TYR B O 1
ATOM 5171 N N . TRP B 1 90 ? -11.625 39.688 12.055 1 86.31 90 TRP B N 1
ATOM 5172 C CA . TRP B 1 90 ? -12.648 39.625 11.016 1 86.31 90 TRP B CA 1
ATOM 5173 C C . TRP B 1 90 ? -12.93 38.188 10.625 1 86.31 90 TRP B C 1
ATOM 5175 O O . TRP B 1 90 ? -12.094 37.312 10.836 1 86.31 90 TRP B O 1
ATOM 5185 N N . SER B 1 91 ? -14.172 37.938 10.18 1 86.81 91 SER B N 1
ATOM 5186 C CA . SER B 1 91 ? -14.57 36.594 9.781 1 86.81 91 SER B CA 1
ATOM 5187 C C . SER B 1 91 ? -15.484 36.625 8.562 1 86.81 91 SER B C 1
ATOM 5189 O O . SER B 1 91 ? -16.547 37.25 8.594 1 86.81 91 SER B O 1
ATOM 5191 N N . TYR B 1 92 ? -15.039 36 7.465 1 85.19 92 TYR B N 1
ATOM 5192 C CA . TYR B 1 92 ? -15.914 35.719 6.332 1 85.19 92 TYR B CA 1
ATOM 5193 C C . TYR B 1 92 ? -16.922 34.625 6.68 1 85.19 92 TYR B C 1
ATOM 5195 O O . TYR B 1 92 ? -18.078 34.688 6.266 1 85.19 92 TYR B O 1
ATOM 5203 N N . THR B 1 93 ? -16.5 33.812 7.574 1 83.12 93 THR B N 1
ATOM 5204 C CA . THR B 1 93 ? -17.234 32.562 7.867 1 83.12 93 THR B CA 1
ATOM 5205 C C . THR B 1 93 ? -18.531 32.875 8.594 1 83.12 93 THR B C 1
ATOM 5207 O O . THR B 1 93 ? -19.562 32.25 8.336 1 83.12 93 THR B O 1
ATOM 5210 N N . THR B 1 94 ? -18.406 33.812 9.484 1 85.94 94 THR B N 1
ATOM 5211 C CA . THR B 1 94 ? -19.625 34.125 10.234 1 85.94 94 THR B CA 1
ATOM 5212 C C . THR B 1 94 ? -20.703 34.656 9.305 1 85.94 94 THR B C 1
ATOM 5214 O O . THR B 1 94 ? -21.891 34.594 9.625 1 85.94 94 THR B O 1
ATOM 5217 N N . CYS B 1 95 ? -20.234 35.188 8.148 1 85.94 95 CYS B N 1
ATOM 5218 C CA . CYS B 1 95 ? -21.172 35.75 7.191 1 85.94 95 CYS B CA 1
ATOM 5219 C C . CYS B 1 95 ? -21.516 34.719 6.105 1 85.94 95 CYS B C 1
ATOM 5221 O O . CYS B 1 95 ? -22.141 35.094 5.102 1 85.94 95 CYS B O 1
ATOM 5223 N N . GLY B 1 96 ? -21.031 33.5 6.258 1 77.44 96 GLY B N 1
ATOM 5224 C CA . GLY B 1 96 ? -21.438 32.438 5.359 1 77.44 96 GLY B CA 1
ATOM 5225 C C . GLY B 1 96 ? -20.469 32.25 4.207 1 77.44 96 GLY B C 1
ATOM 5226 O O . GLY B 1 96 ? -20.766 31.531 3.244 1 77.44 96 GLY B O 1
ATOM 5227 N N . TYR B 1 97 ? -19.375 32.906 4.27 1 79.62 97 TYR B N 1
ATOM 5228 C CA . TYR B 1 97 ? -18.422 32.781 3.176 1 79.62 97 TYR B CA 1
ATOM 5229 C C . TYR B 1 97 ? -17.125 32.156 3.646 1 79.62 97 TYR B C 1
ATOM 5231 O O . TYR B 1 97 ? -16.75 32.25 4.82 1 79.62 97 TYR B O 1
ATOM 5239 N N . ARG B 1 98 ? -16.609 31.453 2.781 1 75.81 98 ARG B N 1
ATOM 5240 C CA . ARG B 1 98 ? -15.266 30.953 3.031 1 75.81 98 ARG B CA 1
ATOM 5241 C C . ARG B 1 98 ? -14.242 32.094 2.938 1 75.81 98 ARG B C 1
ATOM 5243 O O . ARG B 1 98 ? -14.383 33 2.121 1 75.81 98 ARG B O 1
ATOM 5250 N N . ASP B 1 99 ? -13.398 32.031 3.891 1 75.19 99 ASP B N 1
ATOM 5251 C CA . ASP B 1 99 ? -12.359 33.031 3.867 1 75.19 99 ASP B CA 1
ATOM 5252 C C . ASP B 1 99 ? -11.422 32.844 2.678 1 75.19 99 ASP B C 1
ATOM 5254 O O . ASP B 1 99 ? -10.32 32.312 2.83 1 75.19 99 ASP B O 1
ATOM 5258 N N . LEU B 1 100 ? -11.938 33.219 1.607 1 71.5 100 LEU B N 1
ATOM 5259 C CA . LEU B 1 100 ? -11.109 33.094 0.412 1 71.5 100 LEU B CA 1
ATOM 5260 C C . LEU B 1 100 ? -9.992 34.125 0.419 1 71.5 100 LEU B C 1
ATOM 5262 O O . LEU B 1 100 ? -8.984 33.969 -0.273 1 71.5 100 LEU B O 1
ATOM 5266 N N . PHE B 1 101 ? -10.266 35.188 1.188 1 69.25 101 PHE B N 1
ATOM 5267 C CA . PHE B 1 101 ? -9.25 36.219 1.309 1 69.25 101 PHE B CA 1
ATOM 5268 C C . PHE B 1 101 ? -7.945 35.656 1.851 1 69.25 101 PHE B C 1
ATOM 5270 O O . PHE B 1 101 ? -6.891 35.781 1.222 1 69.25 101 PHE B O 1
ATOM 5277 N N . SER B 1 102 ? -8.234 34.938 3.023 1 63.03 102 SER B N 1
ATOM 5278 C CA . SER B 1 102 ? -7.066 34.344 3.656 1 63.03 102 SER B CA 1
ATOM 5279 C C . SER B 1 102 ? -6.566 33.125 2.871 1 63.03 102 SER B C 1
ATOM 5281 O O . SER B 1 102 ? -5.359 32.906 2.775 1 63.03 102 SER B O 1
ATOM 5283 N N . LEU B 1 103 ? -7.734 32.312 2.357 1 56.66 103 LEU B N 1
ATOM 5284 C CA . LEU B 1 103 ? -7.414 31.078 1.657 1 56.66 103 LEU B CA 1
ATOM 5285 C C . LEU B 1 103 ? -6.785 31.375 0.299 1 56.66 103 LEU B C 1
ATOM 5287 O O . LEU B 1 103 ? -5.871 30.672 -0.13 1 56.66 103 LEU B O 1
ATOM 5291 N N . ASN B 1 104 ? -7.668 32.156 -0.549 1 51.75 104 ASN B N 1
ATOM 5292 C CA . ASN B 1 104 ? -6.988 32.562 -1.769 1 51.75 104 ASN B CA 1
ATOM 5293 C C . ASN B 1 104 ? -5.52 32.906 -1.51 1 51.75 104 ASN B C 1
ATOM 5295 O O . ASN B 1 104 ? -4.68 32.719 -2.391 1 51.75 104 ASN B O 1
ATOM 5299 N N . ASN B 1 105 ? -5.387 33 -0.254 1 49.66 105 ASN B N 1
ATOM 5300 C CA . ASN B 1 105 ? -3.998 33.281 0.101 1 49.66 105 ASN B CA 1
ATOM 5301 C C . ASN B 1 105 ? -3.221 32 0.379 1 49.66 105 ASN B C 1
ATOM 5303 O O . ASN B 1 105 ? -1.988 32 0.36 1 49.66 105 ASN B O 1
ATOM 5307 N N . ILE B 1 106 ? -4.016 30.938 0.713 1 53.44 106 ILE B N 1
ATOM 5308 C CA . ILE B 1 106 ? -3.189 29.766 0.963 1 53.44 106 ILE B CA 1
ATOM 5309 C C . ILE B 1 106 ? -2.438 29.375 -0.31 1 53.44 106 ILE B C 1
ATOM 5311 O O . ILE B 1 106 ? -1.223 29.172 -0.281 1 53.44 106 ILE B O 1
ATOM 5315 N N . THR B 1 107 ? -3.293 29.016 -1.431 1 55.84 107 THR B N 1
ATOM 5316 C CA . THR B 1 107 ? -2.562 28.719 -2.66 1 55.84 107 THR B CA 1
ATOM 5317 C C . THR B 1 107 ? -1.714 29.922 -3.082 1 55.84 107 THR B C 1
ATOM 5319 O O . THR B 1 107 ? -0.547 29.75 -3.447 1 55.84 107 THR B O 1
ATOM 5322 N N . ASP B 1 108 ? -2.406 30.953 -3.041 1 60.59 108 ASP B N 1
ATOM 5323 C CA . ASP B 1 108 ? -1.695 32.156 -3.439 1 60.59 108 ASP B CA 1
ATOM 5324 C C . ASP B 1 108 ? -0.715 32.625 -2.355 1 60.59 108 ASP B C 1
ATOM 5326 O O . ASP B 1 108 ? 0.275 33.281 -2.645 1 60.59 108 ASP B O 1
ATOM 5330 N N . SER B 1 109 ? -0.997 32 -1.2 1 64.56 109 SER B N 1
ATOM 5331 C CA . SER B 1 109 ? -0.187 32.469 -0.076 1 64.56 109 SER B CA 1
ATOM 5332 C C . SER B 1 109 ? 1.239 31.922 -0.169 1 64.56 109 SER B C 1
ATOM 5334 O O . SER B 1 109 ? 2.186 32.594 0.25 1 64.56 109 SER B O 1
ATOM 5336 N N . ILE B 1 110 ? 1.239 30.75 -0.794 1 78.69 110 ILE B N 1
ATOM 5337 C CA . ILE B 1 110 ? 2.578 30.172 -0.8 1 78.69 110 ILE B CA 1
ATOM 5338 C C . ILE B 1 110 ? 3.303 30.547 -2.086 1 78.69 110 ILE B C 1
ATOM 5340 O O . ILE B 1 110 ? 4.535 30.516 -2.148 1 78.69 110 ILE B O 1
ATOM 5344 N N . ARG B 1 111 ? 2.484 31 -3.016 1 80.44 111 ARG B N 1
ATOM 5345 C CA . ARG B 1 111 ? 3.074 31.344 -4.305 1 80.44 111 ARG B CA 1
ATOM 5346 C C . ARG B 1 111 ? 4.016 32.531 -4.172 1 80.44 111 ARG B C 1
ATOM 5348 O O . ARG B 1 111 ? 3.68 33.531 -3.529 1 80.44 111 ARG B O 1
ATOM 5355 N N . GLY B 1 112 ? 5.273 32.375 -4.691 1 80.31 112 GLY B N 1
ATOM 5356 C CA . GLY B 1 112 ? 6.27 33.438 -4.684 1 80.31 112 GLY B CA 1
ATOM 5357 C C . GLY B 1 112 ? 7.059 33.5 -3.391 1 80.31 112 GLY B C 1
ATOM 5358 O O . GLY B 1 112 ? 8.047 34.25 -3.299 1 80.31 112 GLY B O 1
ATOM 5359 N N . GLN B 1 113 ? 6.57 32.781 -2.422 1 83.25 113 GLN B N 1
ATOM 5360 C CA . GLN B 1 113 ? 7.281 32.781 -1.149 1 83.25 113 GLN B CA 1
ATOM 5361 C C . GLN B 1 113 ? 8.539 31.906 -1.223 1 83.25 113 GLN B C 1
ATOM 5363 O O . GLN B 1 113 ? 8.633 31 -2.055 1 83.25 113 GLN B O 1
ATOM 5368 N N . THR B 1 114 ? 9.461 32.312 -0.409 1 90.81 114 THR B N 1
ATOM 5369 C CA . THR B 1 114 ? 10.68 31.516 -0.281 1 90.81 114 THR B CA 1
ATOM 5370 C C . THR B 1 114 ? 10.711 30.781 1.062 1 90.81 114 THR B C 1
ATOM 5372 O O . THR B 1 114 ? 10.734 31.422 2.117 1 90.81 114 THR B O 1
ATOM 5375 N N . LEU B 1 115 ? 10.695 29.531 0.996 1 93.44 115 LEU B N 1
ATOM 5376 C CA . LEU B 1 115 ? 10.672 28.703 2.197 1 93.44 115 LEU B CA 1
ATOM 5377 C C . LEU B 1 115 ? 12.07 28.203 2.529 1 93.44 115 LEU B C 1
ATOM 5379 O O . LEU B 1 115 ? 12.82 27.797 1.635 1 93.44 115 LEU B O 1
ATOM 5383 N N . ARG B 1 116 ? 12.492 28.297 3.807 1 94 116 ARG B N 1
ATOM 5384 C CA . ARG B 1 116 ? 13.766 27.766 4.289 1 94 116 ARG B CA 1
ATOM 5385 C C . ARG B 1 116 ? 13.719 26.25 4.422 1 94 116 ARG B C 1
ATOM 5387 O O . ARG B 1 116 ? 12.859 25.719 5.109 1 94 116 ARG B O 1
ATOM 5394 N N . VAL B 1 117 ? 14.625 25.578 3.771 1 96.62 117 VAL B N 1
ATOM 5395 C CA . VAL B 1 117 ? 14.617 24.125 3.799 1 96.62 117 VAL B CA 1
ATOM 5396 C C . VAL B 1 117 ? 15.961 23.609 4.312 1 96.62 117 VAL B C 1
ATOM 5398 O O . VAL B 1 117 ? 17.016 24.172 3.977 1 96.62 117 VAL B O 1
ATOM 5401 N N . LEU B 1 118 ? 15.922 22.688 5.207 1 96.31 118 LEU B N 1
ATOM 5402 C CA . LEU B 1 118 ? 17.078 21.922 5.652 1 96.31 118 LEU B CA 1
ATOM 5403 C C . LEU B 1 118 ? 17.047 20.5 5.09 1 96.31 118 LEU B C 1
ATOM 5405 O O . LEU B 1 118 ? 16.281 19.656 5.562 1 96.31 118 LEU B O 1
ATOM 5409 N N . PHE B 1 119 ? 17.922 20.234 4.145 1 96.62 119 PHE B N 1
ATOM 5410 C CA . PHE B 1 119 ? 17.984 18.906 3.559 1 96.62 119 PHE B CA 1
ATOM 5411 C C . PHE B 1 119 ? 18.812 17.969 4.426 1 96.62 119 PHE B C 1
ATOM 5413 O O . PHE B 1 119 ? 19.875 18.359 4.922 1 96.62 119 PHE B O 1
ATOM 5420 N N . ILE B 1 120 ? 18.281 16.812 4.656 1 95.75 120 ILE B N 1
ATOM 5421 C CA . ILE B 1 120 ? 18.969 15.781 5.438 1 95.75 120 ILE B CA 1
ATOM 5422 C C . ILE B 1 120 ? 19.078 14.5 4.625 1 95.75 120 ILE B C 1
ATOM 5424 O O . ILE B 1 120 ? 18.125 14.117 3.93 1 95.75 120 ILE B O 1
ATOM 5428 N N . GLY B 1 121 ? 20.25 13.906 4.715 1 94.5 121 GLY B N 1
ATOM 5429 C CA . GLY B 1 121 ? 20.422 12.609 4.078 1 94.5 121 GLY B CA 1
ATOM 5430 C C . GLY B 1 121 ? 19.797 11.477 4.867 1 94.5 121 GLY B C 1
ATOM 5431 O O . GLY B 1 121 ? 20.125 11.266 6.039 1 94.5 121 GLY B O 1
ATOM 5432 N N . ASN B 1 122 ? 18.906 10.75 4.211 1 93.25 122 ASN B N 1
ATOM 5433 C CA . ASN B 1 122 ? 18.297 9.609 4.875 1 93.25 122 ASN B CA 1
ATOM 5434 C C . ASN B 1 122 ? 19.281 8.469 5.078 1 93.25 122 ASN B C 1
ATOM 5436 O O . ASN B 1 122 ? 20.281 8.375 4.363 1 93.25 122 ASN B O 1
ATOM 5440 N N . THR B 1 123 ? 19 7.551 6.098 1 85.31 123 THR B N 1
ATOM 5441 C CA . THR B 1 123 ? 19.922 6.492 6.48 1 85.31 123 THR B CA 1
ATOM 5442 C C . THR B 1 123 ? 19.578 5.188 5.77 1 85.31 123 THR B C 1
ATOM 5444 O O . THR B 1 123 ? 20.375 4.25 5.75 1 85.31 123 THR B O 1
ATOM 5447 N N . GLY B 1 124 ? 18.547 5.051 5.078 1 83.06 124 GLY B N 1
ATOM 5448 C CA . GLY B 1 124 ? 18.156 3.807 4.438 1 83.06 124 GLY B CA 1
ATOM 5449 C C . GLY B 1 124 ? 17.031 3.984 3.434 1 83.06 124 GLY B C 1
ATOM 5450 O O . GLY B 1 124 ? 16.562 5.102 3.209 1 83.06 124 GLY B O 1
ATOM 5451 N N . GLY B 1 125 ? 16.891 2.811 2.715 1 89.69 125 GLY B N 1
ATOM 5452 C CA . GLY B 1 125 ? 15.805 2.82 1.747 1 89.69 125 GLY B CA 1
ATOM 5453 C C . GLY B 1 125 ? 16.156 3.549 0.464 1 89.69 125 GLY B C 1
ATOM 5454 O O . GLY B 1 125 ? 17.328 3.811 0.194 1 89.69 125 GLY B O 1
ATOM 5455 N N . TRP B 1 126 ? 15.203 3.777 -0.359 1 93.38 126 TRP B N 1
ATOM 5456 C CA . TRP B 1 126 ? 15.445 4.438 -1.638 1 93.38 126 TRP B CA 1
ATOM 5457 C C . TRP B 1 126 ? 14.453 5.578 -1.854 1 93.38 126 TRP B C 1
ATOM 5459 O O . TRP B 1 126 ? 14.609 6.371 -2.787 1 93.38 126 TRP B O 1
ATOM 5469 N N . LYS B 1 127 ? 13.516 5.711 -0.971 1 94.62 127 LYS B N 1
ATOM 5470 C CA . LYS B 1 127 ? 12.453 6.684 -1.197 1 94.62 127 LYS B CA 1
ATOM 5471 C C . LYS B 1 127 ? 12.812 8.039 -0.606 1 94.62 127 LYS B C 1
ATOM 5473 O O . LYS B 1 127 ? 12.117 9.031 -0.848 1 94.62 127 LYS B O 1
ATOM 5478 N N . GLY B 1 128 ? 13.883 8.148 0.147 1 95.06 128 GLY B N 1
ATOM 5479 C CA . GLY B 1 128 ? 14.227 9.367 0.864 1 95.06 128 GLY B CA 1
ATOM 5480 C C . GLY B 1 128 ? 15.102 10.305 0.053 1 95.06 128 GLY B C 1
ATOM 5481 O O . GLY B 1 128 ? 15.055 10.297 -1.179 1 95.06 128 GLY B O 1
ATOM 5482 N N . ASN B 1 129 ? 15.617 11.305 0.737 1 96.06 129 ASN B N 1
ATOM 5483 C CA . ASN B 1 129 ? 16.641 12.195 0.209 1 96.06 129 ASN B CA 1
ATOM 5484 C C . ASN B 1 129 ? 18.047 11.727 0.591 1 96.06 129 ASN B C 1
ATOM 5486 O O . ASN B 1 129 ? 18.297 11.375 1.747 1 96.06 129 ASN B O 1
ATOM 5490 N N . TYR B 1 130 ? 18.906 11.75 -0.439 1 94.81 130 TYR B N 1
ATOM 5491 C CA . TYR B 1 130 ? 20.234 11.203 -0.162 1 94.81 130 TYR B CA 1
ATOM 5492 C C . TYR B 1 130 ? 21.328 12.18 -0.592 1 94.81 130 TYR B C 1
ATOM 5494 O O . TYR B 1 130 ? 21.172 12.891 -1.592 1 94.81 130 TYR B O 1
ATOM 5502 N N . CYS B 1 131 ? 22.328 12.227 0.243 1 94.06 131 CYS B N 1
ATOM 5503 C CA . CYS B 1 131 ? 23.516 13.016 -0.047 1 94.06 131 CYS B CA 1
ATOM 5504 C C . CYS B 1 131 ? 24.781 12.328 0.462 1 94.06 131 CYS B C 1
ATOM 5506 O O . CYS B 1 131 ? 24.766 11.125 0.731 1 94.06 131 CYS B O 1
ATOM 5508 N N . THR B 1 132 ? 25.844 13.016 0.576 1 87.69 132 THR B N 1
ATOM 5509 C CA . THR B 1 132 ? 27.156 12.422 0.817 1 87.69 132 THR B CA 1
ATOM 5510 C C . THR B 1 132 ? 27.188 11.695 2.16 1 87.69 132 THR B C 1
ATOM 5512 O O . THR B 1 132 ? 27.703 10.578 2.26 1 87.69 132 THR B O 1
ATOM 5515 N N . ASP B 1 133 ? 26.609 12.328 3.166 1 86.31 133 ASP B N 1
ATOM 5516 C CA . ASP B 1 133 ? 26.641 11.75 4.504 1 86.31 133 ASP B CA 1
ATOM 5517 C C . ASP B 1 133 ? 25.25 11.336 4.953 1 86.31 133 ASP B C 1
ATOM 5519 O O . ASP B 1 133 ? 24.359 12.188 5.102 1 86.31 133 ASP B O 1
ATOM 5523 N N . ASN B 1 134 ? 25.125 10.047 5.273 1 84.94 134 ASN B N 1
ATOM 5524 C CA . ASN B 1 134 ? 23.828 9.547 5.734 1 84.94 134 ASN B CA 1
ATOM 5525 C C . ASN B 1 134 ? 23.5 10.062 7.133 1 84.94 134 ASN B C 1
ATOM 5527 O O . ASN B 1 134 ? 24.359 10.078 8.016 1 84.94 134 ASN B O 1
ATOM 5531 N N . GLY B 1 135 ? 22.312 10.422 7.262 1 87.94 135 GLY B N 1
ATOM 5532 C CA . GLY B 1 135 ? 21.844 10.844 8.57 1 87.94 135 GLY B CA 1
ATOM 5533 C C . GLY B 1 135 ? 22.312 12.234 8.953 1 87.94 135 GLY B C 1
ATOM 5534 O O . GLY B 1 135 ? 22.109 12.672 10.086 1 87.94 135 GLY B O 1
ATOM 5535 N N . GLN B 1 136 ? 22.938 12.914 7.949 1 90.88 136 GLN B N 1
ATOM 5536 C CA . GLN B 1 136 ? 23.484 14.242 8.219 1 90.88 136 GLN B CA 1
ATOM 5537 C C . GLN B 1 136 ? 22.844 15.281 7.297 1 90.88 136 GLN B C 1
ATOM 5539 O O . GLN B 1 136 ? 22.25 14.938 6.281 1 90.88 136 GLN B O 1
ATOM 5544 N N . ILE B 1 137 ? 23.016 16.516 7.754 1 93.5 137 ILE B N 1
ATOM 5545 C CA . ILE B 1 137 ? 22.547 17.625 6.926 1 93.5 137 ILE B CA 1
ATOM 5546 C C . ILE B 1 137 ? 23.344 17.672 5.621 1 93.5 137 ILE B C 1
ATOM 5548 O O . ILE B 1 137 ? 24.562 17.5 5.625 1 93.5 137 ILE B O 1
ATOM 5552 N N . CYS B 1 138 ? 22.562 17.797 4.547 1 94.38 138 CYS B N 1
ATOM 5553 C CA . CYS B 1 138 ? 23.203 17.906 3.24 1 94.38 138 CYS B CA 1
ATOM 5554 C C . CYS B 1 138 ? 23.812 19.297 3.053 1 94.38 138 CYS B C 1
ATOM 5556 O O . CYS B 1 138 ? 23.141 20.219 2.574 1 94.38 138 CYS B O 1
ATOM 5558 N N . VAL B 1 139 ? 25.109 19.406 3.268 1 92.38 139 VAL B N 1
ATOM 5559 C CA . VAL B 1 139 ? 25.766 20.703 3.223 1 92.38 139 VAL B CA 1
ATOM 5560 C C . VAL B 1 139 ? 26.094 21.062 1.775 1 92.38 139 VAL B C 1
ATOM 5562 O O . VAL B 1 139 ? 26.766 20.312 1.074 1 92.38 139 VAL B O 1
ATOM 5565 N N . ASN B 1 140 ? 25.656 22.172 1.271 1 88.31 140 ASN B N 1
ATOM 5566 C CA . ASN B 1 140 ? 25.922 22.766 -0.042 1 88.31 140 ASN B CA 1
ATOM 5567 C C . ASN B 1 140 ? 25.438 21.844 -1.163 1 88.31 140 ASN B C 1
ATOM 5569 O O . ASN B 1 140 ? 26.062 21.781 -2.227 1 88.31 140 ASN B O 1
ATOM 5573 N N . GLN B 1 141 ? 24.5 21.047 -0.774 1 89.31 141 GLN B N 1
ATOM 5574 C CA . GLN B 1 141 ? 23.875 20.172 -1.766 1 89.31 141 GLN B CA 1
ATOM 5575 C C . GLN B 1 141 ? 22.422 19.859 -1.379 1 89.31 141 GLN B C 1
ATOM 5577 O O . GLN B 1 141 ? 22.109 19.734 -0.194 1 89.31 141 GLN B O 1
ATOM 5582 N N . ARG B 1 142 ? 21.562 19.75 -2.301 1 88.38 142 ARG B N 1
ATOM 5583 C CA . ARG B 1 142 ? 20.156 19.422 -2.045 1 88.38 142 ARG B CA 1
ATOM 5584 C C . ARG B 1 142 ? 19.969 17.922 -1.855 1 88.38 142 ARG B C 1
ATOM 5586 O O . ARG B 1 142 ? 19.125 17.5 -1.074 1 88.38 142 ARG B O 1
ATOM 5593 N N . GLY B 1 143 ? 20.828 17.172 -2.439 1 91.56 143 GLY B N 1
ATOM 5594 C CA . GLY B 1 143 ? 20.672 15.727 -2.43 1 91.56 143 GLY B CA 1
ATOM 5595 C C . GLY B 1 143 ? 19.906 15.203 -3.631 1 91.56 143 GLY B C 1
ATOM 5596 O O . GLY B 1 143 ? 19.734 15.914 -4.625 1 91.56 143 GLY B O 1
ATOM 5597 N N . TYR B 1 144 ? 19.703 13.938 -3.635 1 93.62 144 TYR B N 1
ATOM 5598 C CA . TYR B 1 144 ? 18.953 13.273 -4.691 1 93.62 144 TYR B CA 1
ATOM 5599 C C . TYR B 1 144 ? 17.984 12.242 -4.109 1 93.62 144 TYR B C 1
ATOM 5601 O O . TYR B 1 144 ? 18.109 11.859 -2.945 1 93.62 144 TYR B O 1
ATOM 5609 N N . GLY B 1 145 ? 16.984 11.883 -4.898 1 95.12 145 GLY B N 1
ATOM 5610 C CA . GLY B 1 145 ? 16 10.898 -4.477 1 95.12 145 GLY B CA 1
ATOM 5611 C C . GLY B 1 145 ? 14.57 11.359 -4.695 1 95.12 145 GLY B C 1
ATOM 5612 O O . GLY B 1 145 ? 14.336 12.484 -5.141 1 95.12 145 GLY B O 1
ATOM 5613 N N . PRO B 1 146 ? 13.656 10.492 -4.391 1 95.69 146 PRO B N 1
ATOM 5614 C CA . PRO B 1 146 ? 12.25 10.805 -4.625 1 95.69 146 PRO B CA 1
ATOM 5615 C C . PRO B 1 146 ? 11.781 12.031 -3.838 1 95.69 146 PRO B C 1
ATOM 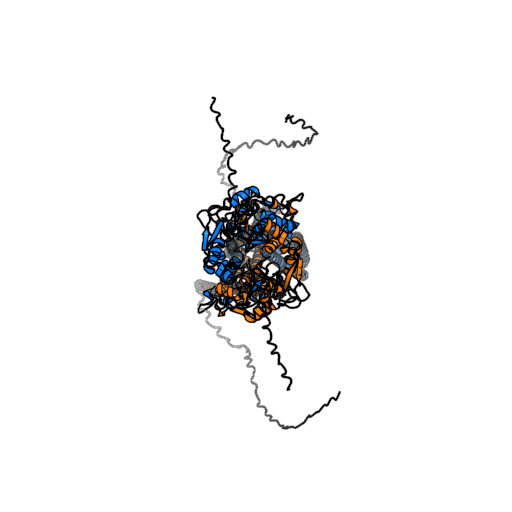5617 O O . PRO B 1 146 ? 11.016 12.844 -4.355 1 95.69 146 PRO B O 1
ATOM 5620 N N . VAL B 1 147 ? 12.258 12.172 -2.609 1 96.31 147 VAL B N 1
ATOM 5621 C CA . VAL B 1 147 ? 11.797 13.281 -1.775 1 96.31 147 VAL B CA 1
ATOM 5622 C C . VAL B 1 147 ? 12.242 14.609 -2.387 1 96.31 147 VAL B C 1
ATOM 5624 O O . VAL B 1 147 ? 11.469 15.562 -2.434 1 96.31 147 VAL B O 1
ATOM 5627 N N . GLN B 1 148 ? 13.461 14.664 -2.797 1 95.06 148 GLN B N 1
ATOM 5628 C CA . GLN B 1 148 ? 13.938 15.883 -3.447 1 95.06 148 GLN B CA 1
ATOM 5629 C C . GLN B 1 148 ? 13.117 16.188 -4.703 1 95.06 148 GLN B C 1
ATOM 5631 O O . GLN B 1 148 ? 12.758 17.344 -4.949 1 95.06 148 GLN B O 1
ATOM 5636 N N . ARG B 1 149 ? 12.828 15.227 -5.43 1 94.81 149 ARG B N 1
ATOM 5637 C CA . ARG B 1 149 ? 12.055 15.414 -6.652 1 94.81 149 ARG B CA 1
ATOM 5638 C C . ARG B 1 149 ? 10.633 15.844 -6.336 1 94.81 149 ARG B C 1
ATOM 5640 O O . ARG B 1 149 ? 10.031 16.641 -7.074 1 94.81 149 ARG B O 1
ATOM 5647 N N . ILE B 1 150 ? 10.07 15.273 -5.344 1 95.5 150 ILE B N 1
ATOM 5648 C CA . ILE B 1 150 ? 8.727 15.656 -4.918 1 95.5 150 ILE B CA 1
ATOM 5649 C C . ILE B 1 150 ? 8.711 17.125 -4.512 1 95.5 150 ILE B C 1
ATOM 5651 O O . ILE B 1 150 ? 7.812 17.875 -4.898 1 95.5 150 ILE B O 1
ATOM 5655 N N . LEU B 1 151 ? 9.695 17.531 -3.766 1 96 151 LEU B N 1
ATOM 5656 C CA . LEU B 1 151 ? 9.781 18.938 -3.363 1 96 151 LEU B CA 1
ATOM 5657 C C . LEU B 1 151 ? 9.938 19.844 -4.578 1 96 151 LEU B C 1
ATOM 5659 O O . LEU B 1 151 ? 9.328 20.906 -4.645 1 96 151 LEU B O 1
ATOM 5663 N N . ASP B 1 152 ? 10.711 19.375 -5.535 1 93.5 152 ASP B N 1
ATOM 5664 C CA . ASP B 1 152 ? 10.859 20.141 -6.77 1 93.5 152 ASP B CA 1
ATOM 5665 C C . ASP B 1 152 ? 9.523 20.266 -7.504 1 93.5 152 ASP B C 1
ATOM 5667 O O . ASP B 1 152 ? 9.195 21.328 -8.039 1 93.5 152 ASP B O 1
ATOM 5671 N N . SER B 1 153 ? 8.891 19.203 -7.52 1 91.81 153 SER B N 1
ATOM 5672 C CA . SER B 1 153 ? 7.59 19.203 -8.188 1 91.81 153 SER B CA 1
ATOM 5673 C C . SER B 1 153 ? 6.605 20.125 -7.48 1 91.81 153 SER B C 1
ATOM 5675 O O . SER B 1 153 ? 5.816 20.828 -8.133 1 91.81 153 SER B O 1
ATOM 5677 N N . MET B 1 154 ? 6.609 20.094 -6.188 1 92.44 154 MET B N 1
ATOM 5678 C CA . MET B 1 154 ? 5.734 20.984 -5.422 1 92.44 154 MET B CA 1
ATOM 5679 C C . MET B 1 154 ? 6.07 22.438 -5.688 1 92.44 154 MET B C 1
ATOM 5681 O O . MET B 1 154 ? 5.172 23.281 -5.809 1 92.44 154 MET B O 1
ATOM 5685 N N . THR B 1 155 ? 7.367 22.719 -5.781 1 91.75 155 THR B N 1
ATOM 5686 C CA . THR B 1 155 ? 7.793 24.078 -6.066 1 91.75 155 THR B CA 1
ATOM 5687 C C . THR B 1 155 ? 7.301 24.531 -7.441 1 91.75 155 THR B C 1
ATOM 5689 O O . THR B 1 155 ? 6.855 25.656 -7.613 1 91.75 155 THR B O 1
ATOM 5692 N N . ARG B 1 156 ? 7.352 23.672 -8.352 1 86.12 156 ARG B N 1
ATOM 5693 C CA . ARG B 1 156 ? 6.945 24 -9.711 1 86.12 156 ARG B CA 1
ATOM 5694 C C . ARG B 1 156 ? 5.434 24.172 -9.812 1 86.12 156 ARG B C 1
ATOM 5696 O O . ARG B 1 156 ? 4.949 25.109 -10.445 1 86.12 156 ARG B O 1
ATOM 5703 N N . SER B 1 157 ? 4.766 23.344 -9.164 1 81.56 157 SER B N 1
ATOM 5704 C CA . SER B 1 157 ? 3.312 23.344 -9.281 1 81.56 157 SER B CA 1
ATOM 5705 C C . SER B 1 157 ? 2.693 24.484 -8.484 1 81.56 157 SER B C 1
ATOM 5707 O O . SER B 1 157 ? 1.705 25.094 -8.914 1 81.56 157 SER B O 1
ATOM 5709 N N . SER B 1 158 ? 3.234 24.797 -7.34 1 84.69 158 SER B N 1
ATOM 5710 C CA . SER B 1 158 ? 2.623 25.781 -6.457 1 84.69 158 SER B CA 1
ATOM 5711 C C . SER B 1 158 ? 3.342 27.125 -6.547 1 84.69 158 SER B C 1
ATOM 5713 O O . SER B 1 158 ? 2.838 28.125 -6.059 1 84.69 158 SER B O 1
ATOM 5715 N N . GLY B 1 159 ? 4.508 27.125 -7.102 1 82.88 159 GLY B N 1
ATOM 5716 C CA . GLY B 1 159 ? 5.18 28.359 -7.43 1 82.88 159 GLY B CA 1
ATOM 5717 C C . GLY B 1 159 ? 5.953 28.953 -6.262 1 82.88 159 GLY B C 1
ATOM 5718 O O . GLY B 1 159 ? 6.102 30.172 -6.16 1 82.88 159 GLY B O 1
ATOM 5719 N N . PHE B 1 160 ? 6.277 28.188 -5.234 1 89.62 160 PHE B N 1
ATOM 5720 C CA . PHE B 1 160 ? 7.133 28.703 -4.168 1 89.62 160 PHE B CA 1
ATOM 5721 C C . PHE B 1 160 ? 8.594 28.359 -4.426 1 89.62 160 PHE B C 1
ATOM 5723 O O . PHE B 1 160 ? 8.898 27.578 -5.332 1 89.62 160 PHE B O 1
ATOM 5730 N N . ASN B 1 161 ? 9.469 29.031 -3.691 1 91.44 161 ASN B N 1
ATOM 5731 C CA . ASN B 1 161 ? 10.906 28.797 -3.832 1 91.44 161 ASN B CA 1
ATOM 5732 C C . ASN B 1 161 ? 11.508 28.219 -2.557 1 91.44 161 ASN B C 1
ATOM 5734 O O . ASN B 1 161 ? 10.922 28.328 -1.48 1 91.44 161 ASN B O 1
ATOM 5738 N N . LEU B 1 162 ? 12.656 27.562 -2.803 1 94.62 162 LEU B N 1
ATOM 5739 C CA . LEU B 1 162 ? 13.344 26.969 -1.661 1 94.62 162 LEU B CA 1
ATOM 5740 C C . LEU B 1 162 ? 14.688 27.641 -1.42 1 94.62 162 LEU B C 1
ATOM 5742 O O . LEU B 1 162 ? 15.438 27.891 -2.363 1 94.62 162 LEU B O 1
ATOM 5746 N N . HIS B 1 163 ? 14.867 28.047 -0.191 1 94.69 163 HIS B N 1
ATOM 5747 C CA . HIS B 1 163 ? 16.172 28.516 0.271 1 94.69 163 HIS B CA 1
ATOM 5748 C C . HIS B 1 163 ? 16.828 27.484 1.179 1 94.69 163 HIS B C 1
ATOM 5750 O O . HIS B 1 163 ? 16.375 27.266 2.305 1 94.69 163 HIS B O 1
ATOM 5756 N N . GLN B 1 164 ? 17.875 26.953 0.759 1 95 164 GLN B N 1
ATOM 5757 C CA . GLN B 1 164 ? 18.531 25.875 1.493 1 95 164 GLN B CA 1
ATOM 5758 C C . GLN B 1 164 ? 19.422 26.422 2.604 1 95 164 GLN B C 1
ATOM 5760 O O . GLN B 1 164 ? 20.266 27.281 2.355 1 95 164 GLN B O 1
ATOM 5765 N N . LEU B 1 165 ? 19.172 25.828 3.766 1 93.75 165 LEU B N 1
ATOM 5766 C CA . LEU B 1 165 ? 20.062 26.094 4.898 1 93.75 165 LEU B CA 1
ATOM 5767 C C . LEU B 1 165 ? 21.109 25 5.023 1 93.75 165 LEU B C 1
ATOM 5769 O O . LEU B 1 165 ? 20.844 23.828 4.758 1 93.75 165 LEU B O 1
ATOM 5773 N N . ASN B 1 166 ? 22.266 25.391 5.441 1 92.19 166 ASN B N 1
ATOM 5774 C CA . ASN B 1 166 ? 23.359 24.422 5.523 1 92.19 166 ASN B CA 1
ATOM 5775 C C . ASN B 1 166 ? 23.609 23.969 6.961 1 92.19 166 ASN B C 1
ATOM 5777 O O . ASN B 1 166 ? 24.406 23.062 7.207 1 92.19 166 ASN B O 1
ATOM 5781 N N . GLU B 1 167 ? 22.984 24.672 7.84 1 90 167 GLU B N 1
ATOM 5782 C CA . GLU B 1 167 ? 23.062 24.312 9.25 1 90 167 GLU B CA 1
ATOM 5783 C C . GLU B 1 167 ? 21.797 24.703 10 1 90 167 GLU B C 1
ATOM 5785 O O . GLU B 1 167 ? 21.094 25.609 9.594 1 90 167 GLU B O 1
ATOM 5790 N N . ALA B 1 168 ? 21.578 23.906 11.047 1 86.38 168 ALA B N 1
ATOM 5791 C CA . ALA B 1 168 ? 20.453 24.266 11.898 1 86.38 168 ALA B CA 1
ATOM 5792 C C . ALA B 1 168 ? 20.75 25.531 12.695 1 86.38 168 ALA B C 1
ATOM 5794 O O . ALA B 1 168 ? 21.891 25.75 13.117 1 86.38 168 ALA B O 1
ATOM 5795 N N . PRO B 1 169 ? 19.766 26.266 12.859 1 80.88 169 PRO B N 1
ATOM 5796 C CA . PRO B 1 169 ? 19.969 27.484 13.648 1 80.88 169 PRO B CA 1
ATOM 5797 C C . PRO B 1 169 ? 20.531 27.203 15.039 1 80.88 169 PRO B C 1
ATOM 5799 O O . PRO B 1 169 ? 20.156 26.219 15.672 1 80.88 169 PRO B O 1
ATOM 5802 N N . GLU B 1 170 ? 21.406 28.109 15.477 1 79.75 170 GLU B N 1
ATOM 5803 C CA . GLU B 1 170 ? 22.125 27.938 16.734 1 79.75 170 GLU B CA 1
ATOM 5804 C C . GLU B 1 170 ? 21.156 27.828 17.906 1 79.75 170 GLU B C 1
ATOM 5806 O O . GLU B 1 170 ? 21.344 27 18.812 1 79.75 170 GLU B O 1
ATOM 5811 N N . ALA B 1 171 ? 20.156 28.594 17.859 1 71.38 171 ALA B N 1
ATOM 5812 C CA . ALA B 1 171 ? 19.172 28.594 18.953 1 71.38 171 ALA B CA 1
ATOM 5813 C C . ALA B 1 171 ? 18.547 27.203 19.125 1 71.38 171 ALA B C 1
ATOM 5815 O O . ALA B 1 171 ? 18.281 26.766 20.25 1 71.38 171 ALA B O 1
ATOM 5816 N N . VAL B 1 172 ? 18.328 26.578 18.016 1 81.44 172 VAL B N 1
ATOM 5817 C CA . VAL B 1 172 ? 17.703 25.25 18.031 1 81.44 172 VAL B CA 1
ATOM 5818 C C . VAL B 1 172 ? 18.703 24.219 18.547 1 81.44 172 VAL B C 1
ATOM 5820 O O . VAL B 1 172 ? 18.344 23.328 19.328 1 81.44 172 VAL B O 1
ATOM 5823 N N . ARG B 1 173 ? 19.875 24.312 18.141 1 85.44 173 ARG B N 1
ATOM 5824 C CA . ARG B 1 173 ? 20.906 23.391 18.578 1 85.44 173 ARG B CA 1
ATOM 5825 C C . ARG B 1 173 ? 21.109 23.484 20.094 1 85.44 173 ARG B C 1
ATOM 5827 O O . ARG B 1 173 ? 21.25 22.453 20.766 1 85.44 173 ARG B O 1
ATOM 5834 N N . GLU B 1 174 ? 21.125 24.656 20.594 1 77.75 174 GLU B N 1
ATOM 5835 C CA . GLU B 1 174 ? 21.297 24.859 22.016 1 77.75 174 GLU B CA 1
ATOM 5836 C C . GLU B 1 174 ? 20.109 24.281 22.797 1 77.75 174 GLU B C 1
ATOM 5838 O O . GLU B 1 174 ? 20.297 23.641 23.844 1 77.75 174 GLU B O 1
ATOM 5843 N N . HIS B 1 175 ? 18.984 24.547 22.266 1 76.06 175 HIS B N 1
ATOM 5844 C CA . HIS B 1 175 ? 17.797 24.016 22.906 1 76.06 175 HIS B CA 1
ATOM 5845 C C . HIS B 1 175 ? 17.812 22.484 22.922 1 76.06 175 HIS B C 1
ATOM 5847 O O . HIS B 1 175 ? 17.516 21.875 23.953 1 76.06 175 HIS B O 1
ATOM 5853 N N . MET B 1 176 ? 18.078 21.953 21.828 1 79.19 176 MET B N 1
ATOM 5854 C CA . MET B 1 176 ? 18.078 20.484 21.734 1 79.19 176 MET B CA 1
ATOM 5855 C C . MET B 1 176 ? 19.125 19.875 22.656 1 79.19 176 MET B C 1
ATOM 5857 O O . MET B 1 176 ? 18.906 18.828 23.25 1 79.19 176 MET B O 1
ATOM 5861 N N . ALA B 1 177 ? 20.219 20.469 22.719 1 79.75 177 ALA B N 1
ATOM 5862 C CA . ALA B 1 177 ? 21.281 19.984 23.609 1 79.75 177 ALA B CA 1
ATOM 5863 C C . ALA B 1 177 ? 20.812 19.922 25.047 1 79.75 177 ALA B C 1
ATOM 5865 O O . ALA B 1 177 ? 21.234 19.062 25.828 1 79.75 177 ALA B O 1
ATOM 5866 N N . ARG B 1 178 ? 19.938 20.766 25.406 1 73.44 178 ARG B N 1
ATOM 5867 C CA . ARG B 1 178 ? 19.422 20.844 26.781 1 73.44 178 ARG B CA 1
ATOM 5868 C C . ARG B 1 178 ? 18.375 19.766 27.016 1 73.44 178 ARG B C 1
ATOM 5870 O O . ARG B 1 178 ? 18.344 19.156 28.094 1 73.44 178 ARG B O 1
ATOM 5877 N N . VAL B 1 179 ? 17.484 19.531 26.047 1 72 179 VAL B N 1
ATOM 5878 C CA . VAL B 1 179 ? 16.297 18.719 26.281 1 72 179 VAL B CA 1
ATOM 5879 C C . VAL B 1 179 ? 16.562 17.281 25.812 1 72 179 VAL B C 1
ATOM 5881 O O . VAL B 1 179 ? 16.062 16.328 26.406 1 72 179 VAL B O 1
ATOM 5884 N N . ASN B 1 180 ? 17.203 17.156 24.688 1 75.06 180 ASN B N 1
ATOM 5885 C CA . ASN B 1 180 ? 17.484 15.844 24.109 1 75.06 180 ASN B CA 1
ATOM 5886 C C . ASN B 1 180 ? 18.875 15.797 23.484 1 75.06 180 ASN B C 1
ATOM 5888 O O . ASN B 1 180 ? 19.016 15.758 22.266 1 75.06 180 ASN B O 1
ATOM 5892 N N . PRO B 1 181 ? 19.781 15.648 24.344 1 72.25 181 PRO B N 1
ATOM 5893 C CA . PRO B 1 181 ? 21.156 15.727 23.859 1 72.25 181 PRO B CA 1
ATOM 5894 C C . PRO B 1 181 ? 21.516 14.617 22.875 1 72.25 181 PRO B C 1
ATOM 5896 O O . PRO B 1 181 ? 22.438 14.766 22.078 1 72.25 181 PRO B O 1
ATOM 5899 N N . THR B 1 182 ? 20.812 13.617 22.875 1 67.5 182 THR B N 1
ATOM 5900 C CA . THR B 1 182 ? 21.125 12.492 22 1 67.5 182 THR B CA 1
ATOM 5901 C C . THR B 1 182 ? 20.219 12.469 20.781 1 67.5 182 THR B C 1
ATOM 5903 O O . THR B 1 182 ? 20.094 11.445 20.109 1 67.5 182 THR B O 1
ATOM 5906 N N . GLY B 1 183 ? 19.719 13.586 20.547 1 77.75 183 GLY B N 1
ATOM 5907 C CA . GLY B 1 183 ? 18.797 13.617 19.422 1 77.75 183 GLY B CA 1
ATOM 5908 C C . GLY B 1 183 ? 19.469 13.562 18.078 1 77.75 183 GLY B C 1
ATOM 5909 O O . GLY B 1 183 ? 20.609 14.023 17.922 1 77.75 183 GLY B O 1
ATOM 5910 N N . SER B 1 184 ? 18.859 12.953 17.109 1 84.25 184 SER B N 1
ATOM 5911 C CA . SER B 1 184 ? 19.375 12.852 15.742 1 84.25 184 SER B CA 1
ATOM 5912 C C . SER B 1 184 ? 19.188 14.156 14.984 1 84.25 184 SER B C 1
ATOM 5914 O O . SER B 1 184 ? 18.516 15.078 15.469 1 84.25 184 SER B O 1
ATOM 5916 N N . GLN B 1 185 ? 19.828 14.25 13.852 1 90.75 185 GLN B N 1
ATOM 5917 C CA . GLN B 1 185 ? 19.641 15.406 12.984 1 90.75 185 GLN B CA 1
ATOM 5918 C C . GLN B 1 185 ? 18.203 15.508 12.508 1 90.75 185 GLN B C 1
ATOM 5920 O O . GLN B 1 185 ? 17.703 16.594 12.227 1 90.75 185 GLN B O 1
ATOM 5925 N N . PHE B 1 186 ? 17.578 14.383 12.492 1 91.69 186 PHE B N 1
ATOM 5926 C CA . PHE B 1 186 ? 16.156 14.367 12.141 1 91.69 186 PHE B CA 1
ATOM 5927 C C . PHE B 1 186 ? 15.328 15.07 13.203 1 91.69 186 PHE B C 1
ATOM 5929 O O . PHE B 1 186 ? 14.453 15.875 12.883 1 91.69 186 PHE B O 1
ATOM 5936 N N . ASP B 1 187 ? 15.602 14.82 14.43 1 89.12 187 ASP B N 1
ATOM 5937 C CA . ASP B 1 187 ? 14.906 15.469 15.539 1 89.12 187 ASP B CA 1
ATOM 5938 C C . ASP B 1 187 ? 15.234 16.953 15.602 1 89.12 187 ASP B C 1
ATOM 5940 O O . ASP B 1 187 ? 14.359 17.781 15.883 1 89.12 187 ASP B O 1
ATOM 5944 N N . LEU B 1 188 ? 16.484 17.188 15.367 1 90.25 188 LEU B N 1
ATOM 5945 C CA . LEU B 1 188 ? 16.906 18.578 15.352 1 90.25 188 LEU B CA 1
ATOM 5946 C C . LEU B 1 188 ? 16.125 19.375 14.32 1 90.25 188 LEU B C 1
ATOM 5948 O O . LEU B 1 188 ? 15.656 20.484 14.617 1 90.25 188 LEU B O 1
ATOM 5952 N N . CYS B 1 189 ? 15.977 18.875 13.156 1 94.06 189 CYS B N 1
ATOM 5953 C CA . CYS B 1 189 ? 15.234 19.562 12.109 1 94.06 189 CYS B CA 1
ATOM 5954 C C . CYS B 1 189 ? 13.758 19.688 12.469 1 94.06 189 CYS B C 1
ATOM 5956 O O . CYS B 1 189 ? 13.125 20.703 12.18 1 94.06 189 CYS B O 1
ATOM 5958 N N . THR B 1 190 ? 13.234 18.641 13.078 1 92.25 190 THR B N 1
ATOM 5959 C CA . THR B 1 190 ? 11.836 18.672 13.5 1 92.25 190 THR B CA 1
ATOM 5960 C C . THR B 1 190 ? 11.602 19.781 14.508 1 92.25 190 THR B C 1
ATOM 5962 O O . THR B 1 190 ? 10.609 20.516 14.422 1 92.25 190 THR B O 1
ATOM 5965 N N . TRP B 1 191 ? 12.5 19.938 15.391 1 86.31 191 TRP B N 1
ATOM 5966 C CA . TRP B 1 191 ? 12.391 21.016 16.359 1 86.31 191 TRP B CA 1
ATOM 5967 C C . TRP B 1 191 ? 12.547 22.375 15.68 1 86.31 191 TRP B C 1
ATOM 5969 O O . TRP B 1 191 ? 11.859 23.328 16.031 1 86.31 191 TRP B O 1
ATOM 5979 N N . ALA B 1 192 ? 13.422 22.453 14.727 1 88.81 192 ALA B N 1
ATOM 5980 C CA . ALA B 1 192 ? 13.641 23.703 14.008 1 88.81 192 ALA B CA 1
ATOM 5981 C C . ALA B 1 192 ? 12.375 24.141 13.273 1 88.81 192 ALA B C 1
ATOM 5983 O O . ALA B 1 192 ? 12.055 25.328 13.242 1 88.81 192 ALA B O 1
ATOM 5984 N N . THR B 1 193 ? 11.695 23.219 12.68 1 91.19 193 THR B N 1
ATOM 5985 C CA . THR B 1 193 ? 10.453 23.547 11.977 1 91.19 193 THR B CA 1
ATOM 5986 C C . THR B 1 193 ? 9.352 23.891 12.977 1 91.19 193 THR B C 1
ATOM 5988 O O . THR B 1 193 ? 8.562 24.812 12.734 1 91.19 193 THR B O 1
ATOM 5991 N N . GLY B 1 194 ? 9.32 23.141 14.047 1 85.12 194 GLY B N 1
ATOM 5992 C CA . GLY B 1 194 ? 8.336 23.438 15.07 1 85.12 194 GLY B CA 1
ATOM 5993 C C . GLY B 1 194 ? 8.5 24.828 15.664 1 85.12 194 GLY B C 1
ATOM 5994 O O . GLY B 1 194 ? 7.516 25.469 16.031 1 85.12 194 GLY B O 1
ATOM 5995 N N . MET B 1 195 ? 9.703 25.266 15.672 1 81.94 195 MET B N 1
ATOM 5996 C CA . MET B 1 195 ? 10.016 26.578 16.234 1 81.94 195 MET B CA 1
ATOM 5997 C C . MET B 1 195 ? 9.938 27.656 15.172 1 81.94 195 MET B C 1
ATOM 5999 O O . MET B 1 195 ? 10 28.844 15.484 1 81.94 195 MET B O 1
ATOM 6003 N N . GLY B 1 196 ? 9.82 27.219 13.906 1 83 196 GLY B N 1
ATOM 6004 C CA . GLY B 1 196 ? 9.594 28.188 12.828 1 83 196 GLY B CA 1
ATOM 6005 C C . GLY B 1 196 ? 10.875 28.688 12.203 1 83 196 GLY B C 1
ATOM 6006 O O . GLY B 1 196 ? 10.852 29.562 11.328 1 83 196 GLY B O 1
ATOM 6007 N N . PHE B 1 197 ? 12.086 28.156 12.68 1 86.62 197 PHE B N 1
ATOM 6008 C CA . PHE B 1 197 ? 13.359 28.594 12.117 1 86.62 197 PHE B CA 1
ATOM 6009 C C . PHE B 1 197 ? 13.562 28 10.727 1 86.62 197 PHE B C 1
ATOM 6011 O O . PHE B 1 197 ? 14.289 28.578 9.906 1 86.62 197 PHE B O 1
ATOM 6018 N N . VAL B 1 198 ? 12.992 26.875 10.562 1 91.12 198 VAL B N 1
ATOM 6019 C CA . VAL B 1 198 ? 13 26.141 9.297 1 91.12 198 VAL B CA 1
ATOM 6020 C C . VAL B 1 198 ? 11.57 25.859 8.852 1 91.12 198 VAL B C 1
ATOM 6022 O O . VAL B 1 198 ? 10.672 25.703 9.68 1 91.12 198 VAL B O 1
ATOM 6025 N N . ASP B 1 199 ? 11.383 25.844 7.535 1 93.12 199 ASP B N 1
ATOM 6026 C CA . ASP B 1 199 ? 10.023 25.656 7.055 1 93.12 199 ASP B CA 1
ATOM 6027 C C . ASP B 1 199 ? 9.781 24.219 6.633 1 93.12 199 ASP B C 1
ATOM 6029 O O . ASP B 1 199 ? 8.664 23.703 6.742 1 93.12 199 ASP B O 1
ATOM 6033 N N . ILE B 1 200 ? 10.852 23.625 6.062 1 97.06 200 ILE B N 1
ATOM 6034 C CA . ILE B 1 200 ? 10.711 22.266 5.559 1 97.06 200 ILE B CA 1
ATOM 6035 C C . ILE B 1 200 ? 11.953 21.453 5.914 1 97.06 200 ILE B C 1
ATOM 6037 O O . ILE B 1 200 ? 13.078 21.906 5.707 1 97.06 200 ILE B O 1
ATOM 6041 N N . CYS B 1 201 ? 11.727 20.281 6.477 1 97.56 201 CYS B N 1
ATOM 6042 C CA . CYS B 1 201 ? 12.805 19.297 6.547 1 97.56 201 CYS B CA 1
ATOM 6043 C C . CYS B 1 201 ? 12.836 18.438 5.293 1 97.56 201 CYS B C 1
ATOM 6045 O O . CYS B 1 201 ? 11.984 17.562 5.121 1 97.56 201 CYS B O 1
ATOM 6047 N N . GLY B 1 202 ? 13.844 18.625 4.469 1 96.75 202 GLY B N 1
ATOM 6048 C CA . GLY B 1 202 ? 13.922 17.938 3.191 1 96.75 202 GLY B CA 1
ATOM 6049 C C . GLY B 1 202 ? 14.414 16.5 3.318 1 96.75 202 GLY B C 1
ATOM 6050 O O . GLY B 1 202 ? 15.484 16.172 2.811 1 96.75 202 GLY B O 1
ATOM 6051 N N . CYS B 1 203 ? 13.648 15.68 3.986 1 96.44 203 CYS B N 1
ATOM 6052 C CA . CYS B 1 203 ? 13.906 14.25 4.164 1 96.44 203 CYS B CA 1
ATOM 6053 C C . CYS B 1 203 ? 12.617 13.5 4.488 1 96.44 203 CYS B C 1
ATOM 6055 O O . CYS B 1 203 ? 11.586 14.117 4.754 1 96.44 203 CYS B O 1
ATOM 6057 N N . SER B 1 204 ? 12.648 12.219 4.332 1 95.19 204 SER B N 1
A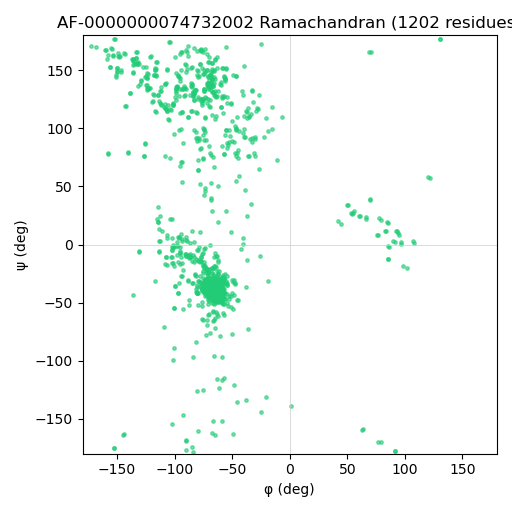TOM 6058 C CA . SER B 1 204 ? 11.516 11.398 4.75 1 95.19 204 SER B CA 1
ATOM 6059 C C . SER B 1 204 ? 11.773 10.758 6.109 1 95.19 204 SER B C 1
ATOM 6061 O O . SER B 1 204 ? 12.812 10.141 6.324 1 95.19 204 SER B O 1
ATOM 6063 N N . MET B 1 205 ? 10.859 10.945 7.016 1 92.81 205 MET B N 1
ATOM 6064 C CA . MET B 1 205 ? 11.039 10.367 8.344 1 92.81 205 MET B CA 1
ATOM 6065 C C . MET B 1 205 ? 9.75 9.711 8.828 1 92.81 205 MET B C 1
ATOM 6067 O O . MET B 1 205 ? 8.656 10.07 8.375 1 92.81 205 MET B O 1
ATOM 6071 N N . VAL B 1 206 ? 9.969 8.758 9.719 1 90.19 206 VAL B N 1
ATOM 6072 C CA . VAL B 1 206 ? 8.82 8.141 10.375 1 90.19 206 VAL B CA 1
ATOM 6073 C C . VAL B 1 206 ? 8.141 9.172 11.281 1 90.19 206 VAL B C 1
ATOM 6075 O O . VAL B 1 206 ? 8.812 9.883 12.039 1 90.19 206 VAL B O 1
ATOM 6078 N N . MET B 1 207 ? 6.844 9.242 11.133 1 92.88 207 MET B N 1
ATOM 6079 C CA . MET B 1 207 ? 6.078 10.156 11.977 1 92.88 207 MET B CA 1
ATOM 6080 C C . MET B 1 207 ? 5.859 9.562 13.367 1 92.88 207 MET B C 1
ATOM 6082 O O . MET B 1 207 ? 4.824 8.945 13.625 1 92.88 207 MET B O 1
ATOM 6086 N N . LEU B 1 208 ? 6.777 9.852 14.219 1 86.62 208 LEU B N 1
ATOM 6087 C CA . LEU B 1 208 ? 6.695 9.43 15.617 1 86.62 208 LEU B CA 1
ATOM 6088 C C . LEU B 1 208 ? 5.984 10.477 16.469 1 86.62 208 LEU B C 1
ATOM 6090 O O . LEU B 1 208 ? 6.031 11.672 16.156 1 86.62 208 LEU B O 1
ATOM 6094 N N . PRO B 1 209 ? 5.383 10.055 17.578 1 84.5 209 PRO B N 1
ATOM 6095 C CA . PRO B 1 209 ? 4.691 11.023 18.438 1 84.5 209 PRO B CA 1
ATOM 6096 C C . PRO B 1 209 ? 5.621 12.125 18.938 1 84.5 209 PRO B C 1
ATOM 6098 O O . PRO B 1 209 ? 5.215 13.289 19.016 1 84.5 209 PRO B O 1
ATOM 6101 N N . ARG B 1 210 ? 6.816 11.789 19.25 1 81.81 210 ARG B N 1
ATOM 6102 C CA . ARG B 1 210 ? 7.746 12.812 19.719 1 81.81 210 ARG B CA 1
ATOM 6103 C C . ARG B 1 210 ? 8.031 13.844 18.641 1 81.81 210 ARG B C 1
ATOM 6105 O O . ARG B 1 210 ? 8.258 15.016 18.938 1 81.81 210 ARG B O 1
ATOM 6112 N N . ARG B 1 211 ? 8 13.453 17.422 1 87.38 211 ARG B N 1
ATOM 6113 C CA . ARG B 1 211 ? 8.25 14.367 16.312 1 87.38 211 ARG B CA 1
ATOM 6114 C C . ARG B 1 211 ? 7.008 15.18 15.984 1 87.38 211 ARG B C 1
ATOM 6116 O O . ARG B 1 211 ? 7.09 16.391 15.742 1 87.38 211 ARG B O 1
ATOM 6123 N N . THR B 1 212 ? 5.84 14.484 16 1 89.62 212 THR B N 1
ATOM 6124 C CA . THR B 1 212 ? 4.609 15.188 15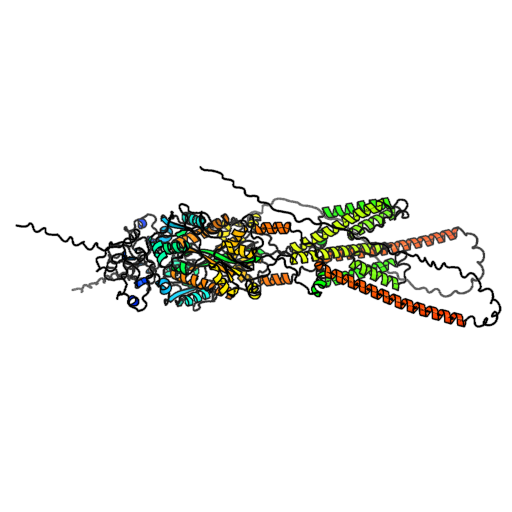.656 1 89.62 212 THR B CA 1
ATOM 6125 C C . THR B 1 212 ? 4.18 16.125 16.781 1 89.62 212 THR B C 1
ATOM 6127 O O . THR B 1 212 ? 3.369 17.031 16.578 1 89.62 212 THR B O 1
ATOM 6130 N N . ASP B 1 213 ? 4.715 15.867 17.906 1 82.31 213 ASP B N 1
ATOM 6131 C CA . ASP B 1 213 ? 4.531 16.812 19 1 82.31 213 ASP B CA 1
ATOM 6132 C C . ASP B 1 213 ? 5.336 18.094 18.766 1 82.31 213 ASP B C 1
ATOM 6134 O O . ASP B 1 213 ? 4.906 19.188 19.156 1 82.31 213 ASP B O 1
ATOM 6138 N N . ALA B 1 214 ? 6.434 17.875 18.125 1 83.5 214 ALA B N 1
ATOM 6139 C CA . ALA B 1 214 ? 7.367 18.984 17.953 1 83.5 214 ALA B CA 1
ATOM 6140 C C . ALA B 1 214 ? 6.988 19.844 16.75 1 83.5 214 ALA B C 1
ATOM 6142 O O . ALA B 1 214 ? 7.223 21.047 16.734 1 83.5 214 ALA B O 1
ATOM 6143 N N . SER B 1 215 ? 6.453 19.203 15.75 1 89.81 215 SER B N 1
ATOM 6144 C CA . SER B 1 215 ? 6.141 19.922 14.516 1 89.81 215 SER B CA 1
ATOM 6145 C C . SER B 1 215 ? 5.039 19.219 13.727 1 89.81 215 SER B C 1
ATOM 6147 O O . SER B 1 215 ? 4.867 18 13.844 1 89.81 215 SER B O 1
ATOM 6149 N N . PRO B 1 216 ? 4.293 20.047 12.922 1 91.75 216 PRO B N 1
ATOM 6150 C CA . PRO B 1 216 ? 3.395 19.391 11.961 1 91.75 216 PRO B CA 1
ATOM 6151 C C . PRO B 1 216 ? 4.141 18.641 10.867 1 91.75 216 PRO B C 1
ATOM 6153 O O . PRO B 1 216 ? 5.305 18.938 10.586 1 91.75 216 PRO B O 1
ATOM 6156 N N . PHE B 1 217 ? 3.391 17.688 10.352 1 96.38 217 PHE B N 1
ATOM 6157 C CA . PHE B 1 217 ? 3.99 16.875 9.305 1 96.38 217 PHE B CA 1
ATOM 6158 C C . PHE B 1 217 ? 3.135 16.906 8.039 1 96.38 217 PHE B C 1
ATOM 6160 O O . PHE B 1 217 ? 1.907 16.984 8.117 1 96.38 217 PHE B O 1
ATOM 6167 N N . LEU B 1 218 ? 3.814 16.906 6.973 1 96.19 218 LEU B N 1
ATOM 6168 C CA . LEU B 1 218 ? 3.225 16.547 5.684 1 96.19 218 LEU B CA 1
ATOM 6169 C C . LEU B 1 218 ? 3.424 15.07 5.379 1 96.19 218 LEU B C 1
ATOM 6171 O O . LEU B 1 218 ? 4.555 14.625 5.18 1 96.19 218 LEU B O 1
ATOM 6175 N N . THR B 1 219 ? 2.352 14.383 5.348 1 94.06 219 THR B N 1
ATOM 6176 C CA . THR B 1 219 ? 2.465 12.953 5.082 1 94.06 219 THR B CA 1
ATOM 6177 C C . THR B 1 219 ? 2.76 12.695 3.605 1 94.06 219 THR B C 1
ATOM 6179 O O . THR B 1 219 ? 2.094 13.25 2.73 1 94.06 219 THR B O 1
ATOM 6182 N N . LEU B 1 220 ? 3.705 11.836 3.379 1 94 220 LEU B N 1
ATOM 6183 C CA . LEU B 1 220 ? 4.078 11.5 2.01 1 94 220 LEU B CA 1
ATOM 6184 C C . LEU B 1 220 ? 3.449 10.18 1.586 1 94 220 LEU B C 1
ATOM 6186 O O . LEU B 1 220 ? 2.855 10.086 0.508 1 94 220 LEU B O 1
ATOM 6190 N N . TRP B 1 221 ? 3.699 9.195 2.354 1 91.62 221 TRP B N 1
ATOM 6191 C CA . TRP B 1 221 ? 3.16 7.867 2.08 1 91.62 221 TRP B CA 1
ATOM 6192 C C . TRP B 1 221 ? 3.17 7.008 3.338 1 91.62 221 TRP B C 1
ATOM 6194 O O . TRP B 1 221 ? 3.666 7.434 4.387 1 91.62 221 TRP B O 1
ATOM 6204 N N . THR B 1 222 ? 2.475 5.91 3.229 1 90.81 222 THR B N 1
ATOM 6205 C CA . THR B 1 222 ? 2.596 4.867 4.242 1 90.81 222 THR B CA 1
ATOM 6206 C C . THR B 1 222 ? 3.539 3.764 3.775 1 90.81 222 THR B C 1
ATOM 6208 O O . THR B 1 222 ? 3.498 3.355 2.611 1 90.81 222 THR B O 1
ATOM 6211 N N . GLU B 1 223 ? 4.414 3.477 4.645 1 90.5 223 GLU B N 1
ATOM 6212 C CA . GLU B 1 223 ? 5.41 2.465 4.305 1 90.5 223 GLU B CA 1
ATOM 6213 C C . GLU B 1 223 ? 5.133 1.153 5.035 1 90.5 223 GLU B C 1
ATOM 6215 O O . GLU B 1 223 ? 5.113 1.111 6.266 1 90.5 223 GLU B O 1
ATOM 6220 N N . PRO B 1 224 ? 4.922 0.079 4.242 1 88.81 224 PRO B N 1
ATOM 6221 C CA . PRO B 1 224 ? 4.727 -1.218 4.895 1 88.81 224 PRO B CA 1
ATOM 6222 C C . PRO B 1 224 ? 5.992 -1.734 5.574 1 88.81 224 PRO B C 1
ATOM 6224 O O . PRO B 1 224 ? 7.094 -1.569 5.043 1 88.81 224 PRO B O 1
ATOM 6227 N N . VAL B 1 225 ? 5.805 -2.252 6.68 1 90.62 225 VAL B N 1
ATOM 6228 C CA . VAL B 1 225 ? 6.84 -3.004 7.383 1 90.62 225 VAL B CA 1
ATOM 6229 C C . VAL B 1 225 ? 6.59 -4.504 7.219 1 90.62 225 VAL B C 1
ATOM 6231 O O . VAL B 1 225 ? 5.566 -5.02 7.664 1 90.62 225 VAL B O 1
ATOM 6234 N N . VAL B 1 226 ? 7.562 -5.176 6.629 1 91.69 226 VAL B N 1
ATOM 6235 C CA . VAL B 1 226 ? 7.289 -6.535 6.176 1 91.69 226 VAL B CA 1
ATOM 6236 C C . VAL B 1 226 ? 8.18 -7.52 6.93 1 91.69 226 VAL B C 1
ATOM 6238 O O . VAL B 1 226 ? 9.266 -7.156 7.391 1 91.69 226 VAL B O 1
ATOM 6241 N N . LEU B 1 227 ? 7.59 -8.672 7.047 1 92.5 227 LEU B N 1
ATOM 6242 C CA . LEU B 1 227 ? 8.344 -9.805 7.574 1 92.5 227 LEU B CA 1
ATOM 6243 C C . LEU B 1 227 ? 9.148 -10.484 6.473 1 92.5 227 LEU B C 1
ATOM 6245 O O . LEU B 1 227 ? 8.625 -10.75 5.391 1 92.5 227 LEU B O 1
ATOM 6249 N N . VAL B 1 228 ? 10.43 -10.656 6.711 1 92.69 228 VAL B N 1
ATOM 6250 C CA . VAL B 1 228 ? 11.328 -11.219 5.703 1 92.69 228 VAL B CA 1
ATOM 6251 C C . VAL B 1 228 ? 12.023 -12.453 6.262 1 92.69 228 VAL B C 1
ATOM 6253 O O . VAL B 1 228 ? 12.445 -12.469 7.418 1 92.69 228 VAL B O 1
ATOM 6256 N N . GLY B 1 229 ? 12.062 -13.492 5.465 1 89.31 229 GLY B N 1
ATOM 6257 C CA . GLY B 1 229 ? 12.719 -14.734 5.848 1 89.31 229 GLY B CA 1
ATOM 6258 C C . GLY B 1 229 ? 13.312 -15.484 4.672 1 89.31 229 GLY B C 1
ATOM 6259 O O . GLY B 1 229 ? 13.078 -15.117 3.518 1 89.31 229 GLY B O 1
ATOM 6260 N N . PRO B 1 230 ? 14.148 -16.391 4.992 1 84.38 230 PRO B N 1
ATOM 6261 C CA . PRO B 1 230 ? 14.789 -17.188 3.936 1 84.38 230 PRO B CA 1
ATOM 6262 C C . PRO B 1 230 ? 13.82 -18.109 3.217 1 84.38 230 PRO B C 1
ATOM 6264 O O . PRO B 1 230 ? 12.883 -18.625 3.832 1 84.38 230 PRO B O 1
ATOM 6267 N N . LEU B 1 231 ? 13.977 -18.094 1.906 1 65.81 231 LEU B N 1
ATOM 6268 C CA . LEU B 1 231 ? 13.242 -19.062 1.1 1 65.81 231 LEU B CA 1
ATOM 6269 C C . LEU B 1 231 ? 13.844 -20.453 1.241 1 65.81 231 LEU B C 1
ATOM 6271 O O . LEU B 1 231 ? 15.039 -20.656 0.993 1 65.81 231 LEU B O 1
ATOM 6275 N N . ARG B 1 232 ? 13.25 -21.312 2.16 1 57.19 232 ARG B N 1
ATOM 6276 C CA . ARG B 1 232 ? 13.758 -22.672 2.264 1 57.19 232 ARG B CA 1
ATOM 6277 C C . ARG B 1 232 ? 12.93 -23.625 1.413 1 57.19 232 ARG B C 1
ATOM 6279 O O . ARG B 1 232 ? 11.711 -23.484 1.305 1 57.19 232 ARG B O 1
ATOM 6286 N N . GLY B 1 233 ? 13.414 -24.203 0.386 1 46.69 233 GLY B N 1
ATOM 6287 C CA . GLY B 1 233 ? 12.781 -25.281 -0.344 1 46.69 233 GLY B CA 1
ATOM 6288 C C . GLY B 1 233 ? 12.008 -26.234 0.551 1 46.69 233 GLY B C 1
ATOM 6289 O O . GLY B 1 233 ? 12.352 -26.406 1.724 1 46.69 233 GLY B O 1
ATOM 6290 N N . ASN B 1 234 ? 10.695 -26.234 0.469 1 41.16 234 ASN B N 1
ATOM 6291 C CA . ASN B 1 234 ? 9.961 -27.25 1.206 1 41.16 234 ASN B CA 1
ATOM 6292 C C . ASN B 1 234 ? 10.797 -28.516 1.421 1 41.16 234 ASN B C 1
ATOM 6294 O O . ASN B 1 234 ? 11.086 -29.234 0.471 1 41.16 234 ASN B O 1
ATOM 6298 N N . GLN B 1 235 ? 11.789 -28.469 2.104 1 37.59 235 GLN B N 1
ATOM 6299 C CA . GLN B 1 235 ? 12.258 -29.797 2.471 1 37.59 235 GLN B CA 1
ATOM 6300 C C . GLN B 1 235 ? 11.094 -30.719 2.807 1 37.59 235 GLN B C 1
ATOM 6302 O O . GLN B 1 235 ? 10.156 -30.312 3.504 1 37.59 235 GLN B O 1
ATOM 6307 N N . GLY B 1 236 ? 10.641 -31.625 1.847 1 37.38 236 GLY B N 1
ATOM 6308 C CA . GLY B 1 236 ? 9.719 -32.719 2.027 1 37.38 236 GLY B CA 1
ATOM 6309 C C . GLY B 1 236 ? 9.508 -33.094 3.482 1 37.38 236 GLY B C 1
ATOM 6310 O O . GLY B 1 236 ? 10.445 -33.062 4.281 1 37.38 236 GLY B O 1
ATOM 6311 N N . LEU B 1 237 ? 8.367 -32.594 4.074 1 33.97 237 LEU B N 1
ATOM 6312 C CA . LEU B 1 237 ? 7.898 -33.281 5.273 1 33.97 237 LEU B CA 1
ATOM 6313 C C . LEU B 1 237 ? 8.555 -34.656 5.406 1 33.97 237 LEU B C 1
ATOM 6315 O O . LEU B 1 237 ? 8.648 -35.406 4.426 1 33.97 237 LEU B O 1
ATOM 6319 N N . GLY B 1 238 ? 9.227 -34.969 6.273 1 34.94 238 GLY B N 1
ATOM 6320 C CA . GLY B 1 238 ? 9.734 -36.25 6.762 1 34.94 238 GLY B CA 1
ATOM 6321 C C . GLY B 1 238 ? 8.867 -37.406 6.379 1 34.94 238 GLY B C 1
ATOM 6322 O O . GLY B 1 238 ? 7.809 -37.25 5.766 1 34.94 238 GLY B O 1
ATOM 6323 N N . GLY B 1 239 ? 8.75 -38.5 7.367 1 39.78 239 GLY B N 1
ATOM 6324 C CA . GLY B 1 239 ? 8.992 -39.906 7.613 1 39.78 239 GLY B CA 1
ATOM 6325 C C . GLY B 1 239 ? 7.762 -40.781 7.387 1 39.78 239 GLY B C 1
ATOM 6326 O O . GLY B 1 239 ? 7.707 -41.906 7.848 1 39.78 239 GLY B O 1
ATOM 6327 N N . ASP B 1 240 ? 6.539 -40.125 7.305 1 41.59 240 ASP B N 1
ATOM 6328 C CA . ASP B 1 240 ? 5.652 -41.25 7.488 1 41.59 240 ASP B CA 1
ATOM 6329 C C . ASP B 1 240 ? 5.719 -42.219 6.293 1 41.59 240 ASP B C 1
ATOM 6331 O O . ASP B 1 240 ? 5.691 -41.75 5.141 1 41.59 240 ASP B O 1
ATOM 6335 N N . PHE B 1 241 ? 6.188 -43.25 6.512 1 44.5 241 PHE B N 1
ATOM 6336 C CA . PHE B 1 241 ? 6.352 -44.375 5.594 1 44.5 241 PHE B CA 1
ATOM 6337 C C . PHE B 1 241 ? 5.145 -44.5 4.672 1 44.5 241 PHE B C 1
ATOM 6339 O O . PHE B 1 241 ? 5.297 -44.75 3.473 1 44.5 241 PHE B O 1
ATOM 6346 N N . GLY B 1 242 ? 4.016 -44.219 5.246 1 49.97 242 GLY B N 1
ATOM 6347 C CA . GLY B 1 242 ? 2.812 -44.344 4.438 1 49.97 242 GLY B CA 1
ATOM 6348 C C . GLY B 1 242 ? 2.678 -43.25 3.402 1 49.97 242 GLY B C 1
ATOM 6349 O O . GLY B 1 242 ? 2.283 -43.5 2.264 1 49.97 242 GLY B O 1
ATOM 6350 N N . ALA B 1 243 ? 3.041 -42.062 3.707 1 51.81 243 ALA B N 1
ATOM 6351 C CA . ALA B 1 243 ? 2.967 -40.969 2.762 1 51.81 243 ALA B CA 1
ATOM 6352 C C . ALA B 1 243 ? 4.004 -41.094 1.654 1 51.81 243 ALA B C 1
ATOM 6354 O O . ALA B 1 243 ? 3.736 -40.781 0.494 1 51.81 243 ALA B O 1
ATOM 6355 N N . MET B 1 244 ? 5.047 -41.656 2.078 1 48.16 244 MET B N 1
ATOM 6356 C CA . MET B 1 244 ? 6.094 -41.938 1.104 1 48.16 244 MET B CA 1
ATOM 6357 C C . MET B 1 244 ? 5.625 -42.969 0.092 1 48.16 244 MET B C 1
ATOM 6359 O O . MET B 1 244 ? 5.902 -42.844 -1.103 1 48.16 244 MET B O 1
ATOM 6363 N N . LEU B 1 245 ? 4.852 -44.031 0.738 1 50.84 245 LEU B N 1
ATOM 6364 C CA . LEU B 1 245 ? 4.332 -45.094 -0.123 1 50.84 245 LEU B CA 1
ATOM 6365 C C . LEU B 1 245 ? 3.25 -44.562 -1.052 1 50.84 245 LEU B C 1
ATOM 6367 O O . LEU B 1 245 ? 3.152 -44.969 -2.207 1 50.84 245 LEU B O 1
ATOM 6371 N N . GLY B 1 246 ? 2.555 -43.594 -0.528 1 55.62 246 GLY B N 1
ATOM 6372 C CA . GLY B 1 246 ? 1.436 -43.062 -1.287 1 55.62 246 GLY B CA 1
ATOM 6373 C C . GLY B 1 246 ? 1.856 -42.062 -2.338 1 55.62 246 GLY B C 1
ATOM 6374 O O . GLY B 1 246 ? 1.104 -41.781 -3.273 1 55.62 246 GLY B O 1
ATOM 6375 N N . LYS B 1 247 ? 3.035 -41.688 -2.203 1 57.31 247 LYS B N 1
ATOM 6376 C CA . LYS B 1 247 ? 3.5 -40.656 -3.123 1 57.31 247 LYS B CA 1
ATOM 6377 C C . LYS B 1 247 ? 3.545 -41.156 -4.555 1 57.31 247 LYS B C 1
ATOM 6379 O O . LYS B 1 247 ? 3.281 -40.406 -5.5 1 57.31 247 LYS B O 1
ATOM 6384 N N . ALA B 1 248 ? 3.781 -42.531 -4.645 1 58.06 248 ALA B N 1
ATOM 6385 C CA . ALA B 1 248 ? 3.898 -43.125 -5.977 1 58.06 248 ALA B CA 1
ATOM 6386 C C . ALA B 1 248 ? 2.539 -43.188 -6.668 1 58.06 248 ALA B C 1
ATOM 6388 O O . ALA B 1 248 ? 2.463 -43.25 -7.895 1 58.06 248 ALA B O 1
ATOM 6389 N N . PHE B 1 249 ? 1.459 -43.125 -5.914 1 62.78 249 PHE B N 1
ATOM 6390 C CA . PHE B 1 249 ? 0.128 -43.312 -6.48 1 62.78 249 PHE B CA 1
ATOM 6391 C C . PHE B 1 249 ? -0.613 -42 -6.566 1 62.78 249 PHE B C 1
ATOM 6393 O O . PHE B 1 249 ? -1.768 -41.938 -6.996 1 62.78 249 PHE B O 1
ATOM 6400 N N . ARG B 1 250 ? 0.13 -40.969 -6.285 1 64.25 250 ARG B N 1
ATOM 6401 C CA . ARG B 1 250 ? -0.525 -39.656 -6.219 1 64.25 250 ARG B CA 1
ATOM 6402 C C . ARG B 1 250 ? -0.679 -39.062 -7.605 1 64.25 250 ARG B C 1
ATOM 6404 O O . ARG B 1 250 ? -1.609 -38.281 -7.852 1 64.25 250 ARG B O 1
ATOM 6411 N N . PRO B 1 251 ? 0.17 -39.469 -8.477 1 67.56 251 PRO B N 1
ATOM 6412 C CA . PRO B 1 251 ? 0.083 -38.781 -9.773 1 67.56 251 PRO B CA 1
ATOM 6413 C C . PRO B 1 251 ? -1.239 -39.062 -10.492 1 67.56 251 PRO B C 1
ATOM 6415 O O . PRO B 1 251 ? -1.732 -38.188 -11.219 1 67.56 251 PRO B O 1
ATOM 6418 N N . LEU B 1 252 ? -1.753 -40.344 -10.305 1 69.75 252 LEU B N 1
ATOM 6419 C CA . LEU B 1 252 ? -3.033 -40.688 -10.922 1 69.75 252 LEU B CA 1
ATOM 6420 C C . LEU B 1 252 ? -4.125 -40.812 -9.867 1 69.75 252 LEU B C 1
ATOM 6422 O O . LEU B 1 252 ? -3.877 -41.281 -8.758 1 69.75 252 LEU B O 1
ATOM 6426 N N . SER B 1 253 ? -5.316 -40.281 -10.172 1 72.81 253 SER B N 1
ATOM 6427 C CA . SER B 1 253 ? -6.449 -40.438 -9.266 1 72.81 253 SER B CA 1
ATOM 6428 C C . SER B 1 253 ? -6.844 -41.906 -9.102 1 72.81 253 SER B C 1
ATOM 6430 O O . SER B 1 253 ? -6.555 -42.719 -9.969 1 72.81 253 SER B O 1
ATOM 6432 N N . PRO B 1 254 ? -7.418 -42.281 -7.957 1 73.31 254 PRO B N 1
ATOM 6433 C CA . PRO B 1 254 ? -7.871 -43.688 -7.781 1 73.31 254 PRO B CA 1
ATOM 6434 C C . PRO B 1 254 ? -8.828 -44.125 -8.875 1 73.31 254 PRO B C 1
ATOM 6436 O O . PRO B 1 254 ? -8.797 -45.281 -9.289 1 73.31 254 PRO B O 1
ATOM 6439 N N . GLY B 1 255 ? -9.617 -43.188 -9.359 1 73.94 255 GLY B N 1
ATOM 6440 C CA . GLY B 1 255 ? -10.484 -43.5 -10.484 1 73.94 255 GLY B CA 1
ATOM 6441 C C . GLY B 1 255 ? -9.711 -43.844 -11.75 1 73.94 255 GLY B C 1
ATOM 6442 O O . GLY B 1 255 ? -10.055 -44.781 -12.469 1 73.94 255 GLY B O 1
ATOM 6443 N N . LEU B 1 256 ? -8.711 -43.094 -11.969 1 75.94 256 LEU B N 1
ATOM 6444 C CA . LEU B 1 256 ? -7.91 -43.344 -13.164 1 75.94 256 LEU B CA 1
ATOM 6445 C C . LEU B 1 256 ? -7.117 -44.625 -13.031 1 75.94 256 LEU B C 1
ATOM 6447 O O . LEU B 1 256 ? -6.953 -45.375 -14.008 1 75.94 256 LEU B O 1
ATOM 6451 N N . TRP B 1 257 ? -6.691 -44.875 -11.844 1 74.88 257 TRP B N 1
ATOM 6452 C CA . TRP B 1 257 ? -6.02 -46.156 -11.617 1 74.88 257 TRP B CA 1
ATOM 6453 C C . TRP B 1 257 ? -6.957 -47.344 -11.914 1 74.88 257 TRP B C 1
ATOM 6455 O O . TRP B 1 257 ? -6.574 -48.281 -12.586 1 74.88 257 TRP B O 1
ATOM 6465 N N . GLY B 1 258 ? -8.133 -47.281 -11.414 1 78.38 258 GLY B N 1
ATOM 6466 C CA . GLY B 1 258 ? -9.117 -48.312 -11.641 1 78.38 258 GLY B CA 1
ATOM 6467 C C . GLY B 1 258 ? -9.453 -48.531 -13.102 1 78.38 258 GLY B C 1
ATOM 6468 O O . GLY B 1 258 ? -9.508 -49.656 -13.586 1 78.38 258 GLY B O 1
ATOM 6469 N N . LEU B 1 259 ? -9.586 -47.438 -13.719 1 77.94 259 LEU B N 1
ATOM 6470 C CA . LEU B 1 259 ? -9.922 -47.5 -15.141 1 77.94 259 LEU B CA 1
ATOM 6471 C C . LEU B 1 259 ? -8.766 -48.094 -15.938 1 77.94 259 LEU B C 1
ATOM 6473 O O . LEU B 1 259 ? -8.977 -48.844 -16.891 1 77.94 259 LEU B O 1
ATOM 6477 N N . ALA B 1 260 ? -7.586 -47.688 -15.641 1 77.81 260 ALA B N 1
ATOM 6478 C CA . ALA B 1 260 ? -6.414 -48.219 -16.328 1 77.81 260 ALA B CA 1
ATOM 6479 C C . ALA B 1 260 ? -6.34 -49.75 -16.172 1 77.81 260 ALA B C 1
ATOM 6481 O O . ALA B 1 260 ? -6.059 -50.469 -17.125 1 77.81 260 ALA B O 1
ATOM 6482 N N . VAL B 1 261 ? -6.688 -50.219 -14.984 1 77.75 261 VAL B N 1
ATOM 6483 C CA . VAL B 1 261 ? -6.645 -51.656 -14.711 1 77.75 261 VAL B CA 1
ATOM 6484 C C . VAL B 1 261 ? -7.738 -52.375 -15.516 1 77.75 261 VAL B C 1
ATOM 6486 O O . VAL B 1 261 ? -7.484 -53.406 -16.141 1 77.75 261 VAL B O 1
ATOM 6489 N N . VAL B 1 262 ? -8.883 -51.812 -15.555 1 81.31 262 VAL B N 1
ATOM 6490 C CA . VAL B 1 262 ? -10.016 -52.438 -16.25 1 81.31 262 VAL B CA 1
ATOM 6491 C C . VAL B 1 262 ? -9.742 -52.469 -17.75 1 81.31 262 VAL B C 1
ATOM 6493 O O . VAL B 1 262 ? -9.984 -53.5 -18.406 1 81.31 262 VAL B O 1
ATOM 6496 N N . VAL B 1 263 ? -9.227 -51.375 -18.234 1 80.5 263 VAL B N 1
ATOM 6497 C CA . VAL B 1 263 ? -8.953 -51.344 -19.672 1 80.5 263 VAL B CA 1
ATOM 6498 C C . VAL B 1 263 ? -7.844 -52.312 -20.031 1 80.5 263 VAL B C 1
ATOM 6500 O O . VAL B 1 263 ? -7.949 -53.062 -21.016 1 80.5 263 VAL B O 1
ATOM 6503 N N . ALA B 1 264 ? -6.789 -52.344 -19.281 1 79.81 264 ALA B N 1
ATOM 6504 C CA . ALA B 1 264 ? -5.691 -53.281 -19.547 1 79.81 264 ALA B CA 1
ATOM 6505 C C . ALA B 1 264 ? -6.16 -54.719 -19.453 1 79.81 264 ALA B C 1
ATOM 6507 O O . ALA B 1 264 ? -5.793 -55.562 -20.297 1 79.81 264 ALA B O 1
ATOM 6508 N N . LEU B 1 265 ? -7.008 -55.031 -18.5 1 80.56 265 LEU B N 1
ATOM 6509 C CA . LEU B 1 265 ? -7.512 -56.375 -18.328 1 80.56 265 LEU B CA 1
ATOM 6510 C C . LEU B 1 265 ? -8.453 -56.75 -19.469 1 80.56 265 LEU B C 1
ATOM 6512 O O . LEU B 1 265 ? -8.383 -57.875 -20 1 80.56 265 LEU B O 1
ATOM 6516 N N . SER B 1 266 ? -9.289 -55.875 -19.859 1 83.12 266 SER B N 1
ATOM 6517 C CA . SER B 1 266 ? -10.242 -56.156 -20.938 1 83.12 266 SER B CA 1
ATOM 6518 C C . SER B 1 266 ? -9.523 -56.375 -22.266 1 83.12 266 SER B C 1
ATOM 6520 O O . SER B 1 266 ? -9.836 -57.312 -23 1 83.12 266 SER B O 1
ATOM 6522 N N . MET B 1 267 ? -8.586 -55.531 -22.5 1 83.31 267 MET B N 1
ATOM 6523 C CA . MET B 1 267 ? -7.84 -55.656 -23.75 1 83.31 267 MET B CA 1
ATOM 6524 C C . MET B 1 267 ? -7 -56.938 -23.734 1 83.31 267 MET B C 1
ATOM 6526 O O . MET B 1 267 ? -6.898 -57.625 -24.75 1 83.31 267 MET B O 1
ATOM 6530 N N . SER B 1 268 ? -6.383 -57.219 -22.672 1 82 268 SER B N 1
ATOM 6531 C CA . SER B 1 268 ? -5.594 -58.438 -22.562 1 82 268 SER B CA 1
ATOM 6532 C C . SER B 1 268 ? -6.469 -59.688 -22.719 1 82 268 SER B C 1
ATOM 6534 O O . SER B 1 268 ? -6.047 -60.688 -23.312 1 82 268 SER B O 1
ATOM 6536 N N . PHE B 1 269 ? -7.668 -59.625 -22.266 1 83.06 269 PHE B N 1
ATOM 6537 C CA . PHE B 1 269 ? -8.617 -60.719 -22.438 1 83.06 269 PHE B CA 1
ATOM 6538 C C . PHE B 1 269 ? -8.977 -60.906 -23.906 1 83.06 269 PHE B C 1
ATOM 6540 O O . PHE B 1 269 ? -9.031 -62.031 -24.391 1 83.06 269 PHE B O 1
ATOM 6547 N N . LEU B 1 270 ? -9.227 -59.844 -24.531 1 81.75 270 LEU B N 1
ATOM 6548 C CA . LEU B 1 270 ? -9.539 -59.906 -25.953 1 81.75 270 LEU B CA 1
ATOM 6549 C C . LEU B 1 270 ? -8.383 -60.5 -26.734 1 81.75 270 LEU B C 1
ATOM 6551 O O . LEU B 1 270 ? -8.602 -61.344 -27.625 1 81.75 270 LEU B O 1
ATOM 6555 N N . ILE B 1 271 ? -7.215 -60.094 -26.406 1 85.31 271 ILE B N 1
ATOM 6556 C CA . ILE B 1 271 ? -6.047 -60.656 -27.109 1 85.31 271 ILE B CA 1
ATOM 6557 C C . ILE B 1 271 ? -5.941 -62.156 -26.859 1 85.31 271 ILE B C 1
ATOM 6559 O O . ILE B 1 271 ? -5.707 -62.906 -27.781 1 85.31 271 ILE B O 1
ATOM 6563 N N . THR B 1 272 ? -6.172 -62.562 -25.625 1 83.31 272 THR B N 1
ATOM 6564 C CA . THR B 1 272 ? -6.078 -63.969 -25.281 1 83.31 272 THR B CA 1
ATOM 6565 C C . THR B 1 272 ? -7.137 -64.812 -26.031 1 83.31 272 THR B C 1
ATOM 6567 O O . THR B 1 272 ? -6.863 -65.875 -26.5 1 83.31 272 THR B O 1
ATOM 6570 N N . MET B 1 273 ? -8.289 -64.188 -26.188 1 81.94 273 MET B N 1
ATOM 6571 C CA . MET B 1 273 ? -9.367 -64.875 -26.891 1 81.94 273 MET B CA 1
ATOM 6572 C C . MET B 1 273 ? -9.047 -65 -28.375 1 81.94 273 MET B C 1
ATOM 6574 O O . MET B 1 273 ? -9.297 -66.062 -28.984 1 81.94 273 MET B O 1
ATOM 6578 N N . PHE B 1 274 ? -8.477 -64 -28.906 1 81.19 274 PHE B N 1
ATOM 6579 C CA . PHE B 1 274 ? -8.125 -64 -30.328 1 81.19 274 PHE B CA 1
ATOM 6580 C C . PHE B 1 274 ? -6.992 -65 -30.578 1 81.19 274 PHE B C 1
ATOM 6582 O O . PHE B 1 274 ? -6.988 -65.688 -31.594 1 81.19 274 PHE B O 1
ATOM 6589 N N . GLU B 1 275 ? -6.137 -65.062 -29.688 1 81.75 275 GLU B N 1
ATOM 6590 C CA . GLU B 1 275 ? -4.941 -65.875 -29.891 1 81.75 275 GLU B CA 1
ATOM 6591 C C . GLU B 1 275 ? -5.199 -67.375 -29.562 1 81.75 275 GLU B C 1
ATOM 6593 O O . GLU B 1 275 ? -4.332 -68.188 -29.781 1 81.75 275 GLU B O 1
ATOM 6598 N N . LYS B 1 276 ? -6.387 -67.625 -29.219 1 79.75 276 LYS B N 1
ATOM 6599 C CA . LYS B 1 276 ? -6.77 -69 -29.016 1 79.75 276 LYS B CA 1
ATOM 6600 C C . LYS B 1 276 ? -7.234 -69.625 -30.328 1 79.75 276 LYS B C 1
ATOM 6602 O O . LYS B 1 276 ? -7.316 -70.875 -30.438 1 79.75 276 LYS B O 1
ATOM 6607 N N . THR B 1 277 ? -7.434 -68.875 -31.297 1 75.06 277 THR B N 1
ATOM 6608 C CA . THR B 1 277 ? -7.859 -69.375 -32.594 1 75.06 277 THR B CA 1
ATOM 6609 C C . THR B 1 277 ? -6.68 -70 -33.344 1 75.06 277 THR B C 1
ATOM 6611 O O . THR B 1 277 ? -5.531 -69.875 -32.906 1 75.06 277 THR B O 1
ATOM 6614 N N . GLU B 1 278 ? -6.996 -70.75 -34.438 1 72.94 278 GLU B N 1
ATOM 6615 C CA . GLU B 1 278 ? -5.992 -71.438 -35.219 1 72.94 278 GLU B CA 1
ATOM 6616 C C . GLU B 1 278 ? -4.859 -70.5 -35.625 1 72.94 278 GLU B C 1
ATOM 6618 O O . GLU B 1 278 ? -5.102 -69.438 -36.219 1 72.94 278 GLU B O 1
ATOM 6623 N N . GLY B 1 279 ? -3.613 -70.812 -35.219 1 70.56 279 GLY B N 1
ATOM 6624 C CA . GLY B 1 279 ? -2.436 -70.062 -35.594 1 70.56 279 GLY B CA 1
ATOM 6625 C C . GLY B 1 279 ? -2.02 -69.062 -34.562 1 70.56 279 GLY B C 1
ATOM 6626 O O . GLY B 1 279 ? -1.059 -68.312 -34.75 1 70.56 279 GLY B O 1
ATOM 6627 N N . GLY B 1 280 ? -2.822 -69.125 -33.469 1 74.44 280 GLY B N 1
ATOM 6628 C CA . GLY B 1 280 ? -2.543 -68.125 -32.469 1 74.44 280 GLY B CA 1
ATOM 6629 C C . GLY B 1 280 ? -1.531 -68.562 -31.438 1 74.44 280 GLY B C 1
ATOM 6630 O O . GLY B 1 280 ? -1.155 -69.75 -31.406 1 74.44 280 GLY B O 1
ATOM 6631 N N . GLN B 1 281 ? -1.025 -67.562 -30.609 1 74.38 281 GLN B N 1
ATOM 6632 C CA . GLN B 1 281 ? -0.01 -67.75 -29.578 1 74.38 281 GLN B CA 1
ATOM 6633 C C . GLN B 1 281 ? -0.487 -68.812 -28.547 1 74.38 281 GLN B C 1
ATOM 6635 O O . GLN B 1 281 ? 0.308 -69.562 -28.031 1 74.38 281 GLN B O 1
ATOM 6640 N N . PHE B 1 282 ? -1.82 -68.875 -28.344 1 74.19 282 PHE B N 1
ATOM 6641 C CA . PHE B 1 282 ? -2.363 -69.75 -27.297 1 74.19 282 PHE B CA 1
ATOM 6642 C C . PHE B 1 282 ? -3.152 -70.875 -27.875 1 74.19 282 PHE B C 1
ATOM 6644 O O . PHE B 1 282 ? -4.023 -71.438 -27.219 1 74.19 282 PHE B O 1
ATOM 6651 N N . GLU B 1 283 ? -2.838 -71.188 -29.094 1 74.69 283 GLU B N 1
ATOM 6652 C CA . GLU B 1 283 ? -3.598 -72.25 -29.75 1 74.69 283 GLU B CA 1
ATOM 6653 C C . GLU B 1 283 ? -3.496 -73.562 -29 1 74.69 283 GLU B C 1
ATOM 6655 O O . GLU B 1 283 ? -4.504 -74.25 -28.766 1 74.69 283 GLU B O 1
ATOM 6660 N N . ASP B 1 284 ? -2.213 -74 -28.578 1 70.62 284 ASP B N 1
ATOM 6661 C CA . ASP B 1 284 ? -1.985 -75.312 -28.016 1 70.62 284 ASP B CA 1
ATOM 6662 C C . ASP B 1 284 ? -2.049 -75.312 -26.5 1 70.62 284 ASP B C 1
ATOM 6664 O O . ASP B 1 284 ? -1.77 -76.312 -25.844 1 70.62 284 ASP B O 1
ATOM 6668 N N . VAL B 1 285 ? -2.398 -74.125 -25.969 1 68.19 285 VAL B N 1
ATOM 6669 C CA . VAL B 1 285 ? -2.375 -74 -24.516 1 68.19 285 VAL B CA 1
ATOM 6670 C C . VAL B 1 285 ? -3.768 -74.312 -23.953 1 68.19 285 VAL B C 1
ATOM 6672 O O . VAL B 1 285 ? -4.773 -73.938 -24.562 1 68.19 285 VAL B O 1
ATOM 6675 N N . GLU B 1 286 ? -3.807 -75.125 -22.906 1 68.31 286 GLU B N 1
ATOM 6676 C CA . GLU B 1 286 ? -5.074 -75.5 -22.281 1 68.31 286 GLU B CA 1
ATOM 6677 C C . GLU B 1 286 ? -5.828 -74.25 -21.828 1 68.31 286 GLU B C 1
ATOM 6679 O O . GLU B 1 286 ? -5.219 -73.25 -21.547 1 68.31 286 GLU B O 1
ATOM 6684 N N . HIS B 1 287 ? -7.16 -74.25 -21.906 1 71 287 HIS B N 1
ATOM 6685 C CA . HIS B 1 287 ? -8.039 -73.125 -21.656 1 71 287 HIS B CA 1
ATOM 6686 C C . HIS B 1 287 ? -7.707 -72.5 -20.328 1 71 287 HIS B C 1
ATOM 6688 O O . HIS B 1 287 ? -7.648 -71.25 -20.234 1 71 287 HIS B O 1
ATOM 6694 N N . GLY B 1 288 ? -7.492 -73.312 -19.266 1 65.62 288 GLY B N 1
ATOM 6695 C CA . GLY B 1 288 ? -7.199 -72.75 -17.953 1 65.62 288 GLY B CA 1
ATOM 6696 C C . GLY B 1 288 ? -5.844 -72.062 -17.891 1 65.62 288 GLY B C 1
ATOM 6697 O O . GLY B 1 288 ? -5.711 -71 -17.281 1 65.62 288 GLY B O 1
ATOM 6698 N N . GLU B 1 289 ? -4.941 -72.562 -18.484 1 66.88 289 GLU B N 1
ATOM 6699 C CA . GLU B 1 289 ? -3.584 -72 -18.484 1 66.88 289 GLU B CA 1
ATOM 6700 C C . GLU B 1 289 ? -3.477 -70.75 -19.375 1 66.88 289 GLU B C 1
ATOM 6702 O O . GLU B 1 289 ? -2.703 -69.875 -19.078 1 66.88 289 GLU B O 1
ATOM 6707 N N . SER B 1 290 ? -4.262 -70.75 -20.438 1 75.06 290 SER B N 1
ATOM 6708 C CA . SER B 1 290 ? -4.262 -69.562 -21.312 1 75.06 290 SER B CA 1
ATOM 6709 C C . SER B 1 290 ? -4.82 -68.375 -20.609 1 75.06 290 SER B C 1
ATOM 6711 O O . SER B 1 290 ? -4.305 -67.25 -20.766 1 75.06 290 SER B O 1
ATOM 6713 N N . PHE B 1 291 ? -5.801 -68.688 -19.797 1 75.75 291 PHE B N 1
ATOM 6714 C CA . PHE B 1 291 ? -6.391 -67.562 -19.047 1 75.75 291 PHE B CA 1
ATOM 6715 C C . PHE B 1 291 ? -5.418 -67.062 -18 1 75.75 291 PHE B C 1
ATOM 6717 O O . PHE B 1 291 ? -5.297 -65.875 -17.812 1 75.75 291 PHE B O 1
ATOM 6724 N N . GLY B 1 292 ? -4.77 -68 -17.281 1 73 292 GLY B N 1
ATOM 6725 C CA . GLY B 1 292 ? -3.771 -67.562 -16.312 1 73 292 GLY B CA 1
ATOM 6726 C C . GLY B 1 292 ? -2.611 -66.812 -16.938 1 73 292 GLY B C 1
ATOM 6727 O O . GLY B 1 292 ? -2.164 -65.812 -16.406 1 73 292 GLY B O 1
ATOM 6728 N N . SER B 1 293 ? -2.213 -67.312 -18.031 1 75.44 293 SER B N 1
ATOM 6729 C CA . SER B 1 293 ? -1.121 -66.625 -18.734 1 75.44 293 SER B CA 1
ATOM 6730 C C . SER B 1 293 ? -1.554 -65.25 -19.25 1 75.44 293 SER B C 1
ATOM 6732 O O . SER B 1 293 ? -0.788 -64.312 -19.188 1 75.44 293 SER B O 1
ATOM 6734 N N . GLY B 1 294 ? -2.785 -65.188 -19.75 1 77.5 294 GLY B N 1
ATOM 6735 C CA . GLY B 1 294 ? -3.314 -63.938 -20.219 1 77.5 294 GLY B CA 1
ATOM 6736 C C . GLY B 1 294 ? -3.422 -62.906 -19.109 1 77.5 294 GLY B C 1
ATOM 6737 O O . GLY B 1 294 ? -3.068 -61.75 -19.297 1 77.5 294 GLY B O 1
ATOM 6738 N N . LEU B 1 295 ? -3.844 -63.312 -17.969 1 75.88 295 LEU B N 1
ATOM 6739 C CA . LEU B 1 295 ? -3.961 -62.438 -16.828 1 75.88 295 LEU B CA 1
ATOM 6740 C C . LEU B 1 295 ? -2.586 -61.938 -16.375 1 75.88 295 LEU B C 1
ATOM 6742 O O . LEU B 1 295 ? -2.42 -60.781 -16.031 1 75.88 295 LEU B O 1
ATOM 6746 N N . PHE B 1 296 ? -1.685 -62.812 -16.359 1 73.25 296 PHE B N 1
ATOM 6747 C CA . PHE B 1 296 ? -0.321 -62.438 -15.984 1 73.25 296 PHE B CA 1
ATOM 6748 C C . PHE B 1 296 ? 0.247 -61.438 -16.953 1 73.25 296 PHE B C 1
ATOM 6750 O O . PHE B 1 296 ? 0.846 -60.438 -16.547 1 73.25 296 PHE B O 1
ATOM 6757 N N . MET B 1 297 ? 0.047 -61.625 -18.156 1 78.06 297 MET B N 1
ATOM 6758 C CA . MET B 1 297 ? 0.584 -60.719 -19.172 1 78.06 297 MET B CA 1
ATOM 6759 C C . MET B 1 297 ? -0.098 -59.375 -19.078 1 78.06 297 MET B C 1
ATOM 6761 O O . MET B 1 297 ? 0.524 -58.344 -19.359 1 78.06 297 MET B O 1
ATOM 6765 N N . ALA B 1 298 ? -1.309 -59.406 -18.688 1 79.38 298 ALA B N 1
ATOM 6766 C CA . ALA B 1 298 ? -2.031 -58.156 -18.516 1 79.38 298 ALA B CA 1
ATOM 6767 C C . ALA B 1 298 ? -1.422 -57.312 -17.391 1 79.38 298 ALA B C 1
ATOM 6769 O O . ALA B 1 298 ? -1.13 -56.125 -17.578 1 79.38 298 ALA B O 1
ATOM 6770 N N . PHE B 1 299 ? -1.229 -57.906 -16.281 1 74.62 299 PHE B N 1
ATOM 6771 C CA . PHE B 1 299 ? -0.68 -57.219 -15.125 1 74.62 299 PHE B CA 1
ATOM 6772 C C . PHE B 1 299 ? 0.768 -56.812 -15.383 1 74.62 299 PHE B C 1
ATOM 6774 O O . PHE B 1 299 ? 1.19 -55.719 -15 1 74.62 299 PHE B O 1
ATOM 6781 N N . PHE B 1 300 ? 1.495 -57.625 -15.969 1 74.19 300 PHE B N 1
ATOM 6782 C CA . PHE B 1 300 ? 2.883 -57.344 -16.297 1 74.19 300 PHE B CA 1
ATOM 6783 C C . PHE B 1 300 ? 2.961 -56.156 -17.266 1 74.19 300 PHE B C 1
ATOM 6785 O O . PHE B 1 300 ? 3.836 -55.281 -17.125 1 74.19 300 PHE B O 1
ATOM 6792 N N . SER B 1 301 ? 2.041 -56.094 -18.156 1 77.44 301 SER B N 1
ATOM 6793 C CA . SER B 1 301 ? 1.988 -54.969 -19.078 1 77.44 301 SER B CA 1
ATOM 6794 C C . SER B 1 301 ? 1.678 -53.688 -18.359 1 77.44 301 SER B C 1
ATOM 6796 O O . SER B 1 301 ? 2.246 -52.625 -18.688 1 77.44 301 SER B O 1
ATOM 6798 N N . LEU B 1 302 ? 0.86 -53.75 -17.375 1 75.88 302 LEU B N 1
ATOM 6799 C CA . LEU B 1 302 ? 0.458 -52.562 -16.641 1 75.88 302 LEU B CA 1
ATOM 6800 C C . LEU B 1 302 ? 1.602 -52.031 -15.766 1 75.88 302 LEU B C 1
ATOM 6802 O O . LEU B 1 302 ? 1.796 -50.844 -15.641 1 75.88 302 LEU B O 1
ATOM 6806 N N . VAL B 1 303 ? 2.297 -52.969 -15.234 1 67.5 303 VAL B N 1
ATOM 6807 C CA . VAL B 1 303 ? 3.359 -52.562 -14.312 1 67.5 303 VAL B CA 1
ATOM 6808 C C . VAL B 1 303 ? 4.566 -52.062 -15.102 1 67.5 303 VAL B C 1
ATOM 6810 O O . VAL B 1 303 ? 5.227 -51.125 -14.688 1 67.5 303 VAL B O 1
ATOM 6813 N N . THR B 1 304 ? 4.781 -52.625 -16.266 1 66.19 304 THR B N 1
ATOM 6814 C CA . THR B 1 304 ? 5.938 -52.25 -17.062 1 66.19 304 THR B CA 1
ATOM 6815 C C . THR B 1 304 ? 5.559 -51.156 -18.062 1 66.19 304 THR B C 1
ATOM 6817 O O . THR B 1 304 ? 6.426 -50.562 -18.703 1 66.19 304 THR B O 1
ATOM 6820 N N . PHE B 1 305 ? 4.234 -50.969 -18.141 1 70.12 305 PHE B N 1
ATOM 6821 C CA . PHE B 1 305 ? 3.711 -50.062 -19.141 1 70.12 305 PHE B CA 1
ATOM 6822 C C . PHE B 1 305 ? 4.188 -50.469 -20.531 1 70.12 305 PHE B C 1
ATOM 6824 O O . PHE B 1 305 ? 4.492 -49.594 -21.359 1 70.12 305 PHE B O 1
ATOM 6831 N N . GLU B 1 306 ? 4.43 -51.75 -20.719 1 73.06 306 GLU B N 1
ATOM 6832 C CA . GLU B 1 306 ? 4.805 -52.344 -22 1 73.06 306 GLU B CA 1
ATOM 6833 C C . GLU B 1 306 ? 3.953 -53.594 -22.312 1 73.06 306 GLU B C 1
ATOM 6835 O O . GLU B 1 306 ? 3.635 -54.375 -21.406 1 73.06 306 GLU B O 1
ATOM 6840 N N . VAL B 1 307 ? 3.52 -53.656 -23.594 1 79.25 307 VAL B N 1
ATOM 6841 C CA . VAL B 1 307 ? 2.729 -54.812 -23.969 1 79.25 307 VAL B CA 1
ATOM 6842 C C . VAL B 1 307 ? 3.617 -56.062 -24.016 1 79.25 307 VAL B C 1
ATOM 6844 O O . VAL B 1 307 ? 4.664 -56.062 -24.672 1 79.25 307 VAL B O 1
ATOM 6847 N N . GLN B 1 308 ? 3.211 -57.125 -23.266 1 71.31 308 GLN B N 1
ATOM 6848 C CA . GLN B 1 308 ? 4.016 -58.344 -23.156 1 71.31 308 GLN B CA 1
ATOM 6849 C C . GLN B 1 308 ? 3.451 -59.469 -24.047 1 71.31 308 GLN B C 1
ATOM 6851 O O . GLN B 1 308 ? 4.055 -60.531 -24.172 1 71.31 308 GLN B O 1
ATOM 6856 N N . PHE B 1 309 ? 2.396 -59.219 -24.891 1 78.69 309 PHE B N 1
ATOM 6857 C CA . PHE B 1 309 ? 1.812 -60.219 -25.797 1 78.69 309 PHE B CA 1
ATOM 6858 C C . PHE B 1 309 ? 2.578 -60.25 -27.109 1 78.69 309 PHE B C 1
ATOM 6860 O O . PHE B 1 309 ? 3.129 -59.25 -27.547 1 78.69 309 PHE B O 1
ATOM 6867 N N . ALA B 1 310 ? 2.812 -61.438 -27.625 1 74.88 310 ALA B N 1
ATOM 6868 C CA . ALA B 1 310 ? 3.324 -61.625 -28.984 1 74.88 310 ALA B CA 1
ATOM 6869 C C . ALA B 1 310 ? 2.242 -62.188 -29.906 1 74.88 310 ALA B C 1
ATOM 6871 O O . ALA B 1 310 ? 2.262 -63.375 -30.25 1 74.88 310 ALA B O 1
ATOM 6872 N N . PRO B 1 311 ? 1.375 -61.25 -30.25 1 77.56 311 PRO B N 1
ATOM 6873 C CA . PRO B 1 311 ? 0.239 -61.719 -31.047 1 77.56 311 PRO B CA 1
ATOM 6874 C C . PRO B 1 311 ? 0.639 -62.188 -32.438 1 77.56 311 PRO B C 1
ATOM 6876 O O . PRO B 1 311 ? 1.508 -61.562 -33.062 1 77.56 311 PRO B O 1
ATOM 6879 N N . GLN B 1 312 ? 0.033 -63.312 -32.875 1 75.62 312 GLN B N 1
ATOM 6880 C CA . GLN B 1 312 ? 0.275 -63.844 -34.188 1 75.62 312 GLN B CA 1
ATOM 6881 C C . GLN B 1 312 ? -0.92 -63.625 -35.125 1 75.62 312 GLN B C 1
ATOM 6883 O O . GLN B 1 312 ? -0.782 -63.625 -36.344 1 75.62 312 GLN B O 1
ATOM 6888 N N . THR B 1 313 ? -2.041 -63.344 -34.5 1 76.69 313 THR B N 1
ATOM 6889 C CA . THR B 1 313 ? -3.242 -63.094 -35.281 1 76.69 313 THR B CA 1
ATOM 6890 C C . THR B 1 313 ? -3.369 -61.594 -35.625 1 76.69 313 THR B C 1
ATOM 6892 O O . THR B 1 313 ? -2.801 -60.75 -34.906 1 76.69 313 THR B O 1
ATOM 6895 N N . VAL B 1 314 ? -3.951 -61.344 -36.75 1 73.75 314 VAL B N 1
ATOM 6896 C CA . VAL B 1 314 ? -4.117 -59.938 -37.156 1 73.75 314 VAL B CA 1
ATOM 6897 C C . VAL B 1 314 ? -4.953 -59.188 -36.125 1 73.75 314 VAL B C 1
ATOM 6899 O O . VAL B 1 314 ? -4.645 -58.062 -35.781 1 73.75 314 VAL B O 1
ATOM 6902 N N . GLY B 1 315 ? -6 -59.844 -35.656 1 73.38 315 GLY B N 1
ATOM 6903 C CA . GLY B 1 315 ? -6.805 -59.219 -34.625 1 73.38 315 GLY B CA 1
ATOM 6904 C C . GLY B 1 315 ? -6.027 -58.938 -33.344 1 73.38 315 GLY B C 1
ATOM 6905 O O . GLY B 1 315 ? -6.133 -57.844 -32.781 1 73.38 315 GLY B O 1
ATOM 6906 N N . GLY B 1 316 ? -5.273 -59.812 -32.938 1 79.38 316 GLY B N 1
ATOM 6907 C CA . GLY B 1 316 ? -4.453 -59.656 -31.75 1 79.38 316 GLY B CA 1
ATOM 6908 C C . GLY B 1 316 ? -3.426 -58.531 -31.875 1 79.38 316 GLY B C 1
ATOM 6909 O O . GLY B 1 316 ? -3.191 -57.781 -30.938 1 79.38 316 GLY B O 1
ATOM 6910 N N . ARG B 1 317 ? -2.854 -58.344 -33.031 1 78.38 317 ARG B N 1
ATOM 6911 C CA . ARG B 1 317 ? -1.855 -57.312 -33.281 1 78.38 317 ARG B CA 1
ATOM 6912 C C . ARG B 1 317 ? -2.475 -55.938 -33.188 1 78.38 317 ARG B C 1
ATOM 6914 O O . ARG B 1 317 ? -1.864 -55 -32.625 1 78.38 317 ARG B O 1
ATOM 6921 N N . ILE B 1 318 ? -3.619 -55.812 -33.625 1 75.19 318 ILE B N 1
ATOM 6922 C CA . ILE B 1 318 ? -4.281 -54.531 -33.625 1 75.19 318 ILE B CA 1
ATOM 6923 C C . ILE B 1 318 ? -4.637 -54.125 -32.188 1 75.19 318 ILE B C 1
ATOM 6925 O O . ILE B 1 318 ? -4.391 -53 -31.766 1 75.19 318 ILE B O 1
ATOM 6929 N N . VAL B 1 319 ? -5.184 -55.031 -31.438 1 79.69 319 VAL B N 1
ATOM 6930 C CA . VAL B 1 319 ? -5.562 -54.75 -30.062 1 79.69 319 VAL B CA 1
ATOM 6931 C C . VAL B 1 319 ? -4.316 -54.469 -29.219 1 79.69 319 VAL B C 1
ATOM 6933 O O . VAL B 1 319 ? -4.332 -53.625 -28.328 1 79.69 319 VAL B O 1
ATOM 6936 N N . SER B 1 320 ? -3.254 -55.156 -29.562 1 81.06 320 SER B N 1
ATOM 6937 C CA . SER B 1 320 ? -2.002 -54.906 -28.859 1 81.06 320 SER B CA 1
ATOM 6938 C C . SER B 1 320 ? -1.466 -53.5 -29.109 1 81.06 320 SER B C 1
ATOM 6940 O O . SER B 1 320 ? -0.864 -52.906 -28.234 1 81.06 320 SER B O 1
ATOM 6942 N N . LEU B 1 321 ? -1.681 -53.031 -30.297 1 75.31 321 LEU B N 1
ATOM 6943 C CA . LEU B 1 321 ? -1.309 -51.656 -30.609 1 75.31 321 LEU B CA 1
ATOM 6944 C C . LEU B 1 321 ? -2.117 -50.688 -29.766 1 75.31 321 LEU B C 1
ATOM 6946 O O . LEU B 1 321 ? -1.58 -49.688 -29.297 1 75.31 321 LEU B O 1
ATOM 6950 N N . GLY B 1 322 ? -3.398 -51 -29.625 1 75.5 322 GLY B N 1
ATOM 6951 C CA . GLY B 1 322 ? -4.227 -50.156 -28.75 1 75.5 322 GLY B CA 1
ATOM 6952 C C . GLY B 1 322 ? -3.771 -50.188 -27.312 1 75.5 322 GLY B C 1
ATOM 6953 O O . GLY B 1 322 ? -3.709 -49.125 -26.656 1 75.5 322 GLY B O 1
ATOM 6954 N N . LEU B 1 323 ? -3.436 -51.281 -26.844 1 79.5 323 LEU B N 1
ATOM 6955 C CA . LEU B 1 323 ? -2.953 -51.406 -25.469 1 79.5 323 LEU B CA 1
ATOM 6956 C C . LEU B 1 323 ? -1.634 -50.656 -25.281 1 79.5 323 LEU B C 1
ATOM 6958 O O . LEU B 1 323 ? -1.432 -50 -24.266 1 79.5 323 LEU B O 1
ATOM 6962 N N . ALA B 1 324 ? -0.753 -50.75 -26.219 1 76.38 324 ALA B N 1
ATOM 6963 C CA . ALA B 1 324 ? 0.525 -50.062 -26.156 1 76.38 324 ALA B CA 1
ATOM 6964 C C . ALA B 1 324 ? 0.318 -48.562 -26.109 1 76.38 324 ALA B C 1
ATOM 6966 O O . ALA B 1 324 ? 0.998 -47.844 -25.344 1 76.38 324 ALA B O 1
ATOM 6967 N N . PHE B 1 325 ? -0.558 -48.094 -26.797 1 73.44 325 PHE B N 1
ATOM 6968 C CA . PHE B 1 325 ? -0.859 -46.688 -26.859 1 73.44 325 PHE B CA 1
ATOM 6969 C C . PHE B 1 325 ? -1.308 -46.156 -25.484 1 73.44 325 PHE B C 1
ATOM 6971 O O . PHE B 1 325 ? -0.807 -45.125 -25.016 1 73.44 325 PHE B O 1
ATOM 6978 N N . ILE B 1 326 ? -2.238 -46.875 -24.922 1 74.75 326 ILE B N 1
ATOM 6979 C CA . ILE B 1 326 ? -2.766 -46.406 -23.641 1 74.75 326 ILE B CA 1
ATOM 6980 C C . ILE B 1 326 ? -1.682 -46.5 -22.578 1 74.75 326 ILE B C 1
ATOM 6982 O O . ILE B 1 326 ? -1.591 -45.625 -21.703 1 74.75 326 ILE B O 1
ATOM 6986 N N . LEU B 1 327 ? -0.875 -47.469 -22.609 1 76.69 327 LEU B N 1
ATOM 6987 C CA . LEU B 1 327 ? 0.157 -47.656 -21.594 1 76.69 327 LEU B CA 1
ATOM 6988 C C . LEU B 1 327 ? 1.219 -46.562 -21.703 1 76.69 327 LEU B C 1
ATOM 6990 O O . LEU B 1 327 ? 1.68 -46.062 -20.672 1 76.69 327 LEU B O 1
ATOM 6994 N N . ILE B 1 328 ? 1.562 -46.125 -22.859 1 72.75 328 ILE B N 1
ATOM 6995 C CA . ILE B 1 328 ? 2.553 -45.062 -23.016 1 72.75 328 ILE B CA 1
ATOM 6996 C C . ILE B 1 328 ? 1.977 -43.75 -22.516 1 72.75 328 ILE B C 1
ATOM 6998 O O . ILE B 1 328 ? 2.682 -42.969 -21.891 1 72.75 328 ILE B O 1
ATOM 7002 N N . LEU B 1 329 ? 0.768 -43.594 -22.812 1 70.38 329 LEU B N 1
ATOM 7003 C CA . LEU B 1 329 ? 0.136 -42.375 -22.344 1 70.38 329 LEU B CA 1
ATOM 7004 C C . LEU B 1 329 ? 0.011 -42.375 -20.812 1 70.38 329 LEU B C 1
ATOM 7006 O O . LEU B 1 329 ? 0.163 -41.312 -20.172 1 70.38 329 LEU B O 1
ATOM 7010 N N . LEU B 1 330 ? -0.26 -43.5 -20.312 1 73.06 330 LEU B N 1
ATOM 7011 C CA . LEU B 1 330 ? -0.364 -43.625 -18.859 1 73.06 330 LEU B CA 1
ATOM 7012 C C . LEU B 1 330 ? 0.984 -43.375 -18.203 1 73.06 330 LEU B C 1
ATOM 7014 O O . LEU B 1 330 ? 1.06 -42.656 -17.188 1 73.06 330 LEU B O 1
ATOM 7018 N N . VAL B 1 331 ? 1.996 -43.938 -18.828 1 72.62 331 VAL B N 1
ATOM 7019 C CA . VAL B 1 331 ? 3.311 -43.75 -18.219 1 72.62 331 VAL B CA 1
ATOM 7020 C C . VAL B 1 331 ? 3.758 -42.281 -18.391 1 72.62 331 VAL B C 1
ATOM 7022 O O . VAL B 1 331 ? 4.34 -41.719 -17.469 1 72.62 331 VAL B O 1
ATOM 7025 N N . SER B 1 332 ? 3.494 -41.781 -19.453 1 68.94 332 SER B N 1
ATOM 7026 C CA . SER B 1 332 ? 3.832 -40.375 -19.672 1 68.94 332 SER B CA 1
ATOM 7027 C C . SER B 1 332 ? 3.027 -39.438 -18.75 1 68.94 332 SER B C 1
ATOM 7029 O O . SER B 1 332 ? 3.562 -38.5 -18.203 1 68.94 332 SER B O 1
ATOM 7031 N N . GLY B 1 333 ? 1.768 -39.75 -18.703 1 68.62 333 GLY B N 1
ATOM 7032 C CA . GLY B 1 333 ? 0.946 -38.969 -17.781 1 68.62 333 GLY B CA 1
ATOM 7033 C C . GLY B 1 333 ? 1.384 -39.125 -16.328 1 68.62 333 GLY B C 1
ATOM 7034 O O . GLY B 1 333 ? 1.396 -38.125 -15.586 1 68.62 333 GLY B O 1
ATOM 7035 N N . TYR B 1 334 ? 1.713 -40.25 -15.945 1 66.38 334 TYR B N 1
ATOM 7036 C CA . TYR B 1 334 ? 2.205 -40.531 -14.594 1 66.38 334 TYR B CA 1
ATOM 7037 C C . TYR B 1 334 ? 3.49 -39.75 -14.328 1 66.38 334 TYR B C 1
ATOM 7039 O O . TYR B 1 334 ? 3.619 -39.094 -13.289 1 66.38 334 TYR B O 1
ATOM 7047 N N . THR B 1 335 ? 4.387 -39.844 -15.25 1 67.12 335 THR B N 1
ATOM 7048 C CA . THR B 1 335 ? 5.676 -39.156 -15.086 1 67.12 335 THR B CA 1
ATOM 7049 C C . THR B 1 335 ? 5.508 -37.656 -15.055 1 67.12 335 THR B C 1
ATOM 7051 O O . THR B 1 335 ? 6.16 -36.969 -14.266 1 67.12 335 THR B O 1
ATOM 7054 N N . ALA B 1 336 ? 4.703 -37.188 -15.859 1 64.06 336 ALA B N 1
ATOM 7055 C CA . ALA B 1 336 ? 4.453 -35.75 -15.898 1 64.06 336 ALA B CA 1
ATOM 7056 C C . ALA B 1 336 ? 3.84 -35.25 -14.586 1 64.06 336 ALA B C 1
ATOM 7058 O O . ALA B 1 336 ? 4.242 -34.219 -14.055 1 64.06 336 ALA B O 1
ATOM 7059 N N . SER B 1 337 ? 2.848 -35.938 -14.18 1 64.12 337 SER B N 1
ATOM 7060 C CA . SER B 1 337 ? 2.176 -35.562 -12.938 1 64.12 337 SER B CA 1
ATOM 7061 C C . SER B 1 337 ? 3.121 -35.656 -11.75 1 64.12 337 SER B C 1
ATOM 7063 O O . SER B 1 337 ? 3.111 -34.812 -10.867 1 64.12 337 SER B O 1
ATOM 7065 N N . LEU B 1 338 ? 3.816 -36.688 -11.773 1 60.94 338 LEU B N 1
ATOM 7066 C CA . LEU B 1 338 ? 4.797 -36.844 -10.711 1 60.94 338 LEU B CA 1
ATOM 7067 C C . LEU B 1 338 ? 5.793 -35.688 -10.695 1 60.94 338 LEU B C 1
ATOM 7069 O O . LEU B 1 338 ? 6.152 -35.188 -9.625 1 60.94 338 LEU B O 1
ATOM 7073 N N . THR B 1 339 ? 6.223 -35.312 -11.82 1 59.78 339 THR B N 1
ATOM 7074 C CA . THR B 1 339 ? 7.164 -34.188 -11.93 1 59.78 339 THR B CA 1
ATOM 7075 C C . THR B 1 339 ? 6.535 -32.906 -11.43 1 59.78 339 THR B C 1
ATOM 7077 O O . THR B 1 339 ? 7.188 -32.125 -10.734 1 59.78 339 THR B O 1
ATOM 7080 N N . SER B 1 340 ? 5.336 -32.75 -11.805 1 59.75 340 SER B N 1
ATOM 7081 C CA . SER B 1 340 ? 4.633 -31.562 -11.352 1 59.75 340 SER B CA 1
ATOM 7082 C C . SER B 1 340 ? 4.551 -31.516 -9.828 1 59.75 340 SER B C 1
ATOM 7084 O O . SER B 1 340 ? 4.73 -30.453 -9.227 1 59.75 340 SER B O 1
ATOM 7086 N N . PHE B 1 341 ? 4.203 -32.594 -9.281 1 55.88 341 PHE B N 1
ATOM 7087 C CA . PHE B 1 341 ? 4.129 -32.688 -7.824 1 55.88 341 PHE B CA 1
ATOM 7088 C C . PHE B 1 341 ? 5.48 -32.375 -7.195 1 55.88 341 PHE B C 1
ATOM 7090 O O . PHE B 1 341 ? 5.547 -31.672 -6.176 1 55.88 341 PHE B O 1
ATOM 7097 N N . LEU B 1 342 ? 6.41 -32.844 -7.797 1 51.25 342 LEU B N 1
ATOM 7098 C CA . LEU B 1 342 ? 7.742 -32.656 -7.23 1 51.25 342 LEU B CA 1
ATOM 7099 C C . LEU B 1 342 ? 8.203 -31.219 -7.375 1 51.25 342 LEU B C 1
ATOM 7101 O O . LEU B 1 342 ? 8.93 -30.703 -6.52 1 51.25 342 LEU B O 1
ATOM 7105 N N . VAL B 1 343 ? 7.852 -30.656 -8.469 1 53.5 343 VAL B N 1
ATOM 7106 C CA . VAL B 1 343 ? 8.242 -29.266 -8.695 1 53.5 343 VAL B CA 1
ATOM 7107 C C . VAL B 1 343 ? 7.52 -28.359 -7.711 1 53.5 343 VAL B C 1
ATOM 7109 O O . VAL B 1 343 ? 8.117 -27.422 -7.16 1 53.5 343 VAL B O 1
ATOM 7112 N N . VAL B 1 344 ? 6.273 -28.594 -7.652 1 51.78 344 VAL B N 1
ATOM 7113 C CA . VAL B 1 344 ? 5.5 -27.75 -6.742 1 51.78 344 VAL B CA 1
ATOM 7114 C C . VAL B 1 344 ? 5.988 -27.953 -5.312 1 51.78 344 VAL B C 1
ATOM 7116 O O . VAL B 1 344 ? 6.051 -27 -4.531 1 51.78 344 VAL B O 1
ATOM 7119 N N . ASP B 1 345 ? 6.156 -29.188 -5.012 1 47.94 345 ASP B N 1
ATOM 7120 C CA . ASP B 1 345 ? 6.656 -29.484 -3.672 1 47.94 345 ASP B CA 1
ATOM 7121 C C . ASP B 1 345 ? 7.988 -28.781 -3.418 1 47.94 345 ASP B C 1
ATOM 7123 O O . ASP B 1 345 ? 8.297 -28.422 -2.279 1 47.94 345 ASP B O 1
ATOM 7127 N N . ASN B 1 346 ? 8.68 -28.594 -4.496 1 44.16 346 ASN B N 1
ATOM 7128 C CA . ASN B 1 346 ? 9.984 -27.969 -4.332 1 44.16 346 ASN B CA 1
ATOM 7129 C C . ASN B 1 346 ? 9.891 -26.438 -4.352 1 44.16 346 ASN B C 1
ATOM 7131 O O . ASN B 1 346 ? 10.906 -25.75 -4.297 1 44.16 346 ASN B O 1
ATOM 7135 N N . ARG B 1 347 ? 8.805 -26.031 -4.711 1 44.78 347 ARG B N 1
ATOM 7136 C CA . ARG B 1 347 ? 8.734 -24.578 -4.648 1 44.78 347 ARG B CA 1
ATOM 7137 C C . ARG B 1 347 ? 9.102 -24.062 -3.256 1 44.78 347 ARG B C 1
ATOM 7139 O O . ARG B 1 347 ? 8.75 -24.688 -2.252 1 44.78 347 ARG B O 1
ATOM 7146 N N . LEU B 1 348 ? 10.055 -23.281 -3.25 1 45.19 348 LEU B N 1
ATOM 7147 C CA . LEU B 1 348 ? 10.625 -22.609 -2.092 1 45.19 348 LEU B CA 1
ATOM 7148 C C . LEU B 1 348 ? 9.547 -21.875 -1.297 1 45.19 348 LEU B C 1
ATOM 7150 O O . LEU B 1 348 ? 8.758 -21.125 -1.863 1 45.19 348 LEU B O 1
ATOM 7154 N N . SER B 1 349 ? 8.914 -22.609 -0.344 1 53.31 349 SER B N 1
ATOM 7155 C CA . SER B 1 349 ? 8.016 -21.875 0.542 1 53.31 349 SER B CA 1
ATOM 7156 C C . SER B 1 349 ? 8.719 -21.469 1.834 1 53.31 349 SER B C 1
ATOM 7158 O O . SER B 1 349 ? 9.719 -22.094 2.219 1 53.31 349 SER B O 1
ATOM 7160 N N . SER B 1 350 ? 8.438 -20.312 2.283 1 57.78 350 SER B N 1
ATOM 7161 C CA . SER B 1 350 ? 8.945 -19.875 3.578 1 57.78 350 SER B CA 1
ATOM 7162 C C . SER B 1 350 ? 8.453 -20.766 4.703 1 57.78 350 SER B C 1
ATOM 7164 O O . SER B 1 350 ? 7.406 -21.406 4.574 1 57.78 350 SER B O 1
ATOM 7166 N N . THR B 1 351 ? 9.359 -21.094 5.645 1 60.34 351 THR B N 1
ATOM 7167 C CA . THR B 1 351 ? 9.062 -21.906 6.82 1 60.34 351 THR B CA 1
ATOM 7168 C C . THR B 1 351 ? 7.793 -21.406 7.512 1 60.34 351 THR B C 1
ATOM 7170 O O . THR B 1 351 ? 7.055 -22.203 8.102 1 60.34 351 THR B O 1
ATOM 7173 N N . VAL B 1 352 ? 7.656 -20.047 7.391 1 74.75 352 VAL B N 1
ATOM 7174 C CA . VAL B 1 352 ? 6.488 -19.469 8.031 1 74.75 352 VAL B CA 1
ATOM 7175 C C . VAL B 1 352 ? 5.691 -18.641 7.02 1 74.75 352 VAL B C 1
ATOM 7177 O O . VAL B 1 352 ? 6.262 -18.094 6.078 1 74.75 352 VAL B O 1
ATOM 7180 N N . SER B 1 353 ? 4.387 -18.703 7.188 1 71.94 353 SER B N 1
ATOM 7181 C CA . SER B 1 353 ? 3.521 -18.016 6.234 1 71.94 353 SER B CA 1
ATOM 7182 C C . SER B 1 353 ? 3.162 -16.609 6.727 1 71.94 353 SER B C 1
ATOM 7184 O O . SER B 1 353 ? 2.764 -15.75 5.938 1 71.94 353 SER B O 1
ATOM 7186 N N . ASP B 1 354 ? 3.189 -16.516 8.047 1 81.62 354 ASP B N 1
ATOM 7187 C CA . ASP B 1 354 ? 2.82 -15.234 8.625 1 81.62 354 ASP B CA 1
ATOM 7188 C C . ASP B 1 354 ? 3.506 -15.016 9.969 1 81.62 354 ASP B C 1
ATOM 7190 O O . ASP B 1 354 ? 4.258 -15.867 10.438 1 81.62 354 ASP B O 1
ATOM 7194 N N . LEU B 1 355 ? 3.277 -13.844 10.523 1 86.44 355 LEU B N 1
ATOM 7195 C CA . LEU B 1 355 ? 3.895 -13.477 11.797 1 86.44 355 LEU B CA 1
ATOM 7196 C C . LEU B 1 355 ? 3.402 -14.391 12.914 1 86.44 355 LEU B C 1
ATOM 7198 O O . LEU B 1 355 ? 4.168 -14.742 13.82 1 86.44 355 LEU B O 1
ATOM 7202 N N . ASN B 1 356 ? 2.133 -14.758 12.859 1 84.38 356 ASN B N 1
ATOM 7203 C CA . ASN B 1 356 ? 1.589 -15.656 13.875 1 84.38 356 ASN B CA 1
ATOM 7204 C C . ASN B 1 356 ? 2.295 -17 13.867 1 84.38 356 ASN B C 1
ATOM 7206 O O . ASN B 1 356 ? 2.52 -17.594 14.922 1 84.38 356 ASN B O 1
ATOM 7210 N N . GLY B 1 357 ? 2.561 -17.422 12.641 1 82.12 357 GLY B N 1
ATOM 7211 C CA . GLY B 1 357 ? 3.346 -18.641 12.531 1 82.12 357 GLY B CA 1
ATOM 7212 C C . GLY B 1 357 ? 4.723 -18.516 13.156 1 82.12 357 GLY B C 1
ATOM 7213 O O . GLY B 1 357 ? 5.199 -19.453 13.805 1 82.12 357 GLY B O 1
ATOM 7214 N N . ALA B 1 358 ? 5.328 -17.438 13.062 1 88.75 358 ALA B N 1
ATOM 7215 C CA . ALA B 1 358 ? 6.641 -17.188 13.641 1 88.75 358 ALA B CA 1
ATOM 7216 C C . ALA B 1 358 ? 6.57 -17.156 15.172 1 88.75 358 ALA B C 1
ATOM 7218 O O . ALA B 1 358 ? 7.469 -17.672 15.844 1 88.75 358 ALA B O 1
ATOM 7219 N N . ILE B 1 359 ? 5.531 -16.562 15.648 1 89.56 359 ILE B N 1
ATOM 7220 C CA . ILE B 1 359 ? 5.332 -16.469 17.094 1 89.56 359 ILE B CA 1
ATOM 7221 C C . ILE B 1 359 ? 5.125 -17.859 17.688 1 89.56 359 ILE B C 1
ATOM 7223 O O . ILE B 1 359 ? 5.699 -18.188 18.719 1 89.56 359 ILE B O 1
ATOM 7227 N N . ARG B 1 360 ? 4.34 -18.656 17 1 85.62 360 ARG B N 1
ATOM 7228 C CA . ARG B 1 360 ? 4.047 -20.016 17.453 1 85.62 360 ARG B CA 1
ATOM 7229 C C . ARG B 1 360 ? 5.309 -20.859 17.5 1 85.62 360 ARG B C 1
ATOM 7231 O O . ARG B 1 360 ? 5.48 -21.688 18.406 1 85.62 360 ARG B O 1
ATOM 7238 N N . LEU B 1 361 ? 6.184 -20.656 16.594 1 85.75 361 LEU B N 1
ATOM 7239 C CA . LEU B 1 361 ? 7.406 -21.453 16.5 1 85.75 361 LEU B CA 1
ATOM 7240 C C . LEU B 1 361 ? 8.508 -20.859 17.375 1 85.75 361 LEU B C 1
ATOM 7242 O O . LEU B 1 361 ? 9.562 -21.484 17.547 1 85.75 361 LEU B O 1
ATOM 7246 N N . GLY B 1 362 ? 8.281 -19.641 17.922 1 88.31 362 GLY B N 1
ATOM 7247 C CA . GLY B 1 362 ? 9.25 -19.016 18.797 1 88.31 362 GLY B CA 1
ATOM 7248 C C . GLY B 1 362 ? 10.508 -18.578 18.078 1 88.31 362 GLY B C 1
ATOM 7249 O O . GLY B 1 362 ? 11.609 -18.703 18.609 1 88.31 362 GLY B O 1
ATOM 7250 N N . LEU B 1 363 ? 10.383 -18.094 16.906 1 90.81 363 LEU B N 1
ATOM 7251 C CA . LEU B 1 363 ? 11.531 -17.688 16.109 1 90.81 363 LEU B CA 1
ATOM 7252 C C . LEU B 1 363 ? 12.031 -16.312 16.547 1 90.81 363 LEU B C 1
ATOM 7254 O O . LEU B 1 363 ? 11.25 -15.477 17.016 1 90.81 363 LEU B O 1
ATOM 7258 N N . LYS B 1 364 ? 13.32 -16.141 16.391 1 93.94 364 LYS B N 1
ATOM 7259 C CA . LYS B 1 364 ? 13.93 -14.844 16.688 1 93.94 364 LYS B CA 1
ATOM 7260 C C . LYS B 1 364 ? 13.805 -13.891 15.508 1 93.94 364 LYS B C 1
ATOM 7262 O O . LYS B 1 364 ? 14.102 -14.258 14.367 1 93.94 364 LYS B O 1
ATOM 7267 N N . ILE B 1 365 ? 13.352 -12.695 15.82 1 95.19 365 ILE B N 1
ATOM 7268 C CA . ILE B 1 365 ? 13.102 -11.719 14.758 1 95.19 365 ILE B CA 1
ATOM 7269 C C . ILE B 1 365 ? 13.984 -10.492 14.977 1 95.19 365 ILE B C 1
ATOM 7271 O O . ILE B 1 365 ? 13.93 -9.867 16.047 1 95.19 365 ILE B O 1
ATOM 7275 N N . CYS B 1 366 ? 14.797 -10.156 13.992 1 95.38 366 CYS B N 1
ATOM 7276 C CA . CYS B 1 366 ? 15.602 -8.938 14.031 1 95.38 366 CYS B CA 1
ATOM 7277 C C . CYS B 1 366 ? 14.805 -7.742 13.531 1 95.38 366 CYS B C 1
ATOM 7279 O O . CYS B 1 366 ? 14.062 -7.852 12.555 1 95.38 366 CYS B O 1
ATOM 7281 N N . ALA B 1 367 ? 14.883 -6.605 14.211 1 93.5 367 ALA B N 1
ATOM 7282 C CA . ALA B 1 367 ? 14.188 -5.391 13.812 1 93.5 367 ALA B CA 1
ATOM 7283 C C . ALA B 1 367 ? 14.953 -4.145 14.242 1 93.5 367 ALA B C 1
ATOM 7285 O O . ALA B 1 367 ? 15.727 -4.184 15.203 1 93.5 367 ALA B O 1
ATOM 7286 N N . HIS B 1 368 ? 14.828 -3.084 13.445 1 89.12 368 HIS B N 1
ATOM 7287 C CA . HIS B 1 368 ? 15.32 -1.783 13.883 1 89.12 368 HIS B CA 1
ATOM 7288 C C . HIS B 1 368 ? 14.555 -1.275 15.094 1 89.12 368 HIS B C 1
ATOM 7290 O O . HIS B 1 368 ? 13.391 -1.632 15.289 1 89.12 368 HIS B O 1
ATOM 7296 N N . ARG B 1 369 ? 15.117 -0.379 15.805 1 82.62 369 ARG B N 1
ATOM 7297 C CA . ARG B 1 369 ? 14.547 0.15 17.031 1 82.62 369 ARG B CA 1
ATOM 7298 C C . ARG B 1 369 ? 13.18 0.78 16.781 1 82.62 369 ARG B C 1
ATOM 7300 O O . ARG B 1 369 ? 12.258 0.614 17.578 1 82.62 369 ARG B O 1
ATOM 7307 N N . SER B 1 370 ? 13.047 1.421 15.688 1 75.75 370 SER B N 1
ATOM 7308 C CA . SER B 1 370 ? 11.812 2.131 15.391 1 75.75 370 SER B CA 1
ATOM 7309 C C . SER B 1 370 ? 10.68 1.158 15.07 1 75.75 370 SER B C 1
ATOM 7311 O O . SER B 1 370 ? 9.5 1.493 15.227 1 75.75 370 SER B O 1
ATOM 7313 N N . ASP B 1 371 ? 10.977 -0.049 14.68 1 82.69 371 ASP B N 1
ATOM 7314 C CA . ASP B 1 371 ? 9.969 -1.006 14.242 1 82.69 371 ASP B CA 1
ATOM 7315 C C . ASP B 1 371 ? 9.758 -2.1 15.289 1 82.69 371 ASP B C 1
ATOM 7317 O O . ASP B 1 371 ? 8.805 -2.879 15.203 1 82.69 371 ASP B O 1
ATOM 7321 N N . SER B 1 372 ? 10.633 -2.164 16.297 1 84.06 372 SER B N 1
ATOM 7322 C CA . SER B 1 372 ? 10.602 -3.236 17.281 1 84.06 372 SER B CA 1
ATOM 7323 C C . SER B 1 372 ? 9.359 -3.145 18.156 1 84.06 372 SER B C 1
ATOM 7325 O O . SER B 1 372 ? 8.828 -4.168 18.594 1 84.06 372 SER B O 1
ATOM 7327 N N . VAL B 1 373 ? 8.922 -1.949 18.375 1 77.88 373 VAL B N 1
ATOM 7328 C CA . VAL B 1 373 ? 7.777 -1.739 19.266 1 77.88 373 VAL B CA 1
ATOM 7329 C C . VAL B 1 373 ? 6.535 -2.395 18.656 1 77.88 373 VAL B C 1
ATOM 7331 O O . VAL B 1 373 ? 5.715 -2.967 19.375 1 77.88 373 VAL B O 1
ATOM 7334 N N . GLN B 1 374 ? 6.48 -2.311 17.453 1 78.94 374 GLN B N 1
ATOM 7335 C CA . GLN B 1 374 ? 5.309 -2.861 16.766 1 78.94 374 GLN B CA 1
ATOM 7336 C C . GLN B 1 374 ? 5.293 -4.383 16.844 1 78.94 374 GLN B C 1
ATOM 7338 O O . GLN B 1 374 ? 4.223 -4.996 16.906 1 78.94 374 GLN B O 1
ATOM 7343 N N . LEU B 1 375 ? 6.41 -4.977 16.859 1 86.56 375 LEU B N 1
ATOM 7344 C CA . LEU B 1 375 ? 6.488 -6.426 17 1 86.56 375 LEU B CA 1
ATOM 7345 C C . LEU B 1 375 ? 5.969 -6.867 18.375 1 86.56 375 LEU B C 1
ATOM 7347 O O . LEU B 1 375 ? 5.234 -7.852 18.469 1 86.56 375 LEU B O 1
ATOM 7351 N N . LEU B 1 376 ? 6.309 -6.105 19.344 1 84.38 376 LEU B N 1
ATOM 7352 C CA . LEU B 1 376 ? 5.887 -6.418 20.703 1 84.38 376 LEU B CA 1
ATOM 7353 C C . LEU B 1 376 ? 4.375 -6.27 20.844 1 84.38 376 LEU B C 1
ATOM 7355 O O . LEU B 1 376 ? 3.727 -7.09 21.5 1 84.38 376 LEU B O 1
ATOM 7359 N N . LEU B 1 377 ? 3.908 -5.312 20.188 1 78.62 377 LEU B N 1
ATOM 7360 C CA . LEU B 1 377 ? 2.475 -5.051 20.266 1 78.62 377 LEU B CA 1
ATOM 7361 C C . LEU B 1 377 ? 1.688 -6.141 19.531 1 78.62 377 LEU B C 1
ATOM 7363 O O . LEU B 1 377 ? 0.534 -6.406 19.875 1 78.62 377 LEU B O 1
ATOM 7367 N N . ASN B 1 378 ? 2.334 -6.75 18.609 1 81.62 378 ASN B N 1
ATOM 7368 C CA . ASN B 1 378 ? 1.671 -7.797 17.844 1 81.62 378 ASN B CA 1
ATOM 7369 C C . ASN B 1 378 ? 1.824 -9.164 18.5 1 81.62 378 ASN B C 1
ATOM 7371 O O . ASN B 1 378 ? 1.492 -10.188 17.906 1 81.62 378 ASN B O 1
ATOM 7375 N N . GLY B 1 379 ? 2.441 -9.188 19.641 1 82.69 379 GLY B N 1
ATOM 7376 C CA . GLY B 1 379 ? 2.43 -10.422 20.422 1 82.69 379 GLY B CA 1
ATOM 7377 C C . GLY B 1 379 ? 3.77 -11.133 20.422 1 82.69 379 GLY B C 1
ATOM 7378 O O . GLY B 1 379 ? 3.896 -12.227 20.984 1 82.69 379 GLY B O 1
ATOM 7379 N N . VAL B 1 380 ? 4.73 -10.539 19.797 1 90.44 380 VAL B N 1
ATOM 7380 C CA . VAL B 1 380 ? 6.051 -11.164 19.844 1 90.44 380 VAL B CA 1
ATOM 7381 C C . VAL B 1 380 ? 6.672 -10.953 21.234 1 90.44 380 VAL B C 1
ATOM 7383 O O . VAL B 1 380 ? 6.668 -9.836 21.75 1 90.44 380 VAL B O 1
ATOM 7386 N N . LYS B 1 381 ? 7.164 -11.992 21.781 1 89.88 381 LYS B N 1
ATOM 7387 C CA . LYS B 1 381 ? 7.797 -11.891 23.094 1 89.88 381 LYS B CA 1
ATOM 7388 C C . LYS B 1 381 ? 9.094 -11.078 23.016 1 89.88 381 LYS B C 1
ATOM 7390 O O . LYS B 1 381 ? 9.797 -11.125 22 1 89.88 381 LYS B O 1
ATOM 7395 N N . GLU B 1 382 ? 9.438 -10.398 24.047 1 90.31 382 GLU B N 1
ATOM 7396 C CA . GLU B 1 382 ? 10.609 -9.523 24.094 1 90.31 382 GLU B CA 1
ATOM 7397 C C . GLU B 1 382 ? 11.898 -10.32 23.891 1 90.31 382 GLU B C 1
ATOM 7399 O O . GLU B 1 382 ? 12.852 -9.82 23.281 1 90.31 382 GLU B O 1
ATOM 7404 N N . GLU B 1 383 ? 11.891 -11.547 24.312 1 90.25 383 GLU B N 1
ATOM 7405 C CA . GLU B 1 383 ? 13.078 -12.391 24.219 1 90.25 383 GLU B CA 1
ATOM 7406 C C . GLU B 1 383 ? 13.359 -12.781 22.781 1 90.25 383 GLU B C 1
ATOM 7408 O O . GLU B 1 383 ? 14.5 -13.102 22.422 1 90.25 383 GLU B O 1
ATOM 7413 N N . ASN B 1 384 ? 12.367 -12.711 22 1 93 384 ASN B N 1
ATOM 7414 C CA . ASN B 1 384 ? 12.5 -13.156 20.625 1 93 384 ASN B CA 1
ATOM 7415 C C . ASN B 1 384 ? 12.742 -11.984 19.672 1 93 384 ASN B C 1
ATOM 7417 O O . ASN B 1 384 ? 12.875 -12.18 18.469 1 93 384 ASN B O 1
ATOM 7421 N N . VAL B 1 385 ? 12.766 -10.805 20.25 1 94 385 VAL B N 1
ATOM 7422 C CA . VAL B 1 385 ? 13.023 -9.633 19.422 1 94 385 VAL B CA 1
ATOM 7423 C C . VAL B 1 385 ? 14.469 -9.188 19.594 1 94 385 VAL B C 1
ATOM 7425 O O . VAL B 1 385 ? 14.898 -8.883 20.703 1 94 385 VAL B O 1
ATOM 7428 N N . VAL B 1 386 ? 15.203 -9.156 18.531 1 93.62 386 VAL B N 1
ATOM 7429 C CA . VAL B 1 386 ? 16.578 -8.656 18.531 1 93.62 386 VAL B CA 1
ATOM 7430 C C . VAL B 1 386 ? 16.625 -7.262 17.922 1 93.62 386 VAL B C 1
ATOM 7432 O O . VAL B 1 386 ? 16.422 -7.109 16.703 1 93.62 386 VAL B O 1
ATOM 7435 N N . ILE B 1 387 ? 16.984 -6.309 18.719 1 92.44 387 ILE B N 1
ATOM 7436 C CA . ILE B 1 387 ? 16.938 -4.918 18.281 1 92.44 387 ILE B CA 1
ATOM 7437 C C . ILE B 1 387 ? 18.281 -4.531 17.672 1 92.44 387 ILE B C 1
ATOM 7439 O O . ILE B 1 387 ? 19.344 -4.746 18.266 1 92.44 387 ILE B O 1
ATOM 7443 N N . GLN B 1 388 ? 18.156 -3.988 16.484 1 88.75 388 GLN B N 1
ATOM 7444 C CA . GLN B 1 388 ? 19.344 -3.475 15.797 1 88.75 388 GLN B CA 1
ATOM 7445 C C . GLN B 1 388 ? 19.359 -1.949 15.797 1 88.75 388 GLN B C 1
ATOM 7447 O O . GLN B 1 388 ? 18.297 -1.31 15.727 1 88.75 388 GLN B O 1
ATOM 7452 N N . GLN B 1 389 ? 20.531 -1.383 15.789 1 80.06 389 GLN B N 1
ATOM 7453 C CA . GLN B 1 389 ? 20.656 0.067 15.906 1 80.06 389 GLN B CA 1
ATOM 7454 C C . GLN B 1 389 ? 20.594 0.735 14.531 1 80.06 389 GLN B C 1
ATOM 7456 O O . GLN B 1 389 ? 20.234 1.909 14.43 1 80.06 389 GLN B O 1
ATOM 7461 N N . SER B 1 390 ? 21.078 -0.069 13.617 1 81.94 390 SER B N 1
ATOM 7462 C CA . SER B 1 390 ? 21.062 0.491 12.273 1 81.94 390 SER B CA 1
ATOM 7463 C C . SER B 1 390 ? 20.188 -0.325 11.336 1 81.94 390 SER B C 1
ATOM 7465 O O . SER B 1 390 ? 20.125 -1.552 11.438 1 81.94 390 SER B O 1
ATOM 7467 N N . ARG B 1 391 ? 19.547 0.368 10.414 1 84.38 391 ARG B N 1
ATOM 7468 C CA . ARG B 1 391 ? 18.641 -0.268 9.453 1 84.38 391 ARG B CA 1
ATOM 7469 C C . ARG B 1 391 ? 19.422 -1.173 8.5 1 84.38 391 ARG B C 1
ATOM 7471 O O . ARG B 1 391 ? 18.906 -2.205 8.062 1 84.38 391 ARG B O 1
ATOM 7478 N N . SER B 1 392 ? 20.656 -0.843 8.258 1 82.06 392 SER B N 1
ATOM 7479 C CA . SER B 1 392 ? 21.438 -1.531 7.234 1 82.06 392 SER B CA 1
ATOM 7480 C C . SER B 1 392 ? 21.922 -2.889 7.73 1 82.06 392 SER B C 1
ATOM 7482 O O . SER B 1 392 ? 22.297 -3.744 6.93 1 82.06 392 SER B O 1
ATOM 7484 N N . VAL B 1 393 ? 21.766 -3.127 9.023 1 88.06 393 VAL B N 1
ATOM 7485 C CA . VAL B 1 393 ? 22.344 -4.348 9.578 1 88.06 393 VAL B CA 1
ATOM 7486 C C . VAL B 1 393 ? 21.25 -5.387 9.781 1 88.06 393 VAL B C 1
ATOM 7488 O O . VAL B 1 393 ? 21.531 -6.57 9.984 1 88.06 393 VAL B O 1
ATOM 7491 N N . VAL B 1 394 ? 20.078 -5.055 9.562 1 92.19 394 VAL B N 1
ATOM 7492 C CA . VAL B 1 394 ? 18.969 -5.934 9.914 1 92.19 394 VAL B CA 1
ATOM 7493 C C . VAL B 1 394 ? 18.953 -7.145 8.977 1 92.19 394 VAL B C 1
ATOM 7495 O O . VAL B 1 394 ? 18.906 -8.289 9.438 1 92.19 394 VAL B O 1
ATOM 7498 N N . LEU B 1 395 ? 19.062 -6.941 7.695 1 91.88 395 LEU B N 1
ATOM 7499 C CA . LEU B 1 395 ? 18.969 -8.031 6.73 1 91.88 395 LEU B CA 1
ATOM 7500 C C . LEU B 1 395 ? 20.219 -8.922 6.789 1 91.88 395 LEU B C 1
ATOM 7502 O O . LEU B 1 395 ? 20.109 -10.148 6.793 1 91.88 395 LEU B O 1
ATOM 7506 N N . PRO B 1 396 ? 21.391 -8.32 6.879 1 90.31 396 PRO B N 1
ATOM 7507 C CA . PRO B 1 396 ? 22.578 -9.156 7.023 1 90.31 396 PRO B CA 1
ATOM 7508 C C . PRO B 1 396 ? 22.531 -10.039 8.266 1 90.31 396 PRO B C 1
ATOM 7510 O O . PRO B 1 396 ? 23.094 -11.141 8.266 1 90.31 396 PRO B O 1
ATOM 7513 N N . SER B 1 397 ? 21.875 -9.617 9.281 1 92.44 397 SER B N 1
ATOM 7514 C CA . SER B 1 397 ? 21.781 -10.391 10.516 1 92.44 397 SER B CA 1
ATOM 7515 C C . SER B 1 397 ? 21.016 -11.688 10.297 1 92.44 397 SER B C 1
ATOM 7517 O O . SER B 1 397 ? 21.25 -12.688 10.977 1 92.44 397 SER B O 1
ATOM 7519 N N . VAL B 1 398 ? 20.078 -11.672 9.438 1 91.31 398 VAL B N 1
ATOM 7520 C CA . VAL B 1 398 ? 19.344 -12.883 9.109 1 91.31 398 VAL B CA 1
ATOM 7521 C C . VAL B 1 398 ? 20.203 -13.812 8.258 1 91.31 398 VAL B C 1
ATOM 7523 O O . VAL B 1 398 ? 20.234 -15.023 8.484 1 91.31 398 VAL B O 1
ATOM 7526 N N . SER B 1 399 ? 20.906 -13.227 7.363 1 83.81 399 SER B N 1
ATOM 7527 C CA . SER B 1 399 ? 21.766 -14 6.477 1 83.81 399 SER B CA 1
ATOM 7528 C C . SER B 1 399 ? 22.922 -14.648 7.246 1 83.81 399 SER B C 1
ATOM 7530 O O . SER B 1 399 ? 23.391 -15.727 6.879 1 83.81 399 SER B O 1
ATOM 7532 N N . GLU B 1 400 ? 23.344 -13.953 8.266 1 85.19 400 GLU B N 1
ATOM 7533 C CA . GLU B 1 400 ? 24.453 -14.445 9.078 1 85.19 400 GLU B CA 1
ATOM 7534 C C . GLU B 1 400 ? 23.969 -15.422 10.141 1 85.19 400 GLU B C 1
ATOM 7536 O O . GLU B 1 400 ? 24.781 -16.078 10.805 1 85.19 400 GLU B O 1
ATOM 7541 N N . GLY B 1 401 ? 22.703 -15.539 10.312 1 86.19 401 GLY B N 1
ATOM 7542 C CA . GLY B 1 401 ? 22.141 -16.531 11.203 1 86.19 401 GLY B CA 1
ATOM 7543 C C . GLY B 1 401 ? 21.922 -16.016 12.609 1 86.19 401 GLY B C 1
ATOM 7544 O O . GLY B 1 401 ? 21.641 -16.797 13.523 1 86.19 401 GLY B O 1
ATOM 7545 N N . ALA B 1 402 ? 22.031 -14.789 12.781 1 89.94 402 ALA B N 1
ATOM 7546 C CA . ALA B 1 402 ? 21.797 -14.211 14.102 1 89.94 402 ALA B CA 1
ATOM 7547 C C . ALA B 1 402 ? 20.312 -14.227 14.445 1 89.94 402 ALA B C 1
ATOM 7549 O O . ALA B 1 402 ? 19.938 -14.305 15.617 1 89.94 402 ALA B O 1
ATOM 7550 N N . CYS B 1 403 ? 19.516 -14.078 13.445 1 94.12 403 CYS B N 1
ATOM 7551 C CA . CYS B 1 403 ? 18.062 -14.133 13.578 1 94.12 403 CYS B CA 1
ATOM 7552 C C . CYS B 1 403 ? 17.453 -15.031 12.5 1 94.12 403 CYS B C 1
ATOM 7554 O O . CYS B 1 403 ? 18.094 -15.297 11.484 1 94.12 403 CYS B O 1
ATOM 7556 N N . ASP B 1 404 ? 16.297 -15.523 12.836 1 90.81 404 ASP B N 1
ATOM 7557 C CA . ASP B 1 404 ? 15.602 -16.391 11.891 1 90.81 404 ASP B CA 1
ATOM 7558 C C . ASP B 1 404 ? 14.867 -15.562 10.836 1 90.81 404 ASP B C 1
ATOM 7560 O O . ASP B 1 404 ? 14.812 -15.953 9.664 1 90.81 404 ASP B O 1
ATOM 7564 N N . LEU B 1 405 ? 14.305 -14.539 11.336 1 94.06 405 LEU B N 1
ATOM 7565 C CA . LEU B 1 405 ? 13.523 -13.641 10.492 1 94.06 405 LEU B CA 1
ATOM 7566 C C . LEU B 1 405 ? 13.891 -12.18 10.766 1 94.06 405 LEU B C 1
ATOM 7568 O O . LEU B 1 405 ? 14.609 -11.883 11.727 1 94.06 405 LEU B O 1
ATOM 7572 N N . ALA B 1 406 ? 13.469 -11.352 9.867 1 94.81 406 ALA B N 1
ATOM 7573 C CA . ALA B 1 406 ? 13.664 -9.914 10.062 1 94.81 406 ALA B CA 1
ATOM 7574 C C . ALA B 1 406 ? 12.406 -9.133 9.695 1 94.81 406 ALA B C 1
ATOM 7576 O O . ALA B 1 406 ? 11.594 -9.594 8.883 1 94.81 406 ALA B O 1
ATOM 7577 N N . VAL B 1 407 ? 12.25 -8.062 10.414 1 94.06 407 VAL B N 1
ATOM 7578 C CA . VAL B 1 407 ? 11.234 -7.09 10.047 1 94.06 407 VAL B CA 1
ATOM 7579 C C . VAL B 1 407 ? 11.898 -5.828 9.5 1 94.06 407 VAL B C 1
ATOM 7581 O O . VAL B 1 407 ? 12.719 -5.211 10.18 1 94.06 407 VAL B O 1
ATOM 7584 N N . VAL B 1 408 ? 11.617 -5.539 8.258 1 93.12 408 VAL B N 1
ATOM 7585 C CA . VAL B 1 408 ? 12.203 -4.371 7.613 1 93.12 408 VAL B CA 1
ATOM 7586 C C . VAL B 1 408 ? 11.141 -3.629 6.812 1 93.12 408 VAL B C 1
ATOM 7588 O O . VAL B 1 408 ? 10.102 -4.199 6.473 1 93.12 408 VAL B O 1
ATOM 7591 N N . ARG B 1 409 ? 11.438 -2.408 6.578 1 92.38 409 ARG B N 1
ATOM 7592 C CA . ARG B 1 409 ? 10.578 -1.656 5.668 1 92.38 409 ARG B CA 1
ATOM 7593 C C . ARG B 1 409 ? 10.719 -2.164 4.238 1 92.38 409 ARG B C 1
ATOM 7595 O O . ARG B 1 409 ? 11.805 -2.57 3.82 1 92.38 409 ARG B O 1
ATOM 7602 N N . GLN B 1 410 ? 9.641 -2.109 3.562 1 91.19 410 GLN B N 1
ATOM 7603 C CA . GLN B 1 410 ? 9.633 -2.613 2.193 1 91.19 410 GLN B CA 1
ATOM 7604 C C . GLN B 1 410 ? 10.68 -1.903 1.338 1 91.19 410 GLN B C 1
ATOM 7606 O O . GLN B 1 410 ? 11.359 -2.535 0.525 1 91.19 410 GLN B O 1
ATOM 7611 N N . GLU B 1 411 ? 10.812 -0.61 1.497 1 92.31 411 GLU B N 1
ATOM 7612 C CA . GLU B 1 411 ? 11.781 0.139 0.707 1 92.31 411 GLU B CA 1
ATOM 7613 C C . GLU B 1 411 ? 13.211 -0.311 1.015 1 92.31 411 GLU B C 1
ATOM 7615 O O . GLU B 1 411 ? 14.078 -0.282 0.139 1 92.31 411 GLU B O 1
ATOM 7620 N N . ASP B 1 412 ? 13.422 -0.683 2.271 1 92.19 412 ASP B N 1
ATOM 7621 C CA . ASP B 1 412 ? 14.75 -1.164 2.652 1 92.19 412 ASP B CA 1
ATOM 7622 C C . ASP B 1 412 ? 15.055 -2.508 1.995 1 92.19 412 ASP B C 1
ATOM 7624 O O . ASP B 1 412 ? 16.188 -2.752 1.566 1 92.19 412 ASP B O 1
ATOM 7628 N N . LEU B 1 413 ? 14.102 -3.357 2.018 1 92.31 413 LEU B N 1
ATOM 7629 C CA . LEU B 1 413 ? 14.258 -4.656 1.372 1 92.31 413 LEU B CA 1
ATOM 7630 C C . LEU B 1 413 ? 14.562 -4.492 -0.114 1 92.31 413 LEU B C 1
ATOM 7632 O O . LEU B 1 413 ? 15.5 -5.102 -0.633 1 92.31 413 LEU B O 1
ATOM 7636 N N . GLU B 1 414 ? 13.82 -3.713 -0.77 1 90.12 414 GLU B N 1
ATOM 7637 C CA . GLU B 1 414 ? 13.984 -3.473 -2.201 1 90.12 414 GLU B CA 1
ATOM 7638 C C . GLU B 1 414 ? 15.352 -2.871 -2.51 1 90.12 414 GLU B C 1
ATOM 7640 O O . GLU B 1 414 ? 16 -3.264 -3.48 1 90.12 414 GLU B O 1
ATOM 7645 N N . ALA B 1 415 ? 15.703 -1.879 -1.718 1 90.88 415 ALA B N 1
ATOM 7646 C CA . ALA B 1 415 ? 17 -1.221 -1.917 1 90.88 415 ALA B CA 1
ATOM 7647 C C . ALA B 1 415 ? 18.141 -2.199 -1.711 1 90.88 415 ALA B C 1
ATOM 7649 O O . ALA B 1 415 ? 19.125 -2.186 -2.465 1 90.88 415 ALA B O 1
ATOM 7650 N N . SER B 1 416 ? 18.016 -3.002 -0.683 1 90 416 SER B N 1
ATOM 7651 C CA . SER B 1 416 ? 19.078 -3.955 -0.371 1 90 416 SER B CA 1
ATOM 7652 C C . SER B 1 416 ? 19.188 -5.035 -1.443 1 90 416 SER B C 1
ATOM 7654 O O . SER B 1 416 ? 20.281 -5.477 -1.778 1 90 416 SER B O 1
ATOM 7656 N N . GLN B 1 417 ? 18.141 -5.426 -1.961 1 89.19 417 GLN B N 1
ATOM 7657 C CA . GLN B 1 417 ? 18.125 -6.484 -2.963 1 89.19 417 GLN B CA 1
ATOM 7658 C C . GLN B 1 417 ? 18.609 -5.973 -4.312 1 89.19 417 GLN B C 1
ATOM 7660 O O . GLN B 1 417 ? 19.016 -6.762 -5.172 1 89.19 417 GLN B O 1
ATOM 7665 N N . ALA B 1 418 ? 18.516 -4.797 -4.492 1 86.44 418 ALA B N 1
ATOM 7666 C CA . ALA B 1 418 ? 18.953 -4.207 -5.75 1 86.44 418 ALA B CA 1
ATOM 7667 C C . ALA B 1 418 ? 20.453 -3.92 -5.727 1 86.44 418 ALA B C 1
ATOM 7669 O O . ALA B 1 418 ? 21.062 -3.695 -6.773 1 86.44 418 ALA B O 1
ATOM 7670 N N . GLN B 1 419 ? 20.953 -3.975 -4.531 1 82.31 419 GLN B N 1
ATOM 7671 C CA . GLN B 1 419 ? 22.375 -3.664 -4.402 1 82.31 419 GLN B CA 1
ATOM 7672 C C . GLN B 1 419 ? 23.234 -4.758 -5.031 1 82.31 419 GLN B C 1
ATOM 7674 O O . GLN B 1 419 ? 22.891 -5.941 -4.953 1 82.31 419 GLN B O 1
ATOM 7679 N N . ASN B 1 420 ? 24.281 -4.43 -5.59 1 74.31 420 ASN B N 1
ATOM 7680 C CA . ASN B 1 420 ? 25.312 -5.301 -6.16 1 74.31 420 ASN B CA 1
ATOM 7681 C C . ASN B 1 420 ? 24.703 -6.344 -7.094 1 74.31 420 ASN B C 1
ATOM 7683 O O . ASN B 1 420 ? 25.109 -7.508 -7.074 1 74.31 420 ASN B O 1
ATOM 7687 N N . GLY B 1 421 ? 23.656 -6.031 -7.797 1 70 421 GLY B N 1
ATOM 7688 C CA . GLY B 1 421 ? 23.078 -6.926 -8.789 1 70 421 GLY B CA 1
ATOM 7689 C C . GLY B 1 421 ? 22.219 -8.016 -8.172 1 70 421 GLY B C 1
ATOM 7690 O O . GLY B 1 421 ? 22.062 -9.094 -8.75 1 70 421 GLY B O 1
ATOM 7691 N N . GLY B 1 422 ? 21.734 -7.832 -6.961 1 75.19 422 GLY B N 1
ATOM 7692 C CA . GLY B 1 422 ? 20.812 -8.805 -6.387 1 75.19 422 GLY B CA 1
ATOM 7693 C C . GLY B 1 422 ? 21.312 -9.398 -5.082 1 75.19 422 GLY B C 1
ATOM 7694 O O . GLY B 1 422 ? 21.328 -10.617 -4.922 1 75.19 422 GLY B O 1
ATOM 7695 N N . SER B 1 423 ? 21.562 -8.594 -4.195 1 82.31 423 SER B N 1
ATOM 7696 C CA . SER B 1 423 ? 21.953 -9.078 -2.875 1 82.31 423 SER B CA 1
ATOM 7697 C C . SER B 1 423 ? 20.75 -9.531 -2.066 1 82.31 423 SER B C 1
ATOM 7699 O O . SER B 1 423 ? 19.641 -9.023 -2.262 1 82.31 423 SER B O 1
ATOM 7701 N N . PHE B 1 424 ? 20.844 -10.508 -1.272 1 87.12 424 PHE B N 1
ATOM 7702 C CA . PHE B 1 424 ? 19.859 -11 -0.327 1 87.12 424 PHE B CA 1
ATOM 7703 C C . PHE B 1 424 ? 18.641 -11.562 -1.061 1 87.12 424 PHE B C 1
ATOM 7705 O O . PHE B 1 424 ? 17.516 -11.461 -0.577 1 87.12 424 PHE B O 1
ATOM 7712 N N . CYS B 1 425 ? 18.859 -11.945 -2.256 1 83.12 425 CYS B N 1
ATOM 7713 C CA . CYS B 1 425 ? 17.75 -12.492 -3.041 1 83.12 425 CYS B CA 1
ATOM 7714 C C . CYS B 1 425 ? 17.234 -13.789 -2.432 1 83.12 425 CYS B C 1
ATOM 7716 O O . CYS B 1 425 ? 16.156 -14.258 -2.785 1 83.12 425 CYS B O 1
ATOM 7718 N N . GLN B 1 426 ? 17.953 -14.289 -1.476 1 78.69 426 GLN B N 1
ATOM 7719 C CA . GLN B 1 426 ? 17.516 -15.492 -0.783 1 78.69 426 GLN B CA 1
ATOM 7720 C C . GLN B 1 426 ? 16.453 -15.172 0.262 1 78.69 426 GLN B C 1
ATOM 7722 O O . GLN B 1 426 ? 15.828 -16.078 0.826 1 78.69 426 GLN B O 1
ATOM 7727 N N . LEU B 1 427 ? 16.344 -13.945 0.555 1 86.69 427 LEU B N 1
ATOM 7728 C CA . LEU B 1 427 ? 15.328 -13.508 1.504 1 86.69 427 LEU B CA 1
ATOM 7729 C C . LEU B 1 427 ? 14.094 -12.984 0.776 1 86.69 427 LEU B C 1
ATOM 7731 O O . LEU B 1 427 ? 14.211 -12.336 -0.265 1 86.69 427 LEU B O 1
ATOM 7735 N N . THR B 1 428 ? 12.93 -13.414 1.295 1 83.31 428 THR B N 1
ATOM 7736 C CA . THR B 1 428 ? 11.695 -12.977 0.657 1 83.31 428 THR B CA 1
ATOM 7737 C C . THR B 1 428 ? 10.695 -12.484 1.697 1 83.31 428 THR B C 1
ATOM 7739 O O . THR B 1 428 ? 10.797 -12.828 2.877 1 83.31 428 THR B O 1
ATOM 7742 N N . ARG B 1 429 ? 9.852 -11.648 1.187 1 86.94 429 ARG B N 1
ATOM 7743 C CA . ARG B 1 429 ? 8.75 -11.164 2.018 1 86.94 429 ARG B CA 1
ATOM 7744 C C . ARG B 1 429 ? 7.785 -12.289 2.363 1 86.94 429 ARG B C 1
ATOM 7746 O O . ARG B 1 429 ? 7.457 -13.117 1.51 1 86.94 429 ARG B O 1
ATOM 7753 N N . ILE B 1 430 ? 7.414 -12.273 3.65 1 83.62 430 ILE B N 1
ATOM 7754 C CA . ILE B 1 430 ? 6.531 -13.328 4.141 1 83.62 430 ILE B CA 1
ATOM 7755 C C . ILE B 1 430 ? 5.168 -12.734 4.492 1 83.62 430 ILE B C 1
ATOM 7757 O O . ILE B 1 430 ? 5.066 -11.867 5.363 1 83.62 430 ILE B O 1
ATOM 7761 N N . GLY B 1 431 ? 4.156 -13.195 3.869 1 75.38 431 GLY B N 1
ATOM 7762 C CA . GLY B 1 431 ? 2.803 -12.836 4.258 1 75.38 431 GLY B CA 1
ATOM 7763 C C . GLY B 1 431 ? 2.512 -11.352 4.098 1 75.38 431 GLY B C 1
ATOM 7764 O O . GLY B 1 431 ? 3.152 -10.672 3.291 1 75.38 431 GLY B O 1
ATOM 7765 N N . ASP B 1 432 ? 1.481 -10.867 4.824 1 74.38 432 ASP B N 1
ATOM 7766 C CA . ASP B 1 432 ? 1.057 -9.477 4.816 1 74.38 432 ASP B CA 1
ATOM 7767 C C . ASP B 1 432 ? 1.976 -8.609 5.68 1 74.38 432 ASP B C 1
ATOM 7769 O O . ASP B 1 432 ? 2.676 -9.125 6.555 1 74.38 432 ASP B O 1
ATOM 7773 N N . PRO B 1 433 ? 1.957 -7.406 5.312 1 84.88 433 PRO B N 1
ATOM 7774 C CA . PRO B 1 433 ? 2.771 -6.527 6.156 1 84.88 433 PRO B CA 1
ATOM 7775 C C . PRO B 1 433 ? 2.371 -6.59 7.629 1 84.88 433 PRO B C 1
ATOM 7777 O O . PRO B 1 433 ? 1.184 -6.707 7.945 1 84.88 433 PRO B O 1
ATOM 7780 N N . VAL B 1 434 ? 3.418 -6.551 8.477 1 84.56 434 VAL B N 1
ATOM 7781 C CA . VAL B 1 434 ? 3.207 -6.586 9.914 1 84.56 434 VAL B CA 1
ATOM 7782 C C . VAL B 1 434 ? 2.518 -5.301 10.367 1 84.56 434 VAL B C 1
ATOM 7784 O O . VAL B 1 434 ? 1.647 -5.332 11.242 1 84.56 434 VAL B O 1
ATOM 7787 N N . THR B 1 435 ? 3.033 -4.223 9.836 1 83.38 435 THR B N 1
ATOM 7788 C CA . THR B 1 435 ? 2.465 -2.91 10.117 1 83.38 435 THR B CA 1
ATOM 7789 C C . THR B 1 435 ? 2.783 -1.93 8.992 1 83.38 435 THR B C 1
ATOM 7791 O O . THR B 1 435 ? 3.434 -2.293 8.016 1 83.38 435 THR B O 1
ATOM 7794 N N . THR B 1 436 ? 2.111 -0.838 9.117 1 84.81 436 THR B N 1
ATOM 7795 C CA . THR B 1 436 ? 2.412 0.257 8.203 1 84.81 436 THR B CA 1
ATOM 7796 C C . THR B 1 436 ? 2.824 1.509 8.969 1 84.81 436 THR B C 1
ATOM 7798 O O . THR B 1 436 ? 2.281 1.792 10.039 1 84.81 436 THR B O 1
ATOM 7801 N N . SER B 1 437 ? 3.852 2.146 8.531 1 87.25 437 SER B N 1
ATOM 7802 C CA . SER B 1 437 ? 4.309 3.377 9.164 1 87.25 437 SER B CA 1
ATOM 7803 C C . SER B 1 437 ? 4.016 4.594 8.289 1 87.25 437 SER B C 1
ATOM 7805 O O . SER B 1 437 ? 4.191 4.543 7.07 1 87.25 437 SER B O 1
ATOM 7807 N N . MET B 1 438 ? 3.568 5.629 9 1 90.94 438 MET B N 1
ATOM 7808 C CA . MET B 1 438 ? 3.375 6.887 8.289 1 90.94 438 MET B CA 1
ATOM 7809 C C . MET B 1 438 ? 4.699 7.621 8.102 1 90.94 438 MET B C 1
ATOM 7811 O O . MET B 1 438 ? 5.434 7.832 9.07 1 90.94 438 MET B O 1
ATOM 7815 N N . ILE B 1 439 ? 4.973 7.934 6.887 1 94.12 439 ILE B N 1
ATOM 7816 C CA . ILE B 1 439 ? 6.195 8.648 6.551 1 94.12 439 ILE B CA 1
ATOM 7817 C C . ILE B 1 439 ? 5.855 10.062 6.074 1 94.12 439 ILE B C 1
ATOM 7819 O O . ILE B 1 439 ? 4.945 10.242 5.258 1 94.12 439 ILE B O 1
ATOM 7823 N N . GLY B 1 440 ? 6.574 10.992 6.629 1 96.38 440 GLY B N 1
ATOM 7824 C CA . GLY B 1 440 ? 6.293 12.367 6.238 1 96.38 440 GLY B CA 1
ATOM 7825 C C . GLY B 1 440 ? 7.492 13.289 6.371 1 96.38 440 GLY B C 1
ATOM 7826 O O . GLY B 1 440 ? 8.617 12.82 6.59 1 96.38 440 GLY B O 1
ATOM 7827 N N . ILE B 1 441 ? 7.23 14.586 6.117 1 97.25 441 ILE B N 1
ATOM 7828 C CA . ILE B 1 441 ? 8.18 15.688 6.234 1 97.25 441 ILE B CA 1
ATOM 7829 C C . ILE B 1 441 ? 7.695 16.688 7.285 1 97.25 441 ILE B C 1
ATOM 7831 O O . ILE B 1 441 ? 6.535 17.094 7.258 1 97.25 441 ILE B O 1
ATOM 7835 N N . ALA B 1 442 ? 8.656 16.938 8.172 1 96.94 442 ALA B N 1
ATOM 7836 C CA . ALA B 1 442 ? 8.297 17.984 9.141 1 96.94 442 ALA B CA 1
ATOM 7837 C C . ALA B 1 442 ? 8.242 19.359 8.477 1 96.94 442 ALA B C 1
ATOM 7839 O O . ALA B 1 442 ? 9.102 19.688 7.66 1 96.94 442 ALA B O 1
ATOM 7840 N N . VAL B 1 443 ? 7.195 20.062 8.797 1 96.31 443 VAL B N 1
ATOM 7841 C CA . VAL B 1 443 ? 7.016 21.375 8.195 1 96.31 443 VAL B CA 1
ATOM 7842 C C . VAL B 1 443 ? 6.629 22.391 9.273 1 96.31 443 VAL B C 1
ATOM 7844 O O . VAL B 1 443 ? 6.211 22.016 10.367 1 96.31 443 VAL B O 1
ATOM 7847 N N . SER B 1 444 ? 6.836 23.656 8.922 1 90.12 444 SER B N 1
ATOM 7848 C CA . SER B 1 444 ? 6.438 24.703 9.859 1 90.12 444 SER B CA 1
ATOM 7849 C C . SER B 1 444 ? 4.922 24.844 9.93 1 90.12 444 SER B C 1
ATOM 7851 O O . SER B 1 444 ? 4.223 24.562 8.953 1 90.12 444 SER B O 1
ATOM 7853 N N . LYS B 1 445 ? 4.469 25.25 11.055 1 83.19 445 LYS B N 1
ATOM 7854 C CA . LYS B 1 445 ? 3.037 25.422 11.273 1 83.19 445 LYS B CA 1
ATOM 7855 C C . LYS B 1 445 ? 2.453 26.422 10.266 1 83.19 445 LYS B C 1
ATOM 7857 O O . LYS B 1 445 ? 1.341 26.234 9.773 1 83.19 445 LYS B O 1
ATOM 7862 N N . LYS B 1 446 ? 3.209 27.391 9.961 1 78.38 446 LYS B N 1
ATOM 7863 C CA . LYS B 1 446 ? 2.764 28.453 9.078 1 78.38 446 LYS B CA 1
ATOM 7864 C C . LYS B 1 446 ? 2.383 27.906 7.703 1 78.38 446 LYS B C 1
ATOM 7866 O O . LYS B 1 446 ? 1.403 28.359 7.102 1 78.38 446 LYS B O 1
ATOM 7871 N N . TRP B 1 447 ? 3.1 26.938 7.27 1 87.25 447 TRP B N 1
ATOM 7872 C CA . TRP B 1 447 ? 2.953 26.516 5.875 1 87.25 447 TRP B CA 1
ATOM 7873 C C . TRP B 1 447 ? 2.35 25.125 5.781 1 87.25 447 TRP B C 1
ATOM 7875 O O . TRP B 1 447 ? 2.195 24.578 4.684 1 87.25 447 TRP B O 1
ATOM 7885 N N . SER B 1 448 ? 2.006 24.531 6.867 1 90.75 448 SER B N 1
ATOM 7886 C CA . SER B 1 448 ? 1.572 23.141 6.902 1 90.75 448 SER B CA 1
ATOM 7887 C C . SER B 1 448 ? 0.387 22.906 5.973 1 90.75 448 SER B C 1
ATOM 7889 O O . SER B 1 448 ? 0.392 21.953 5.18 1 90.75 448 SER B O 1
ATOM 7891 N N . TRP B 1 449 ? -0.611 23.734 6.012 1 88.19 449 TRP B N 1
ATOM 7892 C CA . TRP B 1 449 ? -1.816 23.562 5.211 1 88.19 449 TRP B CA 1
ATOM 7893 C C . TRP B 1 449 ? -1.533 23.812 3.734 1 88.19 449 TRP B C 1
ATOM 7895 O O . TRP B 1 449 ? -1.97 23.047 2.871 1 88.19 449 TRP B O 1
ATOM 7905 N N . ALA B 1 450 ? -0.8 24.875 3.443 1 87.44 450 ALA B N 1
ATOM 7906 C CA . ALA B 1 450 ? -0.456 25.203 2.061 1 87.44 450 ALA B CA 1
ATOM 7907 C C . ALA B 1 450 ? 0.364 24.078 1.423 1 87.44 450 ALA B C 1
ATOM 7909 O O . ALA B 1 450 ? 0.179 23.766 0.246 1 87.44 450 ALA B O 1
ATOM 7910 N N . LEU B 1 451 ? 1.225 23.578 2.203 1 92.5 451 LEU B N 1
ATOM 7911 C CA . LEU B 1 451 ? 2.076 22.516 1.684 1 92.5 451 LEU B CA 1
ATOM 7912 C C . LEU B 1 451 ? 1.274 21.234 1.472 1 92.5 451 LEU B C 1
ATOM 7914 O O . LEU B 1 451 ? 1.563 20.453 0.556 1 92.5 451 LEU B O 1
ATOM 7918 N N . GLN B 1 452 ? 0.312 21.031 2.338 1 92.81 452 GLN B N 1
ATOM 7919 C CA . GLN B 1 452 ? -0.571 19.891 2.119 1 92.81 452 GLN B CA 1
ATOM 7920 C C . GLN B 1 452 ? -1.315 20.016 0.792 1 92.81 452 GLN B C 1
ATOM 7922 O O . GLN B 1 452 ? -1.464 19.031 0.061 1 92.81 452 GLN B O 1
ATOM 7927 N N . TYR B 1 453 ? -1.8 21.172 0.518 1 88.19 453 TYR B N 1
ATOM 7928 C CA . TYR B 1 453 ? -2.441 21.422 -0.768 1 88.19 453 TYR B CA 1
ATOM 7929 C C . TYR B 1 453 ? -1.468 21.188 -1.917 1 88.19 453 TYR B C 1
ATOM 7931 O O . TYR B 1 453 ? -1.823 20.578 -2.926 1 88.19 453 TYR B O 1
ATOM 7939 N N . ALA B 1 454 ? -0.285 21.703 -1.768 1 90.56 454 ALA B N 1
ATOM 7940 C CA . ALA B 1 454 ? 0.736 21.516 -2.795 1 90.56 454 ALA B CA 1
ATOM 7941 C C . ALA B 1 454 ? 1.005 20.031 -3.037 1 90.56 454 ALA B C 1
ATOM 7943 O O . ALA B 1 454 ? 1.161 19.594 -4.184 1 90.56 454 ALA B O 1
ATOM 7944 N N . MET B 1 455 ? 1.058 19.281 -1.98 1 92.62 455 MET B N 1
ATOM 7945 C CA . MET B 1 455 ? 1.341 17.844 -2.076 1 92.62 455 MET B CA 1
ATOM 7946 C C . MET B 1 455 ? 0.211 17.109 -2.793 1 92.62 455 MET B C 1
ATOM 7948 O O . MET B 1 455 ? 0.46 16.297 -3.676 1 92.62 455 MET B O 1
ATOM 7952 N N . THR B 1 456 ? -1.012 17.375 -2.408 1 89.19 456 THR B N 1
ATOM 7953 C CA . THR B 1 456 ? -2.146 16.703 -3.023 1 89.19 456 THR B CA 1
ATOM 7954 C C . THR B 1 456 ? -2.285 17.094 -4.492 1 89.19 456 THR B C 1
ATOM 7956 O O . THR B 1 456 ? -2.709 16.297 -5.32 1 89.19 456 THR B O 1
ATOM 7959 N N . SER B 1 457 ? -1.909 18.328 -4.781 1 85.44 457 SER B N 1
ATOM 7960 C CA . SER B 1 457 ? -1.909 18.766 -6.176 1 85.44 457 SER B CA 1
ATOM 7961 C C . SER B 1 457 ? -0.858 18.016 -6.984 1 85.44 457 SER B C 1
ATOM 7963 O O . SER B 1 457 ? -1.125 17.578 -8.109 1 85.44 457 SER B O 1
ATOM 7965 N N . ALA B 1 458 ? 0.258 17.906 -6.406 1 87.5 458 ALA B N 1
ATOM 7966 C CA . ALA B 1 458 ? 1.323 17.156 -7.066 1 87.5 458 ALA B CA 1
ATOM 7967 C C . ALA B 1 458 ? 0.934 15.688 -7.246 1 87.5 458 ALA B C 1
ATOM 7969 O O . ALA B 1 458 ? 1.264 15.07 -8.266 1 87.5 458 ALA B O 1
ATOM 7970 N N . GLU B 1 459 ? 0.315 15.141 -6.297 1 86.31 459 GLU B N 1
ATOM 7971 C CA . GLU B 1 459 ? -0.127 13.75 -6.363 1 86.31 459 GLU B CA 1
ATOM 7972 C C . GLU B 1 459 ? -1.162 13.555 -7.469 1 86.31 459 GLU B C 1
ATOM 7974 O O . GLU B 1 459 ? -1.115 12.562 -8.203 1 86.31 459 GLU B O 1
ATOM 7979 N N . GLN B 1 460 ? -2.1 14.438 -7.531 1 80.38 460 GLN B N 1
ATOM 7980 C CA . GLN B 1 460 ? -3.158 14.336 -8.531 1 80.38 460 GLN B CA 1
ATOM 7981 C C . GLN B 1 460 ? -2.59 14.43 -9.945 1 80.38 460 GLN B C 1
ATOM 7983 O O . GLN B 1 460 ? -3.111 13.812 -10.875 1 80.38 460 GLN B O 1
ATOM 7988 N N . GLU B 1 461 ? -1.511 15.195 -10.086 1 81 461 GLU B N 1
ATOM 7989 C CA . GLU B 1 461 ? -0.857 15.344 -11.383 1 81 461 GLU B CA 1
ATOM 7990 C C . GLU B 1 461 ? 0.046 14.148 -11.68 1 81 461 GLU B C 1
ATOM 7992 O O . GLU B 1 461 ? 0.613 14.055 -12.773 1 81 461 GLU B O 1
ATOM 7997 N N . GLY B 1 462 ? 0.182 13.273 -10.758 1 79.94 462 GLY B N 1
ATOM 7998 C CA . GLY B 1 462 ? 0.984 12.078 -10.961 1 79.94 462 GLY B CA 1
ATOM 7999 C C . GLY B 1 462 ? 2.467 12.312 -10.742 1 79.94 462 GLY B C 1
ATOM 8000 O O . GLY B 1 462 ? 3.289 11.445 -11.047 1 79.94 462 GLY B O 1
ATOM 8001 N N . LEU B 1 463 ? 2.793 13.391 -10.203 1 84.38 463 LEU B N 1
ATOM 8002 C CA . LEU B 1 463 ? 4.199 13.758 -10.078 1 84.38 463 LEU B CA 1
ATOM 8003 C C . LEU B 1 463 ? 4.867 12.969 -8.953 1 84.38 463 LEU B C 1
ATOM 8005 O O . LEU B 1 463 ? 6.059 12.656 -9.031 1 84.38 463 LEU B O 1
ATOM 8009 N N . VAL B 1 464 ? 4.109 12.688 -7.934 1 87.19 464 VAL B N 1
ATOM 8010 C CA . VAL B 1 464 ? 4.648 11.922 -6.812 1 87.19 464 VAL B CA 1
ATOM 8011 C C . VAL B 1 464 ? 4.973 10.5 -7.266 1 87.19 464 VAL B C 1
ATOM 8013 O O . VAL B 1 464 ? 6.039 9.969 -6.953 1 87.19 464 VAL B O 1
ATOM 8016 N N . LEU B 1 465 ? 4.082 9.938 -7.961 1 83.25 465 LEU B N 1
ATOM 8017 C CA . LEU B 1 465 ? 4.312 8.594 -8.492 1 83.25 465 LEU B CA 1
ATOM 8018 C C . LEU B 1 465 ? 5.496 8.586 -9.445 1 83.25 465 LEU B C 1
ATOM 8020 O O . LEU B 1 465 ? 6.297 7.648 -9.445 1 83.25 465 LEU B O 1
ATOM 8024 N N . GLN B 1 466 ? 5.586 9.562 -10.266 1 84.38 466 GLN B N 1
ATOM 8025 C CA . GLN B 1 466 ? 6.703 9.664 -11.203 1 84.38 466 GLN B CA 1
ATOM 8026 C C . GLN B 1 466 ? 8.031 9.758 -10.461 1 84.38 466 GLN B C 1
ATOM 8028 O O . GLN B 1 466 ? 9.023 9.156 -10.875 1 84.38 466 GLN B O 1
ATOM 8033 N N . ALA B 1 467 ? 8.023 10.531 -9.445 1 89.94 467 ALA B N 1
ATOM 8034 C CA . ALA B 1 467 ? 9.227 10.688 -8.641 1 89.94 467 ALA B CA 1
ATOM 8035 C C . ALA B 1 467 ? 9.648 9.359 -8.023 1 89.94 467 ALA B C 1
ATOM 8037 O O . ALA B 1 467 ? 10.836 9.023 -7.992 1 89.94 467 ALA B O 1
ATOM 8038 N N . GLN B 1 468 ? 8.727 8.664 -7.566 1 88.69 468 GLN B N 1
ATOM 8039 C CA . GLN B 1 468 ? 9.023 7.367 -6.961 1 88.69 468 GLN B CA 1
ATOM 8040 C C . GLN B 1 468 ? 9.453 6.352 -8.016 1 88.69 468 GLN B C 1
ATOM 8042 O O . GLN B 1 468 ? 10.406 5.602 -7.809 1 88.69 468 GLN B O 1
ATOM 8047 N N . SER B 1 469 ? 8.789 6.332 -9.117 1 84 469 SER B N 1
ATOM 8048 C CA . SER B 1 469 ? 9.086 5.375 -10.18 1 84 469 SER B CA 1
ATOM 8049 C C . SER B 1 469 ? 10.477 5.617 -10.766 1 84 469 SER B C 1
ATOM 8051 O O . SER B 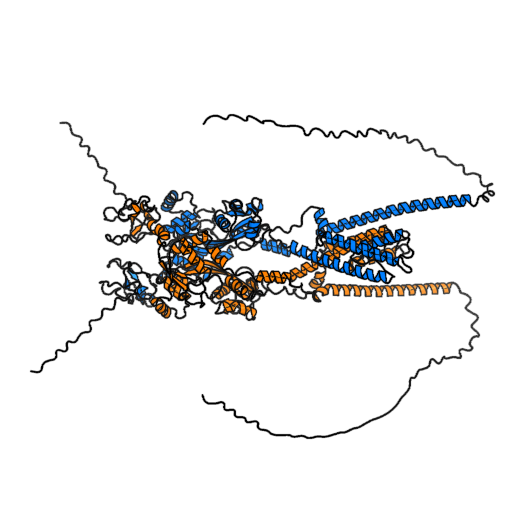1 469 ? 11.148 4.676 -11.18 1 84 469 SER B O 1
ATOM 8053 N N . ALA B 1 470 ? 10.852 6.844 -10.805 1 87.38 470 ALA B N 1
ATOM 8054 C CA . ALA B 1 470 ? 12.148 7.203 -11.383 1 87.38 470 ALA B CA 1
ATOM 8055 C C . ALA B 1 470 ? 13.297 6.645 -10.555 1 87.38 470 ALA B C 1
ATOM 8057 O O . ALA B 1 470 ? 14.375 6.375 -11.078 1 87.38 470 ALA B O 1
ATOM 8058 N N . TYR B 1 471 ? 13.062 6.445 -9.289 1 91.31 471 TYR B N 1
ATOM 8059 C CA . TYR B 1 471 ? 14.164 6.047 -8.422 1 91.31 471 TYR B CA 1
ATOM 8060 C C . TYR B 1 471 ? 13.961 4.629 -7.898 1 91.31 471 TYR B C 1
ATOM 8062 O O . TYR B 1 471 ? 14.797 4.105 -7.16 1 91.31 471 TYR B O 1
ATOM 8070 N N . LYS B 1 472 ? 12.844 4.031 -8.18 1 88.81 472 LYS B N 1
ATOM 8071 C CA . LYS B 1 472 ? 12.594 2.668 -7.73 1 88.81 472 LYS B CA 1
ATOM 8072 C C . LYS B 1 472 ? 13.656 1.71 -8.266 1 88.81 472 LYS B C 1
ATOM 8074 O O . LYS B 1 472 ? 13.93 1.682 -9.469 1 88.81 472 LYS B O 1
ATOM 8079 N N . PRO B 1 473 ? 14.203 1.028 -7.305 1 88.25 473 PRO B N 1
ATOM 8080 C CA . PRO B 1 473 ? 15.227 0.09 -7.766 1 88.25 473 PRO B CA 1
ATOM 8081 C C . PRO B 1 473 ? 14.656 -1.024 -8.641 1 88.25 473 PRO B C 1
ATOM 8083 O O . PRO B 1 473 ? 13.5 -1.422 -8.469 1 88.25 473 PRO B O 1
ATOM 8086 N N . GLN B 1 474 ? 15.469 -1.507 -9.547 1 80.5 474 GLN B N 1
ATOM 8087 C CA . GLN B 1 474 ? 15.078 -2.625 -10.398 1 80.5 474 GLN B CA 1
ATOM 8088 C C . GLN B 1 474 ? 14.969 -3.918 -9.602 1 80.5 474 GLN B C 1
ATOM 8090 O O . GLN B 1 474 ? 15.742 -4.145 -8.664 1 80.5 474 GLN B O 1
ATOM 8095 N N . ASP B 1 475 ? 13.922 -4.629 -9.906 1 77.12 475 ASP B N 1
ATOM 8096 C CA . ASP B 1 475 ? 13.742 -5.91 -9.234 1 77.12 475 ASP B CA 1
ATOM 8097 C C . ASP B 1 475 ? 14.703 -6.965 -9.781 1 77.12 475 ASP B C 1
ATOM 8099 O O . ASP B 1 475 ? 14.344 -7.719 -10.695 1 77.12 475 ASP B O 1
ATOM 8103 N N . PHE B 1 476 ? 15.773 -7.035 -9.211 1 74.81 476 PHE B N 1
ATOM 8104 C CA . PHE B 1 476 ? 16.781 -7.984 -9.664 1 74.81 476 PHE B CA 1
ATOM 8105 C C . PHE B 1 476 ? 16.422 -9.406 -9.25 1 74.81 476 PHE B C 1
ATOM 8107 O O . PHE B 1 476 ? 16.688 -10.359 -9.984 1 74.81 476 PHE B O 1
ATOM 8114 N N . CYS B 1 477 ? 15.828 -9.438 -8.133 1 75.94 477 CYS B N 1
ATOM 8115 C CA . CYS B 1 477 ? 15.609 -10.758 -7.551 1 75.94 477 CYS B CA 1
ATOM 8116 C C . CYS B 1 477 ? 14.562 -11.539 -8.336 1 75.94 477 CYS B C 1
ATOM 8118 O O . CYS B 1 477 ? 14.656 -12.758 -8.469 1 75.94 477 CYS B O 1
ATOM 8120 N N . SER B 1 478 ? 13.477 -10.867 -8.742 1 67.88 478 SER B N 1
ATOM 8121 C CA . SER B 1 478 ? 12.5 -11.562 -9.578 1 67.88 478 SER B CA 1
ATOM 8122 C C . SER B 1 478 ? 13.148 -12.055 -10.875 1 67.88 478 SER B C 1
ATOM 8124 O O . SER B 1 478 ? 12.828 -13.141 -11.352 1 67.88 478 SER B O 1
ATOM 8126 N N . ALA B 1 479 ? 14.031 -11.305 -11.375 1 59.59 479 ALA B N 1
ATOM 8127 C CA . ALA B 1 479 ? 14.75 -11.703 -12.586 1 59.59 479 ALA B CA 1
ATOM 8128 C C . ALA B 1 479 ? 15.688 -12.875 -12.312 1 59.59 479 ALA B C 1
ATOM 8130 O O . ALA B 1 479 ? 15.781 -13.805 -13.117 1 59.59 479 ALA B O 1
ATOM 8131 N N . VAL B 1 480 ? 16.297 -12.719 -11.219 1 58.06 480 VAL B N 1
ATOM 8132 C CA . VAL B 1 480 ? 17.203 -13.789 -10.812 1 58.06 480 VAL B CA 1
ATOM 8133 C C . VAL B 1 480 ? 16.406 -15.07 -10.562 1 58.06 480 VAL B C 1
ATOM 8135 O O . VAL B 1 480 ? 16.828 -16.156 -10.961 1 58.06 480 VAL B O 1
ATOM 8138 N N . ALA B 1 481 ? 15.312 -14.859 -9.844 1 57.88 481 ALA B N 1
ATOM 8139 C CA . ALA B 1 481 ? 14.461 -16.016 -9.586 1 57.88 481 ALA B CA 1
ATOM 8140 C C . ALA B 1 481 ? 13.945 -16.625 -10.891 1 57.88 481 ALA B C 1
ATOM 8142 O O . ALA B 1 481 ? 13.914 -17.844 -11.039 1 57.88 481 ALA B O 1
ATOM 8143 N N . ALA B 1 482 ? 13.516 -15.734 -11.688 1 53.47 482 ALA B N 1
ATOM 8144 C CA . ALA B 1 482 ? 13.055 -16.203 -12.992 1 53.47 482 ALA B CA 1
ATOM 8145 C C . ALA B 1 482 ? 14.172 -16.938 -13.734 1 53.47 482 ALA B C 1
ATOM 8147 O O . ALA B 1 482 ? 13.938 -17.969 -14.359 1 53.47 482 ALA B O 1
ATOM 8148 N N . GLU B 1 483 ? 15.336 -16.328 -13.68 1 50.81 483 GLU B N 1
ATOM 8149 C CA . GLU B 1 483 ? 16.484 -16.969 -14.312 1 50.81 483 GLU B CA 1
ATOM 8150 C C . GLU B 1 483 ? 16.859 -18.266 -13.617 1 50.81 483 GLU B C 1
ATOM 8152 O O . GLU B 1 483 ? 17.188 -19.25 -14.273 1 50.81 483 GLU B O 1
ATOM 8157 N N . ALA B 1 484 ? 16.859 -18.125 -12.328 1 51.47 484 ALA B N 1
ATOM 8158 C CA . ALA B 1 484 ? 17.141 -19.328 -11.562 1 51.47 484 ALA B CA 1
ATOM 8159 C C . ALA B 1 484 ? 16.109 -20.422 -11.844 1 51.47 484 ALA B C 1
ATOM 8161 O O . ALA B 1 484 ? 16.438 -21.594 -11.953 1 51.47 484 ALA B O 1
ATOM 8162 N N . GLU B 1 485 ? 14.906 -19.969 -11.742 1 48.94 485 GLU B N 1
ATOM 8163 C CA . GLU B 1 485 ? 13.859 -20.906 -12.125 1 48.94 485 GLU B CA 1
ATOM 8164 C C . GLU B 1 485 ? 14.094 -21.453 -13.539 1 48.94 485 GLU B C 1
ATOM 8166 O O . GLU B 1 485 ? 13.852 -22.625 -13.805 1 48.94 485 GLU B O 1
ATOM 8171 N N . ALA B 1 486 ? 14.469 -20.5 -14.312 1 43.34 486 ALA B N 1
ATOM 8172 C CA . ALA B 1 486 ? 14.766 -20.906 -15.688 1 43.34 486 ALA B CA 1
ATOM 8173 C C . ALA B 1 486 ? 15.984 -21.828 -15.734 1 43.34 486 ALA B C 1
ATOM 8175 O O . ALA B 1 486 ? 16.047 -22.734 -16.562 1 43.34 486 ALA B O 1
ATOM 8176 N N . THR B 1 487 ? 16.984 -21.516 -14.859 1 42.03 487 THR B N 1
ATOM 8177 C CA . THR B 1 487 ? 18.219 -22.297 -14.898 1 42.03 487 THR B CA 1
ATOM 8178 C C . THR B 1 487 ? 18.188 -23.406 -13.859 1 42.03 487 THR B C 1
ATOM 8180 O O . THR B 1 487 ? 19.062 -24.281 -13.859 1 42.03 487 THR B O 1
ATOM 8183 N N . ALA B 1 488 ? 17.578 -23.125 -12.836 1 40.69 488 ALA B N 1
ATOM 8184 C CA . ALA B 1 488 ? 17.609 -24.125 -11.766 1 40.69 488 ALA B CA 1
ATOM 8185 C C . ALA B 1 488 ? 17.312 -25.516 -12.297 1 40.69 488 ALA B C 1
ATOM 8187 O O . ALA B 1 488 ? 16.328 -25.719 -13.023 1 40.69 488 ALA B O 1
ATOM 8188 N N . GLU B 1 489 ? 18.391 -26.25 -12.43 1 38.75 489 GLU B N 1
ATOM 8189 C CA . GLU B 1 489 ? 18.281 -27.672 -12.734 1 38.75 489 GLU B CA 1
ATOM 8190 C C . GLU B 1 489 ? 17.312 -28.359 -11.781 1 38.75 489 GLU B C 1
ATOM 8192 O O . GLU B 1 489 ? 17.359 -28.141 -10.57 1 38.75 489 GLU B O 1
ATOM 8197 N N . PRO B 1 490 ? 16.234 -28.672 -12.195 1 38.78 490 PRO B N 1
ATOM 8198 C CA . PRO B 1 490 ? 15.32 -29.422 -11.336 1 38.78 490 PRO B CA 1
ATOM 8199 C C . PRO B 1 490 ? 16.047 -30.422 -10.445 1 38.78 490 PRO B C 1
ATOM 8201 O O . PRO B 1 490 ? 17.031 -31.031 -10.867 1 38.78 490 PRO B O 1
ATOM 8204 N N . PRO B 1 491 ? 15.945 -30.234 -9.141 1 39.34 491 PRO B N 1
ATOM 8205 C CA . PRO B 1 491 ? 16.656 -31.188 -8.273 1 39.34 491 PRO B CA 1
ATOM 8206 C C . PRO B 1 491 ? 16.547 -32.625 -8.75 1 39.34 491 PRO B C 1
ATOM 8208 O O . PRO B 1 491 ? 15.531 -33 -9.344 1 39.34 491 PRO B O 1
ATOM 8211 N N . SER B 1 492 ? 17.734 -33.281 -8.789 1 38.59 492 SER B N 1
ATOM 8212 C CA . SER B 1 492 ? 17.766 -34.719 -9.125 1 38.59 492 SER B CA 1
ATOM 8213 C C . SER B 1 492 ? 16.953 -35.531 -8.141 1 38.59 492 SER B C 1
ATOM 8215 O O . SER B 1 492 ? 16.844 -35.188 -6.961 1 38.59 492 SER B O 1
ATOM 8217 N N . LEU B 1 493 ? 16.266 -36.375 -8.586 1 41.75 493 LEU B N 1
ATOM 8218 C CA . LEU B 1 493 ? 15.461 -37.312 -7.777 1 41.75 493 LEU B CA 1
ATOM 8219 C C . LEU B 1 493 ? 16.344 -38.094 -6.812 1 41.75 493 LEU B C 1
ATOM 8221 O O . LEU B 1 493 ? 17.328 -38.688 -7.227 1 41.75 493 LEU B O 1
ATOM 8225 N N . GLN B 1 494 ? 16.156 -37.844 -5.551 1 40.44 494 GLN B N 1
ATOM 8226 C CA . GLN B 1 494 ? 16.922 -38.594 -4.539 1 40.44 494 GLN B CA 1
ATOM 8227 C C . GLN B 1 494 ? 16.281 -39.938 -4.23 1 40.44 494 GLN B C 1
ATOM 8229 O O . GLN B 1 494 ? 15.148 -40.188 -4.637 1 40.44 494 GLN B O 1
ATOM 8234 N N . VAL B 1 495 ? 17 -40.812 -3.502 1 45.38 495 VAL B N 1
ATOM 8235 C CA . VAL B 1 495 ? 16.578 -42.156 -3.158 1 45.38 495 VAL B CA 1
ATOM 8236 C C . VAL B 1 495 ? 15.266 -42.094 -2.375 1 45.38 495 VAL B C 1
ATOM 8238 O O . VAL B 1 495 ? 14.383 -42.938 -2.562 1 45.38 495 VAL B O 1
ATOM 8241 N N . GLU B 1 496 ? 15.141 -41.062 -1.694 1 48.19 496 GLU B N 1
ATOM 8242 C CA . GLU B 1 496 ? 13.961 -40.938 -0.843 1 48.19 496 GLU B CA 1
ATOM 8243 C C . GLU B 1 496 ? 12.703 -40.688 -1.675 1 48.19 496 GLU B C 1
ATOM 8245 O O . GLU B 1 496 ? 11.609 -41.094 -1.281 1 48.19 496 GLU B O 1
ATOM 8250 N N . GLY B 1 497 ? 13.031 -40.188 -2.693 1 44.38 497 GLY B N 1
ATOM 8251 C CA . GLY B 1 497 ? 11.906 -39.938 -3.578 1 44.38 497 GLY B CA 1
ATOM 8252 C C . GLY B 1 497 ? 11.383 -41.188 -4.262 1 44.38 497 GLY B C 1
ATOM 8253 O O . GLY B 1 497 ? 10.211 -41.25 -4.652 1 44.38 497 GLY B O 1
ATOM 8254 N N . MET B 1 498 ? 12.242 -42.281 -4.289 1 44.69 498 MET B N 1
ATOM 8255 C CA . MET B 1 498 ? 11.852 -43.531 -4.945 1 44.69 498 MET B CA 1
ATOM 8256 C C . MET B 1 498 ? 11.695 -44.656 -3.928 1 44.69 498 MET B C 1
ATOM 8258 O O . MET B 1 498 ? 11.641 -45.812 -4.297 1 44.69 498 MET B O 1
ATOM 8262 N N . ALA B 1 499 ? 11.664 -44.312 -2.746 1 48.66 499 ALA B N 1
ATOM 8263 C CA . ALA B 1 499 ? 11.602 -45.344 -1.713 1 48.66 499 ALA B CA 1
ATOM 8264 C C . ALA B 1 499 ? 10.312 -46.156 -1.819 1 48.66 499 ALA B C 1
ATOM 8266 O O . ALA B 1 499 ? 10.328 -47.375 -1.659 1 48.66 499 ALA B O 1
ATOM 8267 N N . GLY B 1 500 ? 9.25 -45.531 -2.049 1 49.41 500 GLY B N 1
ATOM 8268 C CA . GLY B 1 500 ? 7.977 -46.219 -2.176 1 49.41 500 GLY B CA 1
ATOM 8269 C C . GLY B 1 500 ? 7.977 -47.281 -3.26 1 49.41 500 GLY B C 1
ATOM 8270 O O . GLY B 1 500 ? 7.715 -48.438 -2.988 1 49.41 500 GLY B O 1
ATOM 8271 N N . PRO B 1 501 ? 8.406 -46.781 -4.352 1 51.97 501 PRO B N 1
ATOM 8272 C CA . PRO B 1 501 ? 8.484 -47.781 -5.422 1 51.97 501 PRO B CA 1
ATOM 8273 C C . PRO B 1 501 ? 9.445 -48.938 -5.09 1 51.97 501 PRO B C 1
ATOM 8275 O O . PRO B 1 501 ? 9.172 -50.094 -5.434 1 51.97 501 PRO B O 1
ATOM 8278 N N . PHE B 1 502 ? 10.438 -48.719 -4.379 1 52.78 502 PHE B N 1
ATOM 8279 C CA . PHE B 1 502 ? 11.383 -49.75 -4.023 1 52.78 502 PHE B CA 1
ATOM 8280 C C . PHE B 1 502 ? 10.75 -50.75 -3.033 1 52.78 502 PHE B C 1
ATOM 8282 O O . PHE B 1 502 ? 10.922 -51.969 -3.162 1 52.78 502 PHE B O 1
ATOM 8289 N N . VAL B 1 503 ? 10.055 -50.25 -2.16 1 56.84 503 VAL B N 1
ATOM 8290 C CA . VAL B 1 503 ? 9.406 -51.094 -1.17 1 56.84 503 VAL B CA 1
ATOM 8291 C C . VAL B 1 503 ? 8.328 -51.938 -1.842 1 56.84 503 VAL B C 1
ATOM 8293 O O . VAL B 1 503 ? 8.211 -53.156 -1.579 1 56.84 503 VAL B O 1
ATOM 8296 N N . LEU B 1 504 ? 7.688 -51.344 -2.736 1 57.06 504 LEU B N 1
ATOM 8297 C CA . LEU B 1 504 ? 6.625 -52.062 -3.426 1 57.06 504 LEU B CA 1
ATOM 8298 C C . LEU B 1 504 ? 7.203 -53.188 -4.305 1 57.06 504 LEU B C 1
ATOM 8300 O O . LEU B 1 504 ? 6.676 -54.281 -4.336 1 57.06 504 LEU B O 1
ATOM 8304 N N . THR B 1 505 ? 8.25 -52.812 -4.875 1 54.31 505 THR B N 1
ATOM 8305 C CA . THR B 1 505 ? 8.898 -53.812 -5.719 1 54.31 505 THR B CA 1
ATOM 8306 C C . THR B 1 505 ? 9.43 -54.969 -4.879 1 54.31 505 THR B C 1
ATOM 8308 O O . THR B 1 505 ? 9.312 -56.125 -5.27 1 54.31 505 THR B O 1
ATOM 8311 N N . SER B 1 506 ? 9.875 -54.656 -3.785 1 58 506 SER B N 1
ATOM 8312 C CA . SER B 1 506 ? 10.375 -55.719 -2.896 1 58 506 SER B CA 1
ATOM 8313 C C . SER B 1 506 ? 9.242 -56.562 -2.367 1 58 506 SER B C 1
ATOM 8315 O O . SER B 1 506 ? 9.391 -57.781 -2.252 1 58 506 SER B O 1
ATOM 8317 N N . ALA B 1 507 ? 8.188 -56 -2.193 1 61.56 507 ALA B N 1
ATOM 8318 C CA . ALA B 1 507 ? 7.027 -56.75 -1.715 1 61.56 507 ALA B CA 1
ATOM 8319 C C . ALA B 1 507 ? 6.504 -57.688 -2.791 1 61.56 507 ALA B C 1
ATOM 8321 O O . ALA B 1 507 ? 6.164 -58.844 -2.504 1 61.56 507 ALA B O 1
ATOM 8322 N N . ILE B 1 508 ? 6.484 -57.156 -3.93 1 58.72 508 ILE B N 1
ATOM 8323 C CA . ILE B 1 508 ? 6.035 -58 -5.043 1 58.72 508 ILE B CA 1
ATOM 8324 C C . ILE B 1 508 ? 7 -59.156 -5.242 1 58.72 508 ILE B C 1
ATOM 8326 O O . ILE B 1 508 ? 6.574 -60.281 -5.457 1 58.72 508 ILE B O 1
ATOM 8330 N N . ALA B 1 509 ? 8.25 -58.844 -5.105 1 55.97 509 ALA B N 1
ATOM 8331 C CA . ALA B 1 509 ? 9.25 -59.906 -5.215 1 55.97 509 ALA B CA 1
ATOM 8332 C C . ALA B 1 509 ? 9.078 -60.938 -4.117 1 55.97 509 ALA B C 1
ATOM 8334 O O . ALA B 1 509 ? 9.156 -62.156 -4.375 1 55.97 509 ALA B O 1
ATOM 8335 N N . GLY B 1 510 ? 8.844 -60.5 -2.994 1 59.09 510 GLY B N 1
ATOM 8336 C CA . GLY B 1 510 ? 8.586 -61.406 -1.895 1 59.09 510 GLY B CA 1
ATOM 8337 C C . GLY B 1 510 ? 7.371 -62.281 -2.125 1 59.09 510 GLY B C 1
ATOM 8338 O O . GLY B 1 510 ? 7.414 -63.5 -1.869 1 59.09 510 GLY B O 1
ATOM 8339 N N . PHE B 1 511 ? 6.406 -61.656 -2.682 1 65.38 511 PHE B N 1
ATOM 8340 C CA . PHE B 1 511 ? 5.195 -62.406 -3.008 1 65.38 511 PHE B CA 1
ATOM 8341 C C . PHE B 1 511 ? 5.473 -63.438 -4.094 1 65.38 511 PHE B C 1
ATOM 8343 O O . PHE B 1 511 ? 4.977 -64.562 -4.027 1 65.38 511 PHE B O 1
ATOM 8350 N N . GLY B 1 512 ? 6.199 -63.062 -4.93 1 57.56 512 GLY B N 1
ATOM 8351 C CA . GLY B 1 512 ? 6.605 -64 -5.961 1 57.56 512 GLY B CA 1
ATOM 8352 C C . GLY B 1 512 ? 7.348 -65.188 -5.41 1 57.56 512 GLY B C 1
ATOM 8353 O O . GLY B 1 512 ? 7.066 -66.375 -5.797 1 57.56 512 GLY B O 1
ATOM 8354 N N . VAL B 1 513 ? 8.141 -64.875 -4.543 1 60.06 513 VAL B N 1
ATOM 8355 C CA . VAL B 1 513 ? 8.906 -66 -3.92 1 60.06 513 VAL B CA 1
ATOM 8356 C C . VAL B 1 513 ? 7.965 -66.875 -3.131 1 60.06 513 VAL B C 1
ATOM 8358 O O . VAL B 1 513 ? 8.078 -68.125 -3.201 1 60.06 513 VAL B O 1
ATOM 8361 N N . LEU B 1 514 ? 6.98 -66.375 -2.582 1 61.75 514 LEU B N 1
ATOM 8362 C CA . LEU B 1 514 ? 6.031 -67.188 -1.786 1 61.75 514 LEU B CA 1
ATOM 8363 C C . LEU B 1 514 ? 5.18 -68.062 -2.678 1 61.75 514 LEU B C 1
ATOM 8365 O O . LEU B 1 514 ? 4.945 -69.25 -2.35 1 61.75 514 LEU B O 1
ATOM 8369 N N . VAL B 1 515 ? 4.855 -67.562 -3.709 1 63.28 515 VAL B N 1
ATOM 8370 C CA . VAL B 1 515 ? 4.031 -68.312 -4.637 1 63.28 515 VAL B CA 1
ATOM 8371 C C . VAL B 1 515 ? 4.852 -69.438 -5.242 1 63.28 515 VAL B C 1
ATOM 8373 O O . VAL B 1 515 ? 4.359 -70.562 -5.391 1 63.28 515 VAL B O 1
ATOM 8376 N N . HIS B 1 516 ? 6.008 -69.125 -5.504 1 59.66 516 HIS B N 1
ATOM 8377 C CA . HIS B 1 516 ? 6.891 -70.188 -6.055 1 59.66 516 HIS B CA 1
ATOM 8378 C C . HIS B 1 516 ? 7.105 -71.312 -5.059 1 59.66 516 HIS B C 1
ATOM 8380 O O . HIS B 1 516 ? 7.051 -72.5 -5.426 1 59.66 516 HIS B O 1
ATOM 8386 N N . LEU B 1 517 ? 7.199 -70.938 -3.91 1 60.84 517 LEU B N 1
ATOM 8387 C CA . LEU B 1 517 ? 7.43 -72 -2.883 1 60.84 517 LEU B CA 1
ATOM 8388 C C . LEU B 1 517 ? 6.168 -72.812 -2.631 1 60.84 517 LEU B C 1
ATOM 8390 O O . LEU B 1 517 ? 6.238 -74 -2.461 1 60.84 517 LEU B O 1
ATOM 8394 N N . THR B 1 518 ? 5.121 -72.188 -2.768 1 63.91 518 THR B N 1
ATOM 8395 C CA . THR B 1 518 ? 3.855 -72.875 -2.547 1 63.91 518 THR B CA 1
ATOM 8396 C C . THR B 1 518 ? 3.547 -73.812 -3.707 1 63.91 518 THR B C 1
ATOM 8398 O O . THR B 1 518 ? 3.086 -74.938 -3.494 1 63.91 518 THR B O 1
ATOM 8401 N N . LYS B 1 519 ? 3.836 -73.312 -4.816 1 58.25 519 LYS B N 1
ATOM 8402 C CA . LYS B 1 519 ? 3.623 -74.188 -5.984 1 58.25 519 LYS B CA 1
ATOM 8403 C C . LYS B 1 519 ? 4.559 -75.375 -5.957 1 58.25 519 LYS B C 1
ATOM 8405 O O . LYS B 1 519 ? 4.145 -76.5 -6.281 1 58.25 519 LYS B O 1
ATOM 8410 N N . ALA B 1 520 ? 5.668 -75.188 -5.613 1 58.31 520 ALA B N 1
ATOM 8411 C CA . ALA B 1 520 ? 6.637 -76.25 -5.523 1 58.31 520 ALA B CA 1
ATOM 8412 C C . ALA B 1 520 ? 6.199 -77.312 -4.492 1 58.31 520 ALA B C 1
ATOM 8414 O O . ALA B 1 520 ? 6.34 -78.5 -4.715 1 58.31 520 ALA B O 1
ATOM 8415 N N . GLN B 1 521 ? 5.527 -76.875 -3.533 1 62.12 521 GLN B N 1
ATOM 8416 C CA . GLN B 1 521 ? 5.047 -77.75 -2.508 1 62.12 521 GLN B CA 1
ATOM 8417 C C . GLN B 1 521 ? 3.838 -78.562 -3 1 62.12 521 GLN B C 1
ATOM 8419 O O . GLN B 1 521 ? 3.73 -79.75 -2.746 1 62.12 521 GLN B O 1
ATOM 8424 N N . ILE B 1 522 ? 3.096 -77.938 -3.787 1 63.09 522 ILE B N 1
ATOM 8425 C CA . ILE B 1 522 ? 1.898 -78.562 -4.305 1 63.09 522 ILE B CA 1
ATOM 8426 C C . ILE B 1 522 ? 2.287 -79.625 -5.359 1 63.09 522 ILE B C 1
ATOM 8428 O O . ILE B 1 522 ? 1.748 -80.75 -5.379 1 63.09 522 ILE B O 1
ATOM 8432 N N . ASP B 1 523 ? 3.234 -79.312 -6.121 1 58.56 523 ASP B N 1
ATOM 8433 C CA . ASP B 1 523 ? 3.697 -80.25 -7.148 1 58.56 523 ASP B CA 1
ATOM 8434 C C . ASP B 1 523 ? 4.383 -81.438 -6.527 1 58.56 523 ASP B C 1
ATOM 8436 O O . ASP B 1 523 ? 4.211 -82.562 -7 1 58.56 523 ASP B O 1
ATOM 8440 N N . LYS B 1 524 ? 5.031 -81.25 -5.539 1 58.06 524 LYS B N 1
ATOM 8441 C CA . LYS B 1 524 ? 5.656 -82.375 -4.82 1 58.06 524 LYS B CA 1
ATOM 8442 C C . LYS B 1 524 ? 4.609 -83.312 -4.211 1 58.06 524 LYS B C 1
ATOM 8444 O O . LYS B 1 524 ? 4.746 -84.5 -4.266 1 58.06 524 LYS B O 1
ATOM 8449 N N . ARG B 1 525 ? 3.609 -82.688 -3.82 1 63.97 525 ARG B N 1
ATOM 8450 C CA . ARG B 1 525 ? 2.533 -83.438 -3.236 1 63.97 525 ARG B CA 1
ATOM 8451 C C . ARG B 1 525 ? 1.792 -84.25 -4.309 1 63.97 525 ARG B C 1
ATOM 8453 O O . ARG B 1 525 ? 1.434 -85.438 -4.098 1 63.97 525 ARG B O 1
ATOM 8460 N N . ARG B 1 526 ? 1.754 -83.688 -5.426 1 60.94 526 ARG B N 1
ATOM 8461 C CA . ARG B 1 526 ? 1.042 -84.312 -6.52 1 60.94 526 ARG B CA 1
ATOM 8462 C C . ARG B 1 526 ? 1.874 -85.5 -7.113 1 60.94 526 ARG B C 1
ATOM 8464 O O . ARG B 1 526 ? 1.34 -86.562 -7.449 1 60.94 526 ARG B O 1
ATOM 8471 N N . ARG B 1 527 ? 3.137 -85.375 -7.223 1 63.09 527 ARG B N 1
ATOM 8472 C CA . ARG B 1 527 ? 4.027 -86.438 -7.703 1 63.09 527 ARG B CA 1
ATOM 8473 C C . ARG B 1 527 ? 4.074 -87.562 -6.719 1 63.09 527 ARG B C 1
ATOM 8475 O O . ARG B 1 527 ? 4.102 -88.75 -7.125 1 63.09 527 ARG B O 1
ATOM 8482 N N . GLY B 1 528 ? 4.043 -87.188 -5.613 1 64.06 528 GLY B N 1
ATOM 8483 C CA . GLY B 1 528 ? 4 -88.25 -4.609 1 64.06 528 GLY B CA 1
ATOM 8484 C C . GLY B 1 528 ? 2.732 -89.062 -4.668 1 64.06 528 GLY B C 1
ATOM 8485 O O . GLY B 1 528 ? 2.781 -90.312 -4.543 1 64.06 528 GLY B O 1
ATOM 8486 N N . ARG B 1 529 ? 1.731 -88.5 -4.918 1 64.94 529 ARG B N 1
ATOM 8487 C CA . ARG B 1 529 ? 0.468 -89.25 -5.004 1 64.94 529 ARG B CA 1
ATOM 8488 C C . ARG B 1 529 ? 0.409 -90.062 -6.27 1 64.94 529 ARG B C 1
ATOM 8490 O O . ARG B 1 529 ? -0.117 -91.188 -6.25 1 64.94 529 ARG B O 1
ATOM 8497 N N . LYS B 1 530 ? 0.994 -89.688 -7.328 1 65.44 530 LYS B N 1
ATOM 8498 C CA . LYS B 1 530 ? 1.005 -90.438 -8.57 1 65.44 530 LYS B CA 1
ATOM 8499 C C . LYS B 1 530 ? 1.914 -91.625 -8.453 1 65.44 530 LYS B C 1
ATOM 8501 O O . LYS B 1 530 ? 1.575 -92.75 -8.93 1 65.44 530 LYS B O 1
ATOM 8506 N N . SER B 1 531 ? 3.008 -91.438 -7.93 1 64.88 531 SER B N 1
ATOM 8507 C CA . SER B 1 531 ? 3.914 -92.562 -7.734 1 64.88 531 SER B CA 1
ATOM 8508 C C . SER B 1 531 ? 3.291 -93.625 -6.832 1 64.88 531 SER B C 1
ATOM 8510 O O . SER B 1 531 ? 3.434 -94.812 -7.078 1 64.88 531 SER B O 1
ATOM 8512 N N . GLN B 1 532 ? 2.551 -93.312 -5.867 1 65.31 532 GLN B N 1
ATOM 8513 C CA . GLN B 1 532 ? 1.888 -94.25 -4.98 1 65.31 532 GLN B CA 1
ATOM 8514 C C . GLN B 1 532 ? 0.751 -94.938 -5.699 1 65.31 532 GLN B C 1
ATOM 8516 O O . GLN B 1 532 ? 0.537 -96.188 -5.492 1 65.31 532 GLN B O 1
ATOM 8521 N N . ARG B 1 533 ? 0.13 -94.25 -6.582 1 63.12 533 ARG B N 1
ATOM 8522 C CA . ARG B 1 533 ? -0.962 -94.875 -7.328 1 63.12 533 ARG B CA 1
ATOM 8523 C C . ARG B 1 533 ? -0.429 -95.812 -8.375 1 63.12 533 ARG B C 1
ATOM 8525 O O . ARG B 1 533 ? -1.014 -96.875 -8.602 1 63.12 533 ARG B O 1
ATOM 8532 N N . GLU B 1 534 ? 0.667 -95.5 -9.062 1 64.94 534 GLU B N 1
ATOM 8533 C CA . GLU B 1 534 ? 1.277 -96.375 -10.039 1 64.94 534 GLU B CA 1
ATOM 8534 C C . GLU B 1 534 ? 1.871 -97.625 -9.367 1 64.94 534 GLU B C 1
ATOM 8536 O O . GLU B 1 534 ? 1.777 -98.75 -9.898 1 64.94 534 GLU B O 1
ATOM 8541 N N . LYS B 1 535 ? 2.424 -97.562 -8.188 1 66.38 535 LYS B N 1
ATOM 8542 C CA . LYS B 1 535 ? 2.928 -98.688 -7.426 1 66.38 535 LYS B CA 1
ATOM 8543 C C . LYS B 1 535 ? 1.789 -99.625 -6.984 1 66.38 535 LYS B C 1
ATOM 8545 O O . LYS B 1 535 ? 1.91 -100.875 -7.047 1 66.38 535 LYS B O 1
ATOM 8550 N N . SER B 1 536 ? 0.771 -99.062 -6.645 1 63.25 536 SER B N 1
ATOM 8551 C CA . SER B 1 536 ? -0.37 -99.812 -6.215 1 63.25 536 SER B CA 1
ATOM 8552 C C . SER B 1 536 ? -0.994 -100.562 -7.391 1 63.25 536 SER B C 1
ATOM 8554 O O . SER B 1 536 ? -1.399 -101.75 -7.25 1 63.25 536 SER B O 1
ATOM 8556 N N . GLN B 1 537 ? -0.936 -100 -8.602 1 60.41 537 GLN B N 1
ATOM 8557 C CA . GLN B 1 537 ? -1.521 -100.688 -9.773 1 60.41 537 GLN B CA 1
ATOM 8558 C C . GLN B 1 537 ? -0.605 -101.75 -10.32 1 60.41 537 GLN B C 1
ATOM 8560 O O . GLN B 1 537 ? -1.076 -102.812 -10.773 1 60.41 537 GLN B O 1
ATOM 8565 N N . ARG B 1 538 ? 0.701 -101.625 -10.32 1 61.62 538 ARG B N 1
ATOM 8566 C CA . ARG B 1 538 ? 1.646 -102.625 -10.734 1 61.62 538 ARG B CA 1
ATOM 8567 C C . ARG B 1 538 ? 1.584 -103.875 -9.805 1 61.62 538 ARG B C 1
ATOM 8569 O O . ARG B 1 538 ? 1.728 -105 -10.25 1 61.62 538 ARG B O 1
ATOM 8576 N N . GLU B 1 539 ? 1.433 -103.625 -8.594 1 57.88 539 GLU B N 1
ATOM 8577 C CA . GLU B 1 539 ? 1.323 -104.688 -7.633 1 57.88 539 GLU B CA 1
ATOM 8578 C C . GLU B 1 539 ? 0.057 -105.5 -7.871 1 57.88 539 GLU B C 1
ATOM 8580 O O . GLU B 1 539 ? 0.046 -106.75 -7.656 1 57.88 539 GLU B O 1
ATOM 8585 N N . LYS B 1 540 ? -1.047 -104.938 -8.312 1 59.53 540 LYS B N 1
ATOM 8586 C CA . LYS B 1 540 ? -2.271 -105.688 -8.555 1 59.53 540 LYS B CA 1
ATOM 8587 C C . LYS B 1 540 ? -2.17 -106.562 -9.836 1 59.53 540 LYS B C 1
ATOM 8589 O O . LYS B 1 540 ? -2.863 -107.562 -9.992 1 59.53 540 LYS B O 1
ATOM 8594 N N . MET B 1 541 ? -1.453 -106.125 -10.891 1 52 541 MET B N 1
ATOM 8595 C CA . MET B 1 541 ? -1.481 -106.875 -12.156 1 52 541 MET B CA 1
ATOM 8596 C C . MET B 1 541 ? -0.57 -108.062 -12.102 1 52 541 MET B C 1
ATOM 8598 O O . MET B 1 541 ? -0.784 -109.062 -12.836 1 52 541 MET B O 1
ATOM 8602 N N . ASN B 1 542 ? 0.772 -108.125 -11.75 1 42.72 542 ASN B N 1
ATOM 8603 C CA . ASN B 1 542 ? 1.603 -109.312 -11.867 1 42.72 542 ASN B CA 1
ATOM 8604 C C . ASN B 1 542 ? 1.654 -110.125 -10.547 1 42.72 542 ASN B C 1
ATOM 8606 O O . ASN B 1 542 ? 2.422 -109.75 -9.648 1 42.72 542 ASN B O 1
ATOM 8610 N N . PRO B 1 543 ? 0.516 -110.812 -10.172 1 44.22 543 PRO B N 1
ATOM 8611 C CA . PRO B 1 543 ? 0.537 -111.625 -8.922 1 44.22 543 PRO B CA 1
ATOM 8612 C C . PRO B 1 543 ? 1.697 -112.562 -8.852 1 44.22 543 PRO B C 1
ATOM 8614 O O . PRO B 1 543 ? 2.086 -113 -7.766 1 44.22 543 PRO B O 1
ATOM 8617 N N . GLU B 1 544 ? 1.859 -113.5 -10.078 1 36.97 544 GLU B N 1
ATOM 8618 C CA . GLU B 1 544 ? 2.418 -114.812 -9.969 1 36.97 544 GLU B CA 1
ATOM 8619 C C . GLU B 1 544 ? 3.891 -114.812 -9.57 1 36.97 544 GLU B C 1
ATOM 8621 O O . GLU B 1 544 ? 4.402 -115.75 -8.953 1 36.97 544 GLU B O 1
ATOM 8626 N N . VAL B 1 545 ? 4.711 -114.25 -10.508 1 37 545 VAL B N 1
ATOM 8627 C CA . VAL B 1 545 ? 6.055 -114.812 -10.75 1 37 545 VAL B CA 1
ATOM 8628 C C . VAL B 1 545 ? 6.93 -114.562 -9.516 1 37 545 VAL B C 1
ATOM 8630 O O . VAL B 1 545 ? 7.496 -113.438 -9.352 1 37 545 VAL B O 1
ATOM 8633 N N . THR B 1 546 ? 6.312 -114.688 -8.25 1 33.09 546 THR B N 1
ATOM 8634 C CA . THR B 1 546 ? 7.129 -114.375 -7.09 1 33.09 546 THR B CA 1
ATOM 8635 C C . THR B 1 546 ? 8.359 -115.25 -7.02 1 33.09 546 THR B C 1
ATOM 8637 O O . THR B 1 546 ? 9.297 -115 -6.273 1 33.09 546 THR B O 1
ATOM 8640 N N . ASP B 1 547 ? 8.078 -116.688 -7.363 1 29.48 547 ASP B N 1
ATOM 8641 C CA . ASP B 1 547 ? 8.852 -117.625 -6.555 1 29.48 547 ASP B CA 1
ATOM 8642 C C . ASP B 1 547 ? 10.328 -117.625 -6.949 1 29.48 547 ASP B C 1
ATOM 8644 O O . ASP B 1 547 ? 11.203 -117.812 -6.109 1 29.48 547 ASP B O 1
ATOM 8648 N N . ALA B 1 548 ? 10.453 -118.125 -8.305 1 26.06 548 ALA B N 1
ATOM 8649 C CA . ALA B 1 548 ? 11.562 -119.062 -8.508 1 26.06 548 ALA B CA 1
ATOM 8650 C C . ALA B 1 548 ? 12.898 -118.375 -8.172 1 26.06 548 ALA B C 1
ATOM 8652 O O . ALA B 1 548 ? 13.773 -119 -7.559 1 26.06 548 ALA B O 1
ATOM 8653 N N . THR B 1 549 ? 13.352 -117.562 -9.141 1 28.19 549 THR B N 1
ATOM 8654 C CA . THR B 1 549 ? 14.781 -117.562 -9.422 1 28.19 549 THR B CA 1
ATOM 8655 C C . THR B 1 549 ? 15.555 -116.938 -8.242 1 28.19 549 THR B C 1
ATOM 8657 O O . THR B 1 549 ? 15.609 -115.75 -8.07 1 28.19 549 THR B O 1
ATOM 8660 N N . ASP B 1 550 ? 15.289 -117.5 -6.988 1 27.27 550 ASP B N 1
ATOM 8661 C CA . ASP B 1 550 ? 16.062 -117 -5.859 1 27.27 550 ASP B CA 1
ATOM 8662 C C . ASP B 1 550 ? 17.562 -117.125 -6.113 1 27.27 550 ASP B C 1
ATOM 8664 O O . ASP B 1 550 ? 18.391 -116.812 -5.266 1 27.27 550 ASP B O 1
ATOM 8668 N N . THR B 1 551 ? 17.766 -118.312 -6.965 1 23.7 551 THR B N 1
ATOM 8669 C CA . THR B 1 551 ? 18.984 -119.062 -6.59 1 23.7 551 THR B CA 1
ATOM 8670 C C . THR B 1 551 ? 20.203 -118.125 -6.707 1 23.7 551 THR B C 1
ATOM 8672 O O . THR B 1 551 ? 21.047 -118.062 -5.801 1 23.7 551 THR B O 1
ATOM 8675 N N . PHE B 1 552 ? 20.797 -118.375 -8.008 1 21 552 PHE B N 1
ATOM 8676 C CA . PHE B 1 552 ? 22.234 -118.5 -8.109 1 21 552 PHE B CA 1
ATOM 8677 C C . PHE B 1 552 ? 22.969 -117.25 -7.738 1 21 552 PHE B C 1
ATOM 8679 O O . PHE B 1 552 ? 24.078 -117.312 -7.203 1 21 552 PHE B O 1
ATOM 8686 N N . GLU B 1 553 ? 22.531 -116.312 -8.602 1 21.5 553 GLU B N 1
ATOM 8687 C CA . GLU B 1 553 ? 23.656 -115.5 -9.055 1 21.5 553 GLU B CA 1
ATOM 8688 C C . GLU B 1 553 ? 24.312 -114.75 -7.883 1 21.5 553 GLU B C 1
ATOM 8690 O O . GLU B 1 553 ? 23.797 -113.75 -7.391 1 21.5 553 GLU B O 1
ATOM 8695 N N . ASP B 1 554 ? 24.641 -115.5 -6.801 1 21.78 554 ASP B N 1
ATOM 8696 C CA . ASP B 1 554 ? 25.406 -114.938 -5.688 1 21.78 554 ASP B CA 1
ATOM 8697 C C . ASP B 1 554 ? 26.625 -114.188 -6.188 1 21.78 554 ASP B C 1
ATOM 8699 O O . ASP B 1 554 ? 27.391 -113.625 -5.395 1 21.78 554 ASP B O 1
ATOM 8703 N N . VAL B 1 555 ? 27.047 -114.875 -7.453 1 19.53 555 VAL B N 1
ATOM 8704 C CA . VAL B 1 555 ? 28.5 -114.75 -7.449 1 19.53 555 VAL B CA 1
ATOM 8705 C C . VAL B 1 555 ? 28.938 -113.312 -7.152 1 19.53 555 VAL B C 1
ATOM 8707 O O . VAL B 1 555 ? 29.734 -113.125 -6.234 1 19.53 555 VAL B O 1
ATOM 8710 N N . GLY B 1 556 ? 29.703 -112.875 -8.266 1 19.14 556 GLY B N 1
ATOM 8711 C CA . GLY B 1 556 ? 31 -112.25 -8.25 1 19.14 556 GLY B CA 1
ATOM 8712 C C . GLY B 1 556 ? 30.906 -110.75 -7.859 1 19.14 556 GLY B C 1
ATOM 8713 O O . GLY B 1 556 ? 30.531 -109.938 -8.672 1 19.14 556 GLY B O 1
ATOM 8714 N N . GLN B 1 557 ? 30.281 -110.5 -6.82 1 19.7 557 GLN B N 1
ATOM 8715 C CA . GLN B 1 557 ? 30.156 -109.125 -6.32 1 19.7 557 GLN B CA 1
ATOM 8716 C C . GLN B 1 557 ? 31.484 -108.375 -6.445 1 19.7 557 GLN B C 1
ATOM 8718 O O . GLN B 1 557 ? 31.688 -107.375 -5.793 1 19.7 557 GLN B O 1
ATOM 8723 N N . GLU B 1 558 ? 32.5 -109.438 -6.988 1 17.94 558 GLU B N 1
ATOM 8724 C CA . GLU B 1 558 ? 33.688 -108.938 -6.324 1 17.94 558 GLU B CA 1
ATOM 8725 C C . GLU B 1 558 ? 33.906 -107.438 -6.535 1 17.94 558 GLU B C 1
ATOM 8727 O O . GLU B 1 558 ? 34.188 -106.75 -5.59 1 17.94 558 GLU B O 1
ATOM 8732 N N . ALA B 1 559 ? 34.406 -107.375 -7.848 1 16.86 559 ALA B N 1
ATOM 8733 C CA . ALA B 1 559 ? 35.688 -106.688 -7.863 1 16.86 559 ALA B CA 1
ATOM 8734 C C . ALA B 1 559 ? 35.562 -105.25 -7.477 1 16.86 559 ALA B C 1
ATOM 8736 O O . ALA B 1 559 ? 36.25 -104.75 -6.574 1 16.86 559 ALA B O 1
ATOM 8737 N N . ALA B 1 560 ? 35.469 -104.562 -8.68 1 18.45 560 ALA B N 1
ATOM 8738 C CA . ALA B 1 560 ? 36.438 -103.5 -8.938 1 18.45 560 ALA B CA 1
ATOM 8739 C C . ALA B 1 560 ? 36.031 -102.188 -8.195 1 18.45 560 ALA B C 1
ATOM 8741 O O . ALA B 1 560 ? 34.969 -101.625 -8.461 1 18.45 560 ALA B O 1
ATOM 8742 N N . LYS B 1 561 ? 36.219 -102.312 -7.02 1 21 561 LYS B N 1
ATOM 8743 C CA . LYS B 1 561 ? 36.062 -101.25 -6.066 1 21 561 LYS B CA 1
ATOM 8744 C C . LYS B 1 561 ? 36.562 -99.938 -6.645 1 21 561 LYS B C 1
ATOM 8746 O O . LYS B 1 561 ? 37.781 -99.75 -6.801 1 21 561 LYS B O 1
ATOM 8751 N N . PRO B 1 562 ? 36.156 -99.688 -7.844 1 17.66 562 PRO B N 1
ATOM 8752 C CA . PRO B 1 562 ? 37.031 -98.688 -8.43 1 17.66 562 PRO B CA 1
ATOM 8753 C C . PRO B 1 562 ? 37.438 -97.562 -7.422 1 17.66 562 PRO B C 1
ATOM 8755 O O . PRO B 1 562 ? 36.656 -97.25 -6.535 1 17.66 562 PRO B O 1
ATOM 8758 N N . VAL B 1 563 ? 38.844 -97.438 -7.461 1 18.09 563 VAL B N 1
ATOM 8759 C CA . VAL B 1 563 ? 39.812 -96.75 -6.648 1 18.09 563 VAL B CA 1
ATOM 8760 C C . VAL B 1 563 ? 39.469 -95.25 -6.547 1 18.09 563 VAL B C 1
ATOM 8762 O O . VAL B 1 563 ? 39.625 -94.5 -7.508 1 18.09 563 VAL B O 1
ATOM 8765 N N . LEU B 1 564 ? 38.312 -95 -6.641 1 16.48 564 LEU B N 1
ATOM 8766 C CA . LEU B 1 564 ? 38.25 -93.562 -6.738 1 16.48 564 LEU B CA 1
ATOM 8767 C C . LEU B 1 564 ? 39.25 -92.875 -5.812 1 16.48 564 LEU B C 1
ATOM 8769 O O . LEU B 1 564 ? 39.219 -93.062 -4.598 1 16.48 564 LEU B O 1
ATOM 8773 N N . PRO B 1 565 ? 40.406 -92.625 -6.434 1 16.27 565 PRO B N 1
ATOM 8774 C CA . PRO B 1 565 ? 41.531 -92.188 -5.645 1 16.27 565 PRO B CA 1
ATOM 8775 C C . PRO B 1 565 ? 41.125 -91.25 -4.52 1 16.27 565 PRO B C 1
ATOM 8777 O O . PRO B 1 565 ? 40.156 -90.5 -4.648 1 16.27 565 PRO B O 1
ATOM 8780 N N . GLU B 1 566 ? 41.281 -91.625 -3.238 1 16.69 566 GLU B N 1
ATOM 8781 C CA . GLU B 1 566 ? 41.375 -90.875 -1.979 1 16.69 566 GLU B CA 1
ATOM 8782 C C . GLU B 1 566 ? 42.156 -89.562 -2.148 1 16.69 566 GLU B C 1
ATOM 8784 O O . GLU B 1 566 ? 42.969 -89.188 -1.282 1 16.69 566 GLU B O 1
ATOM 8789 N N . LEU B 1 567 ? 42.219 -89 -3.359 1 15.02 567 LEU B N 1
ATOM 8790 C CA . LEU B 1 567 ? 43.375 -88.125 -3.254 1 15.02 567 LEU B CA 1
ATOM 8791 C C . LEU B 1 567 ? 43.469 -87.562 -1.841 1 15.02 567 LEU B C 1
ATOM 8793 O O . LEU B 1 567 ? 42.562 -86.875 -1.354 1 15.02 567 LEU B O 1
ATOM 8797 N N . GLN B 1 568 ? 44.219 -88.312 -0.985 1 15.16 568 GLN B N 1
ATOM 8798 C CA . GLN B 1 568 ? 44.906 -87.938 0.255 1 15.16 568 GLN B CA 1
ATOM 8799 C C . GLN B 1 568 ? 45.594 -86.562 0.127 1 15.16 568 GLN B C 1
ATOM 8801 O O . GLN B 1 568 ? 46.625 -86.375 0.76 1 15.16 568 GLN B O 1
ATOM 8806 N N . VAL B 1 569 ? 45.406 -85.875 -0.948 1 14.56 569 VAL B N 1
ATOM 8807 C CA . VAL B 1 569 ? 46.625 -85.062 -0.979 1 14.56 569 VAL B CA 1
ATOM 8808 C C . VAL B 1 569 ? 47.156 -84.875 0.439 1 14.56 569 VAL B C 1
ATOM 8810 O O . VAL B 1 569 ? 46.375 -84.625 1.372 1 14.56 569 VAL B O 1
ATOM 8813 N N . GLU B 1 570 ? 48.438 -85.188 0.553 1 15.01 570 GLU B N 1
ATOM 8814 C CA . GLU B 1 570 ? 49.75 -85.312 1.202 1 15.01 570 GLU B CA 1
ATOM 8815 C C . GLU B 1 570 ? 49.875 -84.25 2.316 1 15.01 570 GLU B C 1
ATOM 8817 O O . GLU B 1 570 ? 49.188 -83.25 2.314 1 15.01 570 GLU B O 1
ATOM 8822 N N . ALA B 1 571 ? 51.031 -84.5 3.004 1 14.55 571 ALA B N 1
ATOM 8823 C CA . ALA B 1 571 ? 51.781 -84.438 4.254 1 14.55 571 ALA B CA 1
ATOM 8824 C C . ALA B 1 571 ? 52.188 -83.062 4.648 1 14.55 571 ALA B C 1
ATOM 8826 O O . ALA B 1 571 ? 52.156 -82.688 5.828 1 14.55 571 ALA B O 1
ATOM 8827 N N . ALA B 1 572 ? 53.031 -82.5 3.646 1 14.21 572 ALA B N 1
ATOM 8828 C CA . ALA B 1 572 ? 54.375 -82.188 4.027 1 14.21 572 ALA B CA 1
ATOM 8829 C C . ALA B 1 572 ? 54.406 -81.25 5.266 1 14.21 572 ALA B C 1
ATOM 8831 O O . ALA B 1 572 ? 53.438 -80.562 5.566 1 14.21 572 ALA B O 1
ATOM 8832 N N . GLY B 1 573 ? 55.719 -81.125 5.793 1 14.15 573 GLY B N 1
ATOM 8833 C CA . GLY B 1 573 ? 56.75 -80.938 6.812 1 14.15 573 GLY B CA 1
ATOM 8834 C C . GLY B 1 573 ? 56.688 -79.625 7.543 1 14.15 573 GLY B C 1
ATOM 8835 O O . GLY B 1 573 ? 56.219 -79.562 8.688 1 14.15 573 GLY B O 1
ATOM 8836 N N . ALA B 1 574 ? 57.969 -79 7.359 1 14.95 574 ALA B N 1
ATOM 8837 C CA . ALA B 1 574 ? 59.062 -78.75 8.289 1 14.95 574 ALA B CA 1
ATOM 8838 C C . ALA B 1 574 ? 58.75 -77.5 9.125 1 14.95 574 ALA B C 1
ATOM 8840 O O . ALA B 1 574 ? 58.625 -77.625 10.352 1 14.95 574 ALA B O 1
ATOM 8841 N N . ALA B 1 575 ? 59.875 -76.625 8.969 1 15.12 575 ALA B N 1
ATOM 8842 C CA . ALA B 1 575 ? 60.969 -76.062 9.734 1 15.12 575 ALA B CA 1
ATOM 8843 C C . ALA B 1 575 ? 60.531 -74.75 10.391 1 15.12 575 ALA B C 1
ATOM 8845 O O . ALA B 1 575 ? 59.562 -74.125 9.953 1 15.12 575 ALA B O 1
ATOM 8846 N N . GLN B 1 576 ? 61.375 -74.375 11.422 1 14.27 576 GLN B N 1
ATOM 8847 C CA . GLN B 1 576 ? 61.75 -73.5 12.562 1 14.27 576 GLN B CA 1
ATOM 8848 C C . GLN B 1 576 ? 61.688 -72 12.203 1 14.27 576 GLN B C 1
ATOM 8850 O O . GLN B 1 576 ? 61.438 -71.188 13.062 1 14.27 576 GLN B O 1
ATOM 8855 N N . ALA B 1 577 ? 62.188 -71.75 10.992 1 14.13 577 ALA B N 1
ATOM 8856 C CA . ALA B 1 577 ? 63.406 -71 11.211 1 14.13 577 ALA B CA 1
ATOM 8857 C C . ALA B 1 577 ? 63.125 -69.688 11.984 1 14.13 577 ALA B C 1
ATOM 8859 O O . ALA B 1 577 ? 61.969 -69.25 12.039 1 14.13 577 ALA B O 1
ATOM 8860 N N . GLY B 1 578 ? 64 -68.812 11.664 1 15 578 GLY B N 1
ATOM 8861 C CA . GLY B 1 578 ? 65.125 -68.062 12.195 1 15 578 GLY B CA 1
ATOM 8862 C C . GLY B 1 578 ? 64.75 -66.75 12.859 1 15 578 GLY B C 1
ATOM 8863 O O . GLY B 1 578 ? 63.656 -66.25 12.633 1 15 578 GLY B O 1
ATOM 8864 N N . THR B 1 579 ? 65.75 -66.188 13.492 1 14.38 579 THR B N 1
ATOM 8865 C CA . THR B 1 579 ? 66.438 -65.438 14.531 1 14.38 579 THR B CA 1
ATOM 8866 C C . THR B 1 579 ? 66.125 -63.938 14.43 1 14.38 579 THR B C 1
ATOM 8868 O O . THR B 1 579 ? 65.812 -63.312 15.43 1 14.38 579 THR B O 1
ATOM 8871 N N . LYS B 1 580 ? 66.875 -63.281 13.367 1 15.66 580 LYS B N 1
ATOM 8872 C CA . LYS B 1 580 ? 67.938 -62.406 13.828 1 15.66 580 LYS B CA 1
ATOM 8873 C C . LYS B 1 580 ? 67.438 -61.125 14.469 1 15.66 580 LYS B C 1
ATOM 8875 O O . LYS B 1 580 ? 66.312 -60.719 14.141 1 15.66 580 LYS B O 1
ATOM 8880 N N . SER B 1 581 ? 68.312 -60.406 15.219 1 13.86 581 SER B N 1
ATOM 8881 C CA . SER B 1 581 ? 69 -59.562 16.219 1 13.86 581 SER B CA 1
ATOM 8882 C C . SER B 1 581 ? 68.688 -58.094 15.992 1 13.86 581 SER B C 1
ATOM 8884 O O . SER B 1 581 ? 68.5 -57.344 16.953 1 13.86 581 SER B O 1
ATOM 8886 N N . LEU B 1 582 ? 69.188 -57.594 14.727 1 14.52 582 LEU B N 1
ATOM 8887 C CA . LEU B 1 582 ? 70.25 -56.656 14.969 1 14.52 582 LEU B CA 1
ATOM 8888 C C . LEU B 1 582 ? 69.75 -55.406 15.656 1 14.52 582 LEU B C 1
ATOM 8890 O O . LEU B 1 582 ? 68.562 -55.125 15.602 1 14.52 582 LEU B O 1
ATOM 8894 N N . ALA B 1 583 ? 70.5 -54.375 15.359 1 15.05 583 ALA B N 1
ATOM 8895 C CA . ALA B 1 583 ? 71.438 -53.406 15.922 1 15.05 583 ALA B CA 1
ATOM 8896 C C . ALA B 1 583 ? 70.75 -52.125 16.375 1 15.05 583 ALA B C 1
ATOM 8898 O O . ALA B 1 583 ? 69.625 -51.875 15.977 1 15.05 583 ALA B O 1
ATOM 8899 N N . ARG B 1 584 ? 71.562 -50.969 16.219 1 14.64 584 ARG B N 1
ATOM 8900 C CA . ARG B 1 584 ? 72.375 -50.062 17.031 1 14.64 584 ARG B CA 1
ATOM 8901 C C . ARG B 1 584 ? 71.688 -48.781 17.344 1 14.64 584 ARG B C 1
ATOM 8903 O O . ARG B 1 584 ? 71.562 -48.375 18.5 1 14.64 584 ARG B O 1
ATOM 8910 N N . ASP B 1 585 ? 72.062 -47.688 16.516 1 15.75 585 ASP B N 1
ATOM 8911 C CA . ASP B 1 585 ? 72.875 -46.594 17 1 15.75 585 ASP B CA 1
ATOM 8912 C C . ASP B 1 585 ? 72 -45.469 17.578 1 15.75 585 ASP B C 1
ATOM 8914 O O . ASP B 1 585 ? 70.812 -45.344 17.266 1 15.75 585 ASP B O 1
ATOM 8918 N N . GLU B 1 586 ? 72.688 -44.219 18.062 1 14.97 586 GLU B N 1
ATOM 8919 C CA . GLU B 1 586 ? 73.188 -43.219 19 1 14.97 586 GLU B CA 1
ATOM 8920 C C . GLU B 1 586 ? 72.375 -41.906 18.891 1 14.97 586 GLU B C 1
ATOM 8922 O O . GLU B 1 586 ? 71.938 -41.375 19.891 1 14.97 586 GLU B O 1
ATOM 8927 N N . VAL B 1 587 ? 72.562 -41.094 17.688 1 16.08 587 VAL B N 1
ATOM 8928 C CA . VAL B 1 587 ? 73.312 -39.844 17.906 1 16.08 587 VAL B CA 1
ATOM 8929 C C . VAL B 1 587 ? 72.375 -38.781 18.5 1 16.08 587 VAL B C 1
ATOM 8931 O O . VAL B 1 587 ? 71.188 -38.75 18.156 1 16.08 587 VAL B O 1
ATOM 8934 N N . ASN B 1 588 ? 72.875 -37.781 19.516 1 15.49 588 ASN B N 1
ATOM 8935 C CA . ASN B 1 588 ? 72.938 -36.688 20.484 1 15.49 588 ASN B CA 1
ATOM 8936 C C . ASN B 1 588 ? 72.375 -35.375 19.922 1 15.49 588 ASN B C 1
ATOM 8938 O O . ASN B 1 588 ? 71.938 -34.5 20.688 1 15.49 588 ASN B O 1
ATOM 8942 N N . ALA B 1 589 ? 72.812 -34.969 18.609 1 15.18 589 ALA B N 1
ATOM 8943 C CA . ALA B 1 589 ? 73.562 -33.75 18.609 1 15.18 589 ALA B CA 1
ATOM 8944 C C . ALA B 1 589 ? 72.75 -32.562 19.047 1 15.18 589 ALA B C 1
ATOM 8946 O O . ALA B 1 589 ? 71.5 -32.625 18.984 1 15.18 589 ALA B O 1
ATOM 8947 N N . LYS B 1 590 ? 73.312 -31.297 18.734 1 16.58 590 LYS B N 1
ATOM 8948 C CA . LYS B 1 590 ? 74 -30.062 19.141 1 16.58 590 LYS B CA 1
ATOM 8949 C C . LYS B 1 590 ? 72.938 -28.906 19.219 1 16.58 590 LYS B C 1
ATOM 8951 O O . LYS B 1 590 ? 71.875 -29 18.641 1 16.58 590 LYS B O 1
ATOM 8956 N N . GLU B 1 591 ? 73.562 -27.562 19.016 1 15.83 591 GLU B N 1
ATOM 8957 C CA . GLU B 1 591 ? 73.938 -26.25 19.547 1 15.83 591 GLU B CA 1
ATOM 8958 C C . GLU B 1 591 ? 72.938 -25.172 19.125 1 15.83 591 GLU B C 1
ATOM 8960 O O . GLU B 1 591 ? 72.438 -24.438 19.969 1 15.83 591 GLU B O 1
ATOM 8965 N N . ASP B 1 592 ? 73.188 -24.516 17.891 1 16.52 592 ASP B N 1
ATOM 8966 C CA . ASP B 1 592 ? 73.688 -23.156 17.734 1 16.52 592 ASP B CA 1
ATOM 8967 C C . ASP B 1 592 ? 72.562 -22.141 17.797 1 16.52 592 ASP B C 1
ATOM 8969 O O . ASP B 1 592 ? 71.375 -22.484 17.562 1 16.52 592 ASP B O 1
ATOM 8973 N N . GLU B 1 593 ? 72.938 -20.641 17.5 1 15.75 593 GLU B N 1
ATOM 8974 C CA . GLU B 1 593 ? 73.188 -19.219 17.719 1 15.75 593 GLU B CA 1
ATOM 8975 C C . GLU B 1 593 ? 72.25 -18.344 16.953 1 15.75 593 GLU B C 1
ATOM 8977 O O . GLU B 1 593 ? 72.062 -17.172 17.281 1 15.75 593 GLU B O 1
ATOM 8982 N N . VAL B 1 594 ? 71.625 -18.562 15.711 1 18.12 594 VAL B N 1
ATOM 8983 C CA . VAL B 1 594 ? 71.875 -17.391 14.875 1 18.12 594 VAL B CA 1
ATOM 8984 C C . VAL B 1 594 ? 71.125 -16.203 15.406 1 18.12 594 VAL B C 1
ATOM 8986 O O . VAL B 1 594 ? 69.875 -16.297 15.641 1 18.12 594 VAL B O 1
ATOM 8989 N N . GLU B 1 595 ? 71.812 -14.82 15.789 1 16.22 595 GLU B N 1
ATOM 8990 C CA . GLU B 1 595 ? 72.062 -13.422 16.125 1 16.22 595 GLU B CA 1
ATOM 8991 C C . GLU B 1 595 ? 71.125 -12.484 15.352 1 16.22 595 GLU B C 1
ATOM 8993 O O . GLU B 1 595 ? 70.625 -11.508 15.906 1 16.22 595 GLU B O 1
ATOM 8998 N N . ASP B 1 596 ? 71.375 -12.312 13.969 1 17.55 596 ASP B N 1
ATOM 8999 C CA . ASP B 1 596 ? 71.75 -10.992 13.461 1 17.55 596 ASP B CA 1
ATOM 9000 C C . ASP B 1 596 ? 70.625 -9.984 13.68 1 17.55 596 ASP B C 1
ATOM 9002 O O . ASP B 1 596 ? 69.438 -10.359 13.766 1 17.55 596 ASP B O 1
ATOM 9006 N N . CYS B 1 597 ? 71.062 -8.508 13.609 1 17.09 597 CYS B N 1
ATOM 9007 C CA . CYS B 1 597 ? 71.5 -7.117 13.766 1 17.09 597 CYS B CA 1
ATOM 9008 C C . CYS B 1 597 ? 70.625 -6.199 12.914 1 17.09 597 CYS B C 1
ATOM 9010 O O . CYS B 1 597 ? 70.688 -4.973 13.023 1 17.09 597 CYS B O 1
ATOM 9012 N N . LEU B 1 598 ? 70.25 -6.465 11.633 1 17.78 598 LEU B N 1
ATOM 9013 C CA . LEU B 1 598 ? 70.5 -5.32 10.766 1 17.78 598 LEU B CA 1
ATOM 9014 C C . LEU B 1 598 ? 69.625 -4.133 11.18 1 17.78 598 LEU B C 1
ATOM 9016 O O . LEU B 1 598 ? 68.5 -4.312 11.609 1 17.78 598 LEU B O 1
ATOM 9020 N N . GLN B 1 599 ? 70.25 -2.773 11.086 1 17.31 599 GLN B N 1
ATOM 9021 C CA . GLN B 1 599 ? 70.688 -1.373 11.125 1 17.31 599 GLN B CA 1
ATOM 9022 C C . GLN B 1 599 ? 69.625 -0.484 10.414 1 17.31 599 GLN B C 1
ATOM 9024 O O . GLN B 1 599 ? 69.688 0.742 10.531 1 17.31 599 GLN B O 1
ATOM 9029 N N . VAL B 1 600 ? 68.938 -0.734 9.352 1 20.56 600 VAL B N 1
ATOM 9030 C CA . VAL B 1 600 ? 69.188 0.391 8.453 1 20.56 600 VAL B CA 1
ATOM 9031 C C . VAL B 1 600 ? 68.75 1.691 9.133 1 20.56 600 VAL B C 1
ATOM 9033 O O . VAL B 1 600 ? 67.875 1.691 9.984 1 20.56 600 VAL B O 1
ATOM 9036 N N . SER B 1 601 ? 69.5 2.789 8.672 1 18.61 601 SER B N 1
ATOM 9037 C CA . SER B 1 601 ? 70 4.137 8.898 1 18.61 601 SER B CA 1
ATOM 9038 C C . SER B 1 601 ? 68.938 5.086 9.32 1 18.61 601 SER B C 1
ATOM 9040 O O . SER B 1 601 ? 67.75 4.781 9.156 1 18.61 601 SER B O 1
ATOM 9042 N N . PRO B 1 602 ? 69.5 6.312 9.102 1 22.66 602 PRO B N 1
ATOM 9043 C CA . PRO B 1 602 ? 69.625 7.68 9.617 1 22.66 602 PRO B CA 1
ATOM 9044 C C . PRO B 1 602 ? 68.312 8.492 9.445 1 22.66 602 PRO B C 1
ATOM 9046 O O . PRO B 1 602 ? 67.812 9.117 10.398 1 22.66 602 PRO B O 1
ATOM 9049 N N . ILE B 1 603 ? 68.125 8.742 7.973 1 21 603 ILE B N 1
ATOM 9050 C CA . ILE B 1 603 ? 67.75 10.094 7.559 1 21 603 ILE B CA 1
ATOM 9051 C C . ILE B 1 603 ? 66.312 10.359 7.844 1 21 603 ILE B C 1
ATOM 9053 O O . ILE B 1 603 ? 65.438 9.508 7.574 1 21 603 ILE B O 1
#

Foldseek 3Di:
DDPPPPPPPPPPPPPPPPQAFAQQWTADCDPPPCQQRHWFLNQQCNPVDVLNVDPDRDPSSGQTKHWTDPVRHPDDWDFDPDPPDDRTIMDSVRNPDDPCVVVVCLLVVQAAAEFEEWEAADQFFQAKFHDDDHLGTHAPDNGDGLLSLLVVLLCVVSHHHYDYDRDQDPVLLVVCCVPPVPDTVQQSVLLCQLVPVGFWYSIKDFDDPSSCVRFPWQFQDKWFKFKKFFLPLLPQVPDDPVSLLCLLVVLDDPVVVVVLLVLLLVLLVQLLVQQCDPQHPCVPPDPVVSNVVSNVQSVVCQVVLARPDPTPDPRNVVSNVVSNVVSVVVVVSSVVSSVVCLVVSRPRDGPAQDLVRCQVVLWAEEEEPVCQVLNVVVPRDPVRYHYDPGLLCFLVCCVVPVTRMYIHIPSRVQVQLLPPLGPSLSMDTHHGGSDMTTMTMGGHPVSNVSVNVSSVVCVVVVSSVVSNVVRGGDDSSVVVVVCCVVVVPSPPCDCSSCVSVVVVVVVVVVVVVVVVVVVVVVVVVVVVVVVVVVVVVVCVPPVPDPPPPPDDDPDDDDDDDDDDDDDDDDPDDDDDCPDDDPDDDDPDDDDDDPDDPDDPDDD/DDPPPPPPPPPPPPPPPPQAFAQQWTADCDPPPCQQRHWFLNQQCNPVDVLNVDPDRDPSSRQTKHWTDPVRHPDDWDFDPDPPDDRTIMDSVRNPDDPCVVVVCLLVVQAAAEFEEWEAADQFFQAKFHDDDHLGTHAPDNGDGLLSLLVVLLCVVSHHHYDYDRDQDPVLLVVCCVVPVPDTVQQSVLLCQLVPVGFWYSIKDFDDPSSCVRFPWQFQDKWFKFKKFFQAFLPPDDDDPVVLLCLLVVLDDPVRVVVLLVLLLVLLVVLLVQQCDPQHPCVPPPPVVSNVVSNVQSVVCQVVLHRPDDTPDPRNVVSNVVSNVVSVVVVVSSVVSSLVVLVVSRRRDDPAQDLVRCQVVLWAEEEEPVCQVLNVVVPRDPVRYHYDPGLLCFLVCCVVPVTRMYIHIPSRVQVQLLPPLGPSLSMDTHHGGSDITTMTMGGHPVNNVSVNVSSVVCVVVVSSVVSNVVRGGDDRSVVVVVVCVVVVDRDDQDPSSCVSVVVVVVVVVVVVVVVVVVVVVVVVVVVVVVVVVVVVVVCVPPPPPPDDDPDDPPDDVDDDPPCPDPCPVDDDDDDDDDDDDDYDDDDDDDDDDDDDDDDDDDD

Solvent-accessible surface area (backbone atoms only — not comparable to full-atom values): 65028 Å² total; per-residue (Å²): 136,77,84,76,80,78,75,75,76,74,67,75,68,76,71,64,76,68,54,51,29,34,87,58,22,42,27,35,89,56,86,57,89,57,65,32,41,14,54,34,44,64,43,45,71,22,78,91,40,60,58,29,60,44,98,76,41,55,73,49,25,67,38,27,25,16,25,30,48,68,92,56,34,62,38,45,62,42,78,44,81,62,80,83,55,74,86,37,20,32,19,23,32,32,44,34,26,73,49,34,68,70,40,62,18,33,66,51,54,42,34,73,35,72,39,39,26,41,24,31,8,38,76,59,50,50,66,22,10,35,43,93,48,63,53,29,66,25,62,94,42,78,51,43,43,20,42,47,45,37,52,50,46,30,28,65,75,44,42,32,44,80,42,79,42,65,65,78,56,64,51,48,54,56,34,38,54,72,77,43,66,84,58,48,59,66,51,50,43,24,45,25,8,39,33,30,79,25,37,32,34,46,33,60,39,74,57,39,41,78,47,35,66,40,15,38,68,43,77,74,46,54,44,46,28,28,34,33,30,52,49,42,45,51,60,64,74,64,84,47,67,61,45,53,50,40,53,80,51,58,49,47,53,71,67,56,50,51,48,52,53,50,52,42,46,52,51,28,49,50,32,45,58,48,16,46,36,93,78,18,76,36,44,90,44,55,72,70,55,40,52,53,50,30,52,48,40,23,52,42,17,64,41,40,42,42,70,69,74,72,58,62,32,72,66,18,44,54,53,44,50,53,51,38,51,53,26,48,50,48,50,52,50,40,16,50,38,41,15,50,48,54,48,54,38,65,41,56,45,50,96,42,64,36,69,67,50,35,54,74,71,63,52,34,32,22,17,29,63,88,55,41,61,55,43,45,71,70,65,41,53,73,89,33,50,44,76,30,93,44,73,81,51,33,65,56,33,34,76,72,61,78,20,63,25,28,46,44,42,51,50,38,52,46,41,49,22,34,37,94,82,31,33,67,57,54,45,37,80,29,59,67,59,76,43,72,41,54,27,21,24,38,18,10,71,89,46,43,53,43,49,45,25,30,48,30,42,31,45,72,71,41,47,46,58,50,28,43,60,73,50,52,64,61,65,36,39,59,47,47,41,42,44,43,43,62,67,36,40,78,67,30,47,44,57,76,75,45,40,38,55,51,52,52,26,49,51,36,32,52,50,12,52,52,51,35,54,51,49,54,51,50,52,52,50,50,51,50,48,49,53,52,50,52,53,54,49,54,57,64,69,63,69,69,77,75,61,70,92,67,68,75,91,66,76,72,91,67,84,87,76,87,74,87,87,82,87,74,87,80,81,79,86,82,81,84,78,82,71,77,84,77,83,75,76,81,79,74,90,89,75,81,66,89,71,65,85,81,68,90,85,72,137,134,80,83,77,78,77,75,75,76,73,67,75,69,78,70,68,77,68,54,54,29,35,89,57,22,41,29,35,90,56,86,56,88,56,66,32,41,13,53,33,42,64,40,45,71,23,76,94,41,60,58,29,61,44,97,73,41,56,72,48,24,69,38,29,26,16,25,29,48,68,91,57,33,63,37,44,63,44,79,42,79,61,82,82,56,72,85,39,22,33,20,22,33,31,45,35,27,72,50,38,66,66,39,55,22,36,66,51,52,42,34,73,34,73,41,37,26,40,24,31,9,38,78,59,46,48,63,23,10,38,43,93,47,63,52,29,67,24,62,94,43,76,51,42,43,20,42,47,44,38,52,52,45,29,28,66,73,44,43,33,43,81,41,79,40,66,65,78,56,66,50,48,53,56,35,37,53,72,77,42,65,84,57,50,58,68,52,51,44,24,43,25,8,38,32,30,78,24,38,32,33,47,33,59,38,75,57,41,40,75,46,35,67,40,15,40,68,44,75,73,48,55,44,46,27,28,33,33,31,50,56,39,50,41,66,71,77,80,78,54,63,64,58,48,45,44,53,72,54,48,21,43,30,72,66,34,51,52,48,53,52,51,50,42,46,53,52,31,48,51,35,45,60,50,16,43,37,95,76,19,73,36,43,90,45,55,73,71,56,39,50,52,50,29,52,49,38,24,53,51,15,63,74,65,36,42,72,67,76,75,59,62,34,71,27,20,44,34,34,46,44,20,52,18,37,45,28,33,49,48,50,30,49,36,51,8,36,42,48,34,49,52,50,59,50,45,41,58,39,51,92,43,64,37,70,67,49,36,52,75,69,63,50,33,32,22,17,29,63,87,55,42,61,56,44,45,73,72,64,41,56,72,89,30,49,43,78,31,94,45,74,81,50,34,64,56,33,34,76,71,60,78,20,64,24,25,46,43,42,49,51,39,53,48,42,49,21,37,36,93,81,31,34,67,56,58,46,38,79,30,62,66,61,77,46,70,40,53,26,21,23,39,17,10,71,88,46,43,52,43,49,46,25,31,49,29,43,30,44,72,72,42,48,45,58,48,27,44,61,73,51,53,64,62,70,35,39,63,49,46,45,49,44,36,61,67,58,51,67,72,79,76,84,49,70,75,75,47,42,27,59,50,53,51,51,49,48,51,50,50,48,48,52,50,49,52,52,48,49,52,51,51,50,52,53,51,50,52,52,49,55,54,51,53,52,54,52,56,58,68,68,67,74,71,91,71,70,71,92,70,68,68,91,68,66,81,75,63,69,82,65,71,70,67,74,63,80,62,81,85,79,87,84,87,84,80,79,88,79,90,80,84,88,82,94,81,94,82,83,93,84,93,73,100,79,93,74,96,67,89,85,89,130

Radius of gyration: 51.26 Å; Cα contacts (8 Å, |Δi|>4): 1956; chains: 2; bounding box: 135×196×112 Å

pLDDT: mean 70.2, std 22.92, range [13.86, 97.56]

Nearest PDB structures (foldseek):
  7tnl-assembly1_B  TM=6.664E-01  e=7.385E-14  Rattus norvegicus
  7tnn-assembly1_C  TM=4.957E-01  e=1.659E-14  Rattus norvegicus
  8ss2-assembly1_C  TM=5.477E-01  e=3.881E-13  Rattus norvegicus
  8ss4-assembly1_C  TM=5.399E-01  e=1.110E-12  Rattus norvegicus
  4f3p-assembly2_B  TM=7.064E-01  e=1.186E-06  Burkholderia pseudomallei 1710b

Organism: NCBI:txid2562239

InterPro domains:
  IPR001320 Ionotropic glutamate receptor, C-terminal [PF00060] (256-505)
  IPR015683 Ionotropic glutamate receptor [PTHR18966] (249-515)

Secondary structure (DSSP, 8-state):
----------------------TTSPBP---STTTT-SSB-TTTT-TTSGGGGSSS--GGGGS-BEEE-GGG--S--EE---SSSSS-EEESGGGT---HHHHHHHHHHHTT-EEEEEEB--SSSSSS-B-SSTTSB-TT---BSHHHHHHHHHHHHH--EEEEESS--HHHHHHHHHH-TT--HHHHHHHHHHTTS-SEEES-EE--HHHHHHS-EEEEEEEEEEEEEE-B------S-HHHHHHHTTTTS-HHHHHHHHHHHHHHHHHHHHHTTSTTSTTTTS-HHHHHHHHHHHHHHHHHHTS------SHHHHHHHHHHHHHHHHHHHHHHHHHHHHHHHHTS-B-S-SSHHHHHHHT--EEEEHHHHHHHHHTT--GGGEEEESSGGGHHHHHHTTS-SEEEEEHHHHHHHHHGGGTTTTTEEEEEEEEEEEEEEEEB-GGGHHHHHHHHHHHHHTTHHHHHHHHHPPP-HHHHHHHHHHHSS-S--B-GGGGHHHHHHHHHHHHHHHHHHHHHHHHHHHHHHHHHHHHHHHHHHH--SGGGSTTSS---------------------------------------------------/----------------------TTSPBP---STTTTSSSB-TTTT-TTSGGGGSSS--GGGGS-BEEE-GGG--S--EE---SSSSS-EEESGGGT---HHHHHHHHHHHTT-EEEEEEB--SSSSSS-B-SSTTSB-TT---BSHHHHHHHHHHHHH--EEEEESS--HHHHHHHHHH-TT--HHHHHHHHHHTTS-SEEES-EE--HHHHHHS-EEEEEEEEEEEEEEEEE-------HHHHHHGGGSSB-HHHHHHHHHHHHHHHHHHHHHTTSTTSTTTTS-HHHHHHHHHHHHHHHHHHTS------SHHHHHHHHHHHHHHHHHHHHHHHHHHHHHHHHTSEEES-SSHHHHHHHT--EEEEHHHHHHHHHTT--GGGEEEES-GGGHHHHHHTTS-SEEEEEHHHHHHHHHGGGTTTTTEEEEEEEEEEEEEEEEB-GGGHHHHHHHHHHHHHTTHHHHHHHHHPPP-HHHHHHHHHHHH-------GGGGHHHHHHHHHHHHHHHHHHHHHHHHHHHHHHHHHHHHHHHHHHH--STTSS--SS---------------------------------------------------